Protein AF-A0A401L9E4-F1 (afdb_monomer)

InterPro domains:
  IPR002347 Short-chain dehydrogenase/reductase SDR [PF00106] (22-106)
  IPR020946 Flavin monooxygenase-like [PF00743] (355-563)
  IPR036188 FAD/NAD(P)-binding domain superfamily [G3DSA:3.50.50.60] (345-507)
  IPR036188 FAD/NAD(P)-binding domain superfamily [G3DSA:3.50.50.60] (508-587)
  IPR036188 FAD/NAD(P)-binding domain superfamily [G3DSA:3.50.50.60] (655-832)
  IPR036188 FAD/NAD(P)-binding domain superfamily [SSF51905] (356-767)
  IPR036291 NAD(P)-binding domain superfamily [SSF51735] (22-257)

Organism: Aspergillus awamori (NCBI:txid105351)

Secondary structure (DSSP, 8-state):
---HHHHHHHHHTGGGG-B--EEEEETTTSHHHHHHHHHHHHHSBS-EEEEEES-HHHHHHHHHHHHHH-TT-EEEEEE--TTSHHHHHHHHHHHHHH-S--SEEEE----SS-TTHHHHSHHHHHHHHHHHHHHHHHHHHH---SSS-----EEEEES-TT------GGGTT-SSS--HHHHHHHHHHHHHHHHHHHHHH-TTSEEEEE---SB--SHHHHS-HHHHHHHHHHHHHTGGGPBPHHHHHHHHHHHHH-STTSHHHHTTS-----SEEEE-TTS-B---HHHHHHHHHTTTT--TTSGGG--------------PPPP---------------------SPPEEEEEEEE--SHHHHHHHHHHHHHH----EEEE-SSSSS-THHHH---TT-B-SS-TTTSS-TTS--TT-SBSS-BHHHHHHHHHHHHHHHT-GGGEE-SEEEEEEEEETTTTEEEEEEEETTT--EEEEEEEEEEE---SS-SBPP---TTGGG--SEEEEGGG--TTS--TT-EEEEE--SHHHHHHHHHHTTTSSEEEEE--S---EEEP--PBPPHHHHHHHHHSTTHHHHHHHHHHHHHHHGGGGSB-SHHHHHHHHHHHHHHHHHHHHHS-GGGHHHHS--SPTTSSPPEEESSHHHHTT-TTEEEE-PPEEEEETTEEEETTEEEE-SEEEE---B--S-SSTT-EEE-SSSBHHHHHHTSSS---BTTTB-TT-TTEEESS-TT-B-SSS-HHHHHHHHHHHHHHHTHHHHTTS-SEEEE-HHHHHHHHHHHHHHHTTBGGGSS---TTB-TTS-BSSB-SS-HHHHHHHHHS--GGGEEEE--TT--------------SSSTTTHHHHHHHHHTSSS-S--THHHHHHHHHHHHHHHHTT--

Foldseek 3Di:
DADLVNLVVVLQQQQLQFPEAEEEQAQCLDFLSVLLLLSNLLRYDLYEYEYEEADPPSLVVSVVVSCVSPVSHHYHYDHADLLDLVRLLVSLVVVVVVDQAHQEYHADHDDLFDLQSCQLCVLVSLLSNCVSRVSRLLVLLVDDDDTRRDRGREYEHEADFQLADDAPLVCLSCPPPRDSVNSSNSRHNSNLLSQQVVQLVRLSHAYEYEYQFAEPSVVLVSDPPVVSVVVVVVCVVCVVRYDYSNSSSSQSSCCSRPPCLHSVVCVVPPPSRRRYFGAYNNGDTHHPPVNSVVCVVVPSVDPPPPPPPDDPPDPDDDDDDDDDDDDDDDDDDDDDDDDDDDPDDPAPDDAAEFQEEEEAQALLVLLLLLVCCVPQVGNRYAYEALAQDHHQLLVQQPAFQAWAPAFQLQQADLVQGALPAFKRIGHSVVSVVRSVVSCVVSVVRVRYDYQKFFAEWAQDPPQCWIKTWIARNPPGDIGIHIYLFYEYANDFFRFADDDPFACPVQAQAAEDESSNDDPVDAQAAWEEEEEEDPQSCLRNLQRSLVGHQAYEYAYAAAAQEAADPMDTDDPVSSVCCVPPPCSSVVVNVVSQVQLLVVLLCWFLDPSNVVVQVVVLVVRLVVLCVQADPVCSVVHRHPATPPLEQHHHRPCRRVSNPRPRYHYDNFAFRHAHHQATQTPVGGDGGNYYYYPPGRQGLDRPPNYWYAFQVGTQVVVQVVDPGDDADLQWADARHWSYTYQLHWQLAESRRDSSLSRSLSSLQSCVQCVCCSQVVFSTKGFANVSRVVRQCVQQVLNCRTSNLVDDDYSQADPVRDGRNHHSHGSVVSNVCSNDPDPVRMDGHDDDPPPPPDGDDDDDDDDDPPPPPVVVVVVVVVVPDDDPDDPPVVVVVVVVVVVVVVVVVPD

Radius of gyration: 36.63 Å; Cα contacts (8 Å, |Δi|>4): 1606; chains: 1; bounding box: 88×54×112 Å

Mean predicted aligned error: 17.88 Å

Solvent-accessible surface area (backbone atoms only — not comparable to full-atom values): 49539 Å² total; per-residue (Å²): 110,64,54,70,67,58,37,50,58,52,45,67,49,40,45,73,50,22,54,73,44,26,35,39,25,35,20,28,71,44,66,40,28,27,35,26,50,46,54,50,46,55,22,36,37,46,32,37,37,38,35,30,31,74,56,66,71,60,39,51,59,49,47,53,52,47,36,71,61,26,74,68,40,47,76,44,80,45,82,37,57,60,89,39,61,69,42,42,52,51,51,43,52,55,50,59,76,73,42,79,44,31,27,32,42,38,42,31,81,73,69,95,61,56,77,72,66,57,20,55,52,45,38,57,37,51,52,49,52,50,63,68,43,36,70,22,28,53,40,22,40,65,50,83,72,100,57,66,41,61,64,44,21,28,37,36,36,59,47,54,28,51,57,48,53,90,70,55,81,95,40,73,73,32,81,85,65,68,42,70,67,52,22,48,28,43,27,25,31,50,38,50,52,47,30,42,54,51,5,66,76,36,51,72,33,27,22,34,28,25,16,58,59,55,48,83,80,54,65,46,79,79,34,61,76,70,54,20,52,51,45,48,52,52,53,60,73,46,49,92,72,43,40,50,44,56,57,37,5,49,45,50,42,33,61,56,67,42,62,84,70,30,41,82,63,53,69,84,70,76,76,83,73,39,17,46,46,32,21,35,56,45,67,37,82,47,50,47,60,70,63,56,52,48,48,59,76,64,37,74,88,66,62,92,82,66,73,89,80,60,76,80,87,68,86,78,78,85,80,89,79,91,80,84,88,83,89,81,91,80,89,81,91,82,91,81,84,86,76,86,85,75,78,86,74,92,66,96,60,81,60,48,78,35,56,28,36,30,37,24,44,12,66,42,32,52,49,39,52,48,45,37,37,73,77,68,66,48,74,61,48,39,30,37,18,58,46,87,62,64,37,41,64,44,52,46,39,69,39,60,60,46,54,48,96,46,48,35,66,48,60,40,53,92,90,57,73,68,41,79,59,60,29,37,44,33,41,29,70,59,50,32,54,52,50,53,49,54,34,57,79,62,64,45,64,92,34,50,40,51,29,22,36,59,51,34,35,37,57,35,79,94,70,48,24,35,42,35,39,36,31,31,68,87,79,62,53,70,53,50,38,35,20,45,29,43,35,42,19,56,49,64,70,69,43,68,55,78,86,82,51,48,49,58,89,53,41,73,42,55,72,42,41,44,62,57,52,66,84,86,64,79,52,68,72,28,31,34,33,34,39,35,62,46,67,62,27,46,30,32,49,46,53,43,62,79,48,34,53,29,36,40,34,37,38,88,70,58,53,60,54,36,87,49,82,72,49,69,55,53,69,68,56,32,48,40,31,65,71,42,85,64,43,47,58,51,52,21,49,53,54,46,54,58,25,57,61,49,51,58,43,36,45,74,40,73,71,17,48,52,50,26,54,53,48,43,55,56,37,51,50,52,43,59,76,54,27,48,76,94,46,45,88,72,42,64,56,91,70,69,61,67,34,50,75,71,33,64,41,80,48,32,47,59,42,58,65,39,91,48,44,46,80,41,69,62,51,78,69,32,31,38,48,62,25,40,32,31,77,87,46,74,47,70,28,50,29,41,38,39,32,75,57,50,50,57,84,50,75,55,86,72,37,50,42,31,33,80,88,44,38,56,69,61,59,28,65,79,45,81,46,56,72,32,44,87,18,21,32,47,49,57,34,61,36,40,35,31,28,41,30,31,31,39,40,56,87,46,55,48,61,58,52,35,16,49,26,20,39,48,28,52,55,60,68,43,40,44,42,80,48,56,73,20,58,34,44,32,43,35,60,67,54,37,54,54,45,54,53,52,50,54,60,44,32,68,47,22,35,58,58,68,78,61,94,43,82,46,45,51,98,77,72,32,61,28,32,57,39,74,67,55,69,69,55,50,42,52,51,22,74,57,72,66,65,89,41,48,48,75,41,66,66,92,84,64,76,86,55,81,69,80,80,84,88,91,89,86,88,83,85,66,76,73,66,57,63,63,62,55,56,61,64,64,71,76,74,68,80,97,78,67,86,62,63,66,57,52,56,54,49,54,54,52,52,55,57,59,59,68,73,77,116

Nearest PDB structures (foldseek):
  7v4x-assembly1_A  TM=8.410E-01  e=2.108E-36  Acinetobacter calcoaceticus
  2xve-assembly1_B  TM=7.358E-01  e=1.075E-19  Methylophaga aminisulfidivorans
  5iq4-assembly1_B  TM=7.210E-01  e=4.545E-19  Roseovarius nubinhibens ISM
  2xlr-assembly2_A  TM=7.159E-01  e=2.092E-19  Methylophaga aminisulfidivorans
  2xls-assembly1_A  TM=7.150E-01  e=3.445E-19  Methylophaga aminisulfidivorans

pLDDT: mean 82.19, std 22.18, range [21.67, 98.81]

Sequence (903 aa):
MVSLEAVRAHNSNLAYLGTGLVAVFVGGTSGIGLYAAREFVRHTLSPTVYLVGRNEIRATEIIDDLKSLNPSSQIRFLKADVSLLKEVDSTCAVIRSQVNHVNVLFLSCDTAEGLDKKLSLHYYARMRFIHNLMPQLTRASCNLGSEGSRNLSRVISVLGGGHETELYLDDLDLQNHYGVENCDVHATTMTSLMVEEFASRYPSTTFIHTYPGIVNSGISRESGRFVGCIVKAVMFLGRPWMVSEKESGERSLFAATSRELSTSAKSTTGDGKGGAMILNWDGSEVGNRRLLEEYRRKDVGDMPGRRDNLAPVGYVRFDIRPKQPDIIITGRSDGYPNMPDASPIHASSLPSYSQVACIGAGASGIALGATLKRWYGLEDIQYFERQADCGGTWHINTYPGCACDVPSALYSFSFAPNARWSKLMPSQKEIKSYQDGVVADYGLRQKMNFCTEVKQCIWREDASRWLLLLRNVDNGAEWAHECQVLFSATGHFAQPRSCNFPGSSSFEGAMFHSAQWDHSVSLKGKRVVVIGNGCTAAQIVPALVKQTKHVTQIIRSQHWIFPATNFTYPKVLQWIFQYVPFAMKLHRLHIFLLAENGFRLFPMTARAARLRQKRRREVEKYMRDTAPAKYHDILIPDFEVGCKRRIFNDGYLESLHSANLDLTTAKILEIVPEGVRTSDGVIPADVIVLATGFETNQFTPFMDIVGRDGSLNDHWKRYDGPEAYNSSAMSGFPNFFMLFGPNAGTGHTSALMAAENSVNYALRVLKPVFDKRADAVELSPTAEDEYSKAVQGALQKRVWNAGCQSWYINEKNWNAMAYPWTQAYFWYRSLFPIKSHWIKKTRPGGAKSGTSKYWLSLPFMLGLGVSLAYKEILLAAVPRSLEFGNKILSFIHGYASDMLSRH

Structure (mmCIF, N/CA/C/O backbone):
data_AF-A0A401L9E4-F1
#
_entry.id   AF-A0A401L9E4-F1
#
loop_
_atom_site.group_PDB
_atom_site.id
_atom_site.type_symbol
_atom_site.label_atom_id
_atom_site.label_alt_id
_atom_site.label_comp_id
_atom_site.label_asym_id
_atom_site.label_entity_id
_atom_site.label_seq_id
_atom_site.pdbx_PDB_ins_code
_atom_site.Cartn_x
_atom_site.Cartn_y
_atom_site.Cartn_z
_atom_site.occupancy
_atom_site.B_iso_or_equiv
_atom_site.auth_seq_id
_atom_site.auth_comp_id
_atom_site.auth_asym_id
_atom_site.auth_atom_id
_atom_site.pdbx_PDB_model_num
ATOM 1 N N . MET A 1 1 ? 5.107 5.656 -59.359 1.00 65.38 1 MET A N 1
ATOM 2 C CA . MET A 1 1 ? 4.740 4.440 -58.606 1.00 65.38 1 MET A CA 1
ATOM 3 C C . MET A 1 1 ? 4.946 3.241 -59.510 1.00 65.38 1 MET A C 1
ATOM 5 O O . MET A 1 1 ? 4.485 3.289 -60.644 1.00 65.38 1 MET A O 1
ATOM 9 N N . VAL A 1 2 ? 5.642 2.204 -59.047 1.00 80.94 2 VAL A N 1
ATOM 10 C CA . VAL A 1 2 ? 5.832 0.956 -59.805 1.00 80.94 2 VAL A CA 1
ATOM 11 C C . VAL A 1 2 ? 4.697 -0.009 -59.453 1.00 80.94 2 VAL A C 1
ATOM 13 O O . VAL A 1 2 ? 4.431 -0.257 -58.269 1.00 80.94 2 VAL A O 1
ATOM 16 N N . SER A 1 3 ? 3.997 -0.535 -60.464 1.00 87.25 3 SER A N 1
ATOM 17 C CA . SER A 1 3 ? 2.915 -1.503 -60.248 1.00 87.25 3 SER A CA 1
ATOM 18 C C . SER A 1 3 ? 3.467 -2.820 -59.689 1.00 87.25 3 SER A C 1
ATOM 20 O O . SER A 1 3 ? 4.597 -3.215 -59.981 1.00 87.25 3 SER A O 1
ATOM 22 N N . LEU A 1 4 ? 2.670 -3.527 -58.882 1.00 87.25 4 LEU A N 1
ATOM 23 C CA . LEU A 1 4 ? 3.091 -4.812 -58.311 1.00 87.25 4 LEU A CA 1
ATOM 24 C C . LEU A 1 4 ? 3.352 -5.872 -59.395 1.00 87.25 4 LEU A C 1
ATOM 26 O O . LEU A 1 4 ? 4.221 -6.725 -59.234 1.00 87.25 4 LEU A O 1
ATOM 30 N N . GLU A 1 5 ? 2.633 -5.796 -60.514 1.00 89.31 5 GLU A N 1
ATOM 31 C CA . GLU A 1 5 ? 2.850 -6.654 -61.683 1.00 89.31 5 GLU A CA 1
ATOM 32 C C . GLU A 1 5 ? 4.231 -6.427 -62.302 1.00 89.31 5 GLU A C 1
ATOM 34 O O . GLU A 1 5 ? 4.946 -7.394 -62.550 1.00 89.31 5 GLU A O 1
ATOM 39 N N . ALA A 1 6 ? 4.653 -5.167 -62.462 1.00 88.38 6 ALA A N 1
ATOM 40 C CA . ALA A 1 6 ? 5.989 -4.842 -62.956 1.00 88.38 6 ALA A CA 1
ATOM 41 C C . ALA A 1 6 ? 7.087 -5.311 -61.984 1.00 88.38 6 ALA A C 1
ATOM 43 O O . ALA A 1 6 ? 8.091 -5.878 -62.411 1.00 88.38 6 ALA A O 1
ATOM 44 N N . VAL A 1 7 ? 6.866 -5.153 -60.672 1.00 90.56 7 VAL A N 1
ATOM 45 C CA . VAL A 1 7 ? 7.773 -5.661 -59.625 1.00 90.56 7 VAL A CA 1
ATOM 46 C C . VAL A 1 7 ? 7.939 -7.179 -59.724 1.00 90.56 7 VAL A C 1
ATOM 48 O O . VAL A 1 7 ? 9.063 -7.682 -59.720 1.00 90.56 7 VAL A O 1
ATOM 51 N N . ARG A 1 8 ? 6.835 -7.920 -59.850 1.00 93.44 8 ARG A N 1
ATOM 52 C CA . ARG A 1 8 ? 6.865 -9.382 -59.982 1.00 93.44 8 ARG A CA 1
ATOM 53 C C . ARG A 1 8 ? 7.496 -9.832 -61.295 1.00 93.44 8 ARG A C 1
ATOM 55 O O . ARG A 1 8 ? 8.295 -10.760 -61.267 1.00 93.44 8 ARG A O 1
ATOM 62 N N . ALA A 1 9 ? 7.198 -9.159 -62.406 1.00 90.56 9 ALA A N 1
ATOM 63 C CA . ALA A 1 9 ? 7.796 -9.451 -63.707 1.00 90.56 9 ALA A CA 1
ATOM 64 C C . ALA A 1 9 ? 9.322 -9.244 -63.702 1.00 90.56 9 ALA A C 1
ATOM 66 O O . ALA A 1 9 ? 10.068 -10.058 -64.251 1.00 90.56 9 ALA A O 1
ATOM 67 N N . HIS A 1 10 ? 9.810 -8.195 -63.033 1.00 91.62 10 HIS A N 1
ATOM 68 C CA . HIS A 1 10 ? 11.246 -7.992 -62.824 1.00 91.62 10 HIS A CA 1
ATOM 69 C C . HIS A 1 10 ? 11.845 -9.092 -61.944 1.00 91.62 10 HIS A C 1
ATOM 71 O O . HIS A 1 10 ? 12.809 -9.741 -62.350 1.00 91.62 10 HIS A O 1
ATOM 77 N N . ASN A 1 11 ? 11.249 -9.346 -60.773 1.00 92.94 11 ASN A N 1
ATOM 78 C CA . ASN A 1 11 ? 11.747 -10.356 -59.839 1.00 92.94 11 ASN A CA 1
ATOM 79 C C . ASN A 1 11 ? 11.775 -11.752 -60.475 1.00 92.94 11 ASN A C 1
ATOM 81 O O . ASN A 1 11 ? 12.729 -12.486 -60.256 1.00 92.94 11 ASN A O 1
ATOM 85 N N . SER A 1 12 ? 10.805 -12.103 -61.327 1.00 91.62 12 SER A N 1
ATOM 86 C CA . SER A 1 12 ? 10.793 -13.399 -62.015 1.00 91.62 12 SER A CA 1
ATOM 87 C C . SER A 1 12 ? 11.963 -13.613 -62.975 1.00 91.62 12 SER A C 1
ATOM 89 O O . SER A 1 12 ? 12.284 -14.753 -63.298 1.00 91.62 12 SER A O 1
ATOM 91 N N . ASN A 1 13 ? 12.623 -12.534 -63.399 1.00 89.44 13 ASN A N 1
ATOM 92 C CA . ASN A 1 13 ? 13.720 -12.577 -64.354 1.00 89.44 13 ASN A CA 1
ATOM 93 C C . ASN A 1 13 ? 15.109 -12.524 -63.699 1.00 89.44 13 ASN A C 1
ATOM 95 O O . ASN A 1 13 ? 16.098 -12.521 -64.424 1.00 89.44 13 ASN A O 1
ATOM 99 N N . LEU A 1 14 ? 15.239 -12.533 -62.364 1.00 89.88 14 LEU A N 1
ATOM 100 C CA . LEU A 1 14 ? 16.532 -12.344 -61.676 1.00 89.88 14 LEU A CA 1
ATOM 101 C C . LEU A 1 14 ? 17.630 -13.360 -62.046 1.00 89.88 14 LEU A C 1
ATOM 103 O O . LEU A 1 14 ? 18.804 -13.089 -61.800 1.00 89.88 14 LEU A O 1
ATOM 107 N N . ALA A 1 15 ? 17.297 -14.464 -62.716 1.00 85.75 15 ALA A N 1
ATOM 108 C CA . ALA A 1 15 ? 18.258 -15.389 -63.306 1.00 85.75 15 ALA A CA 1
ATOM 109 C C . ALA A 1 15 ? 19.224 -14.701 -64.295 1.00 85.75 15 ALA A C 1
ATOM 111 O O . ALA A 1 15 ? 20.361 -15.148 -64.446 1.00 85.75 15 ALA A O 1
ATOM 112 N N . TYR A 1 16 ? 18.835 -13.568 -64.906 1.00 82.69 16 TYR A N 1
ATOM 113 C CA . TYR A 1 16 ? 19.725 -12.776 -65.770 1.00 82.69 16 TYR A CA 1
ATOM 114 C C . TYR A 1 16 ? 20.958 -12.222 -65.037 1.00 82.69 16 TYR A C 1
ATOM 116 O O . TYR A 1 16 ? 21.902 -11.773 -65.692 1.00 82.69 16 TYR A O 1
ATOM 124 N N . LEU A 1 17 ? 20.939 -12.174 -63.698 1.00 83.00 17 LEU A N 1
ATOM 125 C CA . LEU A 1 17 ? 22.049 -11.699 -62.866 1.00 83.00 17 LEU A CA 1
ATOM 126 C C . LEU A 1 17 ? 23.184 -12.728 -62.732 1.00 83.00 17 LEU A C 1
ATOM 128 O O . LEU A 1 17 ? 24.183 -12.427 -62.079 1.00 83.00 17 LEU A O 1
ATOM 132 N N . GLY A 1 18 ? 23.050 -13.904 -63.350 1.00 82.19 18 GLY A N 1
ATOM 133 C CA . GLY A 1 18 ? 24.066 -14.952 -63.363 1.00 82.19 18 GLY A CA 1
ATOM 134 C C . GLY A 1 18 ? 24.120 -15.778 -62.076 1.00 82.19 18 GLY A C 1
ATOM 135 O O . GLY A 1 18 ? 23.288 -15.642 -61.178 1.00 82.19 18 GLY A O 1
ATOM 136 N N . THR A 1 19 ? 25.102 -16.674 -62.019 1.00 82.62 19 THR A N 1
ATOM 137 C CA . THR A 1 19 ? 25.368 -17.575 -60.891 1.00 82.62 19 THR A CA 1
ATOM 138 C C . THR A 1 19 ? 26.309 -16.942 -59.865 1.00 82.62 19 THR A C 1
ATOM 140 O O . THR A 1 19 ? 27.022 -15.984 -60.156 1.00 82.62 19 THR A O 1
ATOM 143 N N . GLY A 1 20 ? 26.337 -17.487 -58.645 1.00 81.44 20 GLY A N 1
ATOM 144 C CA . GLY A 1 20 ? 27.319 -17.083 -57.627 1.00 81.44 20 GLY A CA 1
ATOM 145 C C . GLY A 1 20 ? 26.993 -15.776 -56.898 1.00 81.44 20 GLY A C 1
ATOM 146 O O . GLY A 1 20 ? 27.880 -15.162 -56.299 1.00 81.44 20 GLY A O 1
ATOM 147 N N . LEU A 1 21 ? 25.727 -15.346 -56.923 1.00 92.00 21 LEU A N 1
ATOM 148 C CA . LEU A 1 21 ? 25.273 -14.195 -56.145 1.00 92.00 21 LEU A CA 1
ATOM 149 C C . LEU A 1 21 ? 25.327 -14.495 -54.647 1.00 92.00 21 LEU A C 1
ATOM 151 O O . LEU A 1 21 ? 24.826 -15.524 -54.195 1.00 92.00 21 LEU A O 1
ATOM 155 N N . VAL A 1 22 ? 25.877 -13.561 -53.874 1.00 95.12 22 VAL A N 1
ATOM 156 C CA . VAL A 1 22 ? 25.946 -13.640 -52.413 1.00 95.12 22 VAL A CA 1
ATOM 157 C C . VAL A 1 22 ? 25.065 -12.557 -51.796 1.00 95.12 22 VAL A C 1
ATOM 159 O O . VAL A 1 22 ? 25.278 -11.368 -52.042 1.00 95.12 22 VAL A O 1
ATOM 162 N N . ALA A 1 23 ? 24.100 -12.947 -50.965 1.00 96.31 23 ALA A N 1
ATOM 163 C CA . ALA A 1 23 ? 23.213 -12.018 -50.268 1.00 96.31 23 ALA A CA 1
ATOM 164 C C . ALA A 1 23 ? 23.214 -12.245 -48.751 1.00 96.31 23 ALA A C 1
ATOM 166 O O . ALA A 1 23 ? 23.189 -13.380 -48.275 1.00 96.31 23 ALA A O 1
ATOM 167 N N . VAL A 1 24 ? 23.214 -11.155 -47.985 1.00 97.00 24 VAL A N 1
ATOM 168 C CA . VAL A 1 24 ? 23.151 -11.162 -46.519 1.00 97.00 24 VAL A CA 1
ATOM 169 C C . VAL A 1 24 ? 21.839 -10.519 -46.086 1.00 97.00 24 VAL A C 1
ATOM 171 O O . VAL A 1 24 ? 21.641 -9.325 -46.295 1.00 97.00 24 VAL A O 1
ATOM 174 N N . PHE A 1 25 ? 20.956 -11.296 -45.460 1.00 94.56 25 PHE A N 1
ATOM 175 C CA . PHE A 1 25 ? 19.668 -10.836 -44.940 1.00 94.56 25 PHE A CA 1
ATOM 176 C C . PHE A 1 25 ? 19.711 -10.729 -43.416 1.00 94.56 25 PHE A C 1
ATOM 178 O O . PHE A 1 25 ? 19.531 -11.710 -42.685 1.00 94.56 25 PHE A O 1
ATOM 185 N N . VAL A 1 26 ? 19.911 -9.505 -42.929 1.00 91.44 26 VAL A N 1
ATOM 186 C CA . VAL A 1 26 ? 19.814 -9.168 -41.508 1.00 91.44 26 VAL A CA 1
ATOM 187 C C . VAL A 1 26 ? 18.344 -9.003 -41.143 1.00 91.44 26 VAL A C 1
ATOM 189 O O . VAL A 1 26 ? 17.672 -8.107 -41.651 1.00 91.44 26 VAL A O 1
ATOM 192 N N . GLY A 1 27 ? 17.845 -9.902 -40.288 1.00 81.75 27 GLY A N 1
ATOM 193 C CA . GLY A 1 27 ? 16.412 -10.050 -40.018 1.00 81.75 27 GLY A CA 1
ATOM 194 C C . GLY A 1 27 ? 15.693 -11.033 -40.953 1.00 81.75 27 GLY A C 1
ATOM 195 O O . GLY A 1 27 ? 14.468 -11.069 -40.976 1.00 81.75 27 GLY A O 1
ATOM 196 N N . GLY A 1 28 ? 16.420 -11.886 -41.687 1.00 80.12 28 GLY A N 1
ATOM 197 C CA . GLY A 1 28 ? 15.854 -12.857 -42.641 1.00 80.12 28 GLY A CA 1
ATOM 198 C C . GLY A 1 28 ? 15.053 -14.026 -42.039 1.00 80.12 28 GLY A C 1
ATOM 199 O O . GLY A 1 28 ? 14.679 -14.941 -42.762 1.00 80.12 28 GLY A O 1
ATOM 200 N N . THR A 1 29 ? 14.792 -14.029 -40.726 1.00 81.12 29 THR A N 1
ATOM 201 C CA . THR A 1 29 ? 14.055 -15.111 -40.034 1.00 81.12 29 THR A CA 1
ATOM 202 C C . THR A 1 29 ? 12.571 -14.791 -39.786 1.00 81.12 29 THR A C 1
ATOM 204 O O . THR A 1 29 ? 11.826 -15.628 -39.269 1.00 81.12 29 THR A O 1
ATOM 207 N N . SER A 1 30 ? 12.106 -13.592 -40.159 1.00 79.19 30 SER A N 1
ATOM 208 C CA . SER A 1 30 ? 10.701 -13.168 -40.064 1.00 79.19 30 SER A CA 1
ATOM 209 C C . SER A 1 30 ? 10.397 -11.937 -40.926 1.00 79.19 30 SER A C 1
ATOM 211 O O . SER A 1 30 ? 11.311 -11.293 -41.433 1.00 79.19 30 SER A O 1
ATOM 213 N N . GLY A 1 31 ? 9.111 -11.596 -41.070 1.00 82.50 31 GLY A N 1
ATOM 214 C CA . GLY A 1 31 ? 8.661 -10.336 -41.666 1.00 82.50 31 GLY A CA 1
ATOM 215 C C . GLY A 1 31 ? 9.158 -10.107 -43.096 1.00 82.50 31 GLY A C 1
ATOM 216 O O . GLY A 1 31 ? 9.332 -11.049 -43.870 1.00 82.50 31 GLY A O 1
ATOM 217 N N . ILE A 1 32 ? 9.407 -8.841 -43.434 1.00 84.31 32 ILE A N 1
ATOM 218 C CA . ILE A 1 32 ? 9.827 -8.391 -44.773 1.00 84.31 32 ILE A CA 1
ATOM 219 C C . ILE A 1 32 ? 11.134 -9.066 -45.216 1.00 84.31 32 ILE A C 1
ATOM 221 O O . ILE A 1 32 ? 11.230 -9.518 -46.356 1.00 84.31 32 ILE A O 1
ATOM 225 N N . GLY A 1 33 ? 12.122 -9.179 -44.318 1.00 86.69 33 GLY A N 1
ATOM 226 C CA . GLY A 1 33 ? 13.419 -9.792 -44.621 1.00 86.69 33 GLY A CA 1
ATOM 227 C C . GLY A 1 33 ? 13.310 -11.252 -45.067 1.00 86.69 33 GLY A C 1
ATOM 228 O O . GLY A 1 33 ? 14.010 -11.661 -45.991 1.00 86.69 33 GLY A O 1
ATOM 229 N N . LEU A 1 34 ? 12.394 -12.022 -44.470 1.00 88.62 34 LEU A N 1
ATOM 230 C CA . LEU A 1 34 ? 12.115 -13.403 -44.880 1.00 88.62 34 LEU A CA 1
ATOM 231 C C . LEU A 1 34 ? 11.501 -13.476 -46.285 1.00 88.62 34 LEU A C 1
ATOM 233 O O . LEU A 1 34 ? 11.939 -14.280 -47.106 1.00 88.62 34 LEU A O 1
ATOM 237 N N . TYR A 1 35 ? 10.490 -12.655 -46.581 1.00 90.31 35 TYR A N 1
ATOM 238 C CA . TYR A 1 35 ? 9.853 -12.680 -47.903 1.00 90.31 35 TYR A CA 1
ATOM 239 C C . TYR A 1 35 ? 10.800 -12.194 -49.003 1.00 90.31 35 TYR A C 1
ATOM 241 O O . TYR A 1 35 ? 10.846 -12.809 -50.063 1.00 90.31 35 TYR A O 1
ATOM 249 N N . ALA A 1 36 ? 11.623 -11.178 -48.734 1.00 92.25 36 ALA A N 1
ATOM 250 C CA . ALA A 1 36 ? 12.664 -10.752 -49.665 1.00 92.25 36 ALA A CA 1
ATOM 251 C C . ALA A 1 36 ? 13.694 -11.869 -49.931 1.00 92.25 36 ALA A C 1
ATOM 253 O O . ALA A 1 36 ? 14.059 -12.099 -51.083 1.00 92.25 36 ALA A O 1
ATOM 254 N N . ALA A 1 37 ? 14.113 -12.614 -48.898 1.00 93.31 37 ALA A N 1
ATOM 255 C CA . ALA A 1 37 ? 15.011 -13.761 -49.059 1.00 93.31 37 ALA A CA 1
ATOM 256 C C . ALA A 1 37 ? 14.377 -14.891 -49.889 1.00 93.31 37 ALA A C 1
ATOM 258 O O . ALA A 1 37 ? 15.039 -15.456 -50.757 1.00 93.31 37 ALA A O 1
ATOM 259 N N . ARG A 1 38 ? 13.086 -15.186 -49.677 1.00 94.44 38 ARG A N 1
ATOM 260 C CA . ARG A 1 38 ? 12.335 -16.179 -50.465 1.00 94.44 38 ARG A CA 1
ATOM 261 C C . ARG A 1 38 ? 12.276 -15.825 -51.942 1.00 94.44 38 ARG A C 1
ATOM 263 O O . ARG A 1 38 ? 12.579 -16.675 -52.774 1.00 94.44 38 ARG A O 1
ATOM 270 N N . GLU A 1 39 ? 11.906 -14.590 -52.266 1.00 94.44 39 GLU A N 1
ATOM 271 C CA . GLU A 1 39 ? 11.840 -14.146 -53.661 1.00 94.44 39 GLU A CA 1
ATOM 272 C C . GLU A 1 39 ? 13.234 -14.116 -54.310 1.00 94.44 39 GLU A C 1
ATOM 274 O O . GLU A 1 39 ? 13.381 -14.512 -55.466 1.00 94.44 39 GLU A O 1
ATOM 279 N N . PHE A 1 40 ? 14.277 -13.738 -53.559 1.00 94.81 40 PHE A N 1
ATOM 280 C CA . PHE A 1 40 ? 15.655 -13.761 -54.054 1.00 94.81 40 PHE A CA 1
ATOM 281 C C . PHE A 1 40 ? 16.096 -15.187 -54.395 1.00 94.81 40 PHE A C 1
ATOM 283 O O . PHE A 1 40 ? 16.579 -15.434 -55.498 1.00 94.81 40 PHE A O 1
ATOM 290 N N . VAL A 1 41 ? 15.889 -16.140 -53.481 1.00 95.31 41 VAL A N 1
ATOM 291 C CA . VAL A 1 41 ? 16.252 -17.550 -53.688 1.00 95.31 41 VAL A CA 1
ATOM 292 C C . VAL A 1 41 ? 15.453 -18.177 -54.827 1.00 95.31 41 VAL A C 1
ATOM 294 O O . VAL A 1 41 ? 16.028 -18.898 -55.640 1.00 95.31 41 VAL A O 1
ATOM 297 N N . ARG A 1 42 ? 14.153 -17.877 -54.924 1.00 95.00 42 ARG A N 1
ATOM 298 C CA . ARG A 1 42 ? 13.266 -18.431 -55.955 1.00 95.00 42 ARG A CA 1
ATOM 299 C C . ARG A 1 42 ? 13.713 -18.082 -57.372 1.00 95.00 42 ARG A C 1
ATOM 301 O O . ARG A 1 42 ? 13.554 -18.902 -58.269 1.00 95.00 42 ARG A O 1
ATOM 308 N N . HIS A 1 43 ? 14.224 -16.872 -57.580 1.00 93.94 43 HIS A N 1
ATOM 309 C CA . HIS A 1 43 ? 14.422 -16.342 -58.927 1.00 93.94 43 HIS A CA 1
ATOM 310 C C . HIS A 1 43 ? 15.884 -16.160 -59.345 1.00 93.94 43 HIS A C 1
ATOM 312 O O . HIS A 1 43 ? 16.131 -15.729 -60.467 1.00 93.94 43 HIS A O 1
ATOM 318 N N . THR A 1 44 ? 16.856 -16.493 -58.494 1.00 92.50 44 THR A N 1
ATOM 319 C CA . THR A 1 44 ? 18.291 -16.418 -58.827 1.00 92.50 44 THR A CA 1
ATOM 320 C C . THR A 1 44 ? 18.902 -17.799 -59.072 1.00 92.50 44 THR A C 1
ATOM 322 O O . THR A 1 44 ? 18.396 -18.818 -58.604 1.00 92.50 44 THR A O 1
ATOM 325 N N . LEU A 1 45 ? 20.007 -17.851 -59.822 1.00 89.56 45 LEU A N 1
ATOM 326 C CA . LEU A 1 45 ? 20.691 -19.102 -60.156 1.00 89.56 45 LEU A CA 1
ATOM 327 C C . LEU A 1 45 ? 21.736 -19.444 -59.086 1.00 89.56 45 LEU A C 1
ATOM 329 O O . LEU A 1 45 ? 22.743 -18.751 -58.951 1.00 89.56 45 LEU A O 1
ATOM 333 N N . SER A 1 46 ? 21.504 -20.525 -58.337 1.00 90.00 46 SER A N 1
ATOM 334 C CA . SER A 1 46 ? 22.427 -21.060 -57.318 1.00 90.00 46 SER A CA 1
ATOM 335 C C . SER A 1 46 ? 23.010 -19.998 -56.358 1.00 90.00 46 SER A C 1
ATOM 337 O O . SER A 1 46 ? 24.235 -19.874 -56.245 1.00 90.00 46 SER A O 1
ATOM 339 N N . PRO A 1 47 ? 22.172 -19.186 -55.680 1.00 94.19 47 PRO A N 1
ATOM 340 C CA . PRO A 1 47 ? 22.648 -18.124 -54.797 1.00 94.19 47 PRO A CA 1
ATOM 341 C C . PRO A 1 47 ? 23.246 -18.672 -53.496 1.00 94.19 47 PRO A C 1
ATOM 343 O O . PRO A 1 47 ? 22.822 -19.710 -52.988 1.00 94.19 47 PRO A O 1
ATOM 346 N N . THR A 1 48 ? 24.166 -17.919 -52.893 1.00 95.81 48 THR A N 1
ATOM 347 C CA . THR A 1 48 ? 24.586 -18.097 -51.497 1.00 95.81 48 THR A CA 1
ATOM 348 C C . THR A 1 48 ? 23.903 -17.055 -50.617 1.00 95.81 48 THR A C 1
ATOM 350 O O . THR A 1 48 ? 24.065 -15.853 -50.820 1.00 95.81 48 THR A O 1
ATOM 353 N N . VAL A 1 49 ? 23.145 -17.500 -49.619 1.00 96.62 49 VAL A N 1
ATOM 354 C CA . VAL A 1 49 ? 22.340 -16.635 -48.751 1.00 96.62 49 VAL A CA 1
ATOM 355 C C . VAL A 1 49 ? 22.733 -16.816 -47.292 1.00 96.62 49 VAL A C 1
ATOM 357 O O . VAL A 1 49 ? 22.674 -17.918 -46.751 1.00 96.62 49 VAL A O 1
ATOM 360 N N . TYR A 1 50 ? 23.081 -15.709 -46.640 1.00 96.94 50 TYR A N 1
ATOM 361 C CA . TYR A 1 50 ? 23.306 -15.630 -45.202 1.00 96.94 50 TYR A CA 1
ATOM 362 C C . TYR A 1 50 ? 22.071 -15.063 -44.507 1.00 96.94 50 TYR A C 1
ATOM 364 O O . TYR A 1 50 ? 21.732 -13.893 -44.686 1.00 96.94 50 TYR A O 1
ATOM 372 N N . LEU A 1 51 ? 21.419 -15.875 -43.680 1.00 93.69 51 LEU A N 1
ATOM 373 C CA . LEU A 1 51 ? 20.345 -15.448 -42.790 1.00 93.69 51 LEU A CA 1
ATOM 374 C C . LEU A 1 51 ? 20.941 -15.093 -41.426 1.00 93.69 51 LEU A C 1
ATOM 376 O O . LEU A 1 51 ? 21.524 -15.951 -40.766 1.00 93.69 51 LEU A O 1
ATOM 380 N N . VAL A 1 52 ? 20.779 -13.845 -40.985 1.00 91.62 52 VAL A N 1
ATOM 381 C CA . VAL A 1 52 ? 21.240 -13.396 -39.662 1.00 91.62 52 VAL A CA 1
ATOM 382 C C . VAL A 1 52 ? 20.035 -13.178 -38.749 1.00 91.62 52 VAL A C 1
ATOM 384 O O . VAL A 1 52 ? 19.121 -12.416 -39.084 1.00 91.62 52 VAL A O 1
ATOM 387 N N . GLY A 1 53 ? 20.016 -13.843 -37.591 1.00 86.31 53 GLY A N 1
ATOM 388 C CA . GLY A 1 53 ? 18.926 -13.733 -36.617 1.00 86.31 53 GLY A CA 1
ATOM 389 C C . GLY A 1 53 ? 19.202 -14.465 -35.302 1.00 86.31 53 GLY A C 1
ATOM 390 O O . GLY A 1 53 ? 20.235 -15.094 -35.139 1.00 86.31 53 GLY A O 1
ATOM 391 N N . ARG A 1 54 ? 18.270 -14.403 -34.342 1.00 81.81 54 ARG A N 1
ATOM 392 C CA . ARG A 1 54 ? 18.463 -14.957 -32.979 1.00 81.81 54 ARG A CA 1
ATOM 393 C C . ARG A 1 54 ? 17.890 -16.366 -32.784 1.00 81.81 54 ARG A C 1
ATOM 395 O O . ARG A 1 54 ? 18.309 -17.079 -31.875 1.00 81.81 54 ARG A O 1
ATOM 402 N N . ASN A 1 55 ? 16.910 -16.755 -33.605 1.00 81.25 55 ASN A N 1
ATOM 403 C CA . ASN A 1 55 ? 16.152 -17.996 -33.437 1.00 81.25 55 ASN A CA 1
ATOM 404 C C . ASN A 1 55 ? 16.617 -19.071 -34.426 1.00 81.25 55 ASN A C 1
ATOM 406 O O . ASN A 1 55 ? 16.227 -19.075 -35.590 1.00 81.25 55 ASN A O 1
ATOM 410 N N . GLU A 1 56 ? 17.429 -19.986 -33.917 1.00 84.25 56 GLU A N 1
ATOM 411 C CA . GLU A 1 56 ? 18.026 -21.100 -34.655 1.00 84.25 56 GLU A CA 1
ATOM 412 C C . GLU A 1 56 ? 17.005 -22.165 -35.084 1.00 84.25 56 GLU A C 1
ATOM 414 O O . GLU A 1 56 ? 17.075 -22.681 -36.197 1.00 84.25 56 GLU A O 1
ATOM 419 N N . ILE A 1 57 ? 15.989 -22.419 -34.252 1.00 82.06 57 ILE A N 1
ATOM 420 C CA . ILE A 1 57 ? 14.907 -23.369 -34.555 1.00 82.06 57 ILE A CA 1
ATOM 421 C C . ILE A 1 57 ? 14.122 -22.877 -35.774 1.00 82.06 57 ILE A C 1
ATOM 423 O O . ILE A 1 57 ? 13.994 -23.580 -36.772 1.00 82.06 57 ILE A O 1
ATOM 427 N N . ARG A 1 58 ? 13.678 -21.617 -35.735 1.00 79.81 58 ARG A N 1
ATOM 428 C CA . ARG A 1 58 ? 12.941 -20.997 -36.843 1.00 79.81 58 ARG A CA 1
ATOM 429 C C . ARG A 1 58 ? 13.797 -20.849 -38.101 1.00 79.81 58 ARG A C 1
ATOM 431 O O . ARG A 1 58 ? 13.277 -20.927 -39.208 1.00 79.81 58 ARG A O 1
ATOM 438 N N . ALA A 1 59 ? 15.100 -20.619 -37.947 1.00 85.25 59 ALA A N 1
ATOM 439 C CA . ALA A 1 59 ? 16.013 -20.557 -39.081 1.00 85.25 59 ALA A CA 1
ATOM 440 C C . ALA A 1 59 ? 16.130 -21.903 -39.805 1.00 85.25 59 ALA A C 1
ATOM 442 O O . ALA A 1 59 ? 16.204 -21.907 -41.028 1.00 85.25 59 ALA A O 1
ATOM 443 N N . THR A 1 60 ? 16.090 -23.020 -39.076 1.00 88.88 60 THR A N 1
ATOM 444 C CA . THR A 1 60 ? 16.138 -24.368 -39.662 1.00 88.88 60 THR A CA 1
ATOM 445 C C . THR A 1 60 ? 14.938 -24.610 -40.582 1.00 88.88 60 THR A C 1
ATOM 447 O O . THR A 1 60 ? 15.124 -24.942 -41.748 1.00 88.88 60 THR A O 1
ATOM 450 N N . GLU A 1 61 ? 13.721 -24.304 -40.116 1.00 88.81 61 GLU A N 1
ATOM 451 C CA . GLU A 1 61 ? 12.492 -24.408 -40.926 1.00 88.81 61 GLU A CA 1
ATOM 452 C C . GLU A 1 61 ? 12.558 -23.554 -42.204 1.00 88.81 61 GLU A C 1
ATOM 454 O O . GLU A 1 61 ? 12.127 -23.968 -43.278 1.00 88.81 61 GLU A O 1
ATOM 459 N N . ILE A 1 62 ? 13.114 -22.345 -42.094 1.00 89.88 62 ILE A N 1
ATOM 460 C CA . ILE A 1 62 ? 13.260 -21.423 -43.225 1.00 89.88 62 ILE A CA 1
ATOM 461 C C . ILE A 1 62 ? 14.323 -21.919 -44.209 1.00 89.88 62 ILE A C 1
ATOM 463 O O . ILE A 1 62 ? 14.144 -21.770 -45.413 1.00 89.88 62 ILE A O 1
ATOM 467 N N . ILE A 1 63 ? 15.424 -22.501 -43.729 1.00 92.62 63 ILE A N 1
ATOM 468 C CA . ILE A 1 63 ? 16.457 -23.083 -44.595 1.00 92.62 63 ILE A CA 1
ATOM 469 C C . ILE A 1 63 ? 15.856 -24.189 -45.463 1.00 92.62 63 ILE A C 1
ATOM 471 O O . ILE A 1 63 ? 16.123 -24.214 -46.664 1.00 92.62 63 ILE A O 1
ATOM 475 N N . ASP A 1 64 ? 15.044 -25.068 -44.881 1.00 92.19 64 ASP A N 1
ATOM 476 C CA . ASP A 1 64 ? 14.413 -26.166 -45.615 1.00 92.19 64 ASP A CA 1
ATOM 477 C C . ASP A 1 64 ? 13.411 -25.645 -46.655 1.00 92.19 64 ASP A C 1
ATOM 479 O O . ASP A 1 64 ? 13.428 -26.078 -47.808 1.00 92.19 64 ASP A O 1
ATOM 483 N N . ASP A 1 65 ? 12.610 -24.639 -46.292 1.00 92.50 65 ASP A N 1
ATOM 484 C CA . ASP A 1 65 ? 11.707 -23.944 -47.213 1.00 92.50 65 ASP A CA 1
ATOM 485 C C . ASP A 1 65 ? 12.465 -23.293 -48.385 1.00 92.50 65 ASP A C 1
ATOM 487 O O . ASP A 1 65 ? 12.133 -23.524 -49.547 1.00 92.50 65 ASP A O 1
ATOM 491 N N . LEU A 1 66 ? 13.545 -22.552 -48.121 1.00 93.50 66 LEU A N 1
ATOM 492 C CA . LEU A 1 66 ? 14.361 -21.928 -49.171 1.00 93.50 66 LEU A CA 1
ATOM 493 C C . LEU A 1 66 ? 15.036 -22.964 -50.082 1.00 93.50 66 LEU A C 1
ATOM 495 O O . LEU A 1 66 ? 15.054 -22.784 -51.300 1.00 93.50 66 LEU A O 1
ATOM 499 N N . LYS A 1 67 ? 15.533 -24.073 -49.522 1.00 93.31 67 LYS A N 1
ATOM 500 C CA . LYS A 1 67 ? 16.081 -25.189 -50.308 1.00 93.31 67 LYS A CA 1
ATOM 501 C C . LYS A 1 67 ? 15.016 -25.868 -51.164 1.00 93.31 67 LYS A C 1
ATOM 503 O O . LYS A 1 67 ? 15.326 -26.294 -52.270 1.00 93.31 67 LYS A O 1
ATOM 508 N N . SER A 1 68 ? 13.771 -25.943 -50.692 1.00 93.88 68 SER A N 1
ATOM 509 C CA . SER A 1 68 ? 12.661 -26.479 -51.489 1.00 93.88 68 SER A CA 1
ATOM 510 C C . SER A 1 68 ? 12.318 -25.585 -52.687 1.00 93.88 68 SER A C 1
ATOM 512 O O . SER A 1 68 ? 11.978 -26.093 -53.753 1.00 93.88 68 SER A O 1
ATOM 514 N N . LEU A 1 69 ? 12.461 -24.261 -52.539 1.00 93.19 69 LEU A N 1
ATOM 515 C CA . LEU A 1 69 ? 12.251 -23.298 -53.623 1.00 93.19 69 LEU A CA 1
ATOM 516 C C . LEU A 1 69 ? 13.370 -23.347 -54.665 1.00 93.19 69 LEU A C 1
ATOM 518 O O . LEU A 1 69 ? 13.106 -23.159 -55.850 1.00 93.19 69 LEU A O 1
ATOM 522 N N . ASN A 1 70 ? 14.610 -23.563 -54.225 1.00 93.25 70 ASN A N 1
ATOM 523 C CA . ASN A 1 70 ? 15.771 -23.645 -55.098 1.00 93.25 70 ASN A CA 1
ATOM 524 C C . ASN A 1 70 ? 16.831 -24.598 -54.512 1.00 93.25 70 ASN A C 1
ATOM 526 O O . ASN A 1 70 ? 17.664 -24.169 -53.701 1.00 93.25 70 ASN A O 1
ATOM 530 N N . PRO A 1 71 ? 16.842 -25.879 -54.928 1.00 92.44 71 PRO A N 1
ATOM 531 C CA . PRO A 1 71 ? 17.755 -26.882 -54.380 1.00 92.44 71 PRO A CA 1
ATOM 532 C C . PRO A 1 71 ? 19.240 -26.598 -54.629 1.00 92.44 71 PRO A C 1
ATOM 534 O O . PRO A 1 71 ? 20.084 -27.127 -53.908 1.00 92.44 71 PRO A O 1
ATOM 537 N N . SER A 1 72 ? 19.578 -25.770 -55.625 1.00 90.94 72 SER A N 1
ATOM 538 C CA . SER A 1 72 ? 20.967 -25.403 -55.923 1.00 90.94 72 SER A CA 1
ATOM 539 C C . SER A 1 72 ? 21.483 -24.223 -55.086 1.00 90.94 72 SER A C 1
ATOM 541 O O . SER A 1 72 ? 22.646 -23.836 -55.216 1.00 90.94 72 SER A O 1
ATOM 543 N N . SER A 1 73 ? 20.643 -23.645 -54.221 1.00 93.12 73 SER A N 1
ATOM 544 C CA . SER A 1 73 ? 21.024 -22.548 -53.329 1.00 93.12 73 SER A CA 1
ATOM 545 C C . SER A 1 73 ? 21.828 -23.020 -52.109 1.00 93.12 73 SER A C 1
ATOM 547 O O . SER A 1 73 ? 21.576 -24.073 -51.520 1.00 93.12 73 SER A O 1
ATOM 549 N N . GLN A 1 74 ? 22.797 -22.208 -51.683 1.00 95.19 74 GLN A N 1
ATOM 550 C CA . GLN A 1 74 ? 23.544 -22.406 -50.442 1.00 95.19 74 GLN A CA 1
ATOM 551 C C . GLN A 1 74 ? 23.004 -21.475 -49.358 1.00 95.19 74 GLN A C 1
ATOM 553 O O . GLN A 1 74 ? 23.280 -20.279 -49.370 1.00 95.19 74 GLN A O 1
ATOM 558 N N . ILE A 1 75 ? 22.263 -22.012 -48.390 1.00 95.69 75 ILE A N 1
ATOM 559 C CA . ILE A 1 75 ? 21.704 -21.219 -47.287 1.00 95.69 75 ILE A CA 1
ATOM 560 C C . ILE A 1 75 ? 22.514 -21.457 -46.008 1.00 95.69 75 ILE A C 1
ATOM 562 O O . ILE A 1 75 ? 22.698 -22.600 -45.587 1.00 95.69 75 ILE A O 1
ATOM 566 N N . ARG A 1 76 ? 22.987 -20.378 -45.377 1.00 95.44 76 ARG A N 1
ATOM 567 C CA . ARG A 1 76 ? 23.733 -20.396 -44.110 1.00 95.44 76 ARG A CA 1
ATOM 568 C C . ARG A 1 76 ? 23.027 -19.528 -43.079 1.00 95.44 76 ARG A C 1
ATOM 570 O O . ARG A 1 76 ? 22.635 -18.405 -43.380 1.00 95.44 76 ARG A O 1
ATOM 577 N N . PHE A 1 77 ? 22.904 -20.023 -41.853 1.00 94.88 77 PHE A N 1
ATOM 578 C CA . PHE A 1 77 ? 22.374 -19.246 -40.736 1.00 94.88 77 PHE A CA 1
ATOM 579 C C . PHE A 1 77 ? 23.499 -18.815 -39.796 1.00 94.88 77 PHE A C 1
ATOM 581 O O . PHE A 1 77 ? 24.340 -19.626 -39.414 1.00 94.88 77 PHE A O 1
ATOM 588 N N . LEU A 1 78 ? 23.501 -17.536 -39.422 1.00 93.38 78 LEU A N 1
ATOM 589 C CA . LEU A 1 78 ? 24.388 -16.971 -38.412 1.00 93.38 78 LEU A CA 1
ATOM 590 C C . LEU A 1 78 ? 23.543 -16.455 -37.250 1.00 93.38 78 LEU A C 1
ATOM 592 O O . LEU A 1 78 ? 22.760 -15.509 -37.393 1.00 93.38 78 LEU A O 1
ATOM 596 N N . LYS A 1 79 ? 23.715 -17.091 -36.091 1.00 91.88 79 LYS A N 1
ATOM 597 C CA . LYS A 1 79 ? 23.042 -16.690 -34.863 1.00 91.88 79 LYS A CA 1
ATOM 598 C C . LYS A 1 79 ? 23.691 -15.425 -34.309 1.00 91.88 79 LYS A C 1
ATOM 600 O O . LYS A 1 79 ? 24.847 -15.472 -33.900 1.00 91.88 79 LYS A O 1
ATOM 605 N N . ALA A 1 80 ? 22.951 -14.322 -34.293 1.00 86.88 80 ALA A N 1
ATOM 606 C CA . ALA A 1 80 ? 23.427 -13.050 -33.761 1.00 86.88 80 ALA A CA 1
ATOM 607 C C . ALA A 1 80 ? 22.278 -12.170 -33.259 1.00 86.88 80 ALA A C 1
ATOM 609 O O . ALA A 1 80 ? 21.225 -12.055 -33.898 1.00 86.88 80 ALA A O 1
ATOM 610 N N . ASP A 1 81 ? 22.507 -11.511 -32.131 1.00 84.81 81 ASP A N 1
ATOM 611 C CA . ASP A 1 81 ? 21.750 -10.376 -31.637 1.00 84.81 81 ASP A CA 1
ATOM 612 C C . ASP A 1 81 ? 22.377 -9.071 -32.140 1.00 84.81 81 ASP A C 1
ATOM 614 O O . ASP A 1 81 ? 23.322 -8.515 -31.582 1.00 84.81 81 ASP A O 1
ATOM 618 N N . VAL A 1 82 ? 21.807 -8.555 -33.227 1.00 82.69 82 VAL A N 1
ATOM 619 C CA . VAL A 1 82 ? 22.294 -7.345 -33.899 1.00 82.69 82 VAL A CA 1
ATOM 620 C C . VAL A 1 82 ? 22.054 -6.052 -33.111 1.00 82.69 82 VAL A C 1
ATOM 622 O O . VAL A 1 82 ? 22.469 -4.988 -33.566 1.00 82.69 82 VAL A O 1
ATOM 625 N N . SER A 1 83 ? 21.421 -6.124 -31.931 1.00 76.56 83 SER A N 1
ATOM 626 C CA . SER A 1 83 ? 21.410 -5.016 -30.967 1.00 76.56 83 SER A CA 1
ATOM 627 C C . SER A 1 83 ? 22.758 -4.846 -30.249 1.00 76.56 83 SER A C 1
ATOM 629 O O . SER A 1 83 ? 23.057 -3.767 -29.737 1.00 76.56 83 SER A O 1
ATOM 631 N N . LEU A 1 84 ? 23.610 -5.877 -30.258 1.00 83.25 84 LEU A N 1
ATOM 632 C CA . LEU A 1 84 ? 24.959 -5.852 -29.703 1.00 83.25 84 LEU A CA 1
ATOM 633 C C . LEU A 1 84 ? 25.980 -5.650 -30.833 1.00 83.25 84 LEU A C 1
ATOM 635 O O . LEU A 1 84 ? 26.263 -6.563 -31.607 1.00 83.25 84 LEU A O 1
ATOM 639 N N . LEU A 1 85 ? 26.607 -4.469 -30.913 1.00 84.50 85 LEU A N 1
ATOM 640 C CA . LEU A 1 85 ? 27.567 -4.150 -31.990 1.00 84.50 85 LEU A CA 1
ATOM 641 C C . LEU A 1 85 ? 28.760 -5.124 -32.064 1.00 84.50 85 LEU A C 1
ATOM 643 O O . LEU A 1 85 ? 29.273 -5.389 -33.148 1.00 84.50 85 LEU A O 1
ATOM 647 N N . LYS A 1 86 ? 29.164 -5.724 -30.937 1.00 87.12 86 LYS A N 1
ATOM 648 C CA . LYS A 1 86 ? 30.198 -6.774 -30.905 1.00 87.12 86 LYS A CA 1
ATOM 649 C C . LYS A 1 86 ? 29.766 -8.045 -31.650 1.00 87.12 86 LYS A C 1
ATOM 651 O O . LYS A 1 86 ? 30.595 -8.712 -32.274 1.00 87.12 86 LYS A O 1
ATOM 656 N N . GLU A 1 87 ? 28.484 -8.395 -31.593 1.00 88.75 87 GLU A N 1
ATOM 657 C CA . GLU A 1 87 ? 27.948 -9.533 -32.341 1.00 88.75 87 GLU A CA 1
ATOM 658 C C . GLU A 1 87 ? 27.807 -9.203 -33.827 1.00 88.75 87 GLU A C 1
ATOM 660 O O . GLU A 1 87 ? 28.067 -10.072 -34.657 1.00 88.75 87 GLU A O 1
ATOM 665 N N . VAL A 1 88 ? 27.519 -7.944 -34.181 1.00 91.25 88 VAL A N 1
ATOM 666 C CA . VAL A 1 88 ? 27.614 -7.460 -35.571 1.00 91.25 88 VAL A CA 1
ATOM 667 C C . VAL A 1 88 ? 29.042 -7.620 -36.098 1.00 91.25 88 VAL A C 1
ATOM 669 O O . VAL A 1 88 ? 29.238 -8.197 -37.165 1.00 91.25 88 VAL A O 1
ATOM 672 N N . ASP A 1 89 ? 30.050 -7.192 -35.333 1.00 92.06 89 ASP A N 1
ATOM 673 C CA . ASP A 1 89 ? 31.464 -7.344 -35.701 1.00 92.06 89 ASP A CA 1
ATOM 674 C C . ASP A 1 89 ? 31.854 -8.812 -35.905 1.00 92.06 89 ASP A C 1
ATOM 676 O O . ASP A 1 89 ? 32.475 -9.162 -36.911 1.00 92.06 89 ASP A O 1
ATOM 680 N N . SER A 1 90 ? 31.439 -9.679 -34.980 1.00 93.19 90 SER A N 1
ATOM 681 C CA . SER A 1 90 ? 31.713 -11.119 -35.038 1.00 93.19 90 SER A CA 1
ATOM 682 C C . SER A 1 90 ? 31.018 -11.775 -36.238 1.00 93.19 90 SER A C 1
ATOM 684 O O . SER A 1 90 ? 31.640 -12.539 -36.973 1.00 93.19 90 SER A O 1
ATOM 686 N N . THR A 1 91 ? 29.757 -11.417 -36.497 1.00 94.75 91 THR A N 1
ATOM 687 C CA . THR A 1 91 ? 28.975 -11.908 -37.643 1.00 94.75 91 THR A CA 1
ATOM 688 C C . THR A 1 91 ? 29.615 -11.493 -38.961 1.00 94.75 91 THR A C 1
ATOM 690 O O . THR A 1 91 ? 29.831 -12.328 -39.839 1.00 94.75 91 THR A O 1
ATOM 693 N N . CYS A 1 92 ? 29.982 -10.216 -39.096 1.00 96.31 92 CYS A N 1
ATOM 694 C CA . CYS A 1 92 ? 30.676 -9.732 -40.280 1.00 96.31 92 CYS A CA 1
ATOM 695 C C . CYS A 1 92 ? 32.025 -10.433 -40.451 1.00 96.31 92 CYS A C 1
ATOM 697 O O . CYS A 1 92 ? 32.348 -10.837 -41.560 1.00 96.31 92 CYS A O 1
ATOM 699 N N . ALA A 1 93 ? 32.803 -10.642 -39.383 1.00 94.81 93 ALA A N 1
ATOM 700 C CA . ALA A 1 93 ? 34.070 -11.368 -39.465 1.00 94.81 93 ALA A CA 1
ATOM 701 C C . ALA A 1 93 ? 33.903 -12.790 -40.030 1.00 94.81 93 ALA A C 1
ATOM 703 O O . ALA A 1 93 ? 34.694 -13.185 -40.886 1.00 94.81 93 ALA A O 1
ATOM 704 N N . VAL A 1 94 ? 32.850 -13.509 -39.625 1.00 95.69 94 VAL A N 1
ATOM 705 C CA . VAL A 1 94 ? 32.514 -14.837 -40.167 1.00 95.69 94 VAL A CA 1
ATOM 706 C C . VAL A 1 94 ? 32.127 -14.768 -41.645 1.00 95.69 94 VAL A C 1
ATOM 708 O O . VAL A 1 94 ? 32.599 -15.578 -42.435 1.00 95.69 94 VAL A O 1
ATOM 711 N N . ILE A 1 95 ? 31.304 -13.800 -42.058 1.00 95.69 95 ILE A N 1
ATOM 712 C CA . ILE A 1 95 ? 30.942 -13.641 -43.478 1.00 95.69 95 ILE A CA 1
ATOM 713 C C . ILE A 1 95 ? 32.201 -13.350 -44.306 1.00 95.69 95 ILE A C 1
ATOM 715 O O . ILE A 1 95 ? 32.454 -14.004 -45.314 1.00 95.69 95 ILE A O 1
ATOM 719 N N . ARG A 1 96 ? 33.049 -12.424 -43.844 1.00 95.06 96 ARG A N 1
ATOM 720 C CA . ARG A 1 96 ? 34.282 -12.034 -44.542 1.00 95.06 96 ARG A CA 1
ATOM 721 C C . ARG A 1 96 ? 35.284 -13.171 -44.712 1.00 95.06 96 ARG A C 1
ATOM 723 O O . ARG A 1 96 ? 36.032 -13.143 -45.683 1.00 95.06 96 ARG A O 1
ATOM 730 N N . SER A 1 97 ? 35.338 -14.120 -43.776 1.00 94.56 97 SER A N 1
ATOM 731 C CA . SER A 1 97 ? 36.238 -15.274 -43.881 1.00 94.56 97 SER A CA 1
ATOM 732 C C . SER A 1 97 ? 35.711 -16.362 -44.818 1.00 94.56 97 SER A C 1
ATOM 734 O O . SER A 1 97 ? 36.475 -17.238 -45.211 1.00 94.56 97 SER A O 1
ATOM 736 N N . GLN A 1 98 ? 34.427 -16.315 -45.184 1.00 93.88 98 GLN A N 1
ATOM 737 C CA . GLN A 1 98 ? 33.765 -17.354 -45.973 1.00 93.88 98 GLN A CA 1
ATOM 738 C C . GLN A 1 98 ? 33.453 -16.940 -47.413 1.00 93.88 98 GLN A C 1
ATOM 740 O O . GLN A 1 98 ? 33.340 -17.817 -48.268 1.00 93.88 98 GLN A O 1
ATOM 745 N N . VAL A 1 99 ? 33.297 -15.641 -47.689 1.00 92.38 99 VAL A N 1
ATOM 746 C CA . VAL A 1 99 ? 33.000 -15.126 -49.032 1.00 92.38 99 VAL A CA 1
ATOM 747 C C . VAL A 1 99 ? 33.908 -13.965 -49.421 1.00 92.38 99 VAL A C 1
ATOM 749 O O . VAL A 1 99 ? 34.236 -13.088 -48.619 1.00 92.38 99 VAL A O 1
ATOM 752 N N . ASN A 1 100 ? 34.284 -13.937 -50.700 1.00 89.56 100 ASN A N 1
ATOM 753 C CA . ASN A 1 100 ? 35.135 -12.886 -51.252 1.00 89.56 100 ASN A CA 1
ATOM 754 C C . ASN A 1 100 ? 34.353 -11.623 -51.632 1.00 89.56 100 ASN A C 1
ATOM 756 O O . ASN A 1 100 ? 34.930 -10.535 -51.578 1.00 89.56 100 ASN A O 1
ATOM 760 N N . HIS A 1 101 ? 33.062 -11.749 -51.956 1.00 92.75 101 HIS A N 1
ATOM 761 C CA . HIS A 1 101 ? 32.167 -10.660 -52.355 1.00 92.75 101 HIS A CA 1
ATOM 762 C C . HIS A 1 101 ? 30.770 -10.810 -51.728 1.00 92.75 101 HIS A C 1
ATOM 764 O O . HIS A 1 101 ? 30.377 -11.902 -51.322 1.00 92.75 101 HIS A O 1
ATOM 770 N N . VAL A 1 102 ? 30.028 -9.702 -51.639 1.00 94.69 102 VAL A N 1
ATOM 771 C CA . VAL A 1 102 ? 28.615 -9.649 -51.222 1.00 94.69 102 VAL A CA 1
ATOM 772 C C . VAL A 1 102 ? 27.888 -8.746 -52.211 1.00 94.69 102 VAL A C 1
ATOM 774 O O . VAL A 1 102 ? 28.258 -7.588 -52.353 1.00 94.69 102 VAL A O 1
ATOM 777 N N . ASN A 1 103 ? 26.875 -9.263 -52.905 1.00 94.38 103 ASN A N 1
ATOM 778 C CA . ASN A 1 103 ? 26.125 -8.512 -53.913 1.00 94.38 103 ASN A CA 1
ATOM 779 C C . ASN A 1 103 ? 24.983 -7.694 -53.307 1.00 94.38 103 ASN A C 1
ATOM 781 O O . ASN A 1 103 ? 24.719 -6.577 -53.749 1.00 94.38 103 ASN A O 1
ATOM 785 N N . VAL A 1 104 ? 24.297 -8.255 -52.306 1.00 95.38 104 VAL A N 1
ATOM 786 C CA . VAL A 1 104 ? 23.140 -7.623 -51.657 1.00 95.38 104 VAL A CA 1
ATOM 787 C C . VAL A 1 104 ? 23.281 -7.706 -50.141 1.00 95.38 104 VAL A C 1
ATOM 789 O O . VAL A 1 104 ? 23.335 -8.796 -49.574 1.00 95.38 104 VAL A O 1
ATOM 792 N N . LEU A 1 105 ? 23.296 -6.555 -49.473 1.00 96.25 105 LEU A N 1
ATOM 793 C CA . LEU A 1 105 ? 23.167 -6.439 -48.022 1.00 96.25 105 LEU A CA 1
ATOM 794 C C . LEU A 1 105 ? 21.777 -5.887 -47.689 1.00 96.25 105 LEU A C 1
ATOM 796 O O . LEU A 1 105 ? 21.489 -4.714 -47.925 1.00 96.25 105 LEU A O 1
ATOM 800 N N . PHE A 1 106 ? 20.919 -6.743 -47.144 1.00 94.69 106 PHE A N 1
ATOM 801 C CA . PHE A 1 106 ? 19.534 -6.433 -46.811 1.00 94.69 106 PHE A CA 1
ATOM 802 C C . PHE A 1 106 ? 19.378 -6.246 -45.301 1.00 94.69 106 PHE A C 1
ATOM 804 O O . PHE A 1 106 ? 19.560 -7.184 -44.524 1.00 94.69 106 PHE A O 1
ATOM 811 N N . LEU A 1 107 ? 19.034 -5.031 -44.879 1.00 92.12 107 LEU A N 1
ATOM 812 C CA . LEU A 1 107 ? 18.960 -4.608 -43.483 1.00 92.12 107 LEU A CA 1
ATOM 813 C C . LEU A 1 107 ? 17.504 -4.321 -43.104 1.00 92.12 107 LEU A C 1
ATOM 815 O O . LEU A 1 107 ? 17.005 -3.203 -43.240 1.00 92.12 107 LEU A O 1
ATOM 819 N N . SER A 1 108 ? 16.824 -5.347 -42.599 1.00 80.50 108 SER A N 1
ATOM 820 C CA . SER A 1 108 ? 15.467 -5.258 -42.058 1.00 80.50 108 SER A 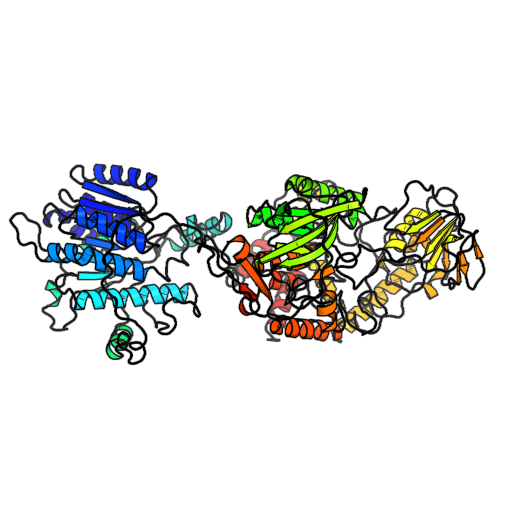CA 1
ATOM 821 C C . SER A 1 108 ? 15.476 -5.853 -40.656 1.00 80.50 108 SER A C 1
ATOM 823 O O . SER A 1 108 ? 14.951 -6.936 -40.412 1.00 80.50 108 SER A O 1
ATOM 825 N N . CYS A 1 109 ? 16.174 -5.191 -39.728 1.00 63.09 109 CYS A N 1
ATOM 826 C CA . CYS A 1 109 ? 16.316 -5.750 -38.390 1.00 63.09 109 CYS A CA 1
ATOM 827 C C . CYS A 1 109 ? 14.976 -5.658 -37.651 1.00 63.09 109 CYS A C 1
ATOM 829 O O . CYS A 1 109 ? 14.487 -4.576 -37.316 1.00 63.09 109 CYS A O 1
ATOM 831 N N . ASP A 1 110 ? 14.393 -6.823 -37.391 1.00 54.66 110 ASP A N 1
ATOM 832 C CA . ASP A 1 110 ? 13.270 -6.975 -36.483 1.00 54.66 110 ASP A CA 1
ATOM 833 C C . ASP A 1 110 ? 13.738 -7.751 -35.249 1.00 54.66 110 ASP A C 1
ATOM 835 O O . ASP A 1 110 ? 14.329 -8.832 -35.349 1.00 54.66 110 ASP A O 1
ATOM 839 N N . THR A 1 111 ? 13.539 -7.160 -34.074 1.00 45.59 111 THR A N 1
ATOM 840 C CA . THR A 1 111 ? 13.939 -7.719 -32.780 1.00 45.59 111 THR A CA 1
ATOM 841 C C . THR A 1 111 ? 12.699 -7.962 -31.932 1.00 45.59 111 THR A C 1
ATOM 843 O O . THR A 1 111 ? 11.749 -7.205 -31.989 1.00 45.59 111 THR A O 1
ATOM 846 N N . ALA A 1 112 ? 12.747 -9.014 -31.117 1.00 39.25 112 ALA A N 1
ATOM 847 C CA . ALA A 1 112 ? 11.710 -9.420 -30.157 1.00 39.25 112 ALA A CA 1
ATOM 848 C C . ALA A 1 112 ? 11.869 -8.713 -28.799 1.00 39.25 112 ALA A C 1
ATOM 850 O O . ALA A 1 112 ? 11.172 -9.013 -27.834 1.00 39.25 112 ALA A O 1
ATOM 851 N N . GLU A 1 113 ? 12.878 -7.845 -28.701 1.00 39.31 113 GLU A N 1
ATOM 852 C CA . GLU A 1 113 ? 12.955 -6.830 -27.662 1.00 39.31 113 GLU A CA 1
ATOM 853 C C . GLU A 1 113 ? 12.307 -5.585 -28.258 1.00 39.31 113 GLU A C 1
ATOM 855 O O . GLU A 1 113 ? 12.628 -5.246 -29.399 1.00 39.31 113 GLU A O 1
ATOM 860 N N . GLY A 1 114 ? 11.372 -4.990 -27.518 1.00 45.75 114 GLY A N 1
ATOM 861 C CA . GLY A 1 114 ? 10.386 -4.038 -28.017 1.00 45.75 114 GLY A CA 1
ATOM 862 C C . GLY A 1 114 ? 10.905 -2.876 -28.873 1.00 45.75 114 GLY A C 1
ATOM 863 O O . GLY A 1 114 ? 12.097 -2.578 -28.982 1.00 45.75 114 GLY A O 1
ATOM 864 N N . LEU A 1 115 ? 9.937 -2.180 -29.475 1.00 44.91 115 LEU A N 1
ATOM 865 C CA . LEU A 1 115 ? 10.109 -1.044 -30.392 1.00 44.91 115 LEU A CA 1
ATOM 866 C C . LEU A 1 115 ? 11.017 0.088 -29.849 1.00 44.91 115 LEU A C 1
ATOM 868 O O . LEU A 1 115 ? 11.508 0.917 -30.605 1.00 44.91 115 LEU A O 1
ATOM 872 N N . ASP A 1 116 ? 11.243 0.112 -28.539 1.00 40.91 116 ASP A N 1
ATOM 873 C CA . ASP A 1 116 ? 11.882 1.151 -27.739 1.00 40.91 116 ASP A CA 1
ATOM 874 C C . ASP A 1 116 ? 13.428 1.068 -27.738 1.00 40.91 116 ASP A C 1
ATOM 876 O O . ASP A 1 116 ? 14.094 2.106 -27.770 1.00 40.91 116 ASP A O 1
ATOM 880 N N . LYS A 1 117 ? 14.016 -0.140 -27.798 1.00 47.16 117 LYS A N 1
ATOM 881 C CA . LYS A 1 117 ? 15.456 -0.353 -28.099 1.00 47.16 117 LYS A CA 1
ATOM 882 C C . LYS A 1 117 ? 15.753 -0.370 -29.605 1.00 47.16 117 LYS A C 1
ATOM 884 O O . LYS A 1 117 ? 16.882 -0.112 -30.023 1.00 47.16 117 LYS A O 1
ATOM 889 N N . LYS A 1 118 ? 14.736 -0.670 -30.420 1.00 55.84 118 LYS A N 1
ATOM 890 C CA . LYS A 1 118 ? 14.811 -0.804 -31.886 1.00 55.84 118 LYS A CA 1
ATOM 891 C C . LYS A 1 118 ? 15.065 0.512 -32.617 1.00 55.84 118 LYS A C 1
ATOM 893 O O . LYS A 1 118 ? 15.375 0.478 -33.795 1.00 55.84 118 LYS A O 1
ATOM 898 N N . LEU A 1 119 ? 14.918 1.669 -31.988 1.00 57.12 119 LEU A N 1
ATOM 899 C CA . LEU A 1 119 ? 14.981 2.940 -32.712 1.00 57.12 119 LEU A CA 1
ATOM 900 C C . LEU A 1 119 ? 16.145 3.835 -32.238 1.00 57.12 119 LEU A C 1
ATOM 902 O O . LEU A 1 119 ? 16.709 4.570 -33.036 1.00 57.12 119 LEU A O 1
ATOM 906 N N . SER A 1 120 ? 16.642 3.670 -31.009 1.00 56.62 120 SER A N 1
ATOM 907 C CA . SER A 1 120 ? 17.770 4.470 -30.498 1.00 56.62 120 SER A CA 1
ATOM 908 C C . SER A 1 120 ? 19.169 3.994 -30.928 1.00 56.62 120 SER A C 1
ATOM 910 O O . SER A 1 120 ? 20.080 4.804 -30.992 1.00 56.62 120 SER A O 1
ATOM 912 N N . LEU A 1 121 ? 19.377 2.702 -31.231 1.00 60.50 121 LEU A N 1
ATOM 913 C CA . LEU A 1 121 ? 20.714 2.144 -31.566 1.00 60.50 121 LEU A CA 1
ATOM 914 C C . LEU A 1 121 ? 20.796 1.477 -32.948 1.00 60.50 121 LEU A C 1
ATOM 916 O O . LEU A 1 121 ? 21.816 0.925 -33.363 1.00 60.50 121 LEU A O 1
ATOM 920 N N . HIS A 1 122 ? 19.693 1.494 -33.679 1.00 71.06 122 HIS A N 1
ATOM 921 C CA . HIS A 1 122 ? 19.467 0.636 -34.836 1.00 71.06 122 HIS A CA 1
ATOM 922 C C . HIS A 1 122 ? 20.125 1.159 -36.115 1.00 71.06 122 HIS A C 1
ATOM 924 O O . HIS A 1 122 ? 20.494 0.373 -36.992 1.00 71.06 122 HIS A O 1
ATOM 930 N N . TYR A 1 123 ? 20.344 2.468 -36.205 1.00 79.31 123 TYR A N 1
ATOM 931 C CA . TYR A 1 123 ? 21.171 3.062 -37.250 1.00 79.31 123 TYR A CA 1
ATOM 932 C C . TYR A 1 123 ? 22.657 2.711 -37.049 1.00 79.31 123 TYR A C 1
ATOM 934 O O . TYR A 1 123 ? 23.317 2.383 -38.030 1.00 79.31 123 TYR A O 1
ATOM 942 N N . TYR A 1 124 ? 23.168 2.616 -35.810 1.00 86.06 124 TYR A N 1
ATOM 943 C CA . TYR A 1 124 ? 24.552 2.175 -35.563 1.00 86.06 124 TYR A CA 1
ATOM 944 C C . TYR A 1 124 ? 24.806 0.735 -36.020 1.00 86.06 124 TYR A C 1
ATOM 946 O O . TYR A 1 124 ? 25.834 0.462 -36.637 1.00 86.06 124 TYR A O 1
ATOM 954 N N . ALA A 1 125 ? 23.871 -0.188 -35.776 1.00 87.12 125 ALA A N 1
ATOM 955 C CA . ALA A 1 125 ? 24.000 -1.564 -36.257 1.00 87.12 125 ALA A CA 1
ATOM 956 C C . ALA A 1 125 ? 24.065 -1.629 -37.795 1.00 87.12 125 ALA A C 1
ATOM 958 O O . ALA A 1 125 ? 24.912 -2.333 -38.345 1.00 87.12 125 ALA A O 1
ATOM 959 N N . ARG A 1 126 ? 23.229 -0.847 -38.499 1.00 90.31 126 ARG A N 1
ATOM 960 C CA . ARG A 1 126 ? 23.268 -0.730 -39.970 1.00 90.31 126 ARG A CA 1
ATOM 961 C C . ARG A 1 126 ? 24.589 -0.161 -40.460 1.00 90.31 126 ARG A C 1
ATOM 963 O O . ARG A 1 126 ? 25.232 -0.783 -41.301 1.00 90.31 126 ARG A O 1
ATOM 970 N N . MET A 1 127 ? 25.010 0.971 -39.893 1.00 91.19 127 MET A N 1
ATOM 971 C CA . MET A 1 127 ? 26.292 1.612 -40.197 1.00 91.19 127 MET A CA 1
ATOM 972 C C . MET A 1 127 ? 27.439 0.616 -40.031 1.00 91.19 127 MET A C 1
ATOM 974 O O . MET A 1 127 ? 28.308 0.517 -40.893 1.00 91.19 127 MET A O 1
ATOM 978 N N . ARG A 1 128 ? 27.416 -0.170 -38.948 1.00 92.56 128 ARG A N 1
ATOM 979 C CA . ARG A 1 128 ? 28.456 -1.149 -38.633 1.00 92.56 128 ARG A CA 1
ATOM 980 C C . ARG A 1 128 ? 28.461 -2.343 -39.591 1.00 92.56 128 ARG A C 1
ATOM 982 O O . ARG A 1 128 ? 29.539 -2.736 -40.033 1.00 92.56 128 ARG A O 1
ATOM 989 N N . PHE A 1 129 ? 27.297 -2.885 -39.963 1.00 94.69 129 PHE A N 1
ATOM 990 C CA . PHE A 1 129 ? 27.196 -3.925 -40.999 1.00 94.69 129 PHE A CA 1
ATOM 991 C C . PHE A 1 129 ? 27.747 -3.437 -42.341 1.00 94.69 129 PHE A C 1
ATOM 993 O O . PHE A 1 129 ? 28.574 -4.121 -42.944 1.00 94.69 129 PHE A O 1
ATOM 1000 N N . ILE A 1 130 ? 27.323 -2.245 -42.774 1.00 94.62 130 ILE A N 1
ATOM 1001 C CA . ILE A 1 130 ? 27.766 -1.627 -44.026 1.00 94.62 130 ILE A CA 1
ATOM 1002 C C . ILE A 1 130 ? 29.280 -1.415 -44.001 1.00 94.62 130 ILE A C 1
ATOM 1004 O O . ILE A 1 130 ? 29.976 -1.897 -44.888 1.00 94.62 130 ILE A O 1
ATOM 1008 N N . HIS A 1 131 ? 29.800 -0.762 -42.961 1.00 94.62 131 HIS A N 1
ATOM 1009 C CA . HIS A 1 131 ? 31.226 -0.483 -42.813 1.00 94.62 131 HIS A CA 1
ATOM 1010 C C . HIS A 1 131 ? 32.073 -1.762 -42.857 1.00 94.62 131 HIS A C 1
ATOM 1012 O O . HIS A 1 131 ? 33.036 -1.848 -43.617 1.00 94.62 131 HIS A O 1
ATOM 1018 N N . ASN A 1 132 ? 31.692 -2.782 -42.084 1.00 95.94 132 ASN A N 1
ATOM 1019 C CA . ASN A 1 132 ? 32.478 -4.006 -41.968 1.00 95.94 132 ASN A CA 1
ATOM 1020 C C . ASN A 1 132 ? 32.454 -4.866 -43.237 1.00 95.94 132 ASN A C 1
ATOM 1022 O O . ASN A 1 132 ? 33.459 -5.518 -43.517 1.00 95.94 132 ASN A O 1
ATOM 1026 N N . LEU A 1 133 ? 31.339 -4.894 -43.977 1.00 96.25 133 LEU A N 1
ATOM 1027 C CA . LEU A 1 133 ? 31.184 -5.675 -45.214 1.00 96.25 133 LEU A CA 1
ATOM 1028 C C . LEU A 1 133 ? 31.505 -4.874 -46.482 1.00 96.25 133 LEU A C 1
ATOM 1030 O O . LEU A 1 133 ? 31.444 -5.421 -47.584 1.00 96.25 133 LEU A O 1
ATOM 1034 N N . MET A 1 134 ? 31.890 -3.603 -46.345 1.00 94.56 134 MET A N 1
ATOM 1035 C CA . MET A 1 134 ? 32.244 -2.757 -47.479 1.00 94.56 134 MET A CA 1
ATOM 1036 C C . MET A 1 134 ? 33.333 -3.357 -48.379 1.00 94.56 134 MET A C 1
ATOM 1038 O O . MET A 1 134 ? 33.162 -3.307 -49.593 1.00 94.56 134 MET A O 1
ATOM 1042 N N . PRO A 1 135 ? 34.406 -3.999 -47.867 1.00 93.31 135 PRO A N 1
ATOM 1043 C CA . PRO A 1 135 ? 35.398 -4.634 -48.737 1.00 93.31 135 PRO A CA 1
ATOM 1044 C C . PRO A 1 135 ? 34.796 -5.686 -49.683 1.00 93.31 135 PRO A C 1
ATOM 1046 O O . PRO A 1 135 ? 35.208 -5.790 -50.835 1.00 93.31 135 PRO A O 1
ATOM 1049 N N . GLN A 1 136 ? 33.804 -6.450 -49.220 1.00 93.81 136 GLN A N 1
ATOM 1050 C CA . GLN A 1 136 ? 33.098 -7.465 -50.003 1.00 93.81 136 GLN A CA 1
ATOM 1051 C C . GLN A 1 136 ? 32.102 -6.836 -50.986 1.00 93.81 136 GLN A C 1
ATOM 1053 O O . GLN A 1 136 ? 32.007 -7.303 -52.121 1.00 93.81 136 GLN A O 1
ATOM 1058 N N . LEU A 1 137 ? 31.394 -5.779 -50.572 1.00 92.12 137 LEU A N 1
ATOM 1059 C CA . LEU A 1 137 ? 30.489 -5.006 -51.434 1.00 92.12 137 LEU A CA 1
ATOM 1060 C C . LEU A 1 137 ? 31.262 -4.335 -52.583 1.00 92.12 137 LEU A C 1
ATOM 1062 O O . LEU A 1 137 ? 30.890 -4.458 -53.747 1.00 92.12 137 LEU A O 1
ATOM 1066 N N . THR A 1 138 ? 32.409 -3.716 -52.292 1.00 89.62 138 THR A N 1
ATOM 1067 C CA . THR A 1 138 ? 33.282 -3.101 -53.305 1.00 89.62 138 THR A CA 1
ATOM 1068 C C . THR A 1 138 ? 33.848 -4.133 -54.284 1.00 89.62 138 THR A C 1
ATOM 1070 O O . THR A 1 138 ? 33.965 -3.869 -55.474 1.00 89.62 138 THR A O 1
ATOM 1073 N N . ARG A 1 139 ? 34.168 -5.353 -53.840 1.00 87.81 139 ARG A N 1
ATOM 1074 C CA . ARG A 1 139 ? 34.591 -6.417 -54.770 1.00 87.81 139 ARG A CA 1
ATOM 1075 C C . ARG A 1 139 ? 33.457 -6.868 -55.688 1.00 87.81 139 ARG A C 1
ATOM 1077 O O . ARG A 1 139 ? 33.705 -7.124 -56.861 1.00 87.81 139 ARG A O 1
ATOM 1084 N N . ALA A 1 140 ? 32.220 -6.907 -55.189 1.00 86.25 140 ALA A N 1
ATOM 1085 C CA . ALA A 1 140 ? 31.049 -7.198 -56.015 1.00 86.25 140 ALA A CA 1
ATOM 1086 C C . ALA A 1 140 ? 30.783 -6.111 -57.073 1.00 86.25 140 ALA A C 1
ATOM 1088 O O . ALA A 1 140 ? 30.231 -6.418 -58.128 1.00 86.25 140 ALA A O 1
ATOM 1089 N N . SER A 1 141 ? 31.190 -4.859 -56.823 1.00 78.31 141 SER A N 1
ATOM 1090 C CA . SER A 1 141 ? 31.104 -3.787 -57.822 1.00 78.31 141 SER A CA 1
ATOM 1091 C C . SER A 1 141 ? 32.252 -3.794 -58.841 1.00 78.31 141 SER A C 1
ATOM 1093 O O . SER A 1 141 ? 32.057 -3.302 -59.951 1.00 78.31 141 SER A O 1
ATOM 1095 N N . CYS A 1 142 ? 33.407 -4.384 -58.503 1.00 67.81 142 CYS A N 1
ATOM 1096 C CA . CYS A 1 142 ? 34.595 -4.462 -59.366 1.00 67.81 142 CYS A CA 1
ATOM 1097 C C . CYS A 1 142 ? 34.743 -5.770 -60.173 1.00 67.81 142 CYS A C 1
ATOM 1099 O O . CYS A 1 142 ? 35.580 -5.816 -61.074 1.00 67.81 142 CYS A O 1
ATOM 1101 N N . ASN A 1 143 ? 33.994 -6.835 -59.860 1.00 56.38 143 ASN A N 1
ATOM 1102 C CA . ASN A 1 143 ? 34.129 -8.141 -60.520 1.00 56.38 143 ASN A CA 1
ATOM 1103 C C . ASN A 1 143 ? 33.704 -8.101 -62.003 1.00 56.38 143 ASN A C 1
ATOM 1105 O O . ASN A 1 143 ? 32.542 -8.287 -62.347 1.00 56.38 143 ASN A O 1
ATOM 1109 N N . LEU A 1 144 ? 34.691 -7.932 -62.883 1.00 50.44 144 LEU A N 1
ATOM 1110 C CA . LEU A 1 144 ? 34.636 -8.227 -64.315 1.00 50.44 144 LEU A CA 1
ATOM 1111 C C . LEU A 1 144 ? 35.270 -9.612 -64.538 1.00 50.44 144 LEU A C 1
ATOM 1113 O O . LEU A 1 144 ? 36.492 -9.724 -64.562 1.00 50.44 144 LEU A O 1
ATOM 1117 N N . GLY A 1 145 ? 34.466 -10.675 -64.673 1.00 41.06 145 GLY A N 1
ATOM 1118 C CA . GLY A 1 145 ? 34.998 -12.034 -64.862 1.00 41.06 145 GLY A CA 1
ATOM 1119 C C . GLY A 1 145 ? 34.006 -13.071 -65.405 1.00 41.06 145 GLY A C 1
ATOM 1120 O O . GLY A 1 145 ? 33.241 -13.659 -64.650 1.00 41.06 145 GLY A O 1
ATOM 1121 N N . SER A 1 146 ? 34.069 -13.278 -66.725 1.00 41.56 146 SER A N 1
ATOM 1122 C CA . SER A 1 146 ? 33.804 -14.485 -67.546 1.00 41.56 146 SER A CA 1
ATOM 1123 C C . SER A 1 146 ? 32.519 -15.332 -67.462 1.00 41.56 146 SER A C 1
ATOM 1125 O O . SER A 1 146 ? 32.282 -16.049 -68.427 1.00 41.56 146 SER A O 1
ATOM 1127 N N . GLU A 1 147 ? 31.640 -15.243 -66.463 1.00 44.25 147 GLU A N 1
ATOM 1128 C CA . GLU A 1 147 ? 30.353 -15.974 -66.498 1.00 44.25 147 GLU A CA 1
ATOM 1129 C C . GLU A 1 147 ? 29.202 -15.144 -65.915 1.00 44.25 147 GLU A C 1
ATOM 1131 O O . GLU A 1 147 ? 28.926 -15.172 -64.722 1.00 44.25 147 GLU A O 1
ATOM 1136 N N . GLY A 1 148 ? 28.517 -14.386 -66.777 1.00 45.56 148 GLY A N 1
ATOM 1137 C CA . GLY A 1 148 ? 27.131 -13.921 -66.600 1.00 45.56 148 GLY A CA 1
ATOM 1138 C C . GLY A 1 148 ? 26.780 -12.957 -65.451 1.00 45.56 148 GLY A C 1
ATOM 1139 O O . GLY A 1 148 ? 25.770 -12.260 -65.574 1.00 45.56 148 GLY A O 1
ATOM 1140 N N . SER A 1 149 ? 27.556 -12.860 -64.365 1.00 47.53 149 SER A N 1
ATOM 1141 C CA . SER A 1 149 ? 27.196 -12.028 -63.214 1.00 47.53 149 SER A CA 1
ATOM 1142 C C . SER A 1 149 ? 27.644 -10.586 -63.401 1.00 47.53 149 SER A C 1
ATOM 1144 O O . SER A 1 149 ? 28.819 -10.241 -63.315 1.00 47.53 149 SER A O 1
ATOM 1146 N N . ARG A 1 150 ? 26.675 -9.731 -63.731 1.00 59.09 150 ARG A N 1
ATOM 1147 C CA . ARG A 1 150 ? 26.867 -8.290 -63.928 1.00 59.09 150 ARG A CA 1
ATOM 1148 C C . ARG A 1 150 ? 27.033 -7.583 -62.576 1.00 59.09 150 ARG A C 1
ATOM 1150 O O . ARG A 1 150 ? 26.339 -7.939 -61.629 1.00 59.09 150 ARG A O 1
ATOM 1157 N N . ASN A 1 151 ? 27.875 -6.542 -62.534 1.00 69.81 151 ASN A N 1
ATOM 1158 C CA . ASN A 1 151 ? 28.195 -5.686 -61.375 1.00 69.81 151 ASN A CA 1
ATOM 1159 C C . ASN A 1 151 ? 26.961 -5.321 -60.519 1.00 69.81 151 ASN A C 1
ATOM 1161 O O . ASN A 1 151 ? 26.283 -4.318 -60.766 1.00 69.81 151 ASN A O 1
ATOM 1165 N N . LEU A 1 152 ? 26.671 -6.125 -59.493 1.00 85.81 152 LEU A N 1
ATOM 1166 C CA . LEU A 1 152 ? 25.589 -5.897 -58.538 1.00 85.81 152 LEU A CA 1
ATOM 1167 C C . LEU A 1 152 ? 26.198 -5.752 -57.145 1.00 85.81 152 LEU A C 1
ATOM 1169 O O . LEU A 1 152 ? 26.595 -6.745 -56.542 1.00 85.81 152 LEU A O 1
ATOM 1173 N N . SER A 1 153 ? 26.247 -4.511 -56.658 1.00 91.06 153 SER A N 1
ATOM 1174 C CA . SER A 1 153 ? 26.573 -4.159 -55.273 1.00 91.06 153 SER A CA 1
ATOM 1175 C C . SER A 1 153 ? 25.488 -3.229 -54.734 1.00 91.06 153 SER A C 1
ATOM 1177 O O . SER A 1 153 ? 25.288 -2.119 -55.254 1.00 91.06 153 SER A O 1
ATOM 1179 N N . ARG A 1 154 ? 24.715 -3.723 -53.764 1.00 92.75 154 ARG A N 1
ATOM 1180 C CA . ARG A 1 154 ? 23.490 -3.089 -53.266 1.00 92.75 154 ARG A CA 1
ATOM 1181 C C . ARG A 1 154 ? 23.373 -3.210 -51.757 1.00 92.75 154 ARG A C 1
ATOM 1183 O O . ARG A 1 154 ? 23.510 -4.295 -51.196 1.00 92.75 154 ARG A O 1
ATOM 1190 N N . VAL A 1 155 ? 23.042 -2.097 -51.115 1.00 94.69 155 VAL A N 1
ATOM 1191 C CA . VAL A 1 155 ? 22.662 -2.041 -49.705 1.00 94.69 155 VAL A CA 1
ATOM 1192 C C . VAL A 1 155 ? 21.249 -1.498 -49.617 1.00 94.69 155 VAL A C 1
ATOM 1194 O O . VAL A 1 155 ? 20.973 -0.411 -50.120 1.00 94.69 155 VAL A O 1
ATOM 1197 N N . ILE A 1 156 ? 20.364 -2.230 -48.951 1.00 93.25 156 ILE A N 1
ATOM 1198 C CA . ILE A 1 156 ? 18.999 -1.782 -48.693 1.00 93.25 156 ILE A CA 1
ATOM 1199 C C . ILE A 1 156 ? 18.715 -1.787 -47.199 1.00 93.25 156 ILE A C 1
ATOM 1201 O O . ILE A 1 156 ? 18.917 -2.782 -46.509 1.00 93.25 156 ILE A O 1
ATOM 1205 N N . SER A 1 157 ? 18.238 -0.652 -46.707 1.00 92.50 157 SER A N 1
ATOM 1206 C CA . SER A 1 157 ? 17.790 -0.452 -45.341 1.00 92.50 157 SER A CA 1
ATOM 1207 C C . SER A 1 157 ? 16.291 -0.200 -45.335 1.00 92.50 157 SER A C 1
ATOM 1209 O O . SER A 1 157 ? 15.826 0.807 -45.865 1.00 92.50 157 SER A O 1
ATOM 1211 N N . VAL A 1 158 ? 15.535 -1.113 -44.728 1.00 89.56 158 VAL A N 1
ATOM 1212 C CA . VAL A 1 158 ? 14.077 -1.005 -44.610 1.00 89.56 158 VAL A CA 1
ATOM 1213 C C . VAL A 1 158 ? 13.740 -0.375 -43.258 1.00 89.56 158 VAL A C 1
ATOM 1215 O O . VAL A 1 158 ? 13.848 -1.035 -42.219 1.00 89.56 158 VAL A O 1
ATOM 1218 N N . LEU A 1 159 ? 13.392 0.911 -43.275 1.00 84.81 159 LEU A N 1
ATOM 1219 C CA . LEU A 1 159 ? 13.017 1.752 -42.131 1.00 84.81 159 LEU A CA 1
ATOM 1220 C C . LEU A 1 159 ? 12.475 3.080 -42.691 1.00 84.81 159 LEU A C 1
ATOM 1222 O O . LEU A 1 159 ? 13.003 3.506 -43.696 1.00 84.81 159 LEU A O 1
ATOM 1226 N N . GLY A 1 160 ? 11.440 3.681 -42.091 1.00 84.44 160 GLY A N 1
ATOM 1227 C CA . GLY A 1 160 ? 10.927 5.070 -42.218 1.00 84.44 160 GLY A CA 1
ATOM 1228 C C . GLY A 1 160 ? 11.222 6.042 -43.392 1.00 84.44 160 GLY A C 1
ATOM 1229 O O . GLY A 1 160 ? 10.884 7.208 -43.242 1.00 84.44 160 GLY A O 1
ATOM 1230 N N . GLY A 1 161 ? 11.833 5.678 -44.522 1.00 83.75 161 GLY A N 1
ATOM 1231 C CA . GLY A 1 161 ? 12.347 6.619 -45.527 1.00 83.75 161 GLY A CA 1
ATOM 1232 C C . GLY A 1 161 ? 11.288 7.597 -46.044 1.00 83.75 161 GLY A C 1
ATOM 1233 O O . GLY A 1 161 ? 10.201 7.184 -46.438 1.00 83.75 161 GLY A O 1
ATOM 1234 N N . GLY A 1 162 ? 11.597 8.896 -46.045 1.00 82.88 162 GLY A N 1
ATOM 1235 C CA . GLY A 1 162 ? 10.628 9.953 -46.357 1.00 82.88 162 GLY A CA 1
ATOM 1236 C C . GLY A 1 162 ? 9.932 10.575 -45.144 1.00 82.88 162 GLY A C 1
ATOM 1237 O O . GLY A 1 162 ? 9.221 11.565 -45.307 1.00 82.88 162 GLY A O 1
ATOM 1238 N N . HIS A 1 163 ? 10.146 10.036 -43.941 1.00 85.00 163 HIS A N 1
ATOM 1239 C CA . HIS A 1 163 ? 9.660 10.593 -42.675 1.00 85.00 163 HIS A CA 1
ATOM 1240 C C . HIS A 1 163 ? 10.776 11.290 -41.871 1.00 85.00 163 HIS A C 1
ATOM 1242 O O . HIS A 1 163 ? 10.738 11.304 -40.643 1.00 85.00 163 HIS A O 1
ATOM 1248 N N . GLU A 1 164 ? 11.795 11.848 -42.535 1.00 89.94 164 GLU A N 1
ATOM 1249 C CA . GLU A 1 164 ? 12.902 12.527 -41.852 1.00 89.94 164 GLU A CA 1
ATOM 1250 C C . GLU A 1 164 ? 12.450 13.834 -41.185 1.00 89.94 164 GLU A C 1
ATOM 1252 O O . GLU A 1 164 ? 11.885 14.727 -41.829 1.00 89.94 164 GLU A O 1
ATOM 1257 N N . THR A 1 165 ? 12.790 13.983 -39.906 1.00 88.06 165 THR A N 1
ATOM 1258 C CA . THR A 1 165 ? 12.639 15.233 -39.151 1.00 88.06 165 THR A CA 1
ATOM 1259 C C . THR A 1 165 ? 13.914 15.553 -38.356 1.00 88.06 165 THR A C 1
ATOM 1261 O O . THR A 1 165 ? 14.912 14.828 -38.451 1.00 88.06 165 THR A O 1
ATOM 1264 N N . GLU A 1 166 ? 13.937 16.700 -37.672 1.00 86.81 166 GLU A N 1
ATOM 1265 C CA . GLU A 1 166 ? 15.138 17.235 -37.020 1.00 86.81 166 GLU A CA 1
ATOM 1266 C C . GLU A 1 166 ? 15.700 16.306 -35.929 1.00 86.81 166 GLU A C 1
ATOM 1268 O O . GLU A 1 166 ? 14.969 15.727 -35.127 1.00 86.81 166 GLU A O 1
ATOM 1273 N N . LEU A 1 167 ? 17.030 16.193 -35.899 1.00 87.50 167 LEU A N 1
ATOM 1274 C CA . LEU A 1 167 ? 17.801 15.490 -34.880 1.00 87.50 167 LEU A CA 1
ATOM 1275 C C . LEU A 1 167 ? 18.113 16.392 -33.682 1.00 87.50 167 LEU A C 1
ATOM 1277 O O . LEU A 1 167 ? 18.534 17.540 -33.840 1.00 87.50 167 LEU A O 1
ATOM 1281 N N . TYR A 1 168 ? 18.066 15.812 -32.487 1.00 85.94 168 TYR A N 1
ATOM 1282 C CA . TYR A 1 168 ? 18.675 16.358 -31.279 1.00 85.94 168 TYR A CA 1
ATOM 1283 C C . TYR A 1 168 ? 20.194 16.134 -31.320 1.00 85.94 168 TYR A C 1
ATOM 1285 O O . TYR A 1 168 ? 20.705 15.133 -30.822 1.00 85.94 168 TYR A O 1
ATOM 1293 N N . LEU A 1 169 ? 20.933 17.058 -31.940 1.00 81.75 169 LEU A N 1
ATOM 1294 C CA . LEU A 1 169 ? 22.384 16.928 -32.158 1.00 81.75 169 LEU A CA 1
ATOM 1295 C C . LEU A 1 169 ? 23.207 16.829 -30.862 1.00 81.75 169 LEU A C 1
ATOM 1297 O O . LEU A 1 169 ? 24.208 16.115 -30.822 1.00 81.75 169 LEU A O 1
ATOM 1301 N N . ASP A 1 170 ? 22.762 17.487 -29.791 1.00 80.06 170 ASP A N 1
ATOM 1302 C CA . ASP A 1 170 ? 23.402 17.415 -28.469 1.00 80.06 170 ASP A CA 1
ATOM 1303 C C . ASP A 1 170 ? 22.990 16.169 -27.663 1.00 80.06 170 ASP A C 1
ATOM 1305 O O . ASP A 1 170 ? 23.493 15.940 -26.563 1.00 80.06 170 ASP A O 1
ATOM 1309 N N . ASP A 1 171 ? 22.090 15.348 -28.210 1.00 78.12 171 ASP A N 1
ATOM 1310 C CA . ASP A 1 171 ? 21.505 14.181 -27.554 1.00 78.12 171 ASP A CA 1
ATOM 1311 C C . ASP A 1 171 ? 21.173 13.073 -28.571 1.00 78.12 171 ASP A C 1
ATOM 1313 O O . ASP A 1 171 ? 20.052 12.569 -28.642 1.00 78.12 171 ASP A O 1
ATOM 1317 N N . LEU A 1 172 ? 22.158 12.696 -29.396 1.00 78.31 172 LEU A N 1
ATOM 1318 C CA . LEU A 1 172 ? 21.975 11.698 -30.462 1.00 78.31 172 LEU A CA 1
ATOM 1319 C C . LEU A 1 172 ? 21.516 10.333 -29.933 1.00 78.31 172 LEU A C 1
ATOM 1321 O O . LEU A 1 172 ? 20.736 9.655 -30.599 1.00 78.31 172 LEU A O 1
ATOM 1325 N N . ASP A 1 173 ? 21.952 9.973 -28.723 1.00 72.25 173 ASP A N 1
ATOM 1326 C CA . ASP A 1 173 ? 21.560 8.741 -28.030 1.00 72.25 173 ASP A CA 1
ATOM 1327 C C . ASP A 1 173 ? 20.187 8.855 -27.335 1.00 72.25 173 ASP A C 1
ATOM 1329 O O . ASP A 1 173 ? 19.734 7.896 -26.702 1.00 72.25 173 ASP A O 1
ATOM 1333 N N . LEU A 1 174 ? 19.527 10.017 -27.447 1.00 75.19 174 LEU A N 1
ATOM 1334 C CA . LEU A 1 174 ? 18.217 10.329 -26.875 1.00 75.19 174 LEU A CA 1
ATOM 1335 C C . LEU A 1 174 ? 18.145 10.043 -25.369 1.00 75.19 174 LEU A C 1
ATOM 1337 O O . LEU A 1 174 ? 17.164 9.488 -24.874 1.00 75.19 174 LEU A O 1
ATOM 1341 N N . GLN A 1 175 ? 19.191 10.400 -24.624 1.00 74.44 175 GLN A N 1
ATOM 1342 C CA . GLN A 1 175 ? 19.246 10.231 -23.173 1.00 74.44 175 GLN A CA 1
ATOM 1343 C C . GLN A 1 175 ? 18.294 11.196 -22.456 1.00 74.44 175 GLN A C 1
ATOM 1345 O O . GLN A 1 175 ? 17.679 10.818 -21.456 1.00 74.44 175 GLN A O 1
ATOM 1350 N N . ASN A 1 176 ? 18.147 12.415 -22.982 1.00 77.44 176 ASN A N 1
ATOM 1351 C CA . ASN A 1 176 ? 17.326 13.484 -22.413 1.00 77.44 176 ASN A CA 1
ATOM 1352 C C . ASN A 1 176 ? 15.992 13.661 -23.159 1.00 77.44 176 ASN A C 1
ATOM 1354 O O . ASN A 1 176 ? 14.992 14.019 -22.540 1.00 77.44 176 ASN A O 1
ATOM 1358 N N . HIS A 1 177 ? 15.950 13.346 -24.457 1.00 80.12 177 HIS A N 1
ATOM 1359 C CA . HIS A 1 177 ? 14.776 13.491 -25.330 1.00 80.12 177 HIS A CA 1
ATOM 1360 C C . HIS A 1 177 ? 14.129 12.146 -25.690 1.00 80.12 177 HIS A C 1
ATOM 1362 O O . HIS A 1 177 ? 13.532 11.992 -26.756 1.00 80.12 177 HIS A O 1
ATOM 1368 N N . TYR A 1 178 ? 14.234 11.155 -24.800 1.00 78.56 178 TYR A N 1
ATOM 1369 C CA . TYR A 1 178 ? 13.714 9.813 -25.045 1.00 78.56 178 TYR A CA 1
ATOM 1370 C C . TYR A 1 178 ? 12.188 9.794 -25.240 1.00 78.56 178 TYR A C 1
ATOM 1372 O O . TYR A 1 178 ? 11.417 10.009 -24.301 1.00 78.56 178 TYR A O 1
ATOM 1380 N N . GLY A 1 179 ? 11.745 9.434 -26.442 1.00 73.44 179 GLY A N 1
ATOM 1381 C CA . GLY A 1 179 ? 10.347 9.184 -26.789 1.00 73.44 179 GLY A CA 1
ATOM 1382 C C . GLY A 1 179 ? 10.275 8.286 -28.020 1.00 73.44 179 GLY A C 1
ATOM 1383 O O . GLY A 1 179 ? 11.170 8.340 -28.848 1.00 73.44 179 GLY A O 1
ATOM 1384 N N . VAL A 1 180 ? 9.245 7.443 -28.156 1.00 65.94 180 VAL A N 1
ATOM 1385 C CA . VAL A 1 180 ? 9.152 6.493 -29.290 1.00 65.94 180 VAL A CA 1
ATOM 1386 C C . VAL A 1 180 ? 9.135 7.222 -30.635 1.00 65.94 180 VAL A C 1
ATOM 1388 O O . VAL A 1 180 ? 9.811 6.786 -31.558 1.00 65.94 180 VAL A O 1
ATOM 1391 N N . GLU A 1 181 ? 8.423 8.347 -30.716 1.00 76.19 181 GLU A N 1
ATOM 1392 C CA . GLU A 1 181 ? 8.417 9.233 -31.884 1.00 76.19 181 GLU A CA 1
ATOM 1393 C C . GLU A 1 181 ? 9.813 9.806 -32.158 1.00 76.19 181 GLU A C 1
ATOM 1395 O O . GLU A 1 181 ? 10.326 9.662 -33.261 1.00 76.19 181 GLU A O 1
ATOM 1400 N N . ASN A 1 182 ? 10.482 10.343 -31.133 1.00 82.31 182 ASN A N 1
ATOM 1401 C CA . ASN A 1 182 ? 11.843 10.872 -31.254 1.00 82.31 182 ASN A CA 1
ATOM 1402 C C . ASN A 1 182 ? 12.855 9.794 -31.662 1.00 82.31 182 ASN A C 1
ATOM 1404 O O . ASN A 1 182 ? 13.737 10.057 -32.473 1.00 82.31 182 ASN A O 1
ATOM 1408 N N . CYS A 1 183 ? 12.722 8.573 -31.139 1.00 78.75 183 CYS A N 1
ATOM 1409 C CA . CYS A 1 183 ? 13.547 7.444 -31.543 1.00 78.75 183 CYS A CA 1
ATOM 1410 C C . CYS A 1 183 ? 13.285 7.070 -33.008 1.00 78.75 183 CYS A C 1
ATOM 1412 O O . CYS A 1 183 ? 14.242 6.821 -33.734 1.00 78.75 183 CYS A O 1
ATOM 1414 N N . ASP A 1 184 ? 12.023 7.011 -33.447 1.00 79.56 184 ASP A N 1
ATOM 1415 C CA . ASP A 1 184 ? 11.658 6.670 -34.832 1.00 79.56 184 ASP A CA 1
ATOM 1416 C C . ASP A 1 184 ? 12.205 7.696 -35.825 1.00 79.56 184 ASP A C 1
ATOM 1418 O O . ASP A 1 184 ? 12.844 7.346 -36.821 1.00 79.56 184 ASP A O 1
ATOM 1422 N N . VAL A 1 185 ? 12.050 8.971 -35.476 1.00 84.25 185 VAL A N 1
ATOM 1423 C CA . VAL A 1 185 ? 12.627 10.117 -36.173 1.00 84.25 185 VAL A CA 1
ATOM 1424 C C . VAL A 1 185 ? 14.149 10.019 -36.238 1.00 84.25 185 VAL A C 1
ATOM 1426 O O . VAL A 1 185 ? 14.711 10.064 -37.331 1.00 84.25 185 VAL A O 1
ATOM 1429 N N . HIS A 1 186 ? 14.829 9.837 -35.099 1.00 86.75 186 HIS A N 1
ATOM 1430 C CA . HIS A 1 186 ? 16.290 9.729 -35.060 1.00 86.75 186 HIS A CA 1
ATOM 1431 C C . HIS A 1 186 ? 16.774 8.562 -35.912 1.00 86.75 186 HIS A C 1
ATOM 1433 O O . HIS A 1 186 ? 17.695 8.723 -36.709 1.00 86.75 186 HIS A O 1
ATOM 1439 N N . ALA A 1 187 ? 16.133 7.400 -35.799 1.00 86.19 187 ALA A N 1
ATOM 1440 C CA . ALA A 1 187 ? 16.487 6.224 -36.578 1.00 86.19 187 ALA A CA 1
ATOM 1441 C C . ALA A 1 187 ? 16.325 6.465 -38.081 1.00 86.19 187 ALA A C 1
ATOM 1443 O O . ALA A 1 187 ? 17.195 6.074 -38.863 1.00 86.19 187 ALA A O 1
ATOM 1444 N N . THR A 1 188 ? 15.234 7.119 -38.474 1.00 89.00 188 THR A N 1
ATOM 1445 C CA . THR A 1 188 ? 14.913 7.440 -39.864 1.00 89.00 188 THR A CA 1
ATOM 1446 C C . THR A 1 188 ? 15.909 8.448 -40.430 1.00 89.00 188 THR A C 1
ATOM 1448 O O . THR A 1 188 ? 16.610 8.140 -41.396 1.00 89.00 188 THR A O 1
ATOM 1451 N N . THR A 1 189 ? 16.058 9.610 -39.794 1.00 90.69 189 THR A N 1
ATOM 1452 C CA . THR A 1 189 ? 16.946 10.678 -40.270 1.00 90.69 189 THR A CA 1
ATOM 1453 C C . THR A 1 189 ? 18.415 10.239 -40.264 1.00 90.69 189 THR A C 1
ATOM 1455 O O . THR A 1 189 ? 19.114 10.451 -41.255 1.00 90.69 189 THR A O 1
ATOM 1458 N N . MET A 1 190 ? 18.887 9.533 -39.224 1.00 89.06 190 MET A N 1
ATOM 1459 C CA . MET A 1 190 ? 20.262 9.002 -39.181 1.00 89.06 190 MET A CA 1
ATOM 1460 C C . MET A 1 190 ? 20.519 7.937 -40.253 1.00 89.06 190 MET A C 1
ATOM 1462 O O . MET A 1 190 ? 21.629 7.849 -40.777 1.00 89.06 190 MET A O 1
ATOM 1466 N N . THR A 1 191 ? 19.514 7.132 -40.609 1.00 90.00 191 THR A N 1
ATOM 1467 C CA . THR A 1 191 ? 19.642 6.136 -41.685 1.00 90.00 191 THR A CA 1
ATOM 1468 C C . THR A 1 191 ? 19.678 6.800 -43.064 1.00 90.00 191 THR A C 1
ATOM 1470 O O . THR A 1 191 ? 20.469 6.374 -43.907 1.00 90.00 191 THR A O 1
ATOM 1473 N N . SER A 1 192 ? 18.897 7.863 -43.288 1.00 90.88 192 SER A N 1
ATOM 1474 C CA . SER A 1 192 ? 18.972 8.665 -44.519 1.00 90.88 192 SER A CA 1
ATOM 1475 C C . SER A 1 192 ? 20.344 9.334 -44.666 1.00 90.88 192 SER A C 1
ATOM 1477 O O . SER A 1 192 ? 20.989 9.164 -45.700 1.00 90.88 192 SER A O 1
ATOM 1479 N N . LEU A 1 193 ? 20.850 9.988 -43.611 1.00 88.88 193 LEU A N 1
ATOM 1480 C CA . LEU A 1 193 ? 22.191 10.593 -43.604 1.00 88.88 193 LEU A CA 1
ATOM 1481 C C . LEU A 1 193 ? 23.298 9.555 -43.841 1.00 88.88 193 LEU A C 1
ATOM 1483 O O . LEU A 1 193 ? 24.209 9.783 -44.634 1.00 88.88 193 LEU A O 1
ATOM 1487 N N . MET A 1 194 ? 23.199 8.386 -43.201 1.00 89.44 194 MET A N 1
ATOM 1488 C CA . MET A 1 194 ? 24.120 7.267 -43.414 1.00 89.44 194 MET A CA 1
ATOM 1489 C C . MET A 1 194 ? 24.168 6.840 -44.884 1.00 89.44 194 MET A C 1
ATOM 1491 O O . MET A 1 194 ? 25.251 6.662 -45.436 1.00 89.44 194 MET A O 1
ATOM 1495 N N . VAL A 1 195 ? 23.006 6.615 -45.502 1.00 88.50 195 VAL A N 1
ATOM 1496 C CA . VAL A 1 195 ? 22.909 6.143 -46.889 1.00 88.50 195 VAL A CA 1
ATOM 1497 C C . VAL A 1 195 ? 23.547 7.144 -47.854 1.00 88.50 195 VAL A C 1
ATOM 1499 O O . VAL A 1 195 ? 24.290 6.730 -48.741 1.00 88.50 195 VAL A O 1
ATOM 1502 N N . GLU A 1 196 ? 23.331 8.444 -47.645 1.00 86.06 196 GLU A N 1
ATOM 1503 C CA . GLU A 1 196 ? 23.964 9.501 -48.440 1.00 86.06 196 GLU A CA 1
ATOM 1504 C C . GLU A 1 196 ? 25.487 9.549 -48.259 1.00 86.06 196 GLU A C 1
ATOM 1506 O O . GLU A 1 196 ? 26.222 9.632 -49.244 1.00 86.06 196 GLU A O 1
ATOM 1511 N N . GLU A 1 197 ? 25.968 9.433 -47.021 1.00 86.62 197 GLU A N 1
ATOM 1512 C CA . GLU A 1 197 ? 27.398 9.497 -46.711 1.00 86.62 197 GLU A CA 1
ATOM 1513 C C . GLU A 1 197 ? 28.175 8.275 -47.219 1.00 86.62 197 GLU A C 1
ATOM 1515 O O . GLU A 1 197 ? 29.282 8.391 -47.741 1.00 86.62 197 GLU A O 1
ATOM 1520 N N . PHE A 1 198 ? 27.611 7.072 -47.119 1.00 87.81 198 PHE A N 1
ATOM 1521 C CA . PHE A 1 198 ? 28.260 5.899 -47.704 1.00 87.81 198 PHE A CA 1
ATOM 1522 C C . PHE A 1 198 ? 28.252 5.948 -49.235 1.00 87.81 198 PHE A C 1
ATOM 1524 O O . PHE A 1 198 ? 29.221 5.518 -49.860 1.00 87.81 198 PHE A O 1
ATOM 1531 N N . ALA A 1 199 ? 27.207 6.500 -49.850 1.00 86.75 199 ALA A N 1
ATOM 1532 C CA . ALA A 1 199 ? 27.150 6.612 -51.300 1.00 86.75 199 ALA A CA 1
ATOM 1533 C C . ALA A 1 199 ? 28.124 7.662 -51.863 1.00 86.75 199 ALA A C 1
ATOM 1535 O O . ALA A 1 199 ? 28.660 7.460 -52.954 1.00 86.75 199 ALA A O 1
ATOM 1536 N N . SER A 1 200 ? 28.413 8.733 -51.110 1.00 83.12 200 SER A N 1
ATOM 1537 C CA . SER A 1 200 ? 29.450 9.710 -51.471 1.00 83.12 200 SER A CA 1
ATOM 1538 C C . SER A 1 200 ? 30.852 9.082 -51.454 1.00 83.12 200 SER A C 1
ATOM 1540 O O . SER A 1 200 ? 31.654 9.325 -52.356 1.00 83.12 200 SER A O 1
ATOM 1542 N N . ARG A 1 201 ? 31.129 8.210 -50.473 1.00 84.44 201 ARG A N 1
ATOM 1543 C CA . ARG A 1 201 ? 32.421 7.517 -50.314 1.00 84.44 201 ARG A CA 1
ATOM 1544 C C . ARG A 1 201 ? 32.604 6.320 -51.247 1.00 84.44 201 ARG A C 1
ATOM 1546 O O . ARG A 1 201 ? 33.735 5.995 -51.603 1.00 84.44 201 ARG A O 1
ATOM 1553 N N . TYR A 1 202 ? 31.518 5.647 -51.623 1.00 86.69 202 TYR A N 1
ATOM 1554 C CA . TYR A 1 202 ? 31.543 4.406 -52.403 1.00 86.69 202 TYR A CA 1
ATOM 1555 C C . TYR A 1 202 ? 30.606 4.491 -53.619 1.00 86.69 202 TYR A C 1
ATOM 1557 O O . TYR A 1 202 ? 29.592 3.791 -53.666 1.00 86.69 202 TYR A O 1
ATOM 1565 N N . PRO A 1 203 ? 30.948 5.292 -54.647 1.00 81.12 203 PRO A N 1
ATOM 1566 C CA . PRO A 1 203 ? 30.064 5.570 -55.787 1.00 81.12 203 PRO A CA 1
ATOM 1567 C C . PRO A 1 203 ? 29.759 4.343 -56.664 1.00 81.12 203 PRO A C 1
ATOM 1569 O O . PRO A 1 203 ? 28.830 4.365 -57.472 1.00 81.12 203 PRO A O 1
ATOM 1572 N N . SER A 1 204 ? 30.523 3.257 -56.518 1.00 80.75 204 SER A N 1
ATOM 1573 C CA . SER A 1 204 ? 30.302 1.985 -57.216 1.00 80.75 204 SER A CA 1
ATOM 1574 C C . SER A 1 204 ? 29.259 1.078 -56.542 1.00 80.75 204 SER A C 1
ATOM 1576 O O . SER A 1 204 ? 28.882 0.056 -57.115 1.00 80.75 204 SER A O 1
ATOM 1578 N N . THR A 1 205 ? 28.754 1.452 -55.361 1.00 87.88 205 THR A N 1
ATOM 1579 C CA . THR A 1 205 ? 27.703 0.740 -54.619 1.00 87.88 205 THR A CA 1
ATOM 1580 C C . THR A 1 205 ? 26.466 1.628 -54.499 1.00 87.88 205 THR A C 1
ATOM 1582 O O . THR A 1 205 ? 26.572 2.827 -54.257 1.00 87.88 205 THR A O 1
ATOM 1585 N N . THR A 1 206 ? 25.273 1.054 -54.671 1.00 90.75 206 THR A N 1
ATOM 1586 C CA . THR A 1 206 ? 24.016 1.793 -54.458 1.00 90.75 206 THR A CA 1
ATOM 1587 C C . THR A 1 206 ? 23.473 1.523 -53.058 1.00 90.75 206 THR A C 1
ATOM 1589 O O . THR A 1 206 ? 23.387 0.365 -52.640 1.00 90.75 206 THR A O 1
ATOM 1592 N N . PHE A 1 207 ? 23.078 2.586 -52.363 1.00 92.56 207 PHE A N 1
ATOM 1593 C CA . PHE A 1 207 ? 22.537 2.565 -51.009 1.00 92.56 207 PHE A CA 1
ATOM 1594 C C . PHE A 1 207 ? 21.096 3.074 -51.023 1.00 92.56 207 PHE A C 1
ATOM 1596 O O . PHE A 1 207 ? 20.813 4.157 -51.530 1.00 92.56 207 PHE A O 1
ATOM 1603 N N . ILE A 1 208 ? 20.178 2.283 -50.474 1.00 92.81 208 ILE A N 1
ATOM 1604 C CA . ILE A 1 208 ? 18.742 2.550 -50.533 1.00 92.81 208 ILE A CA 1
ATOM 1605 C C . ILE A 1 208 ? 18.167 2.559 -49.117 1.00 92.81 208 ILE A C 1
ATOM 1607 O O . ILE A 1 208 ? 18.324 1.586 -48.379 1.00 92.81 208 ILE A O 1
ATOM 1611 N N . HIS A 1 209 ? 17.467 3.629 -48.748 1.00 92.81 209 HIS A N 1
ATOM 1612 C CA . HIS A 1 209 ? 16.631 3.705 -47.550 1.00 92.81 209 HIS A CA 1
ATOM 1613 C C . HIS A 1 209 ? 15.162 3.655 -47.972 1.00 92.81 209 HIS A C 1
ATOM 1615 O O . HIS A 1 209 ? 14.740 4.470 -48.785 1.00 92.81 209 HIS A O 1
ATOM 1621 N N . THR A 1 210 ? 14.380 2.692 -47.483 1.00 90.19 210 THR A N 1
ATOM 1622 C CA . THR A 1 210 ? 13.003 2.498 -47.962 1.00 90.19 210 THR A CA 1
ATOM 1623 C C . THR A 1 210 ? 11.972 2.391 -46.846 1.00 90.19 210 THR A C 1
ATOM 1625 O O . THR A 1 210 ? 12.165 1.661 -45.869 1.00 90.19 210 THR A O 1
ATOM 1628 N N . TYR A 1 211 ? 10.848 3.088 -47.025 1.00 88.50 211 TYR A N 1
ATOM 1629 C CA . TYR A 1 211 ? 9.652 2.932 -46.206 1.00 88.50 211 TYR A CA 1
ATOM 1630 C C . TYR A 1 211 ? 8.785 1.774 -46.728 1.00 88.50 211 TYR A C 1
ATOM 1632 O O . TYR A 1 211 ? 8.369 1.797 -47.885 1.00 88.50 211 TYR A O 1
ATOM 1640 N N . PRO A 1 212 ? 8.467 0.758 -45.905 1.00 81.50 212 PRO A N 1
ATOM 1641 C CA . PRO A 1 212 ? 7.772 -0.444 -46.369 1.00 81.50 212 PRO A CA 1
ATOM 1642 C C . PRO A 1 212 ? 6.240 -0.325 -46.455 1.00 81.50 212 PRO A C 1
ATOM 1644 O O . PRO A 1 212 ? 5.592 -1.305 -46.832 1.00 81.50 212 PRO A O 1
ATOM 1647 N N . GLY A 1 213 ? 5.661 0.822 -46.083 1.00 78.38 213 GLY A N 1
ATOM 1648 C CA . GLY A 1 213 ? 4.217 0.991 -45.900 1.00 78.38 213 GLY A CA 1
ATOM 1649 C C . GLY A 1 213 ? 3.740 0.539 -44.514 1.00 78.38 213 GLY A C 1
ATOM 1650 O O . GLY A 1 213 ? 4.523 0.067 -43.684 1.00 78.38 213 GLY A O 1
ATOM 1651 N N . ILE A 1 214 ? 2.434 0.658 -44.251 1.00 73.81 214 ILE A N 1
ATOM 1652 C CA . ILE A 1 214 ? 1.825 0.139 -43.018 1.00 73.81 214 ILE A CA 1
ATOM 1653 C C . ILE A 1 214 ? 1.733 -1.387 -43.133 1.00 73.81 214 ILE A C 1
ATOM 1655 O O . ILE A 1 214 ? 0.805 -1.926 -43.732 1.00 73.81 214 ILE A O 1
ATOM 1659 N N . VAL A 1 215 ? 2.712 -2.093 -42.570 1.00 66.94 215 VAL A N 1
ATOM 1660 C CA . VAL A 1 215 ? 2.787 -3.562 -42.579 1.00 66.94 215 VAL A CA 1
ATOM 1661 C C . VAL A 1 215 ? 2.382 -4.154 -41.231 1.00 66.94 215 VAL A C 1
ATOM 1663 O O . VAL A 1 215 ? 2.510 -3.519 -40.183 1.00 66.94 215 VAL A O 1
ATOM 1666 N N . ASN A 1 216 ? 1.916 -5.406 -41.226 1.00 63.81 216 ASN A N 1
ATOM 1667 C CA . ASN A 1 216 ? 1.640 -6.136 -39.987 1.00 63.81 216 ASN A CA 1
ATOM 1668 C C . ASN A 1 216 ? 2.953 -6.581 -39.329 1.00 63.81 216 ASN A C 1
ATOM 1670 O O . ASN A 1 216 ? 3.312 -7.747 -39.388 1.00 63.81 216 ASN A O 1
ATOM 1674 N N . SER A 1 217 ? 3.651 -5.654 -38.681 1.00 55.69 217 SER A N 1
ATOM 1675 C CA . SER A 1 217 ? 4.972 -5.833 -38.061 1.00 55.69 217 SER A CA 1
ATOM 1676 C C . SER A 1 217 ? 5.004 -6.768 -36.842 1.00 55.69 217 SER A C 1
ATOM 1678 O O . SER A 1 217 ? 5.934 -6.726 -36.047 1.00 55.69 217 SER A O 1
ATOM 1680 N N . GLY A 1 218 ? 3.971 -7.588 -36.619 1.00 51.28 218 GLY A N 1
ATOM 1681 C CA . GLY A 1 218 ? 3.958 -8.542 -35.513 1.00 51.28 218 GLY A CA 1
ATOM 1682 C C . GLY A 1 218 ? 3.831 -7.924 -34.115 1.00 51.28 218 GLY A C 1
ATOM 1683 O O . GLY A 1 218 ? 3.855 -8.680 -33.150 1.00 51.28 218 GLY A O 1
ATOM 1684 N N . ILE A 1 219 ? 3.582 -6.612 -33.979 1.00 49.28 219 ILE A N 1
ATOM 1685 C CA . ILE A 1 219 ? 3.387 -5.897 -32.690 1.00 49.28 219 ILE A CA 1
ATOM 1686 C C . ILE A 1 219 ? 2.356 -6.596 -31.775 1.00 49.28 219 ILE A C 1
ATOM 1688 O O . ILE A 1 219 ? 2.460 -6.584 -30.545 1.00 49.28 219 ILE A O 1
ATOM 1692 N N . SER A 1 220 ? 1.369 -7.279 -32.366 1.00 46.59 220 SER A N 1
ATOM 1693 C CA . SER A 1 220 ? 0.372 -8.075 -31.635 1.00 46.59 220 SER A CA 1
ATOM 1694 C C . SER A 1 220 ? 0.941 -9.295 -30.891 1.00 46.59 220 SER A C 1
ATOM 1696 O O . SER A 1 220 ? 0.323 -9.737 -29.924 1.00 46.59 220 SER A O 1
ATOM 1698 N N . ARG A 1 221 ? 2.091 -9.844 -31.316 1.00 45.22 221 ARG A N 1
ATOM 1699 C CA . ARG A 1 221 ? 2.776 -10.989 -30.681 1.00 45.22 221 ARG A CA 1
ATOM 1700 C C . ARG A 1 221 ? 3.523 -10.596 -29.406 1.00 45.22 221 ARG A C 1
ATOM 1702 O O . ARG A 1 221 ? 3.709 -11.446 -28.543 1.00 45.22 221 ARG A O 1
ATOM 1709 N N . GLU A 1 222 ? 3.893 -9.326 -29.273 1.00 45.41 222 GLU A N 1
ATOM 1710 C CA . GLU A 1 222 ? 4.639 -8.781 -28.125 1.00 45.41 222 GLU A CA 1
ATOM 1711 C C . GLU A 1 222 ? 3.737 -8.104 -27.084 1.00 45.41 222 GLU A C 1
ATOM 1713 O O . GLU A 1 222 ? 4.177 -7.695 -26.011 1.00 45.41 222 GLU A O 1
ATOM 1718 N N . SER A 1 223 ? 2.445 -8.009 -27.392 1.00 43.44 223 SER A N 1
ATOM 1719 C CA . SER A 1 223 ? 1.423 -7.389 -26.559 1.00 43.44 223 SER A CA 1
ATOM 1720 C C . SER A 1 223 ? 0.753 -8.434 -25.657 1.00 43.44 223 SER A C 1
ATOM 1722 O O . SER A 1 223 ? 0.299 -9.473 -26.137 1.00 43.44 223 SER A O 1
ATOM 1724 N N . GLY A 1 224 ? 0.631 -8.176 -24.347 1.00 48.31 224 GLY A N 1
ATOM 1725 C CA . GLY A 1 224 ? -0.066 -9.086 -23.419 1.00 48.31 224 GLY A CA 1
ATOM 1726 C C . GLY A 1 224 ? -1.490 -9.432 -23.893 1.00 48.31 224 GLY A C 1
ATOM 1727 O O . GLY A 1 224 ? -2.114 -8.616 -24.563 1.00 48.31 224 GLY A O 1
ATOM 1728 N N . ARG A 1 225 ? -2.030 -10.618 -23.547 1.00 47.38 225 ARG A N 1
ATOM 1729 C CA . ARG A 1 225 ? -3.279 -11.207 -24.113 1.00 47.38 225 ARG A CA 1
ATOM 1730 C C . ARG A 1 225 ? -4.433 -10.220 -24.371 1.00 47.38 225 ARG A C 1
ATOM 1732 O O . ARG A 1 225 ? -5.098 -10.325 -25.393 1.00 47.38 225 ARG A O 1
ATOM 1739 N N . PHE A 1 226 ? -4.660 -9.263 -23.473 1.00 45.06 226 PHE A N 1
ATOM 1740 C CA . PHE A 1 226 ? -5.702 -8.240 -23.612 1.00 45.06 226 PHE A CA 1
ATOM 1741 C C . PHE A 1 226 ? -5.375 -7.182 -24.685 1.00 45.06 226 PHE A C 1
ATOM 1743 O O . PHE A 1 226 ? -6.194 -6.905 -25.558 1.00 45.06 226 PHE A O 1
ATOM 1750 N N . VAL A 1 227 ? -4.149 -6.653 -24.670 1.00 45.41 227 VAL A N 1
ATOM 1751 C CA . VAL A 1 227 ? -3.636 -5.709 -25.677 1.00 45.41 227 VAL A CA 1
ATOM 1752 C C . VAL A 1 227 ? -3.506 -6.405 -27.032 1.00 45.41 227 VAL A C 1
ATOM 1754 O O . VAL A 1 227 ? -3.888 -5.835 -28.045 1.00 45.41 227 VAL A O 1
ATOM 1757 N N . GLY A 1 228 ? -3.086 -7.673 -27.054 1.00 49.25 228 GLY A N 1
ATOM 1758 C CA . GLY A 1 228 ? -3.046 -8.496 -28.262 1.00 49.25 228 GLY A CA 1
ATOM 1759 C C . GLY A 1 228 ? -4.415 -8.646 -28.937 1.00 49.25 228 GLY A C 1
ATOM 1760 O O . GLY A 1 228 ? -4.480 -8.620 -30.161 1.00 49.25 228 GLY A O 1
ATOM 1761 N N . CYS A 1 229 ? -5.517 -8.735 -28.180 1.00 56.03 229 CYS A N 1
ATOM 1762 C CA . CYS A 1 229 ? -6.874 -8.746 -28.746 1.00 56.03 229 CYS A CA 1
ATOM 1763 C C . CYS A 1 229 ? -7.292 -7.384 -29.320 1.00 56.03 229 CYS A C 1
ATOM 1765 O O . CYS A 1 229 ? -7.890 -7.340 -30.392 1.00 56.03 229 CYS A O 1
ATOM 1767 N N . ILE A 1 230 ? -6.942 -6.279 -28.657 1.00 54.84 230 ILE A N 1
ATOM 1768 C CA . ILE A 1 230 ? -7.252 -4.920 -29.132 1.00 54.84 230 ILE A CA 1
ATOM 1769 C C . ILE A 1 230 ? -6.424 -4.577 -30.377 1.00 54.84 230 ILE A C 1
ATOM 1771 O O . ILE A 1 230 ? -6.978 -4.114 -31.368 1.00 54.84 230 ILE A O 1
ATOM 1775 N N . VAL A 1 231 ? -5.122 -4.880 -30.377 1.00 50.97 231 VAL A N 1
ATOM 1776 C CA . VAL A 1 231 ? -4.242 -4.716 -31.545 1.00 50.97 231 VAL A CA 1
ATOM 1777 C C . VAL A 1 231 ? -4.723 -5.596 -32.695 1.00 50.97 231 VAL A C 1
ATOM 1779 O O . VAL A 1 231 ? -4.762 -5.132 -33.827 1.00 50.97 231 VAL A O 1
ATOM 1782 N N . LYS A 1 232 ? -5.165 -6.835 -32.432 1.00 56.44 232 LYS A N 1
ATOM 1783 C CA . LYS A 1 232 ? -5.791 -7.679 -33.462 1.00 56.44 232 LYS A CA 1
ATOM 1784 C C . LYS A 1 232 ? -7.077 -7.066 -34.021 1.00 56.44 232 LYS A C 1
ATOM 1786 O O . LYS A 1 232 ? -7.283 -7.169 -35.222 1.00 56.44 232 LYS A O 1
ATOM 1791 N N . ALA A 1 233 ? -7.905 -6.419 -33.200 1.00 59.94 233 ALA A N 1
ATOM 1792 C CA . ALA A 1 233 ? -9.125 -5.747 -33.651 1.00 59.94 233 ALA A CA 1
ATOM 1793 C C . ALA A 1 233 ? -8.831 -4.481 -34.481 1.00 59.94 233 ALA A C 1
ATOM 1795 O O . ALA A 1 233 ? -9.426 -4.291 -35.536 1.00 59.94 233 ALA A O 1
ATOM 1796 N N . VAL A 1 234 ? -7.862 -3.658 -34.067 1.00 57.59 234 VAL A N 1
ATOM 1797 C CA . VAL A 1 234 ? -7.420 -2.464 -34.815 1.00 57.59 234 VAL A CA 1
ATOM 1798 C C . VAL A 1 234 ? -6.751 -2.858 -36.134 1.00 57.59 234 VAL A C 1
ATOM 1800 O O . VAL A 1 234 ? -7.110 -2.336 -37.185 1.00 57.59 234 VAL A O 1
ATOM 1803 N N . MET A 1 235 ? -5.844 -3.839 -36.105 1.00 57.94 235 MET A N 1
ATOM 1804 C CA . MET A 1 235 ? -5.210 -4.388 -37.308 1.00 57.94 235 MET A CA 1
ATOM 1805 C C . MET A 1 235 ? -6.226 -5.055 -38.240 1.00 57.94 235 MET A C 1
ATOM 1807 O O . MET A 1 235 ? -6.024 -5.051 -39.446 1.00 57.94 235 MET A O 1
ATOM 1811 N N . PHE A 1 236 ? -7.312 -5.631 -37.711 1.00 64.00 236 PHE A N 1
ATOM 1812 C CA . PHE A 1 236 ? -8.403 -6.188 -38.515 1.00 64.00 236 PHE A CA 1
ATOM 1813 C C . PHE A 1 236 ? -9.193 -5.094 -39.249 1.00 64.00 236 PHE A C 1
ATOM 1815 O O . PHE A 1 236 ? -9.494 -5.266 -40.427 1.00 64.00 236 PHE A O 1
ATOM 1822 N N . LEU A 1 237 ? -9.467 -3.964 -38.590 1.00 60.78 237 LEU A N 1
ATOM 1823 C CA . LEU A 1 237 ? -10.158 -2.813 -39.185 1.00 60.78 237 LEU A CA 1
ATOM 1824 C C . LEU A 1 237 ? -9.275 -2.029 -40.174 1.00 60.78 237 LEU A C 1
ATOM 1826 O O . LEU A 1 237 ? -9.785 -1.502 -41.155 1.00 60.78 237 LEU A O 1
ATOM 1830 N N . GLY A 1 238 ? -7.957 -1.988 -39.951 1.00 58.84 238 GLY A N 1
ATOM 1831 C CA . GLY A 1 238 ? -6.987 -1.313 -40.822 1.00 58.84 238 GLY A CA 1
ATOM 1832 C C . GLY A 1 238 ? -6.570 -2.095 -42.075 1.00 58.84 238 GLY A C 1
ATOM 1833 O O . GLY A 1 238 ? -5.880 -1.533 -42.923 1.00 58.84 238 GLY A O 1
ATOM 1834 N N . ARG A 1 239 ? -6.993 -3.363 -42.224 1.00 66.38 239 ARG A N 1
ATOM 1835 C CA . ARG A 1 239 ? -6.595 -4.268 -43.326 1.00 66.38 239 ARG A CA 1
ATOM 1836 C C . ARG A 1 239 ? -6.647 -3.661 -44.739 1.00 66.38 239 ARG A C 1
ATOM 1838 O O . ARG A 1 239 ? -5.731 -3.971 -45.495 1.00 66.38 239 ARG A O 1
ATOM 1845 N N . PRO A 1 240 ? -7.639 -2.830 -45.120 1.00 69.06 240 PRO A N 1
ATOM 1846 C CA . PRO A 1 240 ? -7.700 -2.256 -46.469 1.00 69.06 240 PRO A CA 1
ATOM 1847 C C . PRO A 1 240 ? -6.545 -1.306 -46.822 1.00 69.06 240 PRO A C 1
ATOM 1849 O O . PRO A 1 240 ? -6.271 -1.108 -47.999 1.00 69.06 240 PRO A O 1
ATOM 1852 N N . TRP A 1 241 ? -5.867 -0.727 -45.825 1.00 68.81 241 TRP A N 1
ATOM 1853 C CA . TRP A 1 241 ? -4.782 0.249 -46.013 1.00 68.81 241 TRP A CA 1
ATOM 1854 C C . TRP A 1 241 ? -3.396 -0.317 -45.677 1.00 68.81 241 TRP A C 1
ATOM 1856 O O . TRP A 1 241 ? -2.420 0.430 -45.616 1.00 68.81 241 TRP A O 1
ATOM 1866 N N . MET A 1 242 ? -3.303 -1.627 -45.428 1.00 76.50 242 MET A N 1
ATOM 1867 C CA . MET A 1 242 ? -2.053 -2.292 -45.072 1.00 76.50 242 MET A CA 1
ATOM 1868 C C . MET A 1 242 ? -1.413 -2.970 -46.278 1.00 76.50 242 MET A C 1
ATOM 1870 O O . MET A 1 242 ? -2.076 -3.678 -47.033 1.00 76.50 242 MET A O 1
ATOM 1874 N N . VAL A 1 243 ? -0.094 -2.836 -46.389 1.00 79.81 243 VAL A N 1
ATOM 1875 C CA . VAL A 1 243 ? 0.703 -3.606 -47.347 1.00 79.81 243 VAL A CA 1
ATOM 1876 C C . VAL A 1 243 ? 1.050 -4.950 -46.704 1.00 79.81 243 VAL A C 1
ATOM 1878 O O . VAL A 1 243 ? 1.425 -5.028 -45.529 1.00 79.81 243 VAL A O 1
ATOM 1881 N N . SER A 1 244 ? 0.881 -6.046 -47.444 1.00 83.62 244 SER A N 1
ATOM 1882 C CA . SER A 1 244 ? 1.254 -7.367 -46.927 1.00 83.62 244 SER A CA 1
ATOM 1883 C C . SER A 1 244 ? 2.776 -7.487 -46.788 1.00 83.62 244 SER A C 1
ATOM 1885 O O . SER A 1 244 ? 3.515 -6.975 -47.624 1.00 83.62 244 SER A O 1
ATOM 1887 N N . GLU A 1 245 ? 3.269 -8.221 -45.782 1.00 81.44 245 GLU A N 1
ATOM 1888 C CA . GLU A 1 245 ? 4.718 -8.466 -45.621 1.00 81.44 245 GLU A CA 1
ATOM 1889 C C . GLU A 1 245 ? 5.346 -9.093 -46.877 1.00 81.44 245 GLU A C 1
ATOM 1891 O O . GLU A 1 245 ? 6.507 -8.830 -47.189 1.00 81.44 245 GLU A O 1
ATOM 1896 N N . LYS A 1 246 ? 4.558 -9.895 -47.609 1.00 86.69 246 LYS A N 1
ATOM 1897 C CA . LYS A 1 246 ? 4.940 -10.478 -48.896 1.00 86.69 246 LYS A CA 1
ATOM 1898 C C . LYS A 1 246 ? 5.153 -9.399 -49.955 1.00 86.69 246 LYS A C 1
ATOM 1900 O O . LYS A 1 246 ? 6.216 -9.366 -50.561 1.00 86.69 246 LYS A O 1
ATOM 1905 N N . GLU A 1 247 ? 4.175 -8.517 -50.152 1.00 89.06 247 GLU A N 1
ATOM 1906 C CA . GLU A 1 247 ? 4.281 -7.426 -51.125 1.00 89.06 247 GLU A CA 1
ATOM 1907 C C . GLU A 1 247 ? 5.438 -6.480 -50.782 1.00 89.06 247 GLU A C 1
ATOM 1909 O O . GLU A 1 247 ? 6.244 -6.158 -51.654 1.00 89.06 247 GLU A O 1
ATOM 1914 N N . SER A 1 248 ? 5.586 -6.084 -49.513 1.00 86.44 248 SER A N 1
ATOM 1915 C CA . SER A 1 248 ? 6.723 -5.257 -49.093 1.00 86.44 248 SER A CA 1
ATOM 1916 C C . SER A 1 248 ? 8.061 -5.969 -49.334 1.00 86.44 248 SER A C 1
ATOM 1918 O O . SER A 1 248 ? 9.030 -5.320 -49.726 1.00 86.44 248 SER A O 1
ATOM 1920 N N . GLY A 1 249 ? 8.131 -7.296 -49.158 1.00 87.56 249 GLY A N 1
ATOM 1921 C CA . GLY A 1 249 ? 9.311 -8.099 -49.497 1.00 87.56 249 GLY A CA 1
ATOM 1922 C C . GLY A 1 249 ? 9.617 -8.117 -51.001 1.00 87.56 249 GLY A C 1
ATOM 1923 O O . GLY A 1 249 ? 10.756 -7.860 -51.387 1.00 87.56 249 GLY A O 1
ATOM 1924 N N . GLU A 1 250 ? 8.602 -8.343 -51.845 1.00 91.12 250 GLU A N 1
ATOM 1925 C CA . GLU A 1 250 ? 8.704 -8.324 -53.316 1.00 91.12 250 GLU A CA 1
ATOM 1926 C C . GLU A 1 250 ? 9.225 -6.963 -53.818 1.00 91.12 250 GLU A C 1
ATOM 1928 O O . GLU A 1 250 ? 10.155 -6.900 -54.627 1.00 91.12 250 GLU A O 1
ATOM 1933 N N . ARG A 1 251 ? 8.673 -5.867 -53.286 1.00 91.31 251 ARG A N 1
ATOM 1934 C CA . ARG A 1 251 ? 9.066 -4.489 -53.621 1.00 91.31 251 ARG A CA 1
ATOM 1935 C C . ARG A 1 251 ? 10.458 -4.120 -53.109 1.00 91.31 251 ARG A C 1
ATOM 1937 O O . ARG A 1 251 ? 11.227 -3.501 -53.842 1.00 91.31 251 ARG A O 1
ATOM 1944 N N . SER A 1 252 ? 10.825 -4.545 -51.898 1.00 90.06 252 SER A N 1
ATOM 1945 C CA . SER A 1 252 ? 12.178 -4.316 -51.367 1.00 90.06 252 SER A CA 1
ATOM 1946 C C . SER A 1 252 ? 13.234 -5.064 -52.186 1.00 90.06 252 SER A C 1
ATOM 1948 O O . SER A 1 252 ? 14.315 -4.536 -52.440 1.00 90.06 252 SER A O 1
ATOM 1950 N N . LEU A 1 253 ? 12.925 -6.280 -52.647 1.00 92.12 253 LEU A N 1
ATOM 1951 C CA . LEU A 1 253 ? 13.821 -7.029 -53.523 1.00 92.12 253 LEU A CA 1
ATOM 1952 C C . LEU A 1 253 ? 13.972 -6.368 -54.900 1.00 92.12 253 LEU A C 1
ATOM 1954 O O . LEU A 1 253 ? 15.090 -6.279 -55.414 1.00 92.12 253 LEU A O 1
ATOM 1958 N N . PHE A 1 254 ? 12.877 -5.867 -55.474 1.00 91.69 254 PHE A N 1
ATOM 1959 C CA . PHE A 1 254 ? 12.928 -5.086 -56.710 1.00 91.69 254 PHE A CA 1
ATOM 1960 C C . PHE A 1 254 ? 13.858 -3.879 -56.555 1.00 91.69 254 PHE A C 1
ATOM 1962 O O . PHE A 1 254 ? 14.762 -3.689 -57.368 1.00 91.69 254 PHE A O 1
ATOM 1969 N N . ALA A 1 255 ? 13.720 -3.122 -55.461 1.00 88.56 255 ALA A N 1
ATOM 1970 C CA . ALA A 1 255 ? 14.617 -2.009 -55.158 1.00 88.56 255 ALA A CA 1
ATOM 1971 C C . ALA A 1 255 ? 16.087 -2.458 -55.057 1.00 88.56 255 ALA A C 1
ATOM 1973 O O . ALA A 1 255 ? 16.980 -1.806 -55.593 1.00 88.56 255 ALA A O 1
ATOM 1974 N N . ALA A 1 256 ? 16.339 -3.616 -54.444 1.00 89.06 256 ALA A N 1
ATOM 1975 C CA . ALA A 1 256 ? 17.678 -4.173 -54.282 1.00 89.06 256 ALA A CA 1
ATOM 1976 C C . ALA A 1 256 ? 18.292 -4.774 -55.562 1.00 89.06 256 ALA A C 1
ATOM 1978 O O . ALA A 1 256 ? 19.455 -5.158 -55.530 1.00 89.06 256 ALA A O 1
ATOM 1979 N N . THR A 1 257 ? 17.560 -4.901 -56.673 1.00 89.25 257 THR A N 1
ATOM 1980 C CA . THR A 1 257 ? 18.046 -5.612 -57.878 1.00 89.25 257 THR A CA 1
ATOM 1981 C C . THR A 1 257 ? 17.779 -4.886 -59.197 1.00 89.25 257 THR A C 1
ATOM 1983 O O . THR A 1 257 ? 18.378 -5.230 -60.220 1.00 89.25 257 THR A O 1
ATOM 1986 N N . SER A 1 258 ? 16.917 -3.866 -59.191 1.00 86.12 258 SER A N 1
ATOM 1987 C CA . SER A 1 258 ? 16.606 -3.058 -60.367 1.00 86.12 258 SER A CA 1
ATOM 1988 C C . SER A 1 258 ? 17.816 -2.249 -60.846 1.00 86.12 258 SER A C 1
ATOM 1990 O O . SER A 1 258 ? 18.643 -1.758 -60.070 1.00 86.12 258 SER A O 1
ATOM 1992 N N . ARG A 1 259 ? 17.920 -2.106 -62.171 1.00 77.56 259 ARG A N 1
ATOM 1993 C CA . ARG A 1 259 ? 18.920 -1.247 -62.822 1.00 77.56 259 ARG A CA 1
ATOM 1994 C C . ARG A 1 259 ? 18.505 0.206 -62.898 1.00 77.56 259 ARG A C 1
ATOM 1996 O O . ARG A 1 259 ? 19.376 1.069 -62.896 1.00 77.56 259 ARG A O 1
ATOM 2003 N N . GLU A 1 260 ? 17.207 0.468 -62.959 1.00 72.62 260 GLU A N 1
ATOM 2004 C CA . GLU A 1 260 ? 16.662 1.828 -62.997 1.00 72.62 260 GLU A CA 1
ATOM 2005 C C . GLU A 1 260 ? 17.013 2.590 -61.714 1.00 72.62 260 GLU A C 1
ATOM 2007 O O . GLU A 1 260 ? 17.223 3.797 -61.725 1.00 72.62 260 GLU A O 1
ATOM 2012 N N . LEU A 1 261 ? 17.174 1.848 -60.617 1.00 72.38 261 LEU A N 1
ATOM 2013 C CA . LEU A 1 261 ? 17.567 2.342 -59.303 1.00 72.38 261 LEU A CA 1
ATOM 2014 C C . LEU A 1 261 ? 19.080 2.164 -59.053 1.00 72.38 261 LEU A C 1
ATOM 2016 O O . LEU A 1 261 ? 19.488 1.917 -57.926 1.00 72.38 261 LEU A O 1
ATOM 2020 N N . SER A 1 262 ? 19.923 2.216 -60.096 1.00 65.50 262 SER A N 1
ATOM 2021 C CA . SER A 1 262 ? 21.385 2.044 -59.989 1.00 65.50 262 SER A CA 1
ATOM 2022 C C . SER A 1 262 ? 22.178 3.334 -60.213 1.00 65.50 262 SER A C 1
ATOM 2024 O O . SER A 1 262 ? 21.730 4.252 -60.897 1.00 65.50 262 SER A O 1
ATOM 2026 N N . THR A 1 263 ? 23.407 3.370 -59.689 1.00 59.44 263 THR A N 1
ATOM 2027 C CA . THR A 1 263 ? 24.360 4.487 -59.848 1.00 59.44 263 THR A CA 1
ATOM 2028 C C . THR A 1 263 ? 24.621 4.851 -61.314 1.00 59.44 263 THR A C 1
ATOM 2030 O O . THR A 1 263 ? 24.695 6.032 -61.645 1.00 59.44 263 THR A O 1
ATOM 2033 N N . SER A 1 264 ? 24.695 3.860 -62.210 1.00 49.66 264 SER A N 1
ATOM 2034 C CA . SER A 1 264 ? 24.940 4.067 -63.646 1.00 49.66 264 SER A CA 1
ATOM 2035 C C . SER A 1 264 ? 23.760 4.683 -64.409 1.00 49.66 264 SER A C 1
ATOM 2037 O O . SER A 1 264 ? 23.973 5.231 -65.482 1.00 49.66 264 SER A O 1
ATOM 2039 N N . ALA A 1 265 ? 22.530 4.614 -63.887 1.00 47.97 265 ALA A N 1
ATOM 2040 C CA . ALA A 1 265 ? 21.349 5.187 -64.543 1.00 47.97 265 ALA A CA 1
ATOM 2041 C C . ALA A 1 265 ? 21.167 6.693 -64.261 1.00 47.97 265 ALA A C 1
ATOM 2043 O O . ALA A 1 265 ? 20.489 7.376 -65.021 1.00 47.97 265 ALA A O 1
ATOM 2044 N N . LYS A 1 266 ? 21.780 7.219 -63.187 1.00 45.78 266 LYS A N 1
ATOM 2045 C CA . LYS A 1 266 ? 21.694 8.636 -62.777 1.00 45.78 266 LYS A CA 1
ATOM 2046 C C . LYS A 1 266 ? 22.928 9.475 -63.142 1.00 45.78 266 LYS A C 1
ATOM 2048 O O . LYS A 1 266 ? 22.883 10.695 -63.026 1.00 45.78 266 LYS A O 1
ATOM 2053 N N . SER A 1 267 ? 24.021 8.877 -63.630 1.00 40.28 267 SER A N 1
ATOM 2054 C CA . SER A 1 267 ? 25.203 9.643 -64.077 1.00 40.28 267 SER A CA 1
ATOM 2055 C C . SER A 1 267 ? 24.954 10.485 -65.339 1.00 40.28 267 SER A C 1
ATOM 2057 O O . SER A 1 267 ? 25.791 11.304 -65.699 1.00 40.28 267 SER A O 1
ATOM 2059 N N . THR A 1 268 ? 23.813 10.309 -66.008 1.00 36.22 268 THR A N 1
ATOM 2060 C CA . THR A 1 268 ? 23.377 11.093 -67.173 1.00 36.22 268 THR A CA 1
ATOM 2061 C C . THR A 1 268 ? 22.674 12.411 -66.821 1.00 36.22 268 THR A C 1
ATOM 2063 O O . THR A 1 268 ? 22.458 13.205 -67.731 1.00 36.22 268 THR A O 1
ATOM 2066 N N . THR A 1 269 ? 22.333 12.686 -65.550 1.00 37.72 269 THR A N 1
ATOM 2067 C CA . THR A 1 269 ? 21.581 13.904 -65.159 1.00 37.72 269 THR A CA 1
ATOM 2068 C C . THR A 1 269 ? 22.406 14.989 -64.459 1.00 37.72 269 THR A C 1
ATOM 2070 O O . THR A 1 269 ? 21.864 16.037 -64.147 1.00 37.72 269 THR A O 1
ATOM 2073 N N . GLY A 1 270 ? 23.715 14.802 -64.252 1.00 35.34 270 GLY A N 1
ATOM 2074 C CA . GLY A 1 270 ? 24.621 15.885 -63.823 1.00 35.34 270 GLY A CA 1
ATOM 2075 C C . GLY A 1 270 ? 24.544 16.328 -62.350 1.00 35.34 270 GLY A C 1
ATOM 2076 O O . GLY A 1 270 ? 25.310 17.198 -61.951 1.00 35.34 270 GLY A O 1
ATOM 2077 N N . ASP A 1 271 ? 23.709 15.710 -61.510 1.00 39.22 271 ASP A N 1
ATOM 2078 C CA . ASP A 1 271 ? 23.408 16.237 -60.162 1.00 39.22 271 ASP A CA 1
ATOM 2079 C C . ASP A 1 271 ? 24.431 15.889 -59.058 1.00 39.22 271 ASP A C 1
ATOM 2081 O O . ASP A 1 271 ? 24.201 16.190 -57.888 1.00 39.22 271 ASP A O 1
ATOM 2085 N N . GLY A 1 272 ? 25.545 15.214 -59.364 1.00 40.59 272 GLY A N 1
ATOM 2086 C CA . GLY A 1 272 ? 26.605 14.908 -58.382 1.00 40.59 272 GLY A CA 1
ATOM 2087 C C . GLY A 1 272 ? 26.197 14.016 -57.189 1.00 40.59 272 GLY A C 1
ATOM 2088 O O . GLY A 1 272 ? 27.013 13.758 -56.306 1.00 40.59 272 GLY A O 1
ATOM 2089 N N . LYS A 1 273 ? 24.956 13.511 -57.140 1.00 49.06 273 LYS A N 1
ATOM 2090 C CA . LYS A 1 273 ? 24.445 12.651 -56.059 1.00 49.06 273 LYS A CA 1
ATOM 2091 C C . LYS A 1 273 ? 24.789 11.188 -56.354 1.00 49.06 273 LYS A C 1
ATOM 2093 O O . LYS A 1 273 ? 24.014 10.456 -56.965 1.00 49.06 273 LYS A O 1
ATOM 2098 N N . GLY A 1 274 ? 25.989 10.775 -55.948 1.00 53.81 274 GLY A N 1
ATOM 2099 C CA . GLY A 1 274 ? 26.424 9.379 -56.003 1.00 53.81 274 GLY A CA 1
ATOM 2100 C C . GLY A 1 274 ? 25.461 8.471 -55.233 1.00 53.81 274 GLY A C 1
ATOM 2101 O O . GLY A 1 274 ? 25.186 8.722 -54.069 1.00 53.81 274 GLY A O 1
ATOM 2102 N N . GLY A 1 275 ? 24.909 7.459 -55.905 1.00 68.12 275 GLY A N 1
ATOM 2103 C CA . GLY A 1 275 ? 24.406 6.182 -55.369 1.00 68.12 275 GLY A CA 1
ATOM 2104 C C . GLY A 1 275 ? 23.370 6.100 -54.240 1.00 68.12 275 GLY A C 1
ATOM 2105 O O . GLY A 1 275 ? 22.982 4.975 -53.932 1.00 68.12 275 GLY A O 1
ATOM 2106 N N . ALA A 1 276 ? 22.914 7.195 -53.632 1.00 83.44 276 ALA A N 1
ATOM 2107 C CA . ALA A 1 276 ? 21.939 7.183 -52.538 1.00 83.44 276 ALA A CA 1
ATOM 2108 C C . ALA A 1 276 ? 20.503 7.396 -53.033 1.00 83.44 276 ALA A C 1
ATOM 2110 O O . ALA A 1 276 ? 20.239 8.291 -53.839 1.00 83.44 276 ALA A O 1
ATOM 2111 N N . MET A 1 277 ? 19.563 6.592 -52.532 1.00 88.62 277 MET A N 1
ATOM 2112 C CA . MET A 1 277 ? 18.137 6.711 -52.852 1.00 88.62 277 MET A CA 1
ATOM 2113 C C . MET A 1 277 ? 17.281 6.535 -51.599 1.00 88.62 277 MET A C 1
ATOM 2115 O O . MET A 1 277 ? 17.491 5.601 -50.826 1.00 88.62 277 MET A O 1
ATOM 2119 N N . ILE A 1 278 ? 16.288 7.406 -51.423 1.00 89.31 278 ILE A N 1
ATOM 2120 C CA . ILE A 1 278 ? 15.282 7.296 -50.362 1.00 89.31 278 ILE A CA 1
ATOM 2121 C C . ILE A 1 278 ? 13.936 7.044 -51.043 1.00 89.31 278 ILE A C 1
ATOM 2123 O O . ILE A 1 278 ? 13.512 7.837 -51.882 1.00 89.31 278 ILE A O 1
ATOM 2127 N N . LEU A 1 279 ? 13.299 5.910 -50.753 1.00 88.75 279 LEU A N 1
ATOM 2128 C CA . LEU A 1 279 ? 12.154 5.397 -51.509 1.00 88.75 279 LEU A CA 1
ATOM 2129 C C . LEU A 1 279 ? 10.932 5.144 -50.622 1.00 88.75 279 LEU A C 1
ATOM 2131 O O . LEU A 1 279 ? 11.043 4.555 -49.546 1.00 88.75 279 LEU A O 1
ATOM 2135 N N . ASN A 1 280 ? 9.752 5.511 -51.114 1.00 86.69 280 ASN A N 1
ATOM 2136 C CA . ASN A 1 280 ? 8.473 5.140 -50.517 1.00 86.69 280 ASN A CA 1
ATOM 2137 C C . ASN A 1 280 ? 8.098 3.693 -50.891 1.00 86.69 280 ASN A C 1
ATOM 2139 O O . ASN A 1 280 ? 8.729 3.075 -51.753 1.00 86.69 280 ASN A O 1
ATOM 2143 N N . TRP A 1 281 ? 7.043 3.153 -50.278 1.00 82.25 281 TRP A N 1
ATOM 2144 C CA . TRP A 1 281 ? 6.625 1.756 -50.460 1.00 82.25 281 TRP A CA 1
ATOM 2145 C C . TRP A 1 281 ? 6.251 1.423 -51.909 1.00 82.25 281 TRP A C 1
ATOM 2147 O O . TRP A 1 281 ? 6.381 0.283 -52.338 1.00 82.25 281 TRP A O 1
ATOM 2157 N N . ASP A 1 282 ? 5.822 2.412 -52.687 1.00 81.62 282 ASP A N 1
ATOM 2158 C CA . ASP A 1 282 ? 5.442 2.301 -54.099 1.00 81.62 282 ASP A CA 1
ATOM 2159 C C . ASP A 1 282 ? 6.621 2.488 -55.084 1.00 81.62 282 ASP A C 1
ATOM 2161 O O . ASP A 1 282 ? 6.416 2.506 -56.304 1.00 81.62 282 ASP A O 1
ATOM 2165 N N . GLY A 1 283 ? 7.844 2.649 -54.566 1.00 80.12 283 GLY A N 1
ATOM 2166 C CA . GLY A 1 283 ? 9.069 2.884 -55.333 1.00 80.12 283 GLY A CA 1
ATOM 2167 C C . GLY A 1 283 ? 9.289 4.330 -55.790 1.00 80.12 283 GLY A C 1
ATOM 2168 O O . GLY A 1 283 ? 10.235 4.582 -56.532 1.00 80.12 283 GLY A O 1
ATOM 2169 N N . SER A 1 284 ? 8.441 5.282 -55.389 1.00 82.75 284 SER A N 1
ATOM 2170 C CA . SER A 1 284 ? 8.676 6.711 -55.636 1.00 82.75 284 SER A CA 1
ATOM 2171 C C . SER A 1 284 ? 9.829 7.245 -54.783 1.00 82.75 284 SER A C 1
ATOM 2173 O O . SER A 1 284 ? 10.002 6.843 -53.633 1.00 82.75 284 SER A O 1
ATOM 2175 N N . GLU A 1 285 ? 10.633 8.147 -55.351 1.00 83.19 285 GLU A N 1
ATOM 2176 C CA . GLU A 1 285 ? 11.695 8.823 -54.605 1.00 83.19 285 GLU A CA 1
ATOM 2177 C C . GLU A 1 285 ? 11.084 9.866 -53.661 1.00 83.19 285 GLU A C 1
ATOM 2179 O O . GLU A 1 285 ? 10.304 10.721 -54.082 1.00 83.19 285 GLU A O 1
ATOM 2184 N N . VAL A 1 286 ? 11.434 9.773 -52.381 1.00 82.75 286 VAL A N 1
ATOM 2185 C CA . VAL A 1 286 ? 10.966 10.640 -51.292 1.00 82.75 286 VAL A CA 1
ATOM 2186 C C . VAL A 1 286 ? 12.162 11.132 -50.474 1.00 82.75 286 VAL A C 1
ATOM 2188 O O . VAL A 1 286 ? 13.309 10.916 -50.857 1.00 82.75 286 VAL A O 1
ATOM 2191 N N . GLY A 1 287 ? 11.912 11.834 -49.370 1.00 78.94 287 GLY A N 1
ATOM 2192 C CA . GLY A 1 287 ? 12.956 12.303 -48.460 1.00 78.94 287 GLY A CA 1
ATOM 2193 C C . GLY A 1 287 ? 12.938 13.814 -48.263 1.00 78.94 287 GLY A C 1
ATOM 2194 O O . GLY A 1 287 ? 12.765 14.580 -49.217 1.00 78.94 287 GLY A O 1
ATOM 2195 N N . ASN A 1 288 ? 13.159 14.266 -47.030 1.00 82.44 288 ASN A N 1
ATOM 2196 C CA . ASN A 1 288 ? 13.270 15.690 -46.705 1.00 82.44 288 ASN A CA 1
ATOM 2197 C C . ASN A 1 288 ? 14.621 16.278 -47.169 1.00 82.44 288 ASN A C 1
ATOM 2199 O O . ASN A 1 288 ? 15.531 16.517 -46.375 1.00 82.44 288 ASN A O 1
ATOM 2203 N N . ARG A 1 289 ? 14.763 16.512 -48.482 1.00 78.56 289 ARG A N 1
ATOM 2204 C CA . ARG A 1 289 ? 16.021 16.972 -49.107 1.00 78.56 289 ARG A CA 1
ATOM 2205 C C . ARG A 1 289 ? 16.565 18.262 -48.495 1.00 78.56 289 ARG A C 1
ATOM 2207 O O . ARG A 1 289 ? 17.770 18.373 -48.302 1.00 78.56 289 ARG A O 1
ATOM 2214 N N . ARG A 1 290 ? 15.682 19.204 -48.148 1.00 81.06 290 ARG A N 1
ATOM 2215 C CA . ARG A 1 290 ? 16.060 20.481 -47.525 1.00 81.06 290 ARG A CA 1
ATOM 2216 C C . ARG A 1 290 ? 16.759 20.262 -46.183 1.00 81.06 290 ARG A C 1
ATOM 2218 O O . ARG A 1 290 ? 17.802 20.861 -45.945 1.00 81.06 290 ARG A O 1
ATOM 2225 N N . LEU A 1 291 ? 16.199 19.397 -45.338 1.00 83.12 291 LEU A N 1
ATOM 2226 C CA . LEU A 1 291 ? 16.761 19.074 -44.028 1.00 83.12 291 LEU A CA 1
ATOM 2227 C C . LEU A 1 291 ? 18.115 18.356 -44.149 1.00 83.12 291 LEU A C 1
ATOM 2229 O O . LEU A 1 291 ? 19.069 18.702 -43.456 1.00 83.12 291 LEU A O 1
ATOM 2233 N N . LEU A 1 292 ? 18.223 17.382 -45.057 1.00 83.06 292 LEU A N 1
ATOM 2234 C CA . LEU A 1 292 ? 19.466 16.630 -45.266 1.00 83.06 292 LEU A CA 1
ATOM 2235 C C . LEU A 1 292 ? 20.590 17.520 -45.833 1.00 83.06 292 LEU A C 1
ATOM 2237 O O . LEU A 1 292 ? 21.728 17.445 -45.373 1.00 83.06 292 LEU A O 1
ATOM 2241 N N . GLU A 1 293 ? 20.279 18.413 -46.778 1.00 80.62 293 GLU A N 1
ATOM 2242 C CA . GLU A 1 293 ? 21.235 19.391 -47.323 1.00 80.62 293 GLU A CA 1
ATOM 2243 C C . GLU A 1 293 ? 21.670 20.423 -46.268 1.00 80.62 293 GLU A C 1
ATOM 2245 O O . GLU A 1 293 ? 22.838 20.818 -46.230 1.00 80.62 293 GLU A O 1
ATOM 2250 N N . GLU A 1 294 ? 20.772 20.814 -45.359 1.00 82.56 294 GLU A N 1
ATOM 2251 C CA . GLU A 1 294 ? 21.097 21.691 -44.233 1.00 82.56 294 GLU A CA 1
ATOM 2252 C C . GLU A 1 294 ? 22.114 21.054 -43.275 1.00 82.56 294 GLU A C 1
ATOM 2254 O O . GLU A 1 294 ? 23.078 21.722 -42.888 1.00 82.56 294 GLU A O 1
ATOM 2259 N N . TYR A 1 295 ? 21.958 19.767 -42.943 1.00 82.12 295 TYR A N 1
ATOM 2260 C CA . TYR A 1 295 ? 22.926 19.044 -42.111 1.00 82.12 295 TYR A CA 1
ATOM 2261 C C . TYR A 1 295 ? 24.301 18.906 -42.775 1.00 82.12 295 TYR A C 1
ATOM 2263 O O . TYR A 1 295 ? 25.315 19.018 -42.086 1.00 82.12 295 TYR A O 1
ATOM 2271 N N . ARG A 1 296 ? 24.359 18.743 -44.104 1.00 73.56 296 ARG A N 1
ATOM 2272 C CA . ARG A 1 296 ? 25.637 18.742 -44.837 1.00 73.56 296 ARG A CA 1
ATOM 2273 C C . ARG A 1 296 ? 26.304 20.113 -44.834 1.00 73.56 296 ARG A C 1
ATOM 2275 O O . ARG A 1 296 ? 27.497 20.210 -44.579 1.00 73.56 296 ARG A O 1
ATOM 2282 N N . ARG A 1 297 ? 25.543 21.185 -45.093 1.00 74.25 297 ARG A N 1
ATOM 2283 C CA . ARG A 1 297 ? 26.089 22.554 -45.146 1.00 74.25 297 ARG A CA 1
ATOM 2284 C C . ARG A 1 297 ? 26.630 23.017 -43.794 1.00 74.25 297 ARG A C 1
ATOM 2286 O O . ARG A 1 297 ? 27.571 23.799 -43.753 1.00 74.25 297 ARG A O 1
ATOM 2293 N N . LYS A 1 298 ? 26.012 22.568 -42.701 1.00 69.38 298 LYS A N 1
ATOM 2294 C CA . LYS A 1 298 ? 26.437 22.882 -41.329 1.00 69.38 298 LYS A CA 1
ATOM 2295 C C . LYS A 1 298 ? 27.640 22.056 -40.854 1.00 69.38 298 LYS A C 1
ATOM 2297 O O . LYS A 1 298 ? 28.036 22.236 -39.709 1.00 69.38 298 LYS A O 1
ATOM 2302 N N . ASP A 1 299 ? 28.172 21.167 -41.699 1.00 61.75 299 ASP A N 1
ATOM 2303 C CA . ASP A 1 299 ? 29.277 20.253 -41.395 1.00 61.75 299 ASP A CA 1
ATOM 2304 C C . ASP A 1 299 ? 29.133 19.632 -40.001 1.00 61.75 299 ASP A C 1
ATOM 2306 O O . ASP A 1 299 ? 30.004 19.708 -39.141 1.00 61.75 299 ASP A O 1
ATOM 2310 N N . VAL A 1 300 ? 27.953 19.067 -39.726 1.00 59.28 300 VAL A N 1
ATOM 2311 C CA . VAL A 1 300 ? 27.561 18.622 -38.376 1.00 59.28 300 VAL A CA 1
ATOM 2312 C C . VAL A 1 300 ? 28.410 17.437 -37.870 1.00 59.28 300 VAL A C 1
ATOM 2314 O O . VAL A 1 300 ? 28.311 17.044 -36.710 1.00 59.28 300 VAL A O 1
ATOM 2317 N N . GLY A 1 301 ? 29.313 16.912 -38.707 1.00 50.25 301 GLY A N 1
ATOM 2318 C CA . GLY A 1 301 ? 30.384 15.989 -38.323 1.00 50.25 301 GLY A CA 1
ATOM 2319 C C . GLY A 1 301 ? 31.719 16.651 -37.944 1.00 50.25 301 GLY A C 1
ATOM 2320 O O . GLY A 1 301 ? 32.547 15.977 -37.334 1.00 50.25 301 GLY A O 1
ATOM 2321 N N . ASP A 1 302 ? 31.923 17.934 -38.257 1.00 44.53 302 ASP A N 1
ATOM 2322 C CA . ASP A 1 302 ? 33.176 18.676 -38.058 1.00 44.53 302 ASP A CA 1
ATOM 2323 C C . ASP A 1 302 ? 32.994 19.981 -37.259 1.00 44.53 302 ASP A C 1
ATOM 2325 O O . ASP A 1 302 ? 33.635 20.999 -37.516 1.00 44.53 302 ASP A O 1
ATOM 2329 N N . MET A 1 303 ? 32.121 19.966 -36.242 1.00 37.19 303 MET A N 1
ATOM 2330 C CA . MET A 1 303 ? 31.993 21.099 -35.318 1.00 37.19 303 MET A CA 1
ATOM 2331 C C . MET A 1 303 ? 33.342 21.387 -34.616 1.00 37.19 303 MET A C 1
ATOM 2333 O O . MET A 1 303 ? 33.833 20.541 -33.851 1.00 37.19 303 MET A O 1
ATOM 2337 N N . PRO A 1 304 ? 33.945 22.577 -34.819 1.00 36.06 304 PRO A N 1
ATOM 2338 C CA . PRO A 1 304 ? 35.208 22.953 -34.197 1.00 36.06 304 PRO A CA 1
ATOM 2339 C C . PRO A 1 304 ? 34.955 23.213 -32.708 1.00 36.06 304 PRO A C 1
ATOM 2341 O O . PRO A 1 304 ? 34.411 24.240 -32.313 1.00 36.06 304 PRO A O 1
ATOM 2344 N N . GLY A 1 305 ? 35.288 22.225 -31.879 1.00 37.16 305 GLY A N 1
ATOM 2345 C CA . GLY A 1 305 ? 35.083 22.273 -30.426 1.00 37.16 305 GLY A CA 1
ATOM 2346 C C . GLY A 1 305 ? 35.079 20.914 -29.720 1.00 37.16 305 GLY A C 1
ATOM 2347 O O . GLY A 1 305 ? 35.115 20.867 -28.495 1.00 37.16 305 GLY A O 1
ATOM 2348 N N . ARG A 1 306 ? 35.065 19.792 -30.459 1.00 39.50 306 ARG A N 1
ATOM 2349 C CA . ARG A 1 306 ? 35.154 18.430 -29.881 1.00 39.50 306 ARG A CA 1
ATOM 2350 C C . ARG A 1 306 ? 36.401 17.624 -30.266 1.00 39.50 306 ARG A C 1
ATOM 2352 O O . ARG A 1 306 ? 36.512 16.473 -29.848 1.00 39.50 306 ARG A O 1
ATOM 2359 N N . ARG A 1 307 ? 37.355 18.198 -31.011 1.00 35.56 307 ARG A N 1
ATOM 2360 C CA . ARG A 1 307 ? 38.611 17.504 -31.368 1.00 35.56 307 ARG A CA 1
ATOM 2361 C C . ARG A 1 307 ? 39.661 17.488 -30.245 1.00 35.56 307 ARG A C 1
ATOM 2363 O O . ARG A 1 307 ? 40.529 16.625 -30.275 1.00 35.56 307 ARG A O 1
ATOM 2370 N N . ASP A 1 308 ? 39.530 18.321 -29.211 1.00 34.09 308 ASP A N 1
ATOM 2371 C CA . ASP A 1 308 ? 40.610 18.504 -28.224 1.00 34.09 308 ASP A CA 1
ATOM 2372 C C . ASP A 1 308 ? 40.605 17.516 -27.041 1.00 34.09 308 ASP A C 1
ATOM 2374 O O . ASP A 1 308 ? 41.498 17.574 -26.204 1.00 34.09 308 ASP A O 1
ATOM 2378 N N . ASN A 1 309 ? 39.658 16.569 -26.969 1.00 33.53 309 ASN A N 1
ATOM 2379 C CA . ASN A 1 309 ? 39.604 15.566 -25.886 1.00 33.53 309 ASN A CA 1
ATOM 2380 C C . ASN A 1 309 ? 39.437 14.107 -26.350 1.00 33.53 309 ASN A C 1
ATOM 2382 O O . ASN A 1 309 ? 39.146 13.224 -25.542 1.00 33.53 309 ASN A O 1
ATOM 2386 N N . LEU A 1 310 ? 39.658 13.813 -27.633 1.00 32.56 310 LEU A N 1
ATOM 2387 C CA . LEU A 1 310 ? 39.801 12.434 -28.102 1.00 32.56 310 LEU A CA 1
ATOM 2388 C C . LEU A 1 310 ? 41.288 12.134 -28.281 1.00 32.56 310 LEU A C 1
ATOM 2390 O O . LEU A 1 310 ? 41.903 12.536 -29.266 1.00 32.56 310 LEU A O 1
ATOM 2394 N N . ALA A 1 311 ? 41.867 11.426 -27.308 1.00 27.23 311 ALA A N 1
ATOM 2395 C CA . ALA A 1 311 ? 43.200 10.852 -27.445 1.00 27.23 311 ALA A CA 1
ATOM 2396 C C . ALA A 1 311 ? 43.291 10.047 -28.760 1.00 27.23 311 ALA A C 1
ATOM 2398 O O . ALA A 1 311 ? 42.319 9.377 -29.131 1.00 27.23 311 ALA A O 1
ATOM 2399 N N . PRO A 1 312 ? 44.431 10.091 -29.473 1.00 27.09 312 PRO A N 1
ATOM 2400 C CA . PRO A 1 312 ? 44.582 9.386 -30.736 1.00 27.09 312 PRO A CA 1
ATOM 2401 C C . PRO A 1 312 ? 44.336 7.894 -30.513 1.00 27.09 312 PRO A C 1
ATOM 2403 O O . PRO A 1 312 ? 44.876 7.298 -29.579 1.00 27.09 312 PRO A O 1
ATOM 2406 N N . VAL A 1 313 ? 43.512 7.293 -31.373 1.00 30.14 313 VAL A N 1
ATOM 2407 C CA . VAL A 1 313 ? 43.283 5.846 -31.410 1.00 30.14 313 VAL A CA 1
ATOM 2408 C C . VAL A 1 313 ? 44.614 5.177 -31.756 1.00 30.14 313 VAL A C 1
ATOM 2410 O O . VAL A 1 313 ? 44.976 5.017 -32.919 1.00 30.14 313 VAL A O 1
ATOM 2413 N N . GLY A 1 314 ? 45.378 4.841 -30.720 1.00 24.12 314 GLY A N 1
ATOM 2414 C CA . GLY A 1 314 ? 46.579 4.036 -30.826 1.00 24.12 314 GLY A CA 1
ATOM 2415 C C . GLY A 1 314 ? 46.215 2.646 -31.333 1.00 24.12 314 GLY A C 1
ATOM 2416 O O . GLY A 1 314 ? 45.284 2.009 -30.841 1.00 24.12 314 GLY A O 1
ATOM 2417 N N . TYR A 1 315 ? 46.970 2.173 -32.319 1.00 25.98 315 TYR A N 1
ATOM 2418 C CA . TYR A 1 315 ? 47.026 0.769 -32.699 1.00 25.98 315 TYR A CA 1
ATOM 2419 C C . TYR A 1 315 ? 47.300 -0.088 -31.453 1.00 25.98 315 TYR A C 1
ATOM 2421 O O . TYR A 1 315 ? 48.429 -0.141 -30.969 1.00 25.98 315 TYR A O 1
ATOM 2429 N N . VAL A 1 316 ? 46.287 -0.785 -30.935 1.00 24.58 316 VAL A N 1
ATOM 2430 C CA . VAL A 1 316 ? 46.489 -1.804 -29.899 1.00 24.58 316 VAL A CA 1
ATOM 2431 C C . VAL A 1 316 ? 46.742 -3.142 -30.590 1.00 24.58 316 VAL A C 1
ATOM 2433 O O . VAL A 1 316 ? 45.827 -3.804 -31.078 1.00 24.58 316 VAL A O 1
ATOM 2436 N N . ARG A 1 317 ? 48.021 -3.528 -30.640 1.00 21.67 317 ARG A N 1
ATOM 2437 C CA . ARG A 1 317 ? 48.464 -4.915 -30.831 1.00 21.67 317 ARG A CA 1
ATOM 2438 C C . ARG A 1 317 ? 47.932 -5.748 -29.659 1.00 21.67 317 ARG A C 1
ATOM 2440 O O . ARG A 1 317 ? 48.249 -5.453 -28.511 1.00 21.67 317 ARG A O 1
ATOM 2447 N N . PHE A 1 318 ? 47.157 -6.790 -29.945 1.00 24.31 318 PHE A N 1
ATOM 2448 C CA . PHE A 1 318 ? 46.818 -7.817 -28.961 1.00 24.31 318 PHE A CA 1
ATOM 2449 C C . PHE A 1 318 ? 48.003 -8.779 -28.827 1.00 24.31 318 PHE A C 1
ATOM 2451 O O . PHE A 1 318 ? 48.266 -9.555 -29.743 1.00 24.31 318 PHE A O 1
ATOM 2458 N N . ASP A 1 319 ? 48.720 -8.708 -27.706 1.00 23.86 319 ASP A N 1
ATOM 2459 C CA . ASP A 1 319 ? 49.671 -9.743 -27.294 1.00 23.86 319 ASP A CA 1
ATOM 2460 C C . ASP A 1 319 ? 48.936 -10.759 -26.406 1.00 23.86 319 ASP A C 1
ATOM 2462 O O . ASP A 1 319 ? 48.221 -10.395 -25.469 1.00 23.86 319 ASP A O 1
ATOM 2466 N N . ILE A 1 320 ? 49.058 -12.040 -26.749 1.00 28.45 320 ILE A N 1
ATOM 2467 C CA . ILE A 1 320 ? 48.392 -13.157 -26.081 1.00 28.45 320 ILE A CA 1
ATOM 2468 C C . ILE A 1 320 ? 49.428 -13.820 -25.179 1.00 28.45 320 ILE A C 1
ATOM 2470 O O . ILE A 1 320 ? 50.321 -14.495 -25.684 1.00 28.45 320 ILE A O 1
ATOM 2474 N N . ARG A 1 321 ? 49.281 -13.697 -23.854 1.00 23.84 321 ARG A N 1
ATOM 2475 C CA . ARG A 1 321 ? 49.759 -14.696 -22.877 1.00 23.84 321 ARG A CA 1
ATOM 2476 C C . ARG A 1 321 ? 49.091 -14.504 -21.499 1.00 23.84 321 ARG A C 1
ATOM 2478 O O . ARG A 1 321 ? 48.872 -13.363 -21.096 1.00 23.84 321 ARG A O 1
ATOM 2485 N N . PRO A 1 322 ? 48.757 -15.588 -20.772 1.00 28.73 322 PRO A N 1
ATOM 2486 C CA . PRO A 1 322 ? 48.025 -15.516 -19.508 1.00 28.73 322 PRO A CA 1
ATOM 2487 C C . PRO A 1 322 ? 48.975 -15.259 -18.328 1.00 28.73 322 PRO A C 1
ATOM 2489 O O . PRO A 1 322 ? 50.036 -15.877 -18.246 1.00 28.73 322 PRO A O 1
ATOM 2492 N N . LYS A 1 323 ? 48.584 -14.399 -17.380 1.00 26.59 323 LYS A N 1
ATOM 2493 C CA . LYS A 1 323 ? 49.215 -14.323 -16.052 1.00 26.59 323 LYS A CA 1
ATOM 2494 C C . LYS A 1 323 ? 48.153 -14.334 -14.950 1.00 26.59 323 LYS A C 1
ATOM 2496 O O . LYS A 1 323 ? 47.218 -13.539 -14.975 1.00 26.59 323 LYS A O 1
ATOM 2501 N N . GLN A 1 324 ? 48.314 -15.289 -14.033 1.00 25.34 324 GLN A N 1
ATOM 2502 C CA . GLN A 1 324 ? 47.608 -15.422 -12.755 1.00 25.34 324 GLN A CA 1
ATOM 2503 C C . GLN A 1 324 ? 47.867 -14.210 -11.840 1.00 25.34 324 GLN A C 1
ATOM 2505 O O . GLN A 1 324 ? 48.901 -13.558 -11.999 1.00 25.34 324 GLN A O 1
ATOM 2510 N N . PRO A 1 325 ? 46.976 -13.915 -10.874 1.00 30.14 325 PRO A N 1
ATOM 2511 C CA . PRO A 1 325 ? 47.208 -12.858 -9.902 1.00 30.14 325 PRO A CA 1
ATOM 2512 C C . PRO A 1 325 ? 47.941 -13.382 -8.658 1.00 30.14 325 PRO A C 1
ATOM 2514 O O . PRO A 1 325 ? 47.446 -14.285 -7.985 1.00 30.14 325 PRO A O 1
ATOM 2517 N N . ASP A 1 326 ? 49.063 -12.745 -8.323 1.00 23.17 326 ASP A N 1
ATOM 2518 C CA . ASP A 1 326 ? 49.637 -12.764 -6.976 1.00 23.17 326 ASP A CA 1
ATOM 2519 C C . ASP A 1 326 ? 49.083 -11.579 -6.174 1.00 23.17 326 ASP A C 1
ATOM 2521 O O . ASP A 1 326 ? 49.052 -10.435 -6.634 1.00 23.17 326 ASP A O 1
ATOM 2525 N N . ILE A 1 327 ? 48.619 -11.878 -4.963 1.00 26.19 327 ILE A N 1
ATOM 2526 C CA . ILE A 1 327 ? 48.093 -10.931 -3.980 1.00 26.19 327 ILE A CA 1
ATOM 2527 C C . ILE A 1 327 ? 49.270 -10.364 -3.183 1.00 26.19 327 ILE A C 1
ATOM 2529 O O . ILE A 1 327 ? 49.980 -11.117 -2.521 1.00 26.19 327 ILE A O 1
ATOM 2533 N N . ILE A 1 328 ? 49.434 -9.038 -3.174 1.00 22.83 328 ILE A N 1
ATOM 2534 C CA . ILE A 1 328 ? 50.260 -8.331 -2.186 1.00 22.83 328 ILE A CA 1
ATOM 2535 C C . ILE A 1 328 ? 49.443 -7.160 -1.634 1.00 22.83 328 ILE A C 1
ATOM 2537 O O . ILE A 1 328 ? 49.079 -6.238 -2.360 1.00 22.83 328 ILE A O 1
ATOM 2541 N N . ILE A 1 329 ? 49.143 -7.225 -0.336 1.00 26.47 329 ILE A N 1
ATOM 2542 C CA . ILE A 1 329 ? 48.519 -6.157 0.446 1.00 26.47 329 ILE A CA 1
ATOM 2543 C C . ILE A 1 329 ? 49.642 -5.281 1.007 1.00 26.47 329 ILE A C 1
ATOM 2545 O O . ILE A 1 329 ? 50.471 -5.769 1.773 1.00 26.47 329 ILE A O 1
ATOM 2549 N N . THR A 1 330 ? 49.637 -3.986 0.699 1.00 24.88 330 THR A N 1
ATOM 2550 C CA . THR A 1 330 ? 50.326 -2.976 1.513 1.00 24.88 330 THR A CA 1
ATOM 2551 C C . THR A 1 330 ? 49.341 -1.868 1.865 1.00 24.88 330 THR A C 1
ATOM 2553 O O . THR A 1 330 ? 48.734 -1.234 1.005 1.00 24.88 330 THR A O 1
ATOM 2556 N N . GLY A 1 331 ? 49.117 -1.704 3.168 1.00 24.64 331 GLY A N 1
ATOM 2557 C CA . GLY A 1 331 ? 48.211 -0.710 3.720 1.00 24.64 331 GLY A CA 1
ATOM 2558 C C . GLY A 1 331 ? 48.813 0.692 3.718 1.00 24.64 331 GLY A C 1
ATOM 2559 O O . GLY A 1 331 ? 50.014 0.876 3.919 1.00 24.64 331 GLY A O 1
ATOM 2560 N N . ARG A 1 332 ? 47.941 1.687 3.567 1.00 25.53 332 ARG A N 1
ATOM 2561 C CA . ARG A 1 332 ? 48.161 3.034 4.091 1.00 25.53 332 ARG A CA 1
ATOM 2562 C C . ARG A 1 332 ? 46.825 3.600 4.556 1.00 25.53 332 ARG A C 1
ATOM 2564 O O . ARG A 1 332 ? 45.897 3.763 3.772 1.00 25.53 332 ARG A O 1
ATOM 2571 N N . SER A 1 333 ? 46.746 3.800 5.862 1.00 28.48 333 SER A N 1
ATOM 2572 C CA . SER A 1 333 ? 45.699 4.503 6.589 1.00 28.48 333 SER A CA 1
ATOM 2573 C C . SER A 1 333 ? 45.932 6.004 6.477 1.00 28.48 333 SER A C 1
ATOM 2575 O O . SER A 1 333 ? 47.015 6.427 6.856 1.00 28.48 333 SER A O 1
ATOM 2577 N N . ASP A 1 334 ? 44.934 6.780 6.051 1.00 28.42 334 ASP A N 1
ATOM 2578 C CA . ASP A 1 334 ? 44.846 8.213 6.356 1.00 28.42 334 ASP A CA 1
ATOM 2579 C C . ASP A 1 334 ? 43.370 8.672 6.386 1.00 28.42 334 ASP A C 1
ATOM 2581 O O . ASP A 1 334 ? 42.678 8.672 5.371 1.00 28.42 334 ASP A O 1
ATOM 2585 N N . GLY A 1 335 ? 42.911 9.036 7.591 1.00 26.39 335 GLY A N 1
ATOM 2586 C CA . GLY A 1 335 ? 42.063 10.201 7.888 1.00 26.39 335 GLY A CA 1
ATOM 2587 C C . GLY A 1 335 ? 40.599 10.267 7.427 1.00 26.39 335 GLY A C 1
ATOM 2588 O O . GLY A 1 335 ? 40.307 10.912 6.428 1.00 26.39 335 GLY A O 1
ATOM 2589 N N . TYR A 1 336 ? 39.664 9.813 8.275 1.00 28.39 336 TYR A N 1
ATOM 2590 C CA . TYR A 1 336 ? 38.322 10.413 8.413 1.00 28.39 336 TYR A CA 1
ATOM 2591 C C . TYR A 1 336 ? 37.935 10.507 9.908 1.00 28.39 336 TYR A C 1
ATOM 2593 O O . TYR A 1 336 ? 38.362 9.648 10.681 1.00 28.39 336 TYR A O 1
ATOM 2601 N N . PRO A 1 337 ? 37.176 11.533 10.350 1.00 32.69 337 PRO A N 1
ATOM 2602 C CA . PRO A 1 337 ? 36.889 11.764 11.764 1.00 32.69 337 PRO A CA 1
ATOM 2603 C C . PRO A 1 337 ? 35.799 10.833 12.326 1.00 32.69 337 PRO A C 1
ATOM 2605 O O . PRO A 1 337 ? 34.854 10.460 11.635 1.00 32.69 337 PRO A O 1
ATOM 2608 N N . ASN A 1 338 ? 35.971 10.500 13.608 1.00 30.62 338 ASN A N 1
ATOM 2609 C CA . ASN A 1 338 ? 35.222 9.569 14.462 1.00 30.62 338 ASN A CA 1
ATOM 2610 C C . ASN A 1 338 ? 33.684 9.552 14.301 1.00 30.62 338 ASN A C 1
ATOM 2612 O O . ASN A 1 338 ? 33.012 10.538 14.602 1.00 30.62 338 ASN A O 1
ATOM 2616 N N . MET A 1 339 ? 33.130 8.375 13.977 1.00 32.56 339 MET A N 1
ATOM 2617 C CA . MET A 1 339 ? 31.773 7.974 14.384 1.00 32.56 339 MET A CA 1
ATOM 2618 C C . MET A 1 339 ? 31.781 7.499 15.851 1.00 32.56 339 MET A C 1
ATOM 2620 O O . MET A 1 339 ? 32.798 6.962 16.296 1.00 32.56 339 MET A O 1
ATOM 2624 N N . PRO A 1 340 ? 30.679 7.656 16.609 1.00 34.28 340 PRO A N 1
ATOM 2625 C CA . PRO A 1 340 ? 30.572 7.117 17.959 1.00 34.28 340 PRO A CA 1
ATOM 2626 C C . PRO A 1 340 ? 30.551 5.581 17.945 1.00 34.28 340 PRO A C 1
ATOM 2628 O O . PRO A 1 340 ? 29.862 4.950 17.146 1.00 34.28 340 PRO A O 1
ATOM 2631 N N . ASP A 1 341 ? 31.344 5.023 18.853 1.00 31.19 341 ASP A N 1
ATOM 2632 C CA . ASP A 1 341 ? 31.661 3.610 19.038 1.00 31.19 341 ASP A CA 1
ATOM 2633 C C . ASP A 1 341 ? 30.396 2.770 19.309 1.00 31.19 341 ASP A C 1
ATOM 2635 O O . ASP A 1 341 ? 29.741 2.909 20.346 1.00 31.19 341 ASP A O 1
ATOM 2639 N N . ALA A 1 342 ? 30.023 1.909 18.359 1.00 36.66 342 ALA A N 1
ATOM 2640 C CA . ALA A 1 342 ? 28.995 0.896 18.562 1.00 36.66 342 ALA A CA 1
ATOM 2641 C C . ALA A 1 342 ? 29.637 -0.295 19.282 1.00 36.66 342 ALA A C 1
ATOM 2643 O O . ALA A 1 342 ? 30.526 -0.949 18.739 1.00 36.66 342 ALA A O 1
ATOM 2644 N N . SER A 1 343 ? 29.191 -0.571 20.509 1.00 32.38 343 SER A N 1
ATOM 2645 C CA . SER A 1 343 ? 29.707 -1.666 21.335 1.00 32.38 343 SER A CA 1
ATOM 2646 C C . SER A 1 343 ? 29.747 -2.999 20.561 1.00 32.38 343 SER A C 1
ATOM 2648 O O . SER A 1 343 ? 28.783 -3.322 19.859 1.00 32.38 343 SER A O 1
ATOM 2650 N N . PRO A 1 344 ? 30.823 -3.800 20.681 1.00 36.91 344 PRO A N 1
ATOM 2651 C CA . PRO A 1 344 ? 30.992 -5.005 19.882 1.00 36.91 344 PRO A CA 1
ATOM 2652 C C . PRO A 1 344 ? 29.983 -6.075 20.309 1.00 36.91 344 PRO A C 1
ATOM 2654 O O . PRO A 1 344 ? 30.075 -6.664 21.385 1.00 36.91 344 PRO A O 1
ATOM 2657 N N . ILE A 1 345 ? 29.010 -6.345 19.442 1.00 40.91 345 ILE A N 1
ATOM 2658 C CA . ILE A 1 345 ? 28.138 -7.512 19.565 1.00 40.91 345 ILE A CA 1
ATOM 2659 C C . ILE A 1 345 ? 28.993 -8.751 19.283 1.00 40.91 345 ILE A C 1
ATOM 2661 O O . ILE A 1 345 ? 29.604 -8.862 18.218 1.00 40.91 345 ILE A O 1
ATOM 2665 N N . HIS A 1 346 ? 29.022 -9.698 20.223 1.00 39.72 346 HIS A N 1
ATOM 2666 C CA . HIS A 1 346 ? 29.554 -11.045 20.014 1.00 39.72 346 HIS A CA 1
ATOM 2667 C C . HIS A 1 346 ? 28.724 -11.784 18.944 1.00 39.72 346 HIS A C 1
ATOM 2669 O O . HIS A 1 346 ? 27.838 -12.569 19.265 1.00 39.72 346 HIS A O 1
ATOM 2675 N N . ALA A 1 347 ? 28.999 -11.544 17.662 1.00 40.75 347 ALA A N 1
ATOM 2676 C CA . ALA A 1 347 ? 28.438 -12.314 16.555 1.00 40.75 347 ALA A CA 1
ATOM 2677 C C . ALA A 1 347 ? 29.507 -13.275 16.019 1.00 40.75 347 ALA A C 1
ATOM 2679 O O . ALA A 1 347 ? 30.282 -12.946 15.127 1.00 40.75 347 ALA A O 1
ATOM 2680 N N . SER A 1 348 ? 29.556 -14.487 16.569 1.00 44.81 348 SER A N 1
ATOM 2681 C CA . SER A 1 348 ? 30.410 -15.585 16.090 1.00 44.81 348 SER A CA 1
ATOM 2682 C C . SER A 1 348 ? 29.902 -16.244 14.791 1.00 44.81 348 SER A C 1
ATOM 2684 O O . SER A 1 348 ? 30.397 -17.299 14.403 1.00 44.81 348 SER A O 1
ATOM 2686 N N . SER A 1 349 ? 28.936 -15.639 14.090 1.00 59.88 349 SER A N 1
ATOM 2687 C CA . SER A 1 349 ? 28.429 -16.115 12.798 1.00 59.88 349 SER A CA 1
ATOM 2688 C C . SER A 1 349 ? 28.223 -14.954 11.823 1.00 59.88 349 SER A C 1
ATOM 2690 O O . SER A 1 349 ? 27.801 -13.864 12.210 1.00 59.88 349 SER A O 1
ATOM 2692 N N . LEU A 1 350 ? 28.552 -15.189 10.550 1.00 79.50 350 LEU A N 1
ATOM 2693 C CA . LEU A 1 350 ? 28.279 -14.249 9.462 1.00 79.50 350 LEU A CA 1
ATOM 2694 C C . LEU A 1 350 ? 26.767 -13.950 9.404 1.00 79.50 350 LEU A C 1
ATOM 2696 O O . LEU A 1 350 ? 25.978 -14.895 9.501 1.00 79.50 350 LEU A O 1
ATOM 2700 N N . PRO A 1 351 ? 26.348 -12.682 9.218 1.00 88.75 351 PRO A N 1
ATOM 2701 C CA . PRO A 1 351 ? 24.936 -12.347 9.077 1.00 88.75 351 PRO A CA 1
ATOM 2702 C C . PRO A 1 351 ? 24.288 -13.148 7.944 1.00 88.75 351 PRO A C 1
ATOM 2704 O O . PRO A 1 351 ? 24.849 -13.279 6.854 1.00 88.75 351 PRO A O 1
ATOM 2707 N N . SER A 1 352 ? 23.081 -13.661 8.185 1.00 95.19 352 SER A N 1
ATOM 2708 C CA . SER A 1 352 ? 22.255 -14.220 7.104 1.00 95.19 352 SER A CA 1
ATOM 2709 C C . SER A 1 352 ? 21.843 -13.114 6.121 1.00 95.19 352 SER A C 1
ATOM 2711 O O . SER A 1 352 ? 21.875 -11.941 6.480 1.00 95.19 352 SER A O 1
ATOM 2713 N N . TYR A 1 353 ? 21.450 -13.453 4.890 1.00 97.50 353 TYR A N 1
ATOM 2714 C CA . TYR A 1 353 ? 21.121 -12.461 3.857 1.00 97.50 353 TYR A CA 1
ATOM 2715 C C . TYR A 1 353 ? 19.806 -12.774 3.138 1.00 97.50 353 TYR A C 1
ATOM 2717 O O . TYR A 1 353 ? 19.513 -13.938 2.867 1.00 97.50 353 TYR A O 1
ATOM 2725 N N . SER A 1 354 ? 19.051 -11.730 2.791 1.00 98.00 354 SER A N 1
ATOM 2726 C CA . SER A 1 354 ? 17.959 -11.775 1.811 1.00 98.00 354 SER A CA 1
ATOM 2727 C C . SER A 1 354 ? 17.997 -10.552 0.896 1.00 98.00 354 SER A C 1
ATOM 2729 O O . SER A 1 354 ? 18.488 -9.485 1.266 1.00 98.00 354 SER A O 1
ATOM 2731 N N . GLN A 1 355 ? 17.463 -10.652 -0.319 1.00 97.81 355 GLN A N 1
ATOM 2732 C CA . GLN A 1 355 ? 17.351 -9.478 -1.183 1.00 97.81 355 GLN A CA 1
ATOM 2733 C C . GLN A 1 355 ? 16.413 -8.420 -0.576 1.00 97.81 355 GLN A C 1
ATOM 2735 O O . GLN A 1 355 ? 16.724 -7.225 -0.616 1.00 97.81 355 GLN A O 1
ATOM 2740 N N . VAL A 1 356 ? 15.287 -8.849 0.001 1.00 98.81 356 VAL A N 1
ATOM 2741 C CA . VAL A 1 356 ? 14.285 -7.971 0.616 1.00 98.81 356 VAL A CA 1
ATOM 2742 C C . VAL A 1 356 ? 13.998 -8.400 2.055 1.00 98.81 356 VAL A C 1
ATOM 2744 O O . VAL A 1 356 ? 13.592 -9.532 2.288 1.00 98.81 356 VAL A O 1
ATOM 2747 N N . ALA A 1 357 ? 14.087 -7.479 3.013 1.00 98.81 357 ALA A N 1
ATOM 2748 C CA . ALA A 1 357 ? 13.542 -7.685 4.354 1.00 98.81 357 ALA A CA 1
ATOM 2749 C C . ALA A 1 357 ? 12.286 -6.834 4.567 1.00 98.81 357 ALA A C 1
ATOM 2751 O O . ALA A 1 357 ? 12.204 -5.689 4.114 1.00 98.81 357 ALA A O 1
ATOM 2752 N N . CYS A 1 358 ? 11.301 -7.377 5.279 1.00 98.69 358 CYS A N 1
ATOM 2753 C CA . CYS A 1 358 ? 10.095 -6.657 5.668 1.00 98.69 358 CYS A CA 1
ATOM 2754 C C . CYS A 1 358 ? 9.834 -6.806 7.168 1.00 98.69 358 CYS A C 1
ATOM 2756 O O . CYS A 1 358 ? 9.716 -7.912 7.690 1.00 98.69 358 CYS A O 1
ATOM 2758 N N . ILE A 1 359 ? 9.726 -5.681 7.869 1.00 98.19 359 ILE A N 1
ATOM 2759 C CA . ILE A 1 359 ? 9.446 -5.661 9.302 1.00 98.19 359 ILE A CA 1
ATOM 2760 C C . ILE A 1 359 ? 7.934 -5.567 9.500 1.00 98.19 359 ILE A C 1
ATOM 2762 O O . ILE A 1 359 ? 7.329 -4.542 9.184 1.00 98.19 359 ILE A O 1
ATOM 2766 N N . GLY A 1 360 ? 7.334 -6.637 10.020 1.00 97.00 360 GLY A N 1
ATOM 2767 C CA . GLY A 1 360 ? 5.891 -6.809 10.178 1.00 97.00 360 GLY A CA 1
ATOM 2768 C C . GLY A 1 360 ? 5.255 -7.685 9.091 1.00 97.00 360 GLY A C 1
ATOM 2769 O O . GLY A 1 360 ? 5.429 -7.471 7.890 1.00 97.00 360 GLY A O 1
ATOM 2770 N N . ALA A 1 361 ? 4.437 -8.646 9.520 1.00 97.50 361 ALA A N 1
ATOM 2771 C CA . ALA A 1 361 ? 3.686 -9.579 8.677 1.00 97.50 361 ALA A CA 1
ATOM 2772 C C . ALA A 1 361 ? 2.170 -9.281 8.691 1.00 97.50 361 ALA A C 1
ATOM 2774 O O . ALA A 1 361 ? 1.327 -10.174 8.570 1.00 97.50 361 ALA A O 1
ATOM 2775 N N . GLY A 1 362 ? 1.804 -8.006 8.850 1.00 97.00 362 GLY A N 1
ATOM 2776 C CA . GLY A 1 362 ? 0.429 -7.522 8.710 1.00 97.00 362 GLY A CA 1
ATOM 2777 C C . GLY A 1 362 ? -0.018 -7.378 7.250 1.00 97.00 362 GLY A C 1
ATOM 2778 O O . GLY A 1 362 ? 0.694 -7.734 6.311 1.00 97.00 362 GLY A O 1
ATOM 2779 N N . ALA A 1 363 ? -1.198 -6.788 7.039 1.00 97.31 363 ALA A N 1
ATOM 2780 C CA . ALA A 1 363 ? -1.788 -6.637 5.705 1.00 97.31 363 ALA A CA 1
ATOM 2781 C C . ALA A 1 363 ? -0.855 -5.950 4.682 1.00 97.31 363 ALA A C 1
ATOM 2783 O O . ALA A 1 363 ? -0.790 -6.382 3.532 1.00 97.31 363 ALA A O 1
ATOM 2784 N N . SER A 1 364 ? -0.095 -4.929 5.100 1.00 97.88 364 SER A N 1
ATOM 2785 C CA . SER A 1 364 ? 0.898 -4.254 4.251 1.00 97.88 364 SER A CA 1
ATOM 2786 C C . SER A 1 364 ? 2.029 -5.193 3.803 1.00 97.88 364 SER A C 1
ATOM 2788 O O . SER A 1 364 ? 2.367 -5.216 2.621 1.00 97.88 364 SER A O 1
ATOM 2790 N N . GLY A 1 365 ? 2.577 -6.008 4.712 1.00 98.31 365 GLY A N 1
ATOM 2791 C CA . GLY A 1 365 ? 3.629 -6.984 4.400 1.00 98.31 365 GLY A CA 1
ATOM 2792 C C . GLY A 1 365 ? 3.129 -8.130 3.510 1.00 98.31 365 GLY A C 1
ATOM 2793 O O . GLY A 1 365 ? 3.818 -8.551 2.576 1.00 98.31 365 GLY A O 1
ATOM 2794 N N . ILE A 1 366 ? 1.890 -8.584 3.726 1.00 98.69 366 ILE A N 1
ATOM 2795 C CA . ILE A 1 366 ? 1.231 -9.579 2.865 1.00 98.69 366 ILE A CA 1
ATOM 2796 C C . ILE A 1 366 ? 1.054 -9.019 1.442 1.00 98.69 366 ILE A C 1
ATOM 2798 O O . ILE A 1 366 ? 1.410 -9.688 0.469 1.00 98.69 366 ILE A O 1
ATOM 2802 N N . ALA A 1 367 ? 0.575 -7.773 1.305 1.00 98.62 367 ALA A N 1
ATOM 2803 C CA . ALA A 1 367 ? 0.475 -7.103 0.006 1.00 98.62 367 ALA A CA 1
ATOM 2804 C C . ALA A 1 367 ? 1.836 -6.984 -0.691 1.00 98.62 367 ALA A C 1
ATOM 2806 O O . ALA A 1 367 ? 1.919 -7.224 -1.898 1.00 98.62 367 ALA A O 1
ATOM 2807 N N . LEU A 1 368 ? 2.894 -6.644 0.054 1.00 98.81 368 LEU A N 1
ATOM 2808 C CA . LEU A 1 368 ? 4.257 -6.544 -0.467 1.00 98.81 368 LEU A CA 1
ATOM 2809 C C . LEU A 1 368 ? 4.725 -7.870 -1.075 1.00 98.81 368 LEU A C 1
ATOM 2811 O O . LEU A 1 368 ? 5.099 -7.893 -2.245 1.00 98.81 368 LEU A O 1
ATOM 2815 N N . GLY A 1 369 ? 4.664 -8.969 -0.319 1.00 98.50 369 GLY A N 1
ATOM 2816 C CA . GLY A 1 369 ? 5.156 -10.274 -0.781 1.00 98.50 369 GLY A CA 1
ATOM 2817 C C . GLY A 1 369 ? 4.390 -10.807 -1.977 1.00 98.50 369 GLY A C 1
ATOM 2818 O O . GLY A 1 369 ? 4.986 -11.224 -2.971 1.00 98.50 369 GLY A O 1
ATOM 2819 N N . ALA A 1 370 ? 3.058 -10.730 -1.918 1.00 98.50 370 ALA A N 1
ATOM 2820 C CA . ALA A 1 370 ? 2.214 -11.125 -3.036 1.00 98.50 370 ALA A CA 1
ATOM 2821 C C . ALA A 1 370 ? 2.523 -10.288 -4.290 1.00 98.50 370 ALA A C 1
ATOM 2823 O O . ALA A 1 370 ? 2.593 -10.822 -5.397 1.00 98.50 370 ALA A O 1
ATOM 2824 N N . THR A 1 371 ? 2.755 -8.981 -4.140 1.00 98.56 371 THR A N 1
ATOM 2825 C CA . THR A 1 371 ? 3.047 -8.093 -5.275 1.00 98.56 371 THR A CA 1
ATOM 2826 C C . THR A 1 371 ? 4.457 -8.300 -5.828 1.00 98.56 371 THR A C 1
ATOM 2828 O O . THR A 1 371 ? 4.604 -8.359 -7.046 1.00 98.56 371 THR A O 1
ATOM 2831 N N . LEU A 1 372 ? 5.473 -8.499 -4.981 1.00 98.38 372 LEU A N 1
ATOM 2832 C CA . LEU A 1 372 ? 6.837 -8.858 -5.399 1.00 98.38 372 LEU A CA 1
ATOM 2833 C C . LEU A 1 372 ? 6.843 -10.125 -6.259 1.00 98.38 372 LEU A C 1
ATOM 2835 O O . LEU A 1 372 ? 7.382 -10.118 -7.370 1.00 98.38 372 LEU A O 1
ATOM 2839 N N . LYS A 1 373 ? 6.152 -11.175 -5.798 1.00 97.31 373 LYS A N 1
ATOM 2840 C CA . LYS A 1 373 ? 5.992 -12.423 -6.549 1.00 97.31 373 LYS A CA 1
ATOM 2841 C C . LYS A 1 373 ? 5.271 -12.197 -7.880 1.00 97.31 373 LYS A C 1
ATOM 2843 O O . LYS A 1 373 ? 5.738 -12.650 -8.918 1.00 97.31 373 LYS A O 1
ATOM 2848 N N . ARG A 1 374 ? 4.166 -11.443 -7.885 1.00 97.44 374 ARG A N 1
ATOM 2849 C CA . ARG A 1 374 ? 3.364 -11.185 -9.098 1.00 97.44 374 ARG A CA 1
ATOM 2850 C C . ARG A 1 374 ? 4.061 -10.312 -10.139 1.00 97.44 374 ARG A C 1
ATOM 2852 O O . ARG A 1 374 ? 3.850 -10.525 -11.328 1.00 97.44 374 ARG A O 1
ATOM 2859 N N . TRP A 1 375 ? 4.793 -9.283 -9.718 1.00 97.31 375 TRP A N 1
ATOM 2860 C CA . TRP A 1 375 ? 5.373 -8.286 -10.627 1.00 97.31 375 TRP A CA 1
ATOM 2861 C C . TRP A 1 375 ? 6.787 -8.638 -11.068 1.00 97.31 375 TRP A C 1
ATOM 2863 O O . TRP A 1 375 ? 7.157 -8.349 -12.205 1.00 97.31 375 TRP A O 1
ATOM 2873 N N . TYR A 1 376 ? 7.573 -9.241 -10.177 1.00 95.88 376 TYR A N 1
ATOM 2874 C CA . TYR A 1 376 ? 8.993 -9.488 -10.408 1.00 95.88 376 TYR A CA 1
ATOM 2875 C C . TYR A 1 376 ? 9.378 -10.965 -10.343 1.00 95.88 376 TYR A C 1
ATOM 2877 O O . TYR A 1 376 ? 10.527 -11.277 -10.640 1.00 95.88 376 TYR A O 1
ATOM 2885 N N . GLY A 1 377 ? 8.465 -11.864 -9.955 1.00 96.44 377 GLY A N 1
ATOM 2886 C CA . GLY A 1 377 ? 8.822 -13.253 -9.649 1.00 96.44 377 GLY A CA 1
ATOM 2887 C C . GLY A 1 377 ? 9.806 -13.359 -8.479 1.00 96.44 377 GLY A C 1
ATOM 2888 O O . GLY A 1 377 ? 10.479 -14.375 -8.343 1.00 96.44 377 GLY A O 1
ATOM 2889 N N . LEU A 1 378 ? 9.934 -12.298 -7.672 1.00 95.81 378 LEU A N 1
ATOM 2890 C CA . LEU A 1 378 ? 10.911 -12.217 -6.594 1.00 95.81 378 LEU A CA 1
ATOM 2891 C C . LEU A 1 378 ? 10.351 -12.927 -5.370 1.00 95.81 378 LEU A C 1
ATOM 2893 O O . LEU A 1 378 ? 9.310 -12.550 -4.829 1.00 95.81 378 LEU A O 1
ATOM 2897 N N . GLU A 1 379 ? 11.065 -13.963 -4.955 1.00 95.19 379 GLU A N 1
ATOM 2898 C CA . GLU A 1 379 ? 10.696 -14.810 -3.828 1.00 95.19 379 GLU A CA 1
ATOM 2899 C C . GLU A 1 379 ? 11.650 -14.678 -2.638 1.00 95.19 379 GLU A C 1
ATOM 2901 O O . GLU A 1 379 ? 11.276 -15.108 -1.547 1.00 95.19 379 GLU A O 1
ATOM 2906 N N . ASP A 1 380 ? 12.820 -14.066 -2.839 1.00 97.69 380 ASP A N 1
ATOM 2907 C CA . ASP A 1 380 ? 13.837 -13.808 -1.818 1.00 97.69 380 ASP A CA 1
ATOM 2908 C C . ASP A 1 380 ? 13.455 -12.602 -0.944 1.00 97.69 380 ASP A C 1
ATOM 2910 O O . ASP A 1 380 ? 13.972 -11.490 -1.072 1.00 97.69 380 ASP A O 1
ATOM 2914 N N . ILE A 1 381 ? 12.451 -12.836 -0.102 1.00 98.31 381 ILE A N 1
ATOM 2915 C CA . ILE A 1 381 ? 11.990 -11.922 0.935 1.00 98.31 381 ILE A CA 1
ATOM 2916 C C . ILE A 1 381 ? 11.971 -12.652 2.276 1.00 98.31 381 ILE A C 1
ATOM 2918 O O . ILE A 1 381 ? 11.509 -13.790 2.337 1.00 98.31 381 ILE A O 1
ATOM 2922 N N . GLN A 1 382 ? 12.424 -11.993 3.340 1.00 98.62 382 GLN A N 1
ATOM 2923 C CA . GLN A 1 382 ? 12.275 -12.443 4.725 1.00 98.62 382 GLN A CA 1
ATOM 2924 C C . GLN A 1 382 ? 11.432 -11.437 5.510 1.00 98.62 382 GLN A C 1
ATOM 2926 O O . GLN A 1 382 ? 11.635 -10.225 5.410 1.00 98.62 382 GLN A O 1
ATOM 2931 N N . TYR A 1 383 ? 10.478 -11.934 6.294 1.00 98.69 383 TYR A N 1
ATOM 2932 C CA . TYR A 1 383 ? 9.715 -11.115 7.229 1.00 98.69 383 TYR A CA 1
ATOM 2933 C C . TYR A 1 383 ? 10.206 -11.331 8.650 1.00 98.69 383 TYR A C 1
ATOM 2935 O O . TYR A 1 383 ? 10.521 -12.458 9.031 1.00 98.69 383 TYR A O 1
ATOM 2943 N N . PHE A 1 384 ? 10.174 -10.266 9.441 1.00 98.25 384 PHE A N 1
ATOM 2944 C CA . PHE A 1 384 ? 10.419 -10.308 10.877 1.00 98.25 384 PHE A CA 1
ATOM 2945 C C . PHE A 1 384 ? 9.174 -9.782 11.586 1.00 98.25 384 PHE A C 1
ATOM 2947 O O . PHE A 1 384 ? 8.817 -8.611 11.442 1.00 98.25 384 PHE A O 1
ATOM 2954 N N . GLU A 1 385 ? 8.462 -10.674 12.270 1.00 97.31 385 GLU A N 1
ATOM 2955 C CA . GLU A 1 385 ? 7.204 -10.401 12.960 1.00 97.31 385 GLU A CA 1
ATOM 2956 C C . GLU A 1 385 ? 7.372 -10.696 14.448 1.00 97.31 385 GLU A C 1
ATOM 2958 O O . GLU A 1 385 ? 7.762 -11.795 14.840 1.00 97.31 385 GLU A O 1
ATOM 2963 N N . ARG A 1 386 ? 7.057 -9.705 15.283 1.00 95.31 386 ARG A N 1
ATOM 2964 C CA . ARG A 1 386 ? 7.205 -9.817 16.734 1.00 95.31 386 ARG A CA 1
ATOM 2965 C C . ARG A 1 386 ? 6.154 -10.746 17.336 1.00 95.31 386 ARG A C 1
ATOM 2967 O O . ARG A 1 386 ? 6.399 -11.349 18.372 1.00 95.31 386 ARG A O 1
ATOM 2974 N N . GLN A 1 387 ? 4.984 -10.832 16.713 1.00 95.25 387 GLN A N 1
ATOM 2975 C CA . GLN A 1 387 ? 3.912 -11.719 17.149 1.00 95.25 387 GLN A CA 1
ATOM 2976 C C . GLN A 1 387 ? 4.168 -13.176 16.743 1.00 95.25 387 GLN A C 1
ATOM 2978 O O . GLN A 1 387 ? 4.960 -13.466 15.847 1.00 95.25 387 GLN A O 1
ATOM 2983 N N . ALA A 1 388 ? 3.448 -14.096 17.383 1.00 96.00 388 ALA A N 1
ATOM 2984 C CA . ALA A 1 388 ? 3.518 -15.528 17.087 1.00 96.00 388 ALA A CA 1
ATOM 2985 C C . ALA A 1 388 ? 2.867 -15.907 15.740 1.00 96.00 388 ALA A C 1
ATOM 2987 O O . ALA A 1 388 ? 3.014 -17.034 15.266 1.00 96.00 388 ALA A O 1
ATOM 2988 N N . ASP A 1 389 ? 2.119 -14.987 15.124 1.00 96.94 389 ASP A N 1
ATOM 2989 C CA . ASP A 1 389 ? 1.433 -15.216 13.858 1.00 96.94 389 ASP A CA 1
ATOM 2990 C C . ASP A 1 389 ? 1.282 -13.924 13.031 1.00 96.94 389 ASP A C 1
ATOM 2992 O O . ASP A 1 389 ? 1.404 -12.803 13.526 1.00 96.94 389 ASP A O 1
ATOM 2996 N N . CYS A 1 390 ? 1.002 -14.089 11.739 1.00 97.00 390 CYS A N 1
ATOM 2997 C CA . CYS A 1 390 ? 0.786 -13.007 10.783 1.00 97.00 390 CYS A CA 1
ATOM 2998 C C . CYS A 1 390 ? -0.617 -12.386 10.908 1.00 97.00 390 CYS A C 1
ATOM 3000 O O . CYS A 1 390 ? -1.506 -12.928 11.558 1.00 97.00 390 CYS A O 1
ATOM 3002 N N . GLY A 1 391 ? -0.839 -11.243 10.251 1.00 95.19 391 GLY A N 1
ATOM 3003 C CA . GLY A 1 391 ? -2.139 -10.551 10.205 1.00 95.19 391 GLY A CA 1
ATOM 3004 C C . GLY A 1 391 ? -2.189 -9.225 10.974 1.00 95.19 391 GLY A C 1
ATOM 3005 O O . GLY A 1 391 ? -3.123 -8.435 10.796 1.00 95.19 391 GLY A O 1
ATOM 3006 N N . GLY A 1 392 ? -1.160 -8.919 11.774 1.00 95.31 392 GLY A N 1
ATOM 3007 C CA . GLY A 1 392 ? -0.979 -7.621 12.434 1.00 95.31 392 GLY A CA 1
ATOM 3008 C C . GLY A 1 392 ? -2.181 -7.231 13.299 1.00 95.31 392 GLY A C 1
ATOM 3009 O O . GLY A 1 392 ? -2.537 -7.944 14.233 1.00 95.31 392 GLY A O 1
ATOM 3010 N N . THR A 1 393 ? -2.857 -6.123 12.967 1.00 95.00 393 THR A N 1
ATOM 3011 C CA . THR A 1 393 ? -4.067 -5.650 13.671 1.00 95.00 393 THR A CA 1
ATOM 3012 C C . THR A 1 393 ? -5.113 -6.747 13.869 1.00 95.00 393 THR A C 1
ATOM 3014 O O . THR A 1 393 ? -5.708 -6.818 14.942 1.00 95.00 393 THR A O 1
ATOM 3017 N N . TRP A 1 394 ? -5.319 -7.607 12.868 1.00 96.44 394 TRP A N 1
ATOM 3018 C CA . TRP A 1 394 ? -6.317 -8.679 12.920 1.00 96.44 394 TRP A CA 1
ATOM 3019 C C . TRP A 1 394 ? -5.820 -9.936 13.624 1.00 96.44 394 TRP A C 1
ATOM 3021 O O . TRP A 1 394 ? -6.611 -10.844 13.838 1.00 96.44 394 TRP A O 1
ATOM 3031 N N . HIS A 1 395 ? -4.542 -10.005 13.989 1.00 95.62 395 HIS A N 1
ATOM 3032 C CA . HIS A 1 395 ? -4.034 -11.017 14.905 1.00 95.62 395 HIS A CA 1
ATOM 3033 C C . HIS A 1 395 ? -4.157 -10.546 16.361 1.00 95.62 395 HIS A C 1
ATOM 3035 O O . HIS A 1 395 ? -4.700 -11.271 17.185 1.00 95.62 395 HIS A O 1
ATOM 3041 N N . ILE A 1 396 ? -3.732 -9.312 16.661 1.00 93.94 396 ILE A N 1
ATOM 3042 C CA . ILE A 1 396 ? -3.662 -8.816 18.048 1.00 93.94 396 ILE A CA 1
ATOM 3043 C C . ILE A 1 396 ? -5.033 -8.416 18.625 1.00 93.94 396 ILE A C 1
ATOM 3045 O O . ILE A 1 396 ? -5.298 -8.616 19.806 1.00 93.94 396 ILE A O 1
ATOM 3049 N N . ASN A 1 397 ? -5.944 -7.864 17.815 1.00 96.12 397 ASN A N 1
ATOM 3050 C CA . ASN A 1 397 ? -7.247 -7.417 18.314 1.00 96.12 397 ASN A CA 1
ATOM 3051 C C . ASN A 1 397 ? -8.258 -8.559 18.247 1.00 96.12 397 ASN A C 1
ATOM 3053 O O . ASN A 1 397 ? -8.826 -8.818 17.194 1.00 96.12 397 ASN A O 1
ATOM 3057 N N . THR A 1 398 ? -8.508 -9.222 19.372 1.00 96.50 398 THR A N 1
ATOM 3058 C CA . THR A 1 398 ? -9.427 -10.374 19.452 1.00 96.50 398 THR A CA 1
ATOM 3059 C C . THR A 1 398 ? -10.603 -10.143 20.403 1.00 96.50 398 THR A C 1
ATOM 3061 O O . THR A 1 398 ? -11.322 -11.081 20.747 1.00 96.50 398 THR A O 1
ATOM 3064 N N . TYR A 1 399 ? -10.831 -8.889 20.806 1.00 96.25 399 TYR A N 1
ATOM 3065 C CA . TYR A 1 399 ? -11.925 -8.517 21.699 1.00 96.25 399 TYR A CA 1
ATOM 3066 C C . TYR A 1 399 ? -13.318 -8.819 21.095 1.00 96.25 399 TYR A C 1
ATOM 3068 O O . TYR A 1 399 ? -13.497 -8.787 19.870 1.00 96.25 399 TYR A O 1
ATOM 3076 N N . PRO A 1 400 ? -14.342 -9.081 21.930 1.00 95.00 400 PRO A N 1
ATOM 3077 C CA . PRO A 1 400 ? -15.706 -9.338 21.478 1.00 95.00 400 PRO A CA 1
ATOM 3078 C C . PRO A 1 400 ? -16.273 -8.184 20.647 1.00 95.00 400 PRO A C 1
ATOM 3080 O O . PRO A 1 400 ? -16.193 -7.025 21.042 1.00 95.00 400 PRO A O 1
ATOM 3083 N N . GLY A 1 401 ? -16.870 -8.509 19.500 1.00 92.88 401 GLY A N 1
ATOM 3084 C CA . GLY A 1 401 ? -17.439 -7.515 18.583 1.00 92.88 401 GLY A CA 1
ATOM 3085 C C . GLY A 1 401 ? -16.440 -6.900 17.597 1.00 92.88 401 GLY A C 1
ATOM 3086 O O . GLY A 1 401 ? -16.862 -6.112 16.756 1.00 92.88 401 GLY A O 1
ATOM 3087 N N . CYS A 1 402 ? -15.152 -7.272 17.643 1.00 95.88 402 CYS A N 1
ATOM 3088 C CA . CYS A 1 402 ? -14.143 -6.723 16.736 1.00 95.88 402 CYS A CA 1
ATOM 3089 C C . CYS A 1 402 ? -14.501 -6.957 15.256 1.00 95.88 402 CYS A C 1
ATOM 3091 O O . CYS A 1 402 ? -14.617 -8.099 14.790 1.00 95.88 402 CYS A O 1
ATOM 3093 N N . ALA A 1 403 ? -14.665 -5.865 14.511 1.00 94.88 403 ALA A N 1
ATOM 3094 C CA . ALA A 1 403 ? -15.041 -5.872 13.100 1.00 94.88 403 ALA A CA 1
ATOM 3095 C C . ALA A 1 403 ? -14.454 -4.670 12.350 1.00 94.88 403 ALA A C 1
ATOM 3097 O O . ALA A 1 403 ? -14.119 -3.641 12.945 1.00 94.88 403 ALA A O 1
ATOM 3098 N N . CYS A 1 404 ? -14.341 -4.785 11.026 1.00 94.12 404 CYS A N 1
ATOM 3099 C CA . CYS A 1 404 ? -13.928 -3.663 10.186 1.00 94.12 404 CYS A CA 1
ATOM 3100 C C . CYS A 1 404 ? -15.086 -2.691 9.946 1.00 94.12 404 CYS A C 1
ATOM 3102 O O . CYS A 1 404 ? -16.225 -3.103 9.775 1.00 94.12 404 CYS A O 1
ATOM 3104 N N . ASP A 1 405 ? -14.780 -1.398 9.882 1.00 91.31 405 ASP A N 1
ATOM 3105 C CA . ASP A 1 405 ? -15.726 -0.326 9.557 1.00 91.31 405 ASP A CA 1
ATOM 3106 C C . ASP A 1 405 ? -15.722 0.054 8.061 1.00 91.31 405 ASP A C 1
ATOM 3108 O O . ASP A 1 405 ? -16.390 1.003 7.643 1.00 91.31 405 ASP A O 1
ATOM 3112 N N . VAL A 1 406 ? -14.968 -0.687 7.244 1.00 93.19 406 VAL A N 1
ATOM 3113 C CA . VAL A 1 406 ? -14.902 -0.551 5.787 1.00 93.19 406 VAL A CA 1
ATOM 3114 C C . VAL A 1 406 ? -15.547 -1.779 5.146 1.00 93.19 406 VAL A C 1
ATOM 3116 O O . VAL A 1 406 ? -15.235 -2.903 5.547 1.00 93.19 406 VAL A O 1
ATOM 3119 N N . PRO A 1 407 ? -16.383 -1.607 4.104 1.00 95.00 407 PRO A N 1
ATOM 3120 C CA . PRO A 1 407 ? -17.007 -2.739 3.442 1.00 95.00 407 PRO A CA 1
ATOM 3121 C C . PRO A 1 407 ? -15.992 -3.769 2.927 1.00 95.00 407 PRO A C 1
ATOM 3123 O O . PRO A 1 407 ? -15.011 -3.415 2.270 1.00 95.00 407 PRO A O 1
ATOM 3126 N N . SER A 1 408 ? -16.267 -5.049 3.155 1.00 95.31 408 SER A N 1
ATOM 3127 C CA . SER A 1 408 ? -15.414 -6.211 2.873 1.00 95.31 408 SER A CA 1
ATOM 3128 C C . SER A 1 408 ? -14.890 -6.275 1.437 1.00 95.31 408 SER A C 1
ATOM 3130 O O . SER A 1 408 ? -13.728 -6.611 1.187 1.00 95.31 408 SER A O 1
ATOM 3132 N N . ALA A 1 409 ? -15.712 -5.874 0.466 1.00 94.94 409 ALA A N 1
ATOM 3133 C CA . ALA A 1 409 ? -15.299 -5.826 -0.932 1.00 94.94 409 ALA A CA 1
ATOM 3134 C C . ALA A 1 409 ? -14.166 -4.821 -1.191 1.00 94.94 409 ALA A C 1
ATOM 3136 O O . ALA A 1 409 ? -13.385 -5.039 -2.113 1.00 94.94 409 ALA A O 1
ATOM 3137 N N . LEU A 1 410 ? -14.057 -3.750 -0.392 1.00 95.06 410 LEU A N 1
ATOM 3138 C CA . LEU A 1 410 ? -12.978 -2.756 -0.456 1.00 95.06 410 LEU A CA 1
ATOM 3139 C C . LEU A 1 410 ? -11.879 -3.008 0.595 1.00 95.06 410 LEU A C 1
ATOM 3141 O O . LEU A 1 410 ? -10.713 -2.691 0.358 1.00 95.06 410 LEU A O 1
ATOM 3145 N N . TYR A 1 411 ? -12.219 -3.634 1.723 1.00 96.44 411 TYR A N 1
ATOM 3146 C CA . TYR A 1 411 ? -11.271 -4.138 2.722 1.00 96.44 411 TYR A CA 1
ATOM 3147 C C . TYR A 1 411 ? -10.799 -5.571 2.401 1.00 96.44 411 TYR A C 1
ATOM 3149 O O . TYR A 1 411 ? -10.796 -6.478 3.225 1.00 96.44 411 TYR A O 1
ATOM 3157 N N . SER A 1 412 ? -10.405 -5.763 1.146 1.00 96.56 412 SER A N 1
ATOM 3158 C CA . SER A 1 412 ? -9.712 -6.945 0.617 1.00 96.56 412 SER A CA 1
ATOM 3159 C C . SER A 1 412 ? -8.603 -6.486 -0.332 1.00 96.56 412 SER A C 1
ATOM 3161 O O . SER A 1 412 ? -8.647 -5.353 -0.824 1.00 96.56 412 SER A O 1
ATOM 3163 N N . PHE A 1 413 ? -7.598 -7.319 -0.587 1.00 97.81 413 PHE A N 1
ATOM 3164 C CA . PHE A 1 413 ? -6.558 -7.008 -1.564 1.00 97.81 413 PHE A CA 1
ATOM 3165 C C . PHE A 1 413 ? -7.164 -6.933 -2.965 1.00 97.81 413 PHE A C 1
ATOM 3167 O O . PHE A 1 413 ? -7.923 -7.814 -3.377 1.00 97.81 413 PHE A O 1
ATOM 3174 N N . SER A 1 414 ? -6.804 -5.900 -3.728 1.00 96.44 414 SER A N 1
ATOM 3175 C CA . SER A 1 414 ? -7.308 -5.683 -5.091 1.00 96.44 414 SER A CA 1
ATOM 3176 C C . SER A 1 414 ? -7.016 -6.854 -6.040 1.00 96.44 414 SER A C 1
ATOM 3178 O O . SER A 1 414 ? -7.751 -7.084 -7.004 1.00 96.44 414 SER A O 1
ATOM 3180 N N . PHE A 1 415 ? -5.956 -7.610 -5.749 1.00 96.25 415 PHE A N 1
ATOM 3181 C CA . PHE A 1 415 ? -5.513 -8.771 -6.512 1.00 96.25 415 PHE A CA 1
ATOM 3182 C C . PHE A 1 415 ? -6.058 -10.114 -6.019 1.00 96.25 415 PHE A C 1
ATOM 3184 O O . PHE A 1 415 ? -5.892 -11.109 -6.718 1.00 96.25 415 PHE A O 1
ATOM 3191 N N . ALA A 1 416 ? -6.701 -10.147 -4.852 1.00 96.81 416 ALA A N 1
ATOM 3192 C CA . ALA A 1 416 ? -7.295 -11.348 -4.270 1.00 96.81 416 ALA A CA 1
ATOM 3193 C C . ALA A 1 416 ? -8.702 -11.036 -3.725 1.00 96.81 416 ALA A C 1
ATOM 3195 O O . ALA A 1 416 ? -8.929 -11.115 -2.516 1.00 96.81 416 ALA A O 1
ATOM 3196 N N . PRO A 1 417 ? -9.657 -10.616 -4.580 1.00 95.38 417 PRO A N 1
ATOM 3197 C CA . PRO A 1 417 ? -11.020 -10.349 -4.136 1.00 95.38 417 PRO A CA 1
ATOM 3198 C C . PRO A 1 417 ? -11.671 -11.630 -3.598 1.00 95.38 417 PRO A C 1
ATOM 3200 O O . PRO A 1 417 ? -11.509 -12.704 -4.171 1.00 95.38 417 PRO A O 1
ATOM 3203 N N . ASN A 1 418 ? -12.443 -11.511 -2.518 1.00 95.94 418 ASN A N 1
ATOM 3204 C CA . ASN A 1 418 ? -13.097 -12.650 -1.878 1.00 95.94 418 ASN A CA 1
ATOM 3205 C C . ASN A 1 418 ? -14.620 -12.589 -2.077 1.00 95.94 418 ASN A C 1
ATOM 3207 O O . ASN A 1 418 ? -15.288 -11.720 -1.530 1.00 95.94 418 ASN A O 1
ATOM 3211 N N . ALA A 1 419 ? -15.176 -13.520 -2.852 1.00 94.50 419 ALA A N 1
ATOM 3212 C CA . ALA A 1 419 ? -16.624 -13.630 -3.067 1.00 94.50 419 ALA A CA 1
ATOM 3213 C C . ALA A 1 419 ? -17.373 -14.266 -1.877 1.00 94.50 419 ALA A C 1
ATOM 3215 O O . ALA A 1 419 ? -18.600 -14.239 -1.830 1.00 94.50 419 ALA A O 1
ATOM 3216 N N . ARG A 1 420 ? -16.642 -14.842 -0.912 1.00 93.94 420 ARG A N 1
ATOM 3217 C CA . ARG A 1 420 ? -17.201 -15.604 0.215 1.00 93.94 420 ARG A CA 1
ATOM 3218 C C . ARG A 1 420 ? -17.483 -14.759 1.457 1.00 93.94 420 ARG A C 1
ATOM 3220 O O . ARG A 1 420 ? -17.897 -15.323 2.464 1.00 93.94 420 ARG A O 1
ATOM 3227 N N . TRP A 1 421 ? -17.283 -13.440 1.394 1.00 96.88 421 TRP A N 1
ATOM 3228 C CA . TRP A 1 421 ? -17.597 -12.546 2.508 1.00 96.88 421 TRP A CA 1
ATOM 3229 C C . TRP A 1 421 ? -19.044 -12.722 2.965 1.00 96.88 421 TRP A C 1
ATOM 3231 O O . TRP A 1 421 ? -19.973 -12.621 2.164 1.00 96.88 421 TRP A O 1
ATOM 3241 N N . SER A 1 422 ? -19.232 -12.970 4.254 1.00 96.19 422 SER A N 1
ATOM 3242 C CA . SER A 1 422 ? -20.518 -13.220 4.894 1.00 96.19 422 SER A CA 1
ATOM 3243 C C . SER A 1 422 ? -21.337 -11.941 5.056 1.00 96.19 422 SER A C 1
ATOM 3245 O O . SER A 1 422 ? -22.551 -11.955 4.857 1.00 96.19 422 SER A O 1
ATOM 3247 N N . LYS A 1 423 ? -20.677 -10.820 5.360 1.00 94.50 423 LYS A N 1
ATOM 3248 C CA . LYS A 1 423 ? -21.303 -9.523 5.641 1.00 94.50 423 LYS A CA 1
ATOM 3249 C C . LYS A 1 423 ? -20.630 -8.376 4.900 1.00 94.50 423 LYS A C 1
ATOM 3251 O O . LYS A 1 423 ? -19.468 -8.474 4.484 1.00 94.50 423 LYS A O 1
ATOM 3256 N N . LEU A 1 424 ? -21.358 -7.262 4.776 1.00 93.62 424 LEU A N 1
ATOM 3257 C CA . LEU A 1 424 ? -20.783 -6.017 4.276 1.00 93.62 424 LEU A CA 1
ATOM 3258 C C . LEU A 1 424 ? -19.628 -5.567 5.172 1.00 93.62 424 LEU A C 1
ATOM 3260 O O . LEU A 1 424 ? -18.567 -5.291 4.633 1.00 93.62 424 LEU A O 1
ATOM 3264 N N . MET A 1 425 ? -19.796 -5.544 6.497 1.00 93.81 425 MET A N 1
ATOM 3265 C CA . MET A 1 425 ? -18.718 -5.252 7.446 1.00 93.81 425 MET A CA 1
ATOM 3266 C C . MET A 1 425 ? -18.231 -6.564 8.079 1.00 93.81 425 MET A C 1
ATOM 3268 O O . MET A 1 425 ? -18.949 -7.156 8.893 1.00 93.81 425 MET A O 1
ATOM 3272 N N . PRO A 1 426 ? -17.058 -7.079 7.670 1.00 94.69 426 PRO A N 1
ATOM 3273 C CA . PRO A 1 426 ? -16.601 -8.399 8.079 1.00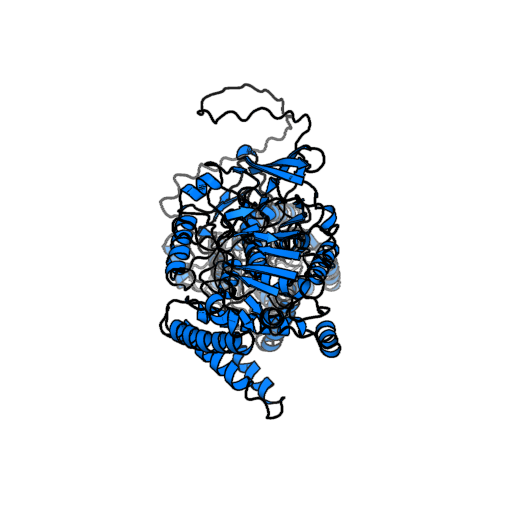 94.69 426 PRO A CA 1
ATOM 3274 C C . PRO A 1 426 ? -16.049 -8.382 9.510 1.00 94.69 426 PRO A C 1
ATOM 3276 O O . PRO A 1 426 ? -15.441 -7.404 9.958 1.00 94.69 426 PRO A O 1
ATOM 3279 N N . SER A 1 427 ? -16.246 -9.494 10.220 1.00 96.44 427 SER A N 1
ATOM 3280 C CA . SER A 1 427 ? -15.676 -9.701 11.559 1.00 96.44 427 SER A CA 1
ATOM 3281 C C . SER A 1 427 ? -14.155 -9.865 11.506 1.00 96.44 427 SER A C 1
ATOM 3283 O O . SER A 1 427 ? -13.609 -10.287 10.483 1.00 96.44 427 SER A O 1
ATOM 3285 N N . GLN A 1 428 ? -13.470 -9.626 12.625 1.00 96.75 428 GLN A N 1
ATOM 3286 C CA . GLN A 1 428 ? -12.031 -9.871 12.728 1.00 96.75 428 GLN A CA 1
ATOM 3287 C C . GLN A 1 428 ? -11.647 -11.303 12.330 1.00 96.75 428 GLN A C 1
ATOM 3289 O O . GLN A 1 428 ? -10.719 -11.478 11.542 1.00 96.75 428 GLN A O 1
ATOM 3294 N N . LYS A 1 429 ? -12.376 -12.319 12.812 1.00 97.00 429 LYS A N 1
ATOM 3295 C CA . LYS A 1 429 ? -12.098 -13.732 12.496 1.00 97.00 429 LYS A CA 1
ATOM 3296 C C . LYS A 1 429 ? -12.142 -13.999 10.993 1.00 97.00 429 LYS A C 1
ATOM 3298 O O . LYS A 1 429 ? -11.291 -14.703 10.457 1.00 97.00 429 LYS A O 1
ATOM 3303 N N . GLU A 1 430 ? -13.121 -13.411 10.311 1.00 97.81 430 GLU A N 1
ATOM 3304 C CA . GLU A 1 430 ? -13.288 -13.568 8.868 1.00 97.81 430 GLU A CA 1
ATOM 3305 C C . GLU A 1 430 ? -12.159 -12.884 8.084 1.00 97.81 430 GLU A C 1
ATOM 3307 O O . GLU A 1 430 ? -11.644 -13.445 7.120 1.00 97.81 430 GLU A O 1
ATOM 3312 N N . ILE A 1 431 ? -11.727 -11.698 8.525 1.00 98.19 431 ILE A N 1
ATOM 3313 C CA . ILE A 1 431 ? -10.603 -10.980 7.911 1.00 98.19 431 ILE A CA 1
ATOM 3314 C C . ILE A 1 431 ? -9.289 -11.729 8.126 1.00 98.19 431 ILE A C 1
ATOM 3316 O O . ILE A 1 431 ? -8.520 -11.871 7.177 1.00 98.19 431 ILE A O 1
ATOM 3320 N N . LYS A 1 432 ? -9.039 -12.226 9.342 1.00 97.88 432 LYS A N 1
ATOM 3321 C CA . LYS A 1 432 ? -7.851 -13.026 9.658 1.00 97.88 432 LYS A CA 1
ATOM 3322 C C . LYS A 1 432 ? -7.799 -14.282 8.789 1.00 97.88 432 LYS A C 1
ATOM 3324 O O . LYS A 1 432 ? -6.801 -14.502 8.117 1.00 97.88 432 LYS A O 1
ATOM 3329 N N . SER A 1 433 ? -8.906 -15.023 8.695 1.00 98.19 433 SER A N 1
ATOM 3330 C CA . SER A 1 433 ? -9.005 -16.201 7.824 1.00 98.19 433 SER A CA 1
ATOM 3331 C C . SER A 1 433 ? -8.776 -15.866 6.343 1.00 98.19 433 SER A C 1
ATOM 3333 O O . SER A 1 433 ? -8.082 -16.600 5.641 1.00 98.19 433 SER A O 1
ATOM 3335 N N . TYR A 1 434 ? -9.303 -14.736 5.863 1.00 98.31 434 TYR A N 1
ATOM 3336 C CA . TYR A 1 434 ? -9.028 -14.250 4.510 1.00 98.31 434 TYR A CA 1
ATOM 3337 C C . TYR A 1 434 ? -7.535 -13.949 4.290 1.00 98.31 434 TYR A C 1
ATOM 3339 O O . TYR A 1 434 ? -6.978 -14.353 3.270 1.00 98.31 434 TYR A O 1
ATOM 3347 N N . GLN A 1 435 ? -6.882 -13.269 5.235 1.00 98.31 435 GLN A N 1
ATOM 3348 C CA . GLN A 1 435 ? -5.451 -12.963 5.157 1.00 98.31 435 GLN A CA 1
ATOM 3349 C C . GLN A 1 435 ? -4.593 -14.229 5.183 1.00 98.31 435 GLN A C 1
ATOM 3351 O O . GLN A 1 435 ? -3.674 -14.335 4.375 1.00 98.31 435 GLN A O 1
ATOM 3356 N N . ASP A 1 436 ? -4.936 -15.202 6.027 1.00 98.31 436 ASP A N 1
ATOM 3357 C CA . ASP A 1 436 ? -4.259 -16.500 6.093 1.00 98.31 436 ASP A CA 1
ATOM 3358 C C . ASP A 1 436 ? -4.368 -17.258 4.763 1.00 98.31 436 ASP A C 1
ATOM 3360 O O . ASP A 1 436 ? -3.381 -17.810 4.278 1.00 98.31 436 ASP A O 1
ATOM 33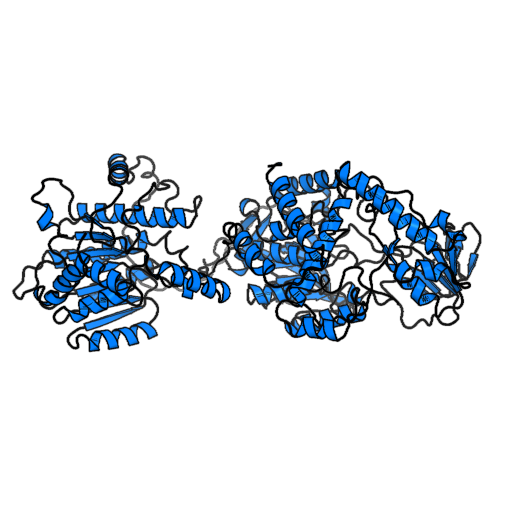64 N N . GLY A 1 437 ? -5.541 -17.209 4.120 1.00 98.31 437 GLY A N 1
ATOM 3365 C CA . GLY A 1 437 ? -5.737 -17.754 2.776 1.00 98.31 437 GLY A CA 1
ATOM 3366 C C . GLY A 1 437 ? -4.818 -17.103 1.740 1.00 98.31 437 GLY A C 1
ATOM 3367 O O . GLY A 1 437 ? -4.153 -17.798 0.983 1.00 98.31 437 GLY A O 1
ATOM 3368 N N . VAL A 1 438 ? -4.695 -15.772 1.754 1.00 98.50 438 VAL A N 1
ATOM 3369 C CA . VAL A 1 438 ? -3.794 -15.055 0.834 1.00 98.50 438 VAL A CA 1
ATOM 3370 C C . VAL A 1 438 ? -2.323 -15.368 1.133 1.00 98.50 438 VAL A C 1
ATOM 3372 O O . VAL A 1 438 ? -1.528 -15.540 0.213 1.00 98.50 438 VAL A O 1
ATOM 3375 N N . VAL A 1 439 ? -1.939 -15.488 2.404 1.00 98.62 439 VAL A N 1
ATOM 3376 C CA . VAL A 1 439 ? -0.585 -15.913 2.796 1.00 98.62 439 VAL A CA 1
ATOM 3377 C C . VAL A 1 439 ? -0.263 -17.304 2.244 1.00 98.62 439 VAL A C 1
ATOM 3379 O O . VAL A 1 439 ? 0.848 -17.509 1.745 1.00 98.62 439 VAL A O 1
ATOM 3382 N N . ALA A 1 440 ? -1.222 -18.232 2.289 1.00 98.12 440 ALA A N 1
ATOM 3383 C CA . ALA A 1 440 ? -1.082 -19.569 1.722 1.00 98.12 440 ALA A CA 1
ATOM 3384 C C . ALA A 1 440 ? -1.000 -19.541 0.185 1.00 98.12 440 ALA A C 1
ATOM 3386 O O . ALA A 1 440 ? -0.055 -20.095 -0.374 1.00 98.12 440 ALA A O 1
ATOM 3387 N N . ASP A 1 441 ? -1.911 -18.830 -0.489 1.00 97.75 441 ASP A N 1
ATOM 3388 C CA . ASP A 1 441 ? -1.982 -18.740 -1.958 1.00 97.75 441 ASP A CA 1
ATOM 3389 C C . ASP A 1 441 ? -0.676 -18.228 -2.591 1.00 97.75 441 ASP A C 1
ATOM 3391 O O . ASP A 1 441 ? -0.303 -18.630 -3.695 1.00 97.75 441 ASP A O 1
ATOM 3395 N N . TYR A 1 442 ? 0.041 -17.341 -1.894 1.00 97.75 442 TYR A N 1
ATOM 3396 C CA . TYR A 1 442 ? 1.313 -16.784 -2.364 1.00 97.75 442 TYR A CA 1
ATOM 3397 C C . TYR A 1 442 ? 2.551 -17.471 -1.771 1.00 97.75 442 TYR A C 1
ATOM 3399 O O . TYR A 1 442 ? 3.670 -17.156 -2.191 1.00 97.75 442 TYR A O 1
ATOM 3407 N N . GLY A 1 443 ? 2.374 -18.430 -0.854 1.00 97.31 443 GLY A N 1
ATOM 3408 C CA . GLY A 1 443 ? 3.465 -19.124 -0.172 1.00 97.31 443 GLY A CA 1
ATOM 3409 C C . GLY A 1 443 ? 4.356 -18.153 0.599 1.00 97.31 443 GLY A C 1
ATOM 3410 O O . GLY A 1 443 ? 5.561 -18.103 0.360 1.00 97.31 443 GLY A O 1
ATOM 3411 N N . LEU A 1 444 ? 3.764 -17.315 1.453 1.00 98.25 444 LEU A N 1
ATOM 3412 C CA . LEU A 1 444 ? 4.506 -16.327 2.246 1.00 98.25 444 LEU A CA 1
ATOM 3413 C C . LEU A 1 444 ? 4.847 -16.834 3.652 1.00 98.25 444 LEU A C 1
ATOM 3415 O O . LEU A 1 444 ? 5.787 -16.332 4.258 1.00 98.25 444 LEU A O 1
ATOM 3419 N N . ARG A 1 445 ? 4.115 -17.829 4.169 1.00 97.69 445 ARG A N 1
ATOM 3420 C CA . ARG A 1 445 ? 4.213 -18.283 5.567 1.00 97.69 445 ARG A CA 1
ATOM 3421 C C . ARG A 1 445 ? 5.628 -18.704 5.960 1.00 97.69 445 ARG A C 1
ATOM 3423 O O . ARG A 1 445 ? 6.124 -18.286 6.994 1.00 97.69 445 ARG A O 1
ATOM 3430 N N . GLN A 1 446 ? 6.282 -19.493 5.117 1.00 96.38 446 GLN A N 1
ATOM 3431 C CA . GLN A 1 446 ? 7.631 -20.019 5.332 1.00 96.38 446 GLN A CA 1
ATOM 3432 C C . GLN A 1 446 ? 8.736 -18.958 5.229 1.00 96.38 446 GLN A C 1
ATOM 3434 O O . GLN A 1 446 ? 9.898 -19.251 5.482 1.00 96.38 446 GLN A O 1
ATOM 3439 N N . LYS A 1 447 ? 8.380 -17.734 4.831 1.00 97.88 447 LYS A N 1
ATOM 3440 C CA . LYS A 1 447 ? 9.283 -16.583 4.747 1.00 97.88 447 LYS A CA 1
ATOM 3441 C C . LYS A 1 447 ? 9.175 -15.687 5.982 1.00 97.88 447 LYS A C 1
ATOM 3443 O O . LYS A 1 447 ? 9.853 -14.668 6.052 1.00 97.88 447 LYS A O 1
ATOM 3448 N N . MET A 1 448 ? 8.272 -16.013 6.911 1.00 98.38 448 MET A N 1
ATOM 3449 C CA . MET A 1 448 ? 7.981 -15.213 8.093 1.00 98.38 448 MET A CA 1
ATOM 3450 C C . MET A 1 448 ? 8.664 -15.789 9.327 1.00 98.38 448 MET A C 1
ATOM 3452 O O . MET A 1 448 ? 8.352 -16.896 9.759 1.00 98.38 448 MET A O 1
ATOM 3456 N N . ASN A 1 449 ? 9.561 -15.001 9.912 1.00 97.94 449 ASN A N 1
ATOM 3457 C CA . ASN A 1 449 ? 10.192 -15.285 11.192 1.00 97.94 449 ASN A CA 1
ATOM 3458 C C . ASN A 1 449 ? 9.333 -14.644 12.284 1.00 97.94 449 ASN A C 1
ATOM 3460 O O . ASN A 1 449 ? 9.357 -13.426 12.471 1.00 97.94 449 ASN A O 1
ATOM 3464 N N . PHE A 1 450 ? 8.520 -15.471 12.938 1.00 98.25 450 PHE A N 1
ATOM 3465 C CA . PHE A 1 450 ? 7.667 -15.071 14.057 1.00 98.25 450 PHE A CA 1
ATOM 3466 C C . PHE A 1 450 ? 8.466 -14.958 15.352 1.00 98.25 450 PHE A C 1
ATOM 3468 O O . PHE A 1 450 ? 9.626 -15.378 15.411 1.00 98.25 450 PHE A O 1
ATOM 3475 N N . CYS A 1 451 ? 7.847 -14.368 16.377 1.00 97.44 451 CYS A N 1
ATOM 3476 C CA . CYS A 1 451 ? 8.488 -14.094 17.664 1.00 97.44 451 CYS A CA 1
ATOM 3477 C C . CYS A 1 451 ? 9.863 -13.423 17.493 1.00 97.44 451 CYS A C 1
ATOM 3479 O O . CYS A 1 451 ? 10.793 -13.693 18.249 1.00 97.44 451 CYS A O 1
ATOM 3481 N N . THR A 1 452 ? 10.022 -12.590 16.462 1.00 97.69 452 THR A N 1
ATOM 3482 C CA . THR A 1 452 ? 11.295 -11.963 16.103 1.00 97.69 452 THR A CA 1
ATOM 3483 C C . THR A 1 452 ? 11.127 -10.456 16.068 1.00 97.69 452 THR A C 1
ATOM 3485 O O . THR A 1 452 ? 10.427 -9.895 15.225 1.00 97.69 452 THR A O 1
ATOM 3488 N N . GLU A 1 453 ? 11.790 -9.788 17.000 1.00 96.31 453 GLU A N 1
ATOM 3489 C CA . GLU A 1 453 ? 11.842 -8.341 17.090 1.00 96.31 453 GLU A CA 1
ATOM 3490 C C . GLU A 1 453 ? 13.078 -7.799 16.370 1.00 96.31 453 GLU A C 1
ATOM 3492 O O . GLU A 1 453 ? 14.186 -8.308 16.533 1.00 96.31 453 GLU A O 1
ATOM 3497 N N . VAL A 1 454 ? 12.891 -6.734 15.593 1.00 97.38 454 VAL A N 1
ATOM 3498 C CA . VAL A 1 454 ? 13.991 -5.969 15.000 1.00 97.38 454 VAL A CA 1
ATOM 3499 C C . VAL A 1 454 ? 14.309 -4.810 15.932 1.00 97.38 454 VAL A C 1
ATOM 3501 O O . VAL A 1 454 ? 13.475 -3.926 16.098 1.00 97.38 454 VAL A O 1
ATOM 3504 N N . LYS A 1 455 ? 15.498 -4.808 16.540 1.00 96.19 455 LYS A N 1
ATOM 3505 C CA . LYS A 1 455 ? 15.922 -3.761 17.483 1.00 96.19 455 LYS A CA 1
ATOM 3506 C C . LYS A 1 455 ? 16.523 -2.554 16.770 1.00 96.19 455 LYS A C 1
ATOM 3508 O O . LYS A 1 455 ? 16.270 -1.415 17.156 1.00 96.19 455 LYS A O 1
ATOM 3513 N N . GLN A 1 456 ? 17.317 -2.803 15.732 1.00 97.25 456 GLN A N 1
ATOM 3514 C CA . GLN A 1 456 ? 18.003 -1.749 14.992 1.00 97.25 456 GLN A CA 1
ATOM 3515 C C . GLN A 1 456 ? 18.198 -2.134 13.526 1.00 97.25 456 GLN A C 1
ATOM 3517 O O . GLN A 1 456 ? 18.425 -3.304 13.217 1.00 97.25 456 GLN A O 1
ATOM 3522 N N . CYS A 1 457 ? 18.123 -1.146 12.640 1.00 98.31 457 CYS A N 1
ATOM 3523 C CA . CYS A 1 457 ? 18.456 -1.249 11.223 1.00 98.31 457 CYS A CA 1
ATOM 3524 C C . CYS A 1 457 ? 19.501 -0.186 10.883 1.00 98.31 457 CYS A C 1
ATOM 3526 O O . CYS A 1 457 ? 19.254 0.991 11.120 1.00 98.31 457 CYS A O 1
ATOM 3528 N N . ILE A 1 458 ? 20.635 -0.574 10.307 1.00 98.38 458 ILE A N 1
ATOM 3529 C CA . ILE A 1 458 ? 21.747 0.337 10.008 1.00 98.38 458 ILE A CA 1
ATOM 3530 C C . ILE A 1 458 ? 22.082 0.250 8.525 1.00 98.38 458 ILE A C 1
ATOM 3532 O O . ILE A 1 458 ? 22.355 -0.837 8.010 1.00 98.38 458 ILE A O 1
ATOM 3536 N N . TRP A 1 459 ? 22.084 1.385 7.833 1.00 97.81 459 TRP A N 1
ATOM 3537 C CA . TRP A 1 459 ? 22.546 1.445 6.454 1.00 97.81 459 TRP A CA 1
ATOM 3538 C C . TRP A 1 459 ? 24.074 1.332 6.373 1.00 97.81 459 TRP A C 1
ATOM 3540 O O . TRP A 1 459 ? 24.816 2.045 7.044 1.00 97.81 459 TRP A O 1
ATOM 3550 N N . ARG A 1 460 ? 24.550 0.440 5.505 1.00 96.00 460 ARG A N 1
ATOM 3551 C CA . ARG A 1 460 ? 25.964 0.174 5.232 1.00 96.00 460 ARG A CA 1
ATOM 3552 C C . ARG A 1 460 ? 26.315 0.677 3.840 1.00 96.00 460 ARG A C 1
ATOM 3554 O O . ARG A 1 460 ? 25.953 0.049 2.844 1.00 96.00 460 ARG A O 1
ATOM 3561 N N . GLU A 1 461 ? 27.009 1.814 3.762 1.00 91.44 461 GLU A N 1
ATOM 3562 C CA . GLU A 1 461 ? 27.347 2.454 2.479 1.00 91.44 461 GLU A CA 1
ATOM 3563 C C . GLU A 1 461 ? 28.285 1.574 1.633 1.00 91.44 461 GLU A C 1
ATOM 3565 O O . GLU A 1 461 ? 28.048 1.392 0.438 1.00 91.44 461 GLU A O 1
ATOM 3570 N N . ASP A 1 462 ? 29.282 0.953 2.270 1.00 90.56 462 ASP A N 1
ATOM 3571 C CA . ASP A 1 462 ? 30.250 0.026 1.667 1.00 90.56 462 ASP A CA 1
ATOM 3572 C C . ASP A 1 462 ? 29.572 -1.175 0.988 1.00 90.56 462 ASP A C 1
ATOM 3574 O O . ASP A 1 462 ? 29.945 -1.607 -0.111 1.00 90.56 462 ASP A O 1
ATOM 3578 N N . ALA A 1 463 ? 28.521 -1.682 1.631 1.00 90.38 463 ALA A N 1
ATOM 3579 C CA . ALA A 1 463 ? 27.784 -2.853 1.195 1.00 90.38 463 ALA A CA 1
ATOM 3580 C C . ALA A 1 463 ? 26.470 -2.524 0.475 1.00 90.38 463 ALA A C 1
ATOM 3582 O O . ALA A 1 463 ? 25.812 -3.462 0.028 1.00 90.38 463 ALA A O 1
ATOM 3583 N N . SER A 1 464 ? 26.089 -1.248 0.335 1.00 94.81 464 SER A N 1
ATOM 3584 C CA . SER A 1 464 ? 24.773 -0.786 -0.152 1.00 94.81 464 SER A CA 1
ATOM 3585 C C . SER A 1 464 ? 23.606 -1.653 0.354 1.00 94.81 464 SER A C 1
ATOM 3587 O O . SER A 1 464 ? 22.772 -2.118 -0.430 1.00 94.81 464 SER A O 1
ATOM 3589 N N . ARG A 1 465 ? 23.614 -1.941 1.658 1.00 96.62 465 ARG A N 1
ATOM 3590 C CA . ARG A 1 465 ? 22.717 -2.887 2.334 1.00 96.62 465 ARG A CA 1
ATOM 3591 C C . ARG A 1 465 ? 22.309 -2.351 3.698 1.00 96.62 465 ARG A C 1
ATOM 3593 O O . ARG A 1 465 ? 22.989 -1.513 4.277 1.00 96.62 465 ARG A O 1
ATOM 3600 N N . TRP A 1 466 ? 21.222 -2.888 4.223 1.00 98.50 466 TRP A N 1
ATOM 3601 C CA . TRP A 1 466 ? 20.780 -2.704 5.595 1.00 98.50 466 TRP A CA 1
ATOM 3602 C C . TRP A 1 466 ? 21.234 -3.883 6.449 1.00 98.50 466 TRP A C 1
ATOM 3604 O O . TRP A 1 466 ? 20.967 -5.028 6.091 1.00 98.50 466 TRP A O 1
ATOM 3614 N N . LEU A 1 467 ? 21.869 -3.598 7.583 1.00 98.50 467 LEU A N 1
ATOM 3615 C CA . LEU A 1 467 ? 22.141 -4.553 8.653 1.00 98.50 467 LEU A CA 1
ATOM 3616 C C . LEU A 1 467 ? 21.026 -4.459 9.698 1.00 98.50 467 LEU A C 1
ATOM 3618 O O . LEU A 1 467 ? 20.777 -3.384 10.236 1.00 98.50 467 LEU A O 1
ATOM 3622 N N . LEU A 1 468 ? 20.367 -5.573 9.989 1.00 98.44 468 LEU A N 1
ATOM 3623 C CA . LEU A 1 468 ? 19.312 -5.700 10.985 1.00 98.44 468 LEU A CA 1
ATOM 3624 C C . LEU A 1 468 ? 19.852 -6.460 12.194 1.00 98.44 468 LEU A C 1
ATOM 3626 O O . LEU A 1 468 ? 20.404 -7.552 12.048 1.00 98.44 468 LEU A O 1
ATOM 3630 N N . LEU A 1 469 ? 19.636 -5.901 13.382 1.00 98.06 469 LEU A N 1
ATOM 3631 C CA . LEU A 1 469 ? 19.886 -6.557 14.661 1.00 98.06 469 LEU A CA 1
ATOM 3632 C C . LEU A 1 469 ? 18.572 -7.118 15.195 1.00 98.06 469 LEU A C 1
ATOM 3634 O O . LEU A 1 469 ? 17.626 -6.373 15.469 1.00 98.06 469 LEU A O 1
ATOM 3638 N N . LEU A 1 470 ? 18.519 -8.439 15.313 1.00 97.56 470 LEU A N 1
ATOM 3639 C CA . LEU A 1 470 ? 17.314 -9.205 15.593 1.00 97.56 470 LEU A CA 1
ATOM 3640 C C . LEU A 1 470 ? 17.389 -9.815 16.988 1.00 97.56 470 LEU A C 1
ATOM 3642 O O . LEU A 1 470 ? 18.468 -10.165 17.465 1.00 97.56 470 LEU A O 1
ATOM 3646 N N . ARG A 1 471 ? 16.230 -9.949 17.631 1.00 97.12 471 ARG A N 1
ATOM 3647 C CA . ARG A 1 471 ? 16.066 -10.619 18.920 1.00 97.12 471 ARG A CA 1
ATOM 3648 C C . ARG A 1 471 ? 14.846 -11.527 18.887 1.00 97.12 471 ARG A C 1
ATOM 3650 O O . ARG A 1 471 ? 13.760 -11.095 18.506 1.00 97.12 471 ARG A O 1
ATOM 3657 N N . ASN A 1 472 ? 15.002 -12.765 19.333 1.00 97.06 472 ASN A N 1
ATOM 3658 C CA . ASN A 1 472 ? 13.878 -13.655 19.572 1.00 97.06 472 ASN A CA 1
ATOM 3659 C C . ASN A 1 472 ? 13.156 -13.211 20.854 1.00 97.06 472 ASN A C 1
ATOM 3661 O O . ASN A 1 472 ? 13.783 -13.002 21.890 1.00 97.06 472 ASN A O 1
ATOM 3665 N N . VAL A 1 473 ? 11.842 -13.040 20.768 1.00 95.31 473 VAL A N 1
ATOM 3666 C CA . VAL A 1 473 ? 10.998 -12.507 21.846 1.00 95.31 473 VAL A CA 1
ATOM 3667 C C . VAL A 1 473 ? 10.873 -13.490 23.010 1.00 95.31 473 VAL A C 1
ATOM 3669 O O . VAL A 1 473 ? 10.794 -13.056 24.155 1.00 95.31 473 VAL A O 1
ATOM 3672 N N . ASP A 1 474 ? 10.889 -14.793 22.731 1.00 94.44 474 ASP A N 1
ATOM 3673 C CA . ASP A 1 474 ? 10.612 -15.834 23.723 1.00 94.44 474 ASP A CA 1
ATOM 3674 C C . ASP A 1 474 ? 11.850 -16.177 24.561 1.00 94.44 474 ASP A C 1
ATOM 3676 O O . ASP A 1 474 ? 11.750 -16.364 25.772 1.00 94.44 474 ASP A O 1
ATOM 3680 N N . ASN A 1 475 ? 13.027 -16.266 23.930 1.00 95.00 475 ASN A N 1
ATOM 3681 C CA . ASN A 1 475 ? 14.265 -16.700 24.591 1.00 95.00 475 ASN A CA 1
ATOM 3682 C C . ASN A 1 475 ? 15.373 -15.634 24.645 1.00 95.00 475 ASN A C 1
ATOM 3684 O O . ASN A 1 475 ? 16.418 -15.876 25.245 1.00 95.00 475 ASN A O 1
ATOM 3688 N N . GLY A 1 476 ? 15.171 -14.469 24.024 1.00 95.25 476 GLY A N 1
ATOM 3689 C CA . GLY A 1 476 ? 16.133 -13.367 24.028 1.00 95.25 476 GLY A CA 1
ATOM 3690 C C . GLY A 1 476 ? 17.364 -13.567 23.140 1.00 95.25 476 GLY A C 1
ATOM 3691 O O . GLY A 1 476 ? 18.238 -12.705 23.156 1.00 95.25 476 GLY A O 1
ATOM 3692 N N . ALA A 1 477 ? 17.456 -14.654 22.366 1.00 94.50 477 ALA A N 1
ATOM 3693 C CA . ALA A 1 477 ? 18.586 -14.901 21.473 1.00 94.50 477 ALA A CA 1
ATOM 3694 C C . ALA A 1 477 ? 18.712 -13.790 20.424 1.00 94.50 477 ALA A C 1
ATOM 3696 O O . ALA A 1 477 ? 17.713 -13.372 19.836 1.00 94.50 477 ALA A O 1
ATOM 3697 N N . GLU A 1 478 ? 19.939 -13.340 20.166 1.00 96.00 478 GLU A N 1
ATOM 3698 C CA . GLU A 1 478 ? 20.217 -12.227 19.258 1.00 96.00 478 GLU A CA 1
ATOM 3699 C C . GLU A 1 478 ? 21.075 -12.673 18.077 1.00 96.00 478 GLU A C 1
ATOM 3701 O O . GLU A 1 478 ? 21.988 -13.485 18.225 1.00 96.00 478 GLU A O 1
ATOM 3706 N N . TRP A 1 479 ? 20.776 -12.145 16.893 1.00 96.38 479 TRP A N 1
ATOM 3707 C CA . TRP A 1 479 ? 21.544 -12.411 15.679 1.00 96.38 479 TRP A CA 1
ATOM 3708 C C . TRP A 1 479 ? 21.416 -11.259 14.684 1.00 96.38 479 TRP A C 1
ATOM 3710 O O . TRP A 1 479 ? 20.625 -10.332 14.868 1.00 96.38 479 TRP A O 1
ATOM 3720 N N . ALA A 1 480 ? 22.206 -11.320 13.614 1.00 97.06 480 ALA A N 1
ATOM 3721 C CA . ALA A 1 480 ? 22.211 -10.318 12.559 1.00 97.06 480 ALA A CA 1
ATOM 3722 C C . ALA A 1 480 ? 21.662 -10.864 11.231 1.00 97.06 480 ALA A C 1
ATOM 3724 O O . ALA A 1 480 ? 21.848 -12.036 10.882 1.00 97.06 480 ALA A O 1
ATOM 3725 N N . HIS A 1 481 ? 21.019 -9.984 10.466 1.00 98.31 481 HIS A N 1
ATOM 3726 C CA . HIS A 1 481 ? 20.571 -10.246 9.100 1.00 98.31 481 HIS A CA 1
ATOM 3727 C C . HIS A 1 481 ? 20.875 -9.048 8.203 1.00 98.31 481 HIS A C 1
ATOM 3729 O O . HIS A 1 481 ? 20.663 -7.910 8.602 1.00 98.31 481 HIS A O 1
ATOM 3735 N N . GLU A 1 482 ? 21.331 -9.279 6.981 1.00 98.50 482 GLU A N 1
ATOM 3736 C CA . GLU A 1 482 ? 21.517 -8.240 5.975 1.00 98.50 482 GLU A CA 1
ATOM 3737 C C . GLU A 1 482 ? 20.439 -8.304 4.897 1.00 98.50 482 GLU A C 1
ATOM 3739 O O . GLU A 1 482 ? 20.029 -9.381 4.465 1.00 98.50 482 GLU A O 1
ATOM 3744 N N . CYS A 1 483 ? 20.041 -7.144 4.379 1.00 98.56 483 CYS A N 1
ATOM 3745 C CA . CYS A 1 483 ? 19.224 -7.086 3.175 1.00 98.56 483 CYS A CA 1
ATOM 3746 C C . CYS A 1 483 ? 19.597 -5.933 2.246 1.00 98.56 483 CYS A C 1
ATOM 3748 O O . CYS A 1 483 ? 20.186 -4.941 2.665 1.00 98.56 483 CYS A O 1
ATOM 3750 N N . GLN A 1 484 ? 19.271 -6.051 0.956 1.00 97.94 484 GLN A N 1
ATOM 3751 C CA . GLN A 1 484 ? 19.484 -4.947 0.010 1.00 97.94 484 GLN A CA 1
ATOM 3752 C C . GLN A 1 484 ? 18.376 -3.891 0.109 1.00 97.94 484 GLN A C 1
ATOM 3754 O O . GLN A 1 484 ? 18.651 -2.694 0.011 1.00 97.94 484 GLN A O 1
ATOM 3759 N N . VAL A 1 485 ? 17.131 -4.338 0.278 1.00 98.75 485 VAL A N 1
ATOM 3760 C CA . VAL A 1 485 ? 15.939 -3.489 0.342 1.00 98.75 485 VAL A CA 1
ATOM 3761 C C . VAL A 1 485 ? 15.184 -3.763 1.629 1.00 98.75 485 VAL A C 1
ATOM 3763 O O . VAL A 1 485 ? 14.839 -4.911 1.907 1.00 98.75 485 VAL A O 1
ATOM 3766 N N . LEU A 1 486 ? 14.882 -2.705 2.377 1.00 98.81 486 LEU A N 1
ATOM 3767 C CA . LEU A 1 486 ? 14.198 -2.798 3.658 1.00 98.81 486 LEU A CA 1
ATOM 3768 C C . LEU A 1 486 ? 12.817 -2.144 3.583 1.00 98.81 486 LEU A C 1
ATOM 3770 O O . LEU A 1 486 ? 12.676 -0.989 3.185 1.00 98.81 486 LEU A O 1
ATOM 3774 N N . PHE A 1 487 ? 11.792 -2.870 4.017 1.00 98.69 487 PHE A N 1
ATOM 3775 C CA . PHE A 1 487 ? 10.440 -2.344 4.163 1.00 98.69 487 PHE A CA 1
ATOM 3776 C C . PHE A 1 487 ? 10.009 -2.310 5.625 1.00 98.69 487 PHE A C 1
ATOM 3778 O O . PHE A 1 487 ? 10.079 -3.326 6.314 1.00 98.69 487 PHE A O 1
ATOM 3785 N N . SER A 1 488 ? 9.464 -1.181 6.074 1.00 97.50 488 SER A N 1
ATOM 3786 C CA . SER A 1 488 ? 8.729 -1.104 7.339 1.00 97.50 488 SER A CA 1
ATOM 3787 C C . SER A 1 488 ? 7.229 -1.255 7.086 1.00 97.50 488 SER A C 1
ATOM 3789 O O . SER A 1 488 ? 6.618 -0.434 6.402 1.00 97.50 488 SER A O 1
ATOM 3791 N N . ALA A 1 489 ? 6.633 -2.314 7.628 1.00 96.38 489 ALA A N 1
ATOM 3792 C CA . ALA A 1 489 ? 5.206 -2.631 7.575 1.00 96.38 489 ALA A CA 1
ATOM 3793 C C . ALA A 1 489 ? 4.611 -2.773 8.993 1.00 96.38 489 ALA A C 1
ATOM 3795 O O . ALA A 1 489 ? 3.696 -3.567 9.221 1.00 96.38 489 ALA A O 1
ATOM 3796 N N . THR A 1 490 ? 5.128 -1.986 9.940 1.00 91.94 490 THR A N 1
ATOM 3797 C CA . THR A 1 490 ? 4.820 -2.030 11.383 1.00 91.94 490 THR A CA 1
ATOM 3798 C C . THR A 1 490 ? 3.390 -1.610 11.734 1.00 91.94 490 THR A C 1
ATOM 3800 O O . THR A 1 490 ? 2.853 -2.033 12.756 1.00 91.94 490 THR A O 1
ATOM 3803 N N . GLY A 1 491 ? 2.744 -0.821 10.869 1.00 87.25 491 GLY A N 1
ATOM 3804 C CA . GLY A 1 491 ? 1.372 -0.346 11.047 1.00 87.25 491 GLY A CA 1
ATOM 3805 C C . GLY A 1 491 ? 1.218 0.761 12.100 1.00 87.25 491 GLY A C 1
ATOM 3806 O O . GLY A 1 491 ? 2.068 0.980 12.953 1.00 87.25 491 GLY A O 1
ATOM 3807 N N . HIS A 1 492 ? 0.092 1.479 12.044 1.00 87.31 492 HIS A N 1
ATOM 3808 C CA . HIS A 1 492 ? -0.162 2.663 12.886 1.00 87.31 492 HIS A CA 1
ATOM 3809 C C . HIS A 1 492 ? -0.736 2.369 14.278 1.00 87.31 492 HIS A C 1
ATOM 3811 O O . HIS A 1 492 ? -0.784 3.256 15.121 1.00 87.31 492 HIS A O 1
ATOM 3817 N N . PHE A 1 493 ? -1.263 1.162 14.492 1.00 85.38 493 PHE A N 1
ATOM 3818 C CA . PHE A 1 493 ? -2.039 0.800 15.685 1.00 85.38 493 PHE A CA 1
ATOM 3819 C C . PHE A 1 493 ? -1.476 -0.473 16.321 1.00 85.38 493 PHE A C 1
ATOM 3821 O O . PHE A 1 493 ? -2.205 -1.429 16.580 1.00 85.38 493 PHE A O 1
ATOM 3828 N N . ALA A 1 494 ? -0.152 -0.511 16.475 1.00 80.50 494 ALA A N 1
ATOM 3829 C CA . ALA A 1 494 ? 0.567 -1.667 17.001 1.00 80.50 494 ALA A CA 1
ATOM 3830 C C . ALA A 1 494 ? 0.887 -1.547 18.499 1.00 80.50 494 ALA A C 1
ATOM 3832 O O . ALA A 1 494 ? 0.994 -2.571 19.167 1.00 80.50 494 ALA A O 1
ATOM 3833 N N . GLN A 1 495 ? 1.029 -0.326 19.031 1.00 88.25 495 GLN A N 1
ATOM 3834 C CA . GLN A 1 495 ? 1.379 -0.080 20.432 1.00 88.25 495 GLN A CA 1
ATOM 3835 C C . GLN A 1 495 ? 0.160 0.400 21.228 1.00 88.25 495 GLN A C 1
ATOM 3837 O O . GLN A 1 495 ? -0.279 1.536 21.036 1.00 88.25 495 GLN A O 1
ATOM 3842 N N . PRO A 1 496 ? -0.421 -0.441 22.099 1.00 91.88 496 PRO A N 1
ATOM 3843 C CA . PRO A 1 496 ? -1.448 -0.012 23.041 1.00 91.88 496 PRO A CA 1
ATOM 3844 C C . PRO A 1 496 ? -0.950 1.130 23.924 1.00 91.88 496 PRO A C 1
ATOM 3846 O O . PRO A 1 496 ? 0.218 1.133 24.314 1.00 91.88 496 PRO A O 1
ATOM 3849 N N . ARG A 1 497 ? -1.835 2.060 24.294 1.00 91.00 497 ARG A N 1
ATOM 3850 C CA . ARG A 1 497 ? -1.499 3.020 25.353 1.00 91.00 497 ARG A CA 1
ATOM 3851 C C . ARG A 1 497 ? -1.396 2.303 26.692 1.00 91.00 497 ARG A C 1
ATOM 3853 O O . ARG A 1 497 ? -2.281 1.517 27.036 1.00 91.00 497 ARG A O 1
ATOM 3860 N N . SER A 1 498 ? -0.350 2.603 27.453 1.00 86.88 498 SER A N 1
ATOM 3861 C CA . SER A 1 498 ? -0.183 2.061 28.800 1.00 86.88 498 SER A CA 1
ATOM 3862 C C . SER A 1 498 ? -1.268 2.577 29.751 1.00 86.88 498 SER A C 1
ATOM 3864 O O . SER A 1 498 ? -1.826 3.668 29.584 1.00 86.88 498 SER A O 1
ATOM 3866 N N . CYS A 1 499 ? -1.588 1.773 30.765 1.00 88.94 499 CYS A N 1
ATOM 3867 C CA . CYS A 1 499 ? -2.468 2.193 31.847 1.00 88.94 499 CYS A CA 1
ATOM 3868 C C . CYS A 1 499 ? -1.699 3.131 32.782 1.00 88.94 499 CYS A C 1
ATOM 3870 O O . CYS A 1 499 ? -0.928 2.674 33.617 1.00 88.94 499 CYS A O 1
ATOM 3872 N N . ASN A 1 500 ? -1.905 4.440 32.639 1.00 87.88 500 ASN A N 1
ATOM 3873 C CA . ASN A 1 500 ? -1.193 5.448 33.436 1.00 87.88 500 ASN A CA 1
ATOM 3874 C C . ASN A 1 500 ? -2.044 5.999 34.592 1.00 87.88 500 ASN A C 1
ATOM 3876 O O . ASN A 1 500 ? -1.765 7.079 35.108 1.00 87.88 500 ASN A O 1
ATOM 3880 N N . PHE A 1 501 ? -3.116 5.301 34.975 1.00 92.50 501 PHE A N 1
ATOM 3881 C CA . PHE A 1 501 ? -3.929 5.712 36.116 1.00 92.50 501 PHE A CA 1
ATOM 3882 C C . PHE A 1 501 ? -3.193 5.389 37.430 1.00 92.50 501 PHE A C 1
ATOM 3884 O O . PHE A 1 501 ? -2.675 4.270 37.566 1.00 92.50 501 PHE A O 1
ATOM 3891 N N . PRO A 1 502 ? -3.146 6.327 38.398 1.00 96.19 502 PRO A N 1
ATOM 3892 C CA . PRO A 1 502 ? -2.615 6.056 39.733 1.00 96.19 502 PRO A CA 1
ATOM 3893 C C . PRO A 1 502 ? -3.302 4.839 40.359 1.00 96.19 502 PRO A C 1
ATOM 3895 O O . PRO A 1 502 ? -4.490 4.633 40.127 1.00 96.19 502 PRO A O 1
ATOM 3898 N N . GLY A 1 503 ? -2.560 4.018 41.102 1.00 94.19 503 GLY A N 1
ATOM 3899 C CA . GLY A 1 503 ? -3.102 2.820 41.757 1.00 94.19 503 GLY A CA 1
ATOM 3900 C C . GLY A 1 503 ? -3.448 1.654 40.819 1.00 94.19 503 GLY A C 1
ATOM 3901 O O . GLY A 1 503 ? -3.965 0.642 41.264 1.00 94.19 503 GLY A O 1
ATOM 3902 N N . SER A 1 504 ? -3.129 1.726 39.523 1.00 92.50 504 SER A N 1
ATOM 3903 C CA . SER A 1 504 ? -3.407 0.636 38.567 1.00 92.50 504 SER A CA 1
ATOM 3904 C C . SER A 1 504 ? -2.858 -0.739 38.987 1.00 92.50 504 SER A C 1
ATOM 3906 O O . SER A 1 504 ? -3.484 -1.752 38.687 1.00 92.50 504 SER A O 1
ATOM 3908 N N . SER A 1 505 ? -1.733 -0.794 39.707 1.00 92.88 505 SER A N 1
ATOM 3909 C CA . SER A 1 505 ? -1.143 -2.039 40.221 1.00 92.88 505 SER A CA 1
ATOM 3910 C C . SER A 1 505 ? -1.833 -2.617 41.462 1.00 92.88 505 SER A C 1
ATOM 3912 O O . SER A 1 505 ? -1.530 -3.751 41.821 1.00 92.88 505 SER A O 1
ATOM 3914 N N . SER A 1 506 ? -2.717 -1.868 42.133 1.00 94.19 506 SER A N 1
ATOM 3915 C CA . SER A 1 506 ? -3.410 -2.326 43.347 1.00 94.19 506 SER A CA 1
ATOM 3916 C C . SER A 1 506 ? -4.755 -2.996 43.071 1.00 94.19 506 SER A C 1
ATOM 3918 O O . SER A 1 506 ? -5.347 -3.542 43.997 1.00 94.19 506 SER A O 1
ATOM 3920 N N . PHE A 1 507 ? -5.242 -2.964 41.827 1.00 97.56 507 PHE A N 1
ATOM 3921 C CA . PHE A 1 507 ? -6.524 -3.559 41.458 1.00 97.56 507 PHE A CA 1
ATOM 3922 C C . PHE A 1 507 ? -6.519 -5.080 41.665 1.00 97.56 507 PHE A C 1
ATOM 3924 O O . PHE A 1 507 ? -5.655 -5.775 41.135 1.00 97.56 507 PHE A O 1
ATOM 3931 N N . GLU A 1 508 ? -7.505 -5.604 42.397 1.00 96.31 508 GLU A N 1
ATOM 3932 C CA . GLU A 1 508 ? -7.596 -7.041 42.706 1.00 96.31 508 GLU A CA 1
ATOM 3933 C C . GLU A 1 508 ? -8.230 -7.860 41.569 1.00 96.31 508 GLU A C 1
ATOM 3935 O O . GLU A 1 508 ? -8.116 -9.087 41.528 1.00 96.31 508 GLU A O 1
ATOM 3940 N N . GLY A 1 509 ? -8.926 -7.189 40.647 1.00 96.88 509 GLY A N 1
ATOM 3941 C CA . GLY A 1 509 ? -9.579 -7.808 39.499 1.00 96.88 509 GLY A CA 1
ATOM 3942 C C . GLY A 1 509 ? -8.689 -7.917 38.258 1.00 96.88 509 GLY A C 1
ATOM 3943 O O . GLY A 1 509 ? -7.523 -7.527 38.234 1.00 96.88 509 GLY A O 1
ATOM 3944 N N . ALA A 1 510 ? -9.270 -8.415 37.165 1.00 97.25 510 ALA A N 1
ATOM 3945 C CA . ALA A 1 510 ? -8.558 -8.503 35.892 1.00 97.25 510 ALA A CA 1
ATOM 3946 C C . ALA A 1 510 ? -8.571 -7.157 35.155 1.00 97.25 510 ALA A C 1
ATOM 3948 O O . ALA A 1 510 ? -9.634 -6.575 34.931 1.00 97.25 510 ALA A O 1
ATOM 3949 N N . MET A 1 511 ? -7.411 -6.679 34.710 1.00 97.12 511 MET A N 1
ATOM 3950 C CA . MET A 1 511 ? -7.307 -5.453 33.921 1.00 97.12 511 MET A CA 1
ATOM 3951 C C . MET A 1 511 ? -6.462 -5.683 32.675 1.00 97.12 511 MET A C 1
ATOM 3953 O O . MET A 1 511 ? -5.309 -6.094 32.765 1.00 97.12 511 MET A O 1
ATOM 3957 N N . PHE A 1 512 ? -7.024 -5.379 31.507 1.00 96.12 512 PHE A N 1
ATOM 3958 C CA . PHE A 1 512 ? -6.319 -5.546 30.240 1.00 96.12 512 PHE A CA 1
ATOM 3959 C C . PHE A 1 512 ? -6.762 -4.535 29.184 1.00 96.12 512 PHE A C 1
ATOM 3961 O O . PHE A 1 512 ? -7.878 -4.003 29.189 1.00 96.12 512 PHE A O 1
ATOM 3968 N N . HIS A 1 513 ? -5.854 -4.267 28.247 1.00 97.31 513 HIS A N 1
ATOM 3969 C CA . HIS A 1 513 ? -6.142 -3.449 27.081 1.00 97.31 513 HIS A CA 1
ATOM 3970 C C . HIS A 1 513 ? -6.861 -4.260 26.002 1.00 97.31 513 HIS A C 1
ATOM 3972 O O . HIS A 1 513 ? -6.586 -5.436 25.796 1.00 97.31 513 HIS A O 1
ATOM 3978 N N . SER A 1 514 ? -7.756 -3.615 25.254 1.00 96.44 514 SER A N 1
ATOM 3979 C CA . SER A 1 514 ? -8.526 -4.242 24.166 1.00 96.44 514 SER A CA 1
ATOM 3980 C C . SER A 1 514 ? -7.681 -5.003 23.126 1.00 96.44 514 SER A C 1
ATOM 3982 O O . SER A 1 514 ? -8.100 -6.044 22.629 1.00 96.44 514 SER A O 1
ATOM 3984 N N . ALA A 1 515 ? -6.478 -4.514 22.821 1.00 94.50 515 ALA A N 1
ATOM 3985 C CA . ALA A 1 515 ? -5.519 -5.152 21.907 1.00 94.50 515 ALA A CA 1
ATOM 3986 C C . ALA A 1 515 ? -4.680 -6.287 22.537 1.00 94.50 515 ALA A C 1
ATOM 3988 O O . ALA A 1 515 ? -3.844 -6.874 21.860 1.00 94.50 515 ALA A O 1
ATOM 3989 N N . GLN A 1 516 ? -4.868 -6.559 23.828 1.00 95.06 516 GLN A N 1
ATOM 3990 C CA . GLN A 1 516 ? -4.227 -7.623 24.608 1.00 95.06 516 GLN A CA 1
ATOM 3991 C C . GLN A 1 516 ? -5.317 -8.363 25.393 1.00 95.06 516 GLN A C 1
ATOM 3993 O O . GLN A 1 516 ? -5.251 -8.509 26.610 1.00 95.06 516 GLN A O 1
ATOM 3998 N N . TRP A 1 517 ? -6.390 -8.725 24.688 1.00 96.31 517 TRP A N 1
ATOM 3999 C CA . TRP A 1 517 ? -7.579 -9.296 25.304 1.00 96.31 517 TRP A CA 1
ATOM 4000 C C . TRP A 1 517 ? -7.271 -10.643 25.965 1.00 96.31 517 TRP A C 1
ATOM 4002 O O . TRP A 1 517 ? -6.842 -11.577 25.287 1.00 96.31 517 TRP A O 1
ATOM 4012 N N . ASP A 1 518 ? -7.534 -10.754 27.267 1.00 96.38 518 ASP A N 1
ATOM 4013 C CA . ASP A 1 518 ? -7.346 -11.996 28.011 1.00 96.38 518 ASP A CA 1
ATOM 4014 C C . ASP A 1 518 ? -8.598 -12.881 27.911 1.00 96.38 518 ASP A C 1
ATOM 4016 O O . ASP A 1 518 ? -9.637 -12.619 28.521 1.00 96.38 518 ASP A O 1
ATOM 4020 N N . HIS A 1 519 ? -8.501 -13.946 27.113 1.00 95.19 519 HIS A N 1
ATOM 4021 C CA . HIS A 1 519 ? -9.589 -14.910 26.914 1.00 95.19 519 HIS A CA 1
ATOM 4022 C C . HIS A 1 519 ? -9.772 -15.882 28.088 1.00 95.19 519 HIS A C 1
ATOM 4024 O O . HIS A 1 519 ? -10.765 -16.609 28.103 1.00 95.19 519 HIS A O 1
ATOM 4030 N N . SER A 1 520 ? -8.860 -15.908 29.066 1.00 96.94 520 SER A N 1
ATOM 4031 C CA . SER A 1 520 ? -8.996 -16.745 30.267 1.00 96.94 520 SER A CA 1
ATOM 4032 C C . SER A 1 520 ? -9.981 -16.159 31.289 1.00 96.94 520 SER A C 1
ATOM 4034 O O . SER A 1 520 ? -10.539 -16.885 32.116 1.00 96.94 520 SER A O 1
ATOM 4036 N N . VAL A 1 521 ? -10.261 -14.854 31.203 1.00 96.50 521 VAL A N 1
ATOM 4037 C CA . VAL A 1 521 ? -11.128 -14.135 32.141 1.00 96.50 521 VAL A CA 1
ATOM 4038 C C . VAL A 1 521 ? -12.594 -14.246 31.721 1.00 96.50 521 VAL A C 1
ATOM 4040 O O . VAL A 1 521 ? -13.044 -13.650 30.740 1.00 96.50 521 VAL A O 1
ATOM 4043 N N . SER A 1 522 ? -13.389 -14.968 32.515 1.00 95.31 522 SER A N 1
ATOM 4044 C CA . SER A 1 522 ? -14.843 -15.015 32.332 1.00 95.31 522 SER A CA 1
ATOM 4045 C C . SER A 1 522 ? -15.502 -13.705 32.763 1.00 95.31 522 SER A C 1
ATOM 4047 O O . SER A 1 522 ? -15.363 -13.263 33.904 1.00 95.31 522 SER A O 1
ATOM 4049 N N . LEU A 1 523 ? -16.298 -13.125 31.864 1.00 96.31 523 LEU A N 1
ATOM 4050 C CA . LEU A 1 523 ? -17.071 -11.905 32.122 1.00 96.31 523 LEU A CA 1
ATOM 4051 C C . LEU A 1 523 ? -18.484 -12.187 32.657 1.00 96.31 523 LEU A C 1
ATOM 4053 O O . LEU A 1 523 ? -19.219 -11.258 33.002 1.00 96.31 523 LEU A O 1
ATOM 4057 N N . LYS A 1 524 ? -18.875 -13.465 32.750 1.00 96.19 524 LYS A N 1
ATOM 4058 C CA . LYS A 1 524 ? -20.220 -13.860 33.171 1.00 96.19 524 LYS A CA 1
ATOM 4059 C C . LYS A 1 524 ? -20.480 -13.465 34.620 1.00 96.19 524 LYS A C 1
ATOM 4061 O O . LYS A 1 524 ? -19.751 -13.871 35.520 1.00 96.19 524 LYS A O 1
ATOM 4066 N N . GLY A 1 525 ? -21.539 -12.690 34.849 1.00 95.31 525 GLY A N 1
ATOM 4067 C CA . GLY A 1 525 ? -21.921 -12.252 36.195 1.00 95.31 525 GLY A CA 1
ATOM 4068 C C . GLY A 1 525 ? -20.962 -11.238 36.838 1.00 95.31 525 GLY A C 1
ATOM 4069 O O . GLY A 1 525 ? -21.119 -10.934 38.019 1.00 95.31 525 GLY A O 1
ATOM 4070 N N . LYS A 1 526 ? -19.998 -10.699 36.080 1.00 97.94 526 LYS A N 1
ATOM 4071 C CA . LYS A 1 526 ? -19.022 -9.710 36.553 1.00 97.94 526 LYS A CA 1
ATOM 4072 C C . LYS A 1 526 ? -19.504 -8.276 36.343 1.00 97.94 526 LYS A C 1
ATOM 4074 O O . LYS A 1 526 ? -20.246 -7.999 35.397 1.00 97.94 526 LYS A O 1
ATOM 4079 N N . ARG A 1 527 ? -19.066 -7.369 37.213 1.00 98.56 527 ARG A N 1
ATOM 4080 C CA . ARG A 1 527 ? -19.123 -5.914 37.026 1.00 98.56 527 ARG A CA 1
ATOM 4081 C C . ARG A 1 527 ? -17.915 -5.502 36.198 1.00 98.56 527 ARG A C 1
ATOM 4083 O O . ARG A 1 527 ? -16.781 -5.737 36.614 1.00 98.56 527 ARG A O 1
ATOM 4090 N N . VAL A 1 528 ? -18.151 -4.924 35.028 1.00 98.56 528 VAL A N 1
ATOM 4091 C CA . VAL A 1 528 ? -17.083 -4.562 34.095 1.00 98.56 528 VAL A CA 1
ATOM 4092 C C . VAL A 1 528 ? -17.060 -3.057 33.899 1.00 98.56 528 VAL A C 1
ATOM 4094 O O . VAL A 1 528 ? -18.070 -2.467 33.520 1.00 98.56 528 VAL A O 1
ATOM 4097 N N . VAL A 1 529 ? -15.901 -2.439 34.109 1.00 98.56 529 VAL A N 1
ATOM 4098 C CA . VAL A 1 529 ? -15.681 -1.032 33.764 1.00 98.56 529 VAL A CA 1
ATOM 4099 C C . VAL A 1 529 ? -14.968 -0.952 32.420 1.00 98.56 529 VAL A C 1
ATOM 4101 O O . VAL A 1 529 ? -13.921 -1.565 32.229 1.00 98.56 529 VAL A O 1
ATOM 4104 N N . VAL A 1 530 ? -15.524 -0.193 31.476 1.00 98.25 530 VAL A N 1
ATOM 4105 C CA . VAL A 1 530 ? -14.915 0.070 30.164 1.00 98.25 530 VAL A CA 1
ATOM 4106 C C . VAL A 1 530 ? -14.453 1.520 30.119 1.00 98.25 530 VAL A C 1
ATOM 4108 O O . VAL A 1 530 ? -15.267 2.440 30.195 1.00 98.25 530 VAL A O 1
ATOM 4111 N N . ILE A 1 531 ? -13.149 1.741 29.963 1.00 97.62 531 ILE A N 1
ATOM 4112 C CA . ILE A 1 531 ? -12.570 3.087 29.889 1.00 97.62 531 ILE A CA 1
ATOM 4113 C C . ILE A 1 531 ? -12.350 3.459 28.421 1.00 97.62 531 ILE A C 1
ATOM 4115 O O . ILE A 1 531 ? -11.506 2.870 27.743 1.00 97.62 531 ILE A O 1
ATOM 4119 N N . GLY A 1 532 ? -13.089 4.464 27.941 1.00 95.00 532 GLY A N 1
ATOM 4120 C CA . GLY A 1 532 ? -13.014 4.988 26.576 1.00 95.00 532 GLY A CA 1
ATOM 4121 C C . GLY A 1 532 ? -14.300 4.798 25.762 1.00 95.00 532 GLY A C 1
ATOM 4122 O O . GLY A 1 532 ? -15.151 3.967 26.068 1.00 95.00 532 GLY A O 1
ATOM 4123 N N . ASN A 1 533 ? -14.445 5.589 24.694 1.00 93.81 533 ASN A N 1
ATOM 4124 C CA . ASN A 1 533 ? -15.626 5.603 23.816 1.00 93.81 533 ASN A CA 1
ATOM 4125 C C . ASN A 1 533 ? -15.299 5.760 22.322 1.00 93.81 533 ASN A C 1
ATOM 4127 O O . ASN A 1 533 ? -16.111 6.256 21.542 1.00 93.81 533 ASN A O 1
ATOM 4131 N N . GLY A 1 534 ? -14.097 5.341 21.921 1.00 93.00 534 GLY A N 1
ATOM 4132 C CA . GLY A 1 534 ? -13.719 5.258 20.511 1.00 93.00 534 GLY A CA 1
ATOM 4133 C C . GLY A 1 534 ? -14.391 4.086 19.781 1.00 93.00 534 GLY A C 1
ATOM 4134 O O . GLY A 1 534 ? -15.275 3.415 20.312 1.00 93.00 534 GLY A O 1
ATOM 4135 N N . CYS A 1 535 ? -13.912 3.792 18.566 1.00 92.62 535 CYS A N 1
ATOM 4136 C CA . CYS A 1 535 ? -14.428 2.689 17.739 1.00 92.62 535 CYS A CA 1
ATOM 4137 C C . CYS A 1 535 ? -14.396 1.339 18.478 1.00 92.62 535 CYS A C 1
ATOM 4139 O O . CYS A 1 535 ? -15.364 0.590 18.425 1.00 92.62 535 CYS A O 1
ATOM 4141 N N . THR A 1 536 ? -13.315 1.065 19.213 1.00 95.38 536 THR A N 1
ATOM 4142 C CA . THR A 1 536 ? -13.144 -0.166 19.994 1.00 95.38 536 THR A CA 1
ATOM 4143 C C . THR A 1 536 ? -14.225 -0.334 21.062 1.00 95.38 536 THR A C 1
ATOM 4145 O O . THR A 1 536 ? -14.868 -1.376 21.134 1.00 95.38 536 THR A O 1
ATOM 4148 N N . ALA A 1 537 ? -14.481 0.701 21.865 1.00 95.88 537 ALA A N 1
ATOM 4149 C CA . ALA A 1 537 ? -15.496 0.642 22.914 1.00 95.88 537 ALA A CA 1
ATOM 4150 C C . ALA A 1 537 ? -16.911 0.482 22.338 1.00 95.88 537 ALA A C 1
ATOM 4152 O O . ALA A 1 537 ? -17.694 -0.300 22.867 1.00 95.88 537 ALA A O 1
ATOM 4153 N N . ALA A 1 538 ? -17.211 1.159 21.223 1.00 95.38 538 ALA A N 1
ATOM 4154 C CA . ALA A 1 538 ? -18.496 1.028 20.538 1.00 95.38 538 ALA A CA 1
ATOM 4155 C C . ALA A 1 538 ? -18.771 -0.406 20.043 1.00 95.38 538 ALA A C 1
ATOM 4157 O O . ALA A 1 538 ? -19.928 -0.792 19.918 1.00 95.38 538 ALA A O 1
ATOM 4158 N N . GLN A 1 539 ? -17.727 -1.203 19.791 1.00 95.69 539 GLN A N 1
ATOM 4159 C CA . GLN A 1 539 ? -17.847 -2.621 19.433 1.00 95.69 539 GLN A CA 1
ATOM 4160 C C . GLN A 1 539 ? -17.891 -3.543 20.663 1.00 95.69 539 GLN A C 1
ATOM 4162 O O . GLN A 1 539 ? -18.661 -4.502 20.686 1.00 95.69 539 GLN A O 1
ATOM 4167 N N . ILE A 1 540 ? -17.099 -3.243 21.699 1.00 97.00 540 ILE A N 1
ATOM 4168 C CA . ILE A 1 540 ? -17.024 -4.042 22.932 1.00 97.00 540 ILE A CA 1
ATOM 4169 C C . ILE A 1 540 ? -18.325 -3.953 23.732 1.00 97.00 540 ILE A C 1
ATOM 4171 O O . ILE A 1 540 ? -18.870 -4.977 24.139 1.00 97.00 540 ILE A O 1
ATOM 4175 N N . VAL A 1 541 ? -18.835 -2.743 23.970 1.00 97.56 541 VAL A N 1
ATOM 4176 C CA . VAL A 1 541 ? -19.951 -2.509 24.900 1.00 97.56 541 VAL A CA 1
ATOM 4177 C C . VAL A 1 541 ? -21.203 -3.326 24.536 1.00 97.56 541 VAL A C 1
ATOM 4179 O O . VAL A 1 541 ? -21.676 -4.063 25.405 1.00 97.56 541 VAL A O 1
ATOM 4182 N N . PRO A 1 542 ? -21.693 -3.339 23.278 1.00 95.94 542 PRO A N 1
ATOM 4183 C CA . PRO A 1 542 ? -22.853 -4.155 22.900 1.00 95.94 542 PRO A CA 1
ATOM 4184 C C . PRO A 1 542 ? -22.648 -5.657 23.096 1.00 95.94 542 PRO A C 1
ATOM 4186 O O . PRO A 1 542 ? -23.609 -6.392 23.333 1.00 95.94 542 PRO A O 1
ATOM 4189 N N . ALA A 1 543 ? -21.403 -6.127 22.975 1.00 95.06 543 ALA A N 1
ATOM 4190 C CA . ALA A 1 543 ? -21.053 -7.521 23.203 1.00 95.06 543 ALA A CA 1
ATOM 4191 C C . ALA A 1 543 ? -20.989 -7.857 24.703 1.00 95.06 543 ALA A C 1
ATOM 4193 O O . ALA A 1 543 ? -21.376 -8.958 25.093 1.00 95.06 543 ALA A O 1
ATOM 4194 N N . LEU A 1 544 ? -20.548 -6.919 25.550 1.00 95.81 544 LEU A N 1
ATOM 4195 C CA . LEU A 1 544 ? -20.440 -7.123 26.997 1.00 95.81 544 LEU A CA 1
ATOM 4196 C C . LEU A 1 544 ? -21.788 -7.111 27.710 1.00 95.81 544 LEU A C 1
ATOM 4198 O O . LEU A 1 544 ? -22.044 -8.004 28.513 1.00 95.81 544 LEU A O 1
ATOM 4202 N N . VAL A 1 545 ? -22.658 -6.155 27.379 1.00 95.44 545 VAL A N 1
ATOM 4203 C CA . VAL A 1 545 ? -23.966 -5.953 28.034 1.00 95.44 545 VAL A CA 1
ATOM 4204 C C . VAL A 1 545 ? -24.806 -7.233 28.099 1.00 95.44 545 VAL A C 1
ATOM 4206 O O . VAL A 1 545 ? -25.554 -7.442 29.050 1.00 95.44 545 VAL A O 1
ATOM 4209 N N . LYS A 1 546 ? -24.653 -8.119 27.109 1.00 89.50 546 LYS A N 1
ATOM 4210 C CA . LYS A 1 546 ? -25.405 -9.377 26.989 1.00 89.50 546 LYS A CA 1
ATOM 4211 C C . LYS A 1 546 ? -24.934 -10.492 27.926 1.00 89.50 546 LYS A C 1
ATOM 4213 O O . LYS A 1 546 ? -25.630 -11.494 28.052 1.00 89.50 546 LYS A O 1
ATOM 4218 N N . GLN A 1 547 ? -23.752 -10.366 28.526 1.00 93.25 547 GLN A N 1
ATOM 4219 C CA . GLN A 1 547 ? -23.113 -11.452 29.277 1.00 93.25 547 GLN A CA 1
ATOM 4220 C C . GLN A 1 547 ? -22.588 -11.039 30.658 1.00 93.25 547 GLN A C 1
ATOM 4222 O O . GLN A 1 547 ? -22.277 -11.914 31.462 1.00 93.25 547 GLN A O 1
ATOM 4227 N N . THR A 1 548 ? -22.503 -9.746 30.967 1.00 97.00 548 THR A N 1
ATOM 4228 C CA . THR A 1 548 ? -22.017 -9.233 32.257 1.00 97.00 548 THR A CA 1
ATOM 4229 C C . THR A 1 548 ? -23.158 -8.960 33.240 1.00 97.00 548 THR A C 1
ATOM 4231 O O . THR A 1 548 ? -24.320 -8.828 32.857 1.00 97.00 548 THR A O 1
ATOM 4234 N N . LYS A 1 549 ? -22.833 -8.862 34.538 1.00 97.56 549 LYS A N 1
ATOM 4235 C CA . LYS A 1 549 ? -23.797 -8.423 35.563 1.00 97.56 549 LYS A CA 1
ATOM 4236 C C . LYS A 1 549 ? -24.117 -6.942 35.410 1.00 97.56 549 LYS A C 1
ATOM 4238 O O . LYS A 1 549 ? -25.279 -6.572 35.495 1.00 97.56 549 LYS A O 1
ATOM 4243 N N . HIS A 1 550 ? -23.088 -6.122 35.202 1.00 98.44 550 HIS A N 1
ATOM 4244 C CA . HIS A 1 550 ? -23.215 -4.681 34.995 1.00 98.44 550 HIS A CA 1
ATOM 4245 C C . HIS A 1 550 ? -22.043 -4.168 34.164 1.00 98.44 550 HIS A C 1
ATOM 4247 O O . HIS A 1 550 ? -20.926 -4.671 34.316 1.00 98.44 550 HIS A O 1
ATOM 4253 N N . VAL A 1 551 ? -22.277 -3.177 33.307 1.00 98.50 551 VAL A N 1
ATOM 4254 C CA . VAL A 1 551 ? -21.231 -2.467 32.563 1.00 98.50 551 VAL A CA 1
ATOM 4255 C C . VAL A 1 551 ? -21.275 -0.993 32.927 1.00 98.50 551 VAL A C 1
ATOM 4257 O O . VAL A 1 551 ? -22.291 -0.341 32.715 1.00 98.50 551 VAL A O 1
ATOM 4260 N N . THR A 1 552 ? -20.164 -0.440 33.398 1.00 98.50 552 THR A N 1
ATOM 4261 C CA . THR A 1 552 ? -20.015 1.013 33.514 1.00 98.50 552 THR A CA 1
ATOM 4262 C C . THR A 1 552 ? -19.000 1.492 32.491 1.00 98.50 552 THR A C 1
ATOM 4264 O O . THR A 1 552 ? -17.828 1.125 32.542 1.00 98.50 552 THR A O 1
ATOM 4267 N N . GLN A 1 553 ? -19.442 2.300 31.533 1.00 98.25 553 GLN A N 1
ATOM 4268 C CA . GLN A 1 553 ? -18.571 2.913 30.543 1.00 98.25 553 GLN A CA 1
ATOM 4269 C C . GLN A 1 553 ? -18.228 4.343 30.966 1.00 98.25 553 GLN A C 1
ATOM 4271 O O . GLN A 1 553 ? -19.113 5.183 31.129 1.00 98.25 553 GLN A O 1
ATOM 4276 N N . ILE A 1 554 ? -16.932 4.631 31.084 1.00 97.75 554 ILE A N 1
ATOM 4277 C CA . ILE A 1 554 ? -16.424 5.970 31.387 1.00 97.75 554 ILE A CA 1
ATOM 4278 C C . ILE A 1 554 ? -15.928 6.611 30.091 1.00 97.75 554 ILE A C 1
ATOM 4280 O O . ILE A 1 554 ? -15.041 6.075 29.414 1.00 97.75 554 ILE A O 1
ATOM 4284 N N . ILE A 1 555 ? -16.499 7.761 29.733 1.00 95.38 555 ILE A N 1
ATOM 4285 C CA . ILE A 1 555 ? -16.214 8.471 28.481 1.00 95.38 555 ILE A CA 1
ATOM 4286 C C . ILE A 1 555 ? -15.615 9.845 28.750 1.00 95.38 555 ILE A C 1
ATOM 4288 O O . ILE A 1 555 ? -15.927 10.489 29.745 1.00 95.38 555 ILE A O 1
ATOM 4292 N N . ARG A 1 556 ? -14.759 10.315 27.835 1.00 90.31 556 ARG A N 1
ATOM 4293 C CA . ARG A 1 556 ? -14.102 11.627 27.966 1.00 90.31 556 ARG A CA 1
ATOM 4294 C C . ARG A 1 556 ? -14.494 12.613 26.879 1.00 90.31 556 ARG A C 1
ATOM 4296 O O . ARG A 1 556 ? -14.665 13.792 27.149 1.00 90.31 556 ARG A O 1
ATOM 4303 N N . SER A 1 557 ? -14.563 12.166 25.630 1.00 88.25 557 SER A N 1
ATOM 4304 C CA . SER A 1 557 ? -14.769 13.063 24.492 1.00 88.25 557 SER A CA 1
ATOM 4305 C C . SER A 1 557 ? -15.815 12.493 23.556 1.00 88.25 557 SER A C 1
ATOM 4307 O O . SER A 1 557 ? -15.747 11.323 23.202 1.00 88.25 557 SER A O 1
ATOM 4309 N N . GLN A 1 558 ? -16.747 13.321 23.101 1.00 92.56 558 GLN A N 1
ATOM 4310 C CA . GLN A 1 558 ? -17.824 12.903 22.204 1.00 92.56 558 GLN A CA 1
ATOM 4311 C C . GLN A 1 558 ? -17.299 12.447 20.826 1.00 92.56 558 GLN A C 1
ATOM 4313 O O . GLN A 1 558 ? -16.208 12.843 20.383 1.00 92.56 558 GLN A O 1
ATOM 4318 N N . HIS A 1 559 ? -18.097 11.618 20.144 1.00 94.19 559 HIS A N 1
ATOM 4319 C CA . HIS A 1 559 ? -17.845 11.084 18.803 1.00 94.19 559 HIS A CA 1
ATOM 4320 C C . HIS A 1 559 ? -19.120 11.113 17.953 1.00 94.19 559 HIS A C 1
ATOM 4322 O O . HIS A 1 559 ? -20.201 10.804 18.440 1.00 94.19 559 HIS A O 1
ATOM 4328 N N . TRP A 1 560 ? -18.989 11.424 16.659 1.00 95.19 560 TRP A N 1
ATOM 4329 C CA . TRP A 1 560 ? -20.102 11.298 15.715 1.00 95.19 560 TRP A CA 1
ATOM 4330 C C . TRP A 1 560 ? -20.349 9.823 15.375 1.00 95.19 560 TRP A C 1
ATOM 4332 O O . TRP A 1 560 ? -19.468 9.166 14.804 1.00 95.19 560 TRP A O 1
ATOM 4342 N N . ILE A 1 561 ? -21.549 9.333 15.697 1.00 96.00 561 ILE A N 1
ATOM 4343 C CA . ILE A 1 561 ? -21.977 7.943 15.508 1.00 96.00 561 ILE A CA 1
ATOM 4344 C C . ILE A 1 561 ? -23.005 7.882 14.369 1.00 96.00 561 ILE A C 1
ATOM 4346 O O . ILE A 1 561 ? -24.127 8.361 14.487 1.00 96.00 561 ILE A O 1
ATOM 4350 N N . PHE A 1 562 ? -22.593 7.320 13.238 1.00 94.38 562 PHE A N 1
ATOM 4351 C CA . PHE A 1 562 ? -23.375 7.195 12.011 1.00 94.38 562 PHE A CA 1
ATOM 4352 C C . PHE A 1 562 ? -24.157 5.879 11.989 1.00 94.38 562 PHE A C 1
ATOM 4354 O O . PHE A 1 562 ? -23.668 4.893 12.532 1.00 94.38 562 PHE A O 1
ATOM 4361 N N . PRO A 1 563 ? -25.299 5.797 11.289 1.00 92.25 563 PRO A N 1
ATOM 4362 C CA . PRO A 1 563 ? -25.952 4.513 11.048 1.00 92.25 563 PRO A CA 1
ATOM 4363 C C . PRO A 1 563 ? -25.020 3.575 10.262 1.00 92.25 563 PRO A C 1
ATOM 4365 O O . PRO A 1 563 ? -24.437 3.981 9.249 1.00 92.25 563 PRO A O 1
ATOM 4368 N N . ALA A 1 564 ? -24.871 2.326 10.712 1.00 85.69 564 ALA A N 1
ATOM 4369 C CA . ALA A 1 564 ? -24.177 1.297 9.943 1.00 85.69 564 ALA A CA 1
ATOM 4370 C C . ALA A 1 564 ? -25.141 0.603 8.971 1.00 85.69 564 ALA A C 1
ATOM 4372 O O . ALA A 1 564 ? -26.293 0.328 9.291 1.00 85.69 564 ALA A O 1
ATOM 4373 N N . THR A 1 565 ? -24.653 0.267 7.779 1.00 79.69 565 THR A N 1
ATOM 4374 C CA . THR A 1 565 ? -25.369 -0.577 6.808 1.00 79.69 565 THR A CA 1
ATOM 4375 C C . THR A 1 565 ? -24.740 -1.968 6.778 1.00 79.69 565 THR A C 1
ATOM 4377 O O . THR A 1 565 ? -24.188 -2.391 5.772 1.00 79.69 565 THR A O 1
ATOM 4380 N N . ASN A 1 566 ? -24.763 -2.689 7.902 1.00 88.88 566 ASN A N 1
ATOM 4381 C CA . ASN A 1 566 ? -24.099 -3.991 8.014 1.00 88.88 566 ASN A CA 1
ATOM 4382 C C . ASN A 1 566 ? -25.044 -5.172 7.724 1.00 88.88 566 ASN A C 1
ATOM 4384 O O . ASN A 1 566 ? -25.509 -5.852 8.636 1.00 88.88 566 ASN A O 1
ATOM 4388 N N . PHE A 1 567 ? -25.345 -5.426 6.450 1.00 90.88 567 PHE A N 1
ATOM 4389 C CA . PHE A 1 567 ? -26.189 -6.558 6.056 1.00 90.88 567 PHE A CA 1
ATOM 4390 C C . PHE A 1 567 ? -25.377 -7.831 5.766 1.00 90.88 567 PHE A C 1
ATOM 4392 O O . PHE A 1 567 ? -24.209 -7.781 5.368 1.00 90.88 567 PHE A O 1
ATOM 4399 N N . THR A 1 568 ? -26.026 -8.984 5.932 1.00 95.12 568 THR A N 1
ATOM 4400 C CA . THR A 1 568 ? -25.498 -10.290 5.507 1.00 95.12 568 THR A CA 1
ATOM 4401 C C . THR A 1 568 ? -25.689 -10.435 4.003 1.00 95.12 568 THR A C 1
ATOM 4403 O O . THR A 1 568 ? -26.797 -10.227 3.509 1.00 95.12 568 THR A O 1
ATOM 4406 N N . TYR A 1 569 ? -24.637 -10.793 3.267 1.00 94.44 569 TYR A N 1
ATOM 4407 C CA . TYR A 1 569 ? -24.757 -11.030 1.832 1.00 94.44 569 TYR A CA 1
ATOM 4408 C C . TYR A 1 569 ? -25.664 -12.241 1.571 1.00 94.44 569 TYR A C 1
ATOM 4410 O O . TYR A 1 569 ? -25.367 -13.338 2.054 1.00 94.44 569 TYR A O 1
ATOM 4418 N N . PRO A 1 570 ? -26.745 -12.089 0.784 1.00 95.06 570 PRO A N 1
ATOM 4419 C CA . PRO A 1 570 ? -27.564 -13.225 0.382 1.00 95.06 570 PRO A CA 1
ATOM 4420 C C . PRO A 1 570 ? -26.735 -14.255 -0.390 1.00 95.06 570 PRO A C 1
ATOM 4422 O O . PRO A 1 570 ? -25.853 -13.889 -1.171 1.00 95.06 570 PRO A O 1
ATOM 4425 N N . LYS A 1 571 ? -27.055 -15.546 -0.241 1.00 95.62 571 LYS A N 1
ATOM 4426 C CA . LYS A 1 571 ? -26.338 -16.639 -0.927 1.00 95.62 571 LYS A CA 1
ATOM 4427 C C . LYS A 1 571 ? -26.318 -16.483 -2.447 1.00 95.62 571 LYS A C 1
ATOM 4429 O O . LYS A 1 571 ? -25.294 -16.747 -3.067 1.00 95.62 571 LYS A O 1
ATOM 4434 N N . VAL A 1 572 ? -27.403 -15.971 -3.027 1.00 95.50 572 VAL A N 1
ATOM 4435 C CA . VAL A 1 572 ? -27.486 -15.652 -4.461 1.00 95.50 572 VAL A CA 1
ATOM 4436 C C . VAL A 1 572 ? -26.456 -14.592 -4.858 1.00 95.50 572 VAL A C 1
ATOM 4438 O O . VAL A 1 572 ? -25.803 -14.723 -5.886 1.00 95.50 572 VAL A O 1
ATOM 4441 N N . LEU A 1 573 ? -26.250 -13.563 -4.032 1.00 94.12 573 LEU A N 1
ATOM 4442 C CA . LEU A 1 573 ? -25.282 -12.508 -4.323 1.00 94.12 573 LEU A CA 1
ATOM 4443 C C . LEU A 1 573 ? -23.835 -13.002 -4.162 1.00 94.12 573 LEU A C 1
ATOM 4445 O O . LEU A 1 573 ? -22.995 -12.688 -5.000 1.00 94.12 573 LEU A O 1
ATOM 4449 N N . GLN A 1 574 ? -23.557 -13.839 -3.154 1.00 95.50 574 GLN A N 1
ATOM 4450 C CA . GLN A 1 574 ? -22.264 -14.533 -3.031 1.00 95.50 574 GLN A CA 1
ATOM 4451 C C . GLN A 1 574 ? -21.981 -15.417 -4.259 1.00 95.50 574 GLN A C 1
ATOM 4453 O O . GLN A 1 574 ? -20.879 -15.380 -4.805 1.00 95.50 574 GLN A O 1
ATOM 4458 N N . TRP A 1 575 ? -22.990 -16.153 -4.741 1.00 96.31 575 TRP A N 1
ATOM 4459 C CA . TRP A 1 575 ? -22.901 -16.946 -5.969 1.00 96.31 575 TRP A CA 1
ATOM 4460 C C . TRP A 1 575 ? -22.601 -16.063 -7.190 1.00 96.31 575 TRP A C 1
ATOM 4462 O O . TRP A 1 575 ? -21.681 -16.361 -7.949 1.00 96.31 575 TRP A O 1
ATOM 4472 N N . ILE A 1 576 ? -23.294 -14.927 -7.342 1.00 97.06 576 ILE A N 1
ATOM 4473 C CA . ILE A 1 576 ? -23.026 -13.960 -8.421 1.00 97.06 576 ILE A CA 1
ATOM 4474 C C . ILE A 1 576 ? -21.574 -13.480 -8.359 1.00 97.06 576 ILE A C 1
ATOM 4476 O O . ILE A 1 576 ? -20.877 -13.503 -9.369 1.00 97.06 576 ILE A O 1
ATOM 4480 N N . PHE A 1 577 ? -21.091 -13.077 -7.183 1.00 96.00 577 PHE A N 1
ATOM 4481 C CA . PHE A 1 577 ? -19.711 -12.621 -7.019 1.00 96.00 577 PHE A CA 1
ATOM 4482 C C . PHE A 1 577 ? -18.675 -13.694 -7.359 1.00 96.00 577 PHE A C 1
ATOM 4484 O O . PHE A 1 577 ? -17.583 -13.348 -7.813 1.00 96.00 577 PHE A O 1
ATOM 4491 N N . GLN A 1 578 ? -19.003 -14.967 -7.138 1.00 96.00 578 GLN A N 1
ATOM 4492 C CA . GLN A 1 578 ? -18.108 -16.090 -7.385 1.00 96.00 578 GLN A CA 1
ATOM 4493 C C . GLN A 1 578 ? -18.076 -16.516 -8.857 1.00 96.00 578 GLN A C 1
ATOM 4495 O O . GLN A 1 578 ? -16.999 -16.815 -9.370 1.00 96.00 578 GLN A O 1
ATOM 4500 N N . TYR A 1 579 ? -19.229 -16.549 -9.530 1.00 95.56 579 TYR A N 1
ATOM 4501 C CA . TYR A 1 579 ? -19.359 -17.187 -10.844 1.00 95.56 579 TYR A CA 1
ATOM 4502 C C . TYR A 1 579 ? -19.594 -16.215 -12.002 1.00 95.56 579 TYR A C 1
ATOM 4504 O O . TYR A 1 579 ? -19.254 -16.546 -13.137 1.00 95.56 579 TYR A O 1
ATOM 4512 N N . VAL A 1 580 ? -20.128 -15.014 -11.756 1.00 96.19 580 VAL A N 1
ATOM 4513 C CA . VAL A 1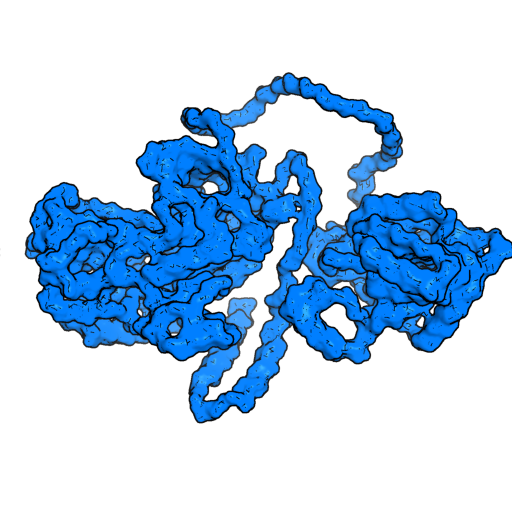 580 ? -20.329 -14.017 -12.816 1.00 96.19 580 VAL A CA 1
ATOM 4514 C C . VAL A 1 580 ? -19.038 -13.212 -13.009 1.00 96.19 580 VAL A C 1
ATOM 4516 O O . VAL A 1 580 ? -18.592 -12.530 -12.076 1.00 96.19 580 VAL A O 1
ATOM 4519 N N . PRO A 1 581 ? -18.422 -13.237 -14.209 1.00 93.81 581 PRO A N 1
ATOM 4520 C CA . PRO A 1 581 ? -17.190 -12.504 -14.466 1.00 93.81 581 PRO A CA 1
ATOM 4521 C C . PRO A 1 581 ? -17.316 -11.019 -14.118 1.00 93.81 581 PRO A C 1
ATOM 4523 O O . PRO A 1 581 ? -18.309 -10.367 -14.427 1.00 93.81 581 PRO A O 1
ATOM 4526 N N . PHE A 1 582 ? -16.281 -10.478 -13.478 1.00 94.12 582 PHE A N 1
ATOM 4527 C CA . PHE A 1 582 ? -16.173 -9.075 -13.053 1.00 94.12 582 PHE A CA 1
ATOM 4528 C C . PHE A 1 582 ? -17.175 -8.588 -11.997 1.00 94.12 582 PHE A C 1
ATOM 4530 O O . PHE A 1 582 ? -16.934 -7.514 -11.449 1.00 94.12 582 PHE A O 1
ATOM 4537 N N . ALA A 1 583 ? -18.212 -9.347 -11.624 1.00 95.38 583 ALA A N 1
ATOM 4538 C CA . ALA A 1 583 ? -19.234 -8.895 -10.675 1.00 95.38 583 ALA A CA 1
ATOM 4539 C C . ALA A 1 583 ? -18.636 -8.417 -9.341 1.00 95.38 583 ALA A C 1
ATOM 4541 O O . ALA A 1 583 ? -18.908 -7.302 -8.897 1.00 95.38 583 ALA A O 1
ATOM 4542 N N . MET A 1 584 ? -17.724 -9.196 -8.748 1.00 94.69 584 MET A N 1
ATOM 4543 C CA . MET A 1 584 ? -17.040 -8.805 -7.509 1.00 94.69 584 MET A CA 1
ATOM 4544 C C . MET A 1 584 ? -16.155 -7.555 -7.678 1.00 94.69 584 MET A C 1
ATOM 4546 O O . MET A 1 584 ? -16.055 -6.724 -6.775 1.00 94.69 584 MET A O 1
ATOM 4550 N N . LYS A 1 585 ? -15.526 -7.380 -8.849 1.00 94.06 585 LYS A N 1
ATOM 4551 C CA . LYS A 1 585 ? -14.697 -6.198 -9.147 1.00 94.06 585 LYS A CA 1
ATOM 4552 C C . LYS A 1 585 ? -15.553 -4.946 -9.336 1.00 94.06 585 LYS A C 1
ATOM 4554 O O . LYS A 1 585 ? -15.173 -3.885 -8.849 1.00 94.06 585 LYS A O 1
ATOM 4559 N N . LEU A 1 586 ? -16.704 -5.069 -9.996 1.00 96.00 586 LEU A N 1
ATOM 4560 C CA . LEU A 1 586 ? -17.676 -3.985 -10.148 1.00 96.00 586 LEU A CA 1
ATOM 4561 C C . LEU A 1 586 ? -18.286 -3.596 -8.801 1.00 96.00 586 LEU A C 1
ATOM 4563 O O . LEU A 1 586 ? -18.388 -2.410 -8.508 1.00 96.00 586 LEU A O 1
ATOM 4567 N N . HIS A 1 587 ? -18.607 -4.573 -7.950 1.00 95.56 587 HIS A N 1
ATOM 4568 C CA . HIS A 1 587 ? -19.065 -4.324 -6.582 1.00 95.56 587 HIS A CA 1
ATOM 4569 C C . HIS A 1 587 ? -18.017 -3.573 -5.751 1.00 95.56 587 HIS A C 1
ATOM 4571 O O . HIS A 1 587 ? -18.314 -2.553 -5.128 1.00 95.56 587 HIS A O 1
ATOM 4577 N N . ARG A 1 588 ? -16.751 -4.009 -5.816 1.00 96.50 588 ARG A N 1
ATOM 4578 C CA . ARG A 1 588 ? -15.631 -3.287 -5.196 1.00 96.50 588 ARG A CA 1
ATOM 4579 C C . ARG A 1 588 ? -15.504 -1.857 -5.729 1.00 96.50 588 ARG A C 1
ATOM 4581 O O . ARG A 1 588 ? -15.338 -0.938 -4.932 1.00 96.50 588 ARG A O 1
ATOM 4588 N N . LEU A 1 589 ? -15.588 -1.661 -7.048 1.00 96.25 589 LEU A N 1
ATOM 4589 C CA . LEU A 1 589 ? -15.526 -0.335 -7.671 1.00 96.25 589 LEU A CA 1
ATOM 4590 C C . LEU A 1 589 ? -16.693 0.553 -7.219 1.00 96.25 589 LEU A C 1
ATOM 4592 O O . LEU A 1 589 ? -16.485 1.716 -6.892 1.00 96.25 589 LEU A O 1
ATOM 4596 N N . HIS A 1 590 ? -17.906 0.008 -7.150 1.00 95.50 590 HIS A N 1
ATOM 4597 C CA . HIS A 1 590 ? -19.082 0.723 -6.668 1.00 95.50 590 HIS A CA 1
ATOM 4598 C C . HIS A 1 590 ? -18.889 1.221 -5.228 1.00 95.50 590 HIS A C 1
ATOM 4600 O O . HIS A 1 590 ? -19.070 2.408 -4.954 1.00 95.50 590 HIS A O 1
ATOM 4606 N N . ILE A 1 591 ? -18.440 0.343 -4.327 1.00 95.44 591 ILE A N 1
ATOM 4607 C CA . ILE A 1 591 ? -18.129 0.703 -2.938 1.00 95.44 591 ILE A CA 1
ATOM 4608 C C . ILE A 1 591 ? -17.017 1.755 -2.869 1.00 95.44 591 ILE A C 1
ATOM 4610 O O . ILE A 1 591 ? -17.124 2.705 -2.094 1.00 95.44 591 ILE A O 1
ATOM 4614 N N . PHE A 1 592 ? -15.969 1.614 -3.683 1.00 96.25 592 PHE A N 1
ATOM 4615 C CA . PHE A 1 592 ? -14.900 2.606 -3.777 1.00 96.25 592 PHE A CA 1
ATOM 4616 C C . PHE A 1 592 ? -15.440 3.990 -4.159 1.00 96.25 592 PHE A C 1
ATOM 4618 O O . PHE A 1 592 ? -15.154 4.964 -3.470 1.00 96.25 592 PHE A O 1
ATOM 4625 N N . LEU A 1 593 ? -16.277 4.085 -5.195 1.00 96.00 593 LEU A N 1
ATOM 4626 C CA . LEU A 1 593 ? -16.860 5.358 -5.631 1.00 96.00 593 LEU A CA 1
ATOM 4627 C C . LEU A 1 593 ? -17.732 6.001 -4.539 1.00 96.00 593 LEU A C 1
ATOM 4629 O O . LEU A 1 593 ? -17.686 7.219 -4.347 1.00 96.00 593 LEU A O 1
ATOM 4633 N N . LEU A 1 594 ? -18.491 5.196 -3.786 1.00 93.56 594 LEU A N 1
ATOM 4634 C CA . LEU A 1 594 ? -19.264 5.681 -2.637 1.00 93.56 594 LEU A CA 1
ATOM 4635 C C . LEU A 1 594 ? -18.359 6.219 -1.518 1.00 93.56 594 LEU A C 1
ATOM 4637 O O . LEU A 1 594 ? -18.640 7.288 -0.966 1.00 93.56 594 LEU A O 1
ATOM 4641 N N . ALA A 1 595 ? -17.275 5.507 -1.205 1.00 93.12 595 ALA A N 1
ATOM 4642 C CA . ALA A 1 595 ? -16.297 5.907 -0.197 1.00 93.12 595 ALA A CA 1
ATOM 4643 C C . ALA A 1 595 ? -15.574 7.211 -0.588 1.00 93.12 595 ALA A C 1
ATOM 4645 O O . ALA A 1 595 ? -15.553 8.164 0.198 1.00 93.12 595 ALA A O 1
ATOM 4646 N N . GLU A 1 596 ? -15.077 7.312 -1.826 1.00 94.44 596 GLU A N 1
ATOM 4647 C CA . GLU A 1 596 ? -14.388 8.506 -2.340 1.00 94.44 596 GLU A CA 1
ATOM 4648 C C . GLU A 1 596 ? -15.309 9.728 -2.416 1.00 94.44 596 GLU A C 1
ATOM 4650 O O . GLU A 1 596 ? -14.884 10.843 -2.114 1.00 94.44 596 GLU A O 1
ATOM 4655 N N . ASN A 1 597 ? -16.600 9.556 -2.726 1.00 93.62 597 ASN A N 1
ATOM 4656 C CA . ASN A 1 597 ? -17.561 10.663 -2.664 1.00 93.62 597 ASN A CA 1
ATOM 4657 C C . ASN A 1 597 ? -17.680 11.249 -1.239 1.00 93.62 597 ASN A C 1
ATOM 4659 O O . ASN A 1 597 ? -17.974 12.438 -1.076 1.00 93.62 597 ASN A O 1
ATOM 4663 N N . GLY A 1 598 ? -17.377 10.457 -0.203 1.00 91.62 598 GLY A N 1
ATOM 4664 C CA . GLY A 1 598 ? -17.266 10.914 1.182 1.00 91.62 598 GLY A CA 1
ATOM 4665 C C . GLY A 1 598 ? -16.180 11.974 1.404 1.00 91.62 598 GLY A C 1
ATOM 4666 O O . GLY A 1 598 ? -16.317 12.790 2.319 1.00 91.62 598 GLY A O 1
ATOM 4667 N N . PHE A 1 599 ? -15.156 12.043 0.544 1.00 94.19 599 PHE A N 1
ATOM 4668 C CA . PHE A 1 599 ? -14.082 13.038 0.637 1.00 94.19 599 PHE A CA 1
ATOM 4669 C C . PHE A 1 599 ? -14.595 14.489 0.570 1.00 94.19 599 PHE A C 1
ATOM 4671 O O . PHE A 1 599 ? -13.991 15.401 1.131 1.00 94.19 599 PHE A O 1
ATOM 4678 N N . ARG A 1 600 ? -15.768 14.723 -0.034 1.00 94.69 600 ARG A N 1
ATOM 4679 C CA . ARG A 1 600 ? -16.397 16.053 -0.146 1.00 94.69 600 ARG A CA 1
ATOM 4680 C C . ARG A 1 600 ? -16.701 16.721 1.200 1.00 94.69 600 ARG A C 1
ATOM 4682 O O . ARG A 1 600 ? -16.956 17.923 1.224 1.00 94.69 600 ARG A O 1
ATOM 4689 N N . LEU A 1 601 ? -16.689 15.964 2.298 1.00 93.25 601 LEU A N 1
ATOM 4690 C CA . LEU A 1 601 ? -16.883 16.484 3.653 1.00 93.25 601 LEU A CA 1
ATOM 4691 C C . LEU A 1 601 ? -15.642 17.179 4.222 1.00 93.25 601 LEU A C 1
ATOM 4693 O O . LEU A 1 601 ? -15.781 17.999 5.124 1.00 93.25 601 LEU A O 1
ATOM 4697 N N . PHE A 1 602 ? -14.446 16.874 3.722 1.00 93.50 602 PHE A N 1
ATOM 4698 C CA . PHE A 1 602 ? -13.200 17.235 4.399 1.00 93.50 602 PHE A CA 1
ATOM 4699 C C . PHE A 1 602 ? -12.617 18.609 4.035 1.00 93.50 602 PHE A C 1
ATOM 4701 O O . PHE A 1 602 ? -12.028 19.227 4.918 1.00 93.50 602 PHE A O 1
ATOM 4708 N N . PRO A 1 603 ? -12.751 19.146 2.806 1.00 95.19 603 PRO A N 1
ATOM 4709 C CA . PRO A 1 603 ? -12.257 20.488 2.490 1.00 95.19 603 PRO A CA 1
ATOM 4710 C C . PRO A 1 603 ? -12.892 21.592 3.348 1.00 95.19 603 PRO A C 1
ATOM 4712 O O . PRO A 1 603 ? -14.092 21.567 3.612 1.00 95.19 603 PRO A O 1
ATOM 4715 N N . MET A 1 604 ? -12.133 22.626 3.712 1.00 93.81 604 MET A N 1
ATOM 4716 C CA . MET A 1 604 ? -12.649 23.811 4.425 1.00 93.81 604 MET A CA 1
ATOM 4717 C C . MET A 1 604 ? -13.244 24.864 3.471 1.00 93.81 604 MET A C 1
ATOM 4719 O O . MET A 1 604 ? -12.970 26.051 3.573 1.00 93.81 604 MET A O 1
ATOM 4723 N N . THR A 1 605 ? -14.062 24.427 2.507 1.00 95.31 605 THR A N 1
ATOM 4724 C CA . THR A 1 605 ? -14.766 25.319 1.562 1.00 95.31 605 THR A CA 1
ATOM 4725 C C . THR A 1 605 ? -16.210 25.560 1.998 1.00 95.31 605 THR A C 1
ATOM 4727 O O . THR A 1 605 ? -16.803 24.714 2.668 1.00 95.31 605 THR A O 1
ATOM 4730 N N . ALA A 1 606 ? -16.835 26.651 1.541 1.00 95.38 606 ALA A N 1
ATOM 4731 C CA . ALA A 1 606 ? -18.244 26.941 1.840 1.00 95.38 606 ALA A CA 1
ATOM 4732 C C . ALA A 1 606 ? -19.202 25.811 1.399 1.00 95.38 606 ALA A C 1
ATOM 4734 O O . ALA A 1 606 ? -20.164 25.487 2.096 1.00 95.38 606 ALA A O 1
ATOM 4735 N N . ARG A 1 607 ? -18.926 25.158 0.259 1.00 95.31 607 ARG A N 1
ATOM 4736 C CA . ARG A 1 607 ? -19.715 24.012 -0.231 1.00 95.31 607 ARG A CA 1
ATOM 4737 C C . ARG A 1 607 ? -19.611 22.809 0.708 1.00 95.31 607 ARG A C 1
ATOM 4739 O O . ARG A 1 607 ? -20.626 22.180 1.002 1.00 95.31 607 ARG A O 1
ATOM 4746 N N . ALA A 1 608 ? -18.403 22.495 1.1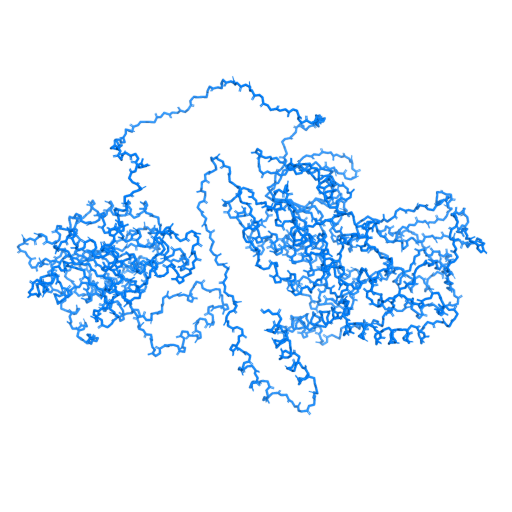65 1.00 95.19 608 ALA A N 1
ATOM 4747 C CA . ALA A 1 608 ? -18.170 21.400 2.097 1.00 95.19 608 ALA A CA 1
ATOM 4748 C C . ALA A 1 608 ? -18.730 21.714 3.494 1.00 95.19 608 ALA A C 1
ATOM 4750 O O . ALA A 1 608 ? -19.326 20.834 4.104 1.00 95.19 608 ALA A O 1
ATOM 4751 N N . ALA A 1 609 ? -18.651 22.967 3.953 1.00 95.44 609 ALA A N 1
ATOM 4752 C CA . ALA A 1 609 ? -19.276 23.416 5.197 1.00 95.44 609 ALA A CA 1
ATOM 4753 C C . ALA A 1 609 ? -20.800 23.216 5.175 1.00 95.44 609 ALA A C 1
ATOM 4755 O O . ALA A 1 609 ? -21.347 22.604 6.087 1.00 95.44 609 ALA A O 1
ATOM 4756 N N . ARG A 1 610 ? -21.489 23.610 4.091 1.00 96.56 610 ARG A N 1
ATOM 4757 C CA . ARG A 1 610 ? -22.931 23.330 3.925 1.00 96.56 610 ARG A CA 1
ATOM 4758 C C . ARG A 1 610 ? -23.243 21.834 3.968 1.00 96.56 610 ARG A C 1
ATOM 4760 O O . ARG A 1 610 ? -24.227 21.424 4.580 1.00 96.56 610 ARG A O 1
ATOM 4767 N N . LEU A 1 611 ? -22.403 21.011 3.336 1.00 96.19 611 LEU A N 1
ATOM 4768 C CA . LEU A 1 611 ? -22.568 19.559 3.356 1.00 96.19 611 LEU A CA 1
ATOM 4769 C C . LEU A 1 611 ? -22.354 18.980 4.763 1.00 96.19 611 LEU A C 1
ATOM 4771 O O . LEU A 1 611 ? -23.156 18.154 5.192 1.00 96.19 611 LEU A O 1
ATOM 4775 N N . ARG A 1 612 ? -21.324 19.424 5.494 1.00 95.50 612 ARG A N 1
ATOM 4776 C CA . ARG A 1 612 ? -21.082 19.022 6.888 1.00 95.50 612 ARG A CA 1
ATOM 4777 C C . ARG A 1 612 ? -22.228 19.431 7.798 1.00 95.50 612 ARG A C 1
ATOM 4779 O O . ARG A 1 612 ? -22.682 18.599 8.567 1.00 95.50 612 ARG A O 1
ATOM 4786 N N . GLN A 1 613 ? -22.756 20.644 7.653 1.00 96.12 613 GLN A N 1
ATOM 4787 C CA . GLN A 1 613 ? -23.907 21.120 8.425 1.00 96.12 613 GLN A CA 1
ATOM 4788 C C . GLN A 1 613 ? -25.174 20.305 8.141 1.00 96.12 613 GLN A C 1
ATOM 4790 O O . GLN A 1 613 ? -25.872 19.900 9.069 1.00 96.12 613 GLN A O 1
ATOM 4795 N N . LYS A 1 614 ? -25.438 19.966 6.872 1.00 96.75 614 LYS A N 1
ATOM 4796 C CA . LYS A 1 614 ? -26.514 19.027 6.522 1.00 96.75 614 LYS A CA 1
ATOM 4797 C C . LYS A 1 614 ? -26.304 17.668 7.200 1.00 96.75 614 LYS A C 1
ATOM 4799 O O . LYS A 1 614 ? -27.219 17.160 7.840 1.00 96.75 614 LYS A O 1
ATOM 4804 N N . ARG A 1 615 ? -25.096 17.102 7.103 1.00 95.88 615 ARG A N 1
ATOM 4805 C CA . ARG A 1 615 ? -24.770 15.810 7.724 1.00 95.88 615 ARG A CA 1
ATOM 4806 C C . ARG A 1 615 ? -24.842 15.839 9.243 1.00 95.88 615 ARG A C 1
ATOM 4808 O O . ARG A 1 615 ? -25.280 14.858 9.824 1.00 95.88 615 ARG A O 1
ATOM 4815 N N . ARG A 1 616 ? -24.442 16.944 9.869 1.00 96.12 616 ARG A N 1
ATOM 4816 C CA . ARG A 1 616 ? -24.543 17.160 11.311 1.00 96.12 616 ARG A CA 1
ATOM 4817 C C . ARG A 1 616 ? -25.985 16.987 11.767 1.00 96.12 616 ARG A C 1
ATOM 4819 O O . ARG A 1 616 ? -26.231 16.159 12.627 1.00 96.12 616 ARG A O 1
ATOM 4826 N N . ARG A 1 617 ? -26.932 17.672 11.117 1.00 97.12 617 ARG A N 1
ATOM 4827 C CA . ARG A 1 617 ? -28.368 17.557 11.426 1.00 97.12 617 ARG A CA 1
ATOM 4828 C C . ARG A 1 617 ? -28.892 16.131 11.240 1.00 97.12 617 ARG A C 1
ATOM 4830 O O . ARG A 1 617 ? -29.601 15.634 12.104 1.00 97.12 617 ARG A O 1
ATOM 4837 N N . GLU A 1 618 ? -28.531 15.473 10.134 1.00 97.00 618 GLU A N 1
ATOM 4838 C CA . GLU A 1 618 ? -28.938 14.084 9.851 1.00 97.00 618 GLU A CA 1
ATOM 4839 C C . GLU A 1 618 ? -28.452 13.112 10.940 1.00 97.00 618 GLU A C 1
ATOM 4841 O O . GLU A 1 618 ? -29.226 12.300 11.444 1.00 97.00 618 GLU A O 1
ATOM 4846 N N . VAL A 1 619 ? -27.172 13.199 11.308 1.00 97.12 619 VAL A N 1
ATOM 4847 C CA . VAL A 1 619 ? -26.540 12.278 12.262 1.00 97.12 619 VAL A CA 1
ATOM 4848 C C . VAL A 1 619 ? -26.936 12.599 13.697 1.00 97.12 619 VAL A C 1
ATOM 4850 O O . VAL A 1 619 ? -27.197 11.681 14.461 1.00 97.12 619 VAL A O 1
ATOM 4853 N N . GLU A 1 620 ? -27.028 13.876 14.065 1.00 97.62 620 GLU A N 1
ATOM 4854 C CA . GLU A 1 620 ? -27.521 14.279 15.382 1.00 97.62 620 GLU A CA 1
ATOM 4855 C C . GLU A 1 620 ? -28.947 13.782 15.601 1.00 97.62 620 GLU A C 1
ATOM 4857 O O . GLU A 1 620 ? -29.220 13.178 16.636 1.00 97.62 620 GLU A O 1
ATOM 4862 N N . LYS A 1 621 ? -29.834 13.964 14.612 1.00 97.88 621 LYS A N 1
ATOM 4863 C CA . LYS A 1 621 ? -31.195 13.430 14.687 1.00 97.88 621 LYS A CA 1
ATOM 4864 C C . LYS A 1 621 ? -31.168 11.918 14.918 1.00 97.88 621 LYS A C 1
ATOM 4866 O O . LYS A 1 621 ? -31.789 11.444 15.858 1.00 97.88 621 LYS A O 1
ATOM 4871 N N . TYR A 1 622 ? -30.394 11.179 14.120 1.00 98.00 622 TYR A N 1
ATOM 4872 C CA . TYR A 1 622 ? -30.246 9.731 14.284 1.00 98.00 622 TYR A CA 1
ATOM 4873 C C . TYR A 1 622 ? -29.748 9.338 15.685 1.00 98.00 622 TYR A C 1
ATOM 4875 O O . TYR A 1 622 ? -30.309 8.436 16.306 1.00 98.00 622 TYR A O 1
ATOM 4883 N N . MET A 1 623 ? -28.726 10.025 16.206 1.00 98.00 623 MET A N 1
ATOM 4884 C CA . MET A 1 623 ? -28.189 9.761 17.543 1.00 98.00 623 MET A CA 1
ATOM 4885 C C . MET A 1 623 ? -29.234 10.019 18.631 1.00 98.00 623 MET A C 1
ATOM 4887 O O . MET A 1 623 ? -29.379 9.192 19.525 1.00 98.00 623 MET A O 1
ATOM 4891 N N . ARG A 1 624 ? -29.987 11.122 18.537 1.00 98.00 624 ARG A N 1
ATOM 4892 C CA . ARG A 1 624 ? -31.051 11.461 19.494 1.00 98.00 624 ARG A CA 1
ATOM 4893 C C . ARG A 1 624 ? -32.231 10.495 19.435 1.00 98.00 624 ARG A C 1
ATOM 4895 O O . ARG A 1 624 ? -32.755 10.138 20.482 1.00 98.00 624 ARG A O 1
ATOM 4902 N N . ASP A 1 625 ? -32.622 10.073 18.234 1.00 97.75 625 ASP A N 1
ATOM 4903 C CA . ASP A 1 625 ? -33.719 9.121 18.031 1.00 97.75 625 ASP A CA 1
ATOM 4904 C C . ASP A 1 625 ? -33.368 7.722 18.571 1.00 97.75 625 ASP A C 1
ATOM 4906 O O . ASP A 1 625 ? -34.247 6.995 19.024 1.00 97.75 625 ASP A O 1
ATOM 4910 N N . THR A 1 626 ? -32.091 7.329 18.496 1.00 97.88 626 THR A N 1
ATOM 4911 C CA . THR A 1 626 ? -31.653 5.960 18.815 1.00 97.88 626 THR A CA 1
ATOM 4912 C C . THR A 1 626 ? -31.165 5.824 20.260 1.00 97.88 626 THR A C 1
ATOM 4914 O O . THR A 1 626 ? -31.431 4.812 20.905 1.00 97.88 626 THR A O 1
ATOM 4917 N N . ALA A 1 627 ? -30.449 6.821 20.790 1.00 97.75 627 ALA A N 1
ATOM 4918 C CA . ALA A 1 627 ? -29.876 6.783 22.135 1.00 97.75 627 ALA A CA 1
ATOM 4919 C C . ALA A 1 627 ? -30.884 7.230 23.215 1.00 97.75 627 ALA A C 1
ATOM 4921 O O . ALA A 1 627 ? -31.706 8.113 22.955 1.00 97.75 627 ALA A O 1
ATOM 4922 N N . PRO A 1 628 ? -30.784 6.712 24.455 1.00 97.56 628 PRO A N 1
ATOM 4923 C CA . PRO A 1 628 ? -31.606 7.171 25.571 1.00 97.56 628 PRO A CA 1
ATOM 4924 C C . PRO A 1 628 ? -31.442 8.672 25.835 1.00 97.56 628 PRO A C 1
ATOM 4926 O O . PRO A 1 628 ? -30.316 9.170 25.898 1.00 97.56 628 PRO A O 1
ATOM 4929 N N . ALA A 1 629 ? -32.553 9.373 26.087 1.00 97.44 629 ALA A N 1
ATOM 4930 C CA . ALA A 1 629 ? -32.561 10.818 26.345 1.00 97.44 629 ALA A CA 1
ATOM 4931 C C . ALA A 1 629 ? -31.609 11.245 27.478 1.00 97.44 629 ALA A C 1
ATOM 4933 O O . ALA A 1 629 ? -30.932 12.262 27.353 1.00 97.44 629 ALA A O 1
ATOM 4934 N N . LYS A 1 630 ? -31.472 10.420 28.531 1.00 96.69 630 LYS A N 1
ATOM 4935 C CA . LYS A 1 630 ? -30.576 10.672 29.678 1.00 96.69 630 LYS A CA 1
ATOM 4936 C C . LYS A 1 630 ? -29.094 10.842 29.314 1.00 96.69 630 LYS A C 1
ATOM 4938 O O . LYS A 1 630 ? -28.338 11.361 30.124 1.00 96.69 630 LYS A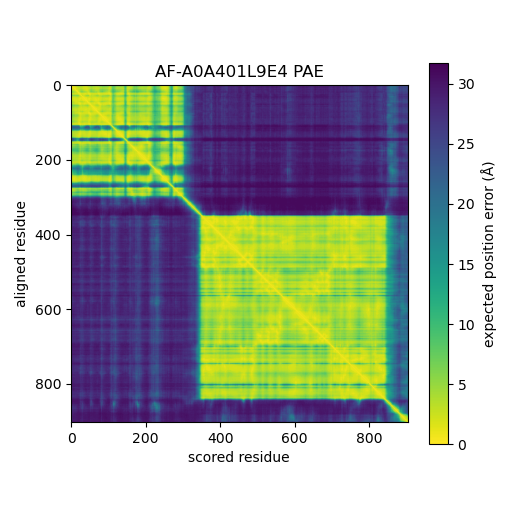 O 1
ATOM 4943 N N . TYR A 1 631 ? -28.666 10.401 28.129 1.00 97.44 631 TYR A N 1
ATOM 4944 C CA . TYR A 1 631 ? -27.266 10.470 27.699 1.00 97.44 631 TYR A CA 1
ATOM 4945 C C . TYR A 1 631 ? -27.010 11.469 26.568 1.00 97.44 631 TYR A C 1
ATOM 4947 O O . TYR A 1 631 ? -25.874 11.581 26.109 1.00 97.44 631 TYR A O 1
ATOM 4955 N N . HIS A 1 632 ? -28.022 12.205 26.097 1.00 96.75 632 HIS A N 1
ATOM 4956 C CA . HIS A 1 632 ? -27.855 13.114 24.956 1.00 96.75 632 HIS A CA 1
ATOM 4957 C C . HIS A 1 632 ? -26.785 14.182 25.214 1.00 96.75 632 HIS A C 1
ATOM 4959 O O . HIS A 1 632 ? -25.936 14.398 24.348 1.00 96.75 632 HIS A O 1
ATOM 4965 N N . ASP A 1 633 ? -26.755 14.765 26.412 1.00 94.50 633 ASP A N 1
ATOM 4966 C CA . ASP A 1 633 ? -25.828 15.853 26.758 1.00 94.50 633 ASP A CA 1
ATOM 4967 C C . ASP A 1 633 ? -24.355 15.417 26.742 1.00 94.50 633 ASP A C 1
ATOM 4969 O O . ASP A 1 633 ? -23.467 16.201 26.409 1.00 94.50 633 ASP A O 1
ATOM 4973 N N . ILE A 1 634 ? -24.082 14.141 27.028 1.00 94.81 634 ILE A N 1
ATOM 4974 C CA . ILE A 1 634 ? -22.719 13.592 27.050 1.00 94.81 634 ILE A CA 1
ATOM 4975 C C . ILE A 1 634 ? -22.330 12.871 25.752 1.00 94.81 634 ILE A C 1
ATOM 4977 O O . ILE A 1 634 ? -21.148 12.601 25.543 1.00 94.81 634 ILE A O 1
ATOM 4981 N N . LEU A 1 635 ? -23.286 12.574 24.862 1.00 95.38 635 LEU A N 1
ATOM 4982 C CA . LEU A 1 635 ? -23.050 11.849 23.605 1.00 95.38 635 LEU A CA 1
ATOM 4983 C C . LEU A 1 635 ? -22.946 12.753 22.374 1.00 95.38 635 LEU A C 1
ATOM 4985 O O . LEU A 1 635 ? -22.138 12.458 21.491 1.00 95.38 635 LEU A O 1
ATOM 4989 N N . ILE A 1 636 ? -23.773 13.800 22.276 1.00 95.56 636 ILE A N 1
ATOM 4990 C CA . ILE A 1 636 ? -23.910 14.601 21.051 1.00 95.56 636 ILE A CA 1
ATOM 4991 C C . ILE A 1 636 ? -22.730 15.577 20.906 1.00 95.56 636 ILE A C 1
ATOM 4993 O O . ILE A 1 636 ? -22.605 16.483 21.726 1.00 95.56 636 ILE A O 1
ATOM 4997 N N . PRO A 1 637 ? -21.882 15.446 19.864 1.00 93.88 637 PRO A N 1
ATOM 4998 C CA . PRO A 1 637 ? -20.709 16.299 19.697 1.00 93.88 637 PRO A CA 1
ATOM 4999 C C . PRO A 1 637 ? -21.013 17.770 19.387 1.00 93.88 637 PRO A C 1
ATOM 5001 O O . PRO A 1 637 ? -21.912 18.090 18.602 1.00 93.88 637 PRO A O 1
ATOM 5004 N N . ASP A 1 638 ? -20.158 18.665 19.882 1.00 90.12 638 ASP A N 1
ATOM 5005 C CA . ASP A 1 638 ? -20.156 20.095 19.553 1.00 90.12 638 ASP A CA 1
ATOM 5006 C C . ASP A 1 638 ? -19.274 20.455 18.331 1.00 90.12 638 ASP A C 1
ATOM 5008 O O . ASP A 1 638 ? -19.548 21.436 17.633 1.00 90.12 638 ASP A O 1
ATOM 5012 N N . PHE A 1 639 ? -18.294 19.618 17.981 1.00 91.12 639 PHE A N 1
ATOM 5013 C CA . PHE A 1 639 ? -17.345 19.832 16.879 1.00 91.12 639 PHE A CA 1
ATOM 5014 C C . PHE A 1 639 ? -17.834 19.365 15.487 1.00 91.12 639 PHE A C 1
ATOM 5016 O O . PHE A 1 639 ? -18.770 18.579 15.335 1.00 91.12 639 PHE A O 1
ATOM 5023 N N . GLU A 1 640 ? -17.154 19.822 14.427 1.00 91.50 640 GLU A N 1
ATOM 5024 C CA . GLU A 1 640 ? -17.505 19.549 13.022 1.00 91.50 640 GLU A CA 1
ATOM 5025 C C . GLU A 1 640 ? -17.463 18.055 12.629 1.00 91.50 640 GLU A C 1
ATOM 5027 O O . GLU A 1 640 ? -16.558 17.290 12.986 1.00 91.50 640 GLU A O 1
ATOM 5032 N N . VAL A 1 641 ? -18.420 17.644 11.790 1.00 92.69 641 VAL A N 1
ATOM 5033 C CA . VAL A 1 641 ? -18.468 16.292 11.213 1.00 92.69 641 VAL A CA 1
ATOM 5034 C C . VAL A 1 641 ? -17.236 16.033 10.341 1.00 92.69 641 VAL A C 1
ATOM 5036 O O . VAL A 1 641 ? -16.933 16.790 9.422 1.00 92.69 641 VAL A O 1
ATOM 5039 N N . GLY A 1 642 ? -16.565 14.905 10.584 1.00 88.38 642 GLY A N 1
ATOM 5040 C CA . GLY A 1 642 ? -15.365 14.490 9.851 1.00 88.38 642 GLY A CA 1
ATOM 5041 C C . GLY A 1 642 ? -14.049 14.957 10.474 1.00 88.38 642 GLY A C 1
ATOM 5042 O O . GLY A 1 642 ? -12.997 14.532 10.004 1.00 88.38 642 GLY A O 1
ATOM 5043 N N . CYS A 1 643 ? -14.092 15.762 11.542 1.00 88.75 643 CYS A N 1
ATOM 5044 C CA . CYS A 1 643 ? -12.884 16.188 12.249 1.00 88.75 643 CYS A CA 1
ATOM 5045 C C . CYS A 1 643 ? -12.177 15.011 12.952 1.00 88.75 643 CYS A C 1
ATOM 5047 O O . CYS A 1 643 ? -10.965 14.837 12.844 1.00 88.75 643 CYS A O 1
ATOM 5049 N N . LYS A 1 644 ? -12.956 14.123 13.583 1.00 89.38 644 LYS A N 1
ATOM 5050 C CA . LYS A 1 644 ? -12.501 12.814 14.082 1.00 89.38 644 LYS A CA 1
ATOM 5051 C C . LYS A 1 644 ? -12.962 11.686 13.155 1.00 89.38 644 LYS A C 1
ATOM 5053 O O . LYS A 1 644 ? -13.903 11.859 12.372 1.00 89.38 644 LYS A O 1
ATOM 5058 N N . ARG A 1 645 ? -12.351 10.501 13.290 1.00 88.31 645 ARG A N 1
ATOM 5059 C CA . ARG A 1 645 ? -12.861 9.272 12.657 1.00 88.31 645 ARG A CA 1
ATOM 5060 C C . ARG A 1 645 ? -14.317 9.046 13.079 1.00 88.31 645 ARG A C 1
ATOM 5062 O O . ARG A 1 645 ? -14.653 9.163 14.257 1.00 88.31 645 ARG A O 1
ATOM 5069 N N . ARG A 1 646 ? -15.163 8.745 12.096 1.00 90.88 646 ARG A N 1
ATOM 5070 C CA . ARG A 1 646 ? -16.587 8.449 12.285 1.00 90.88 646 ARG A CA 1
ATOM 5071 C C . ARG A 1 646 ? -16.735 7.049 12.868 1.00 90.88 646 ARG A C 1
ATOM 5073 O O . ARG A 1 646 ? -16.034 6.145 12.424 1.00 90.88 646 ARG A O 1
ATOM 5080 N N . ILE A 1 647 ? -17.643 6.889 13.820 1.00 93.31 647 ILE A N 1
ATOM 5081 C CA . ILE A 1 647 ? -18.031 5.578 14.344 1.00 93.31 647 ILE A CA 1
ATOM 5082 C C . ILE A 1 647 ? -19.294 5.152 13.600 1.00 93.31 647 ILE A C 1
ATOM 5084 O O . ILE A 1 647 ? -20.173 5.980 13.380 1.00 93.31 647 ILE A O 1
ATOM 5088 N N . PHE A 1 648 ? -19.386 3.889 13.198 1.00 92.81 648 PHE A N 1
ATOM 5089 C CA . PHE A 1 648 ? -20.609 3.328 12.627 1.00 92.81 648 PHE A CA 1
ATOM 5090 C C . PHE A 1 648 ? -21.315 2.489 13.690 1.00 92.81 648 PHE A C 1
ATOM 5092 O O . PHE A 1 648 ? -20.689 1.650 14.334 1.00 92.81 648 PHE A O 1
ATOM 5099 N N . ASN A 1 649 ? -22.600 2.760 13.898 1.00 93.44 649 ASN A N 1
ATOM 5100 C CA . ASN A 1 649 ? -23.418 2.144 14.927 1.00 93.44 649 ASN A CA 1
ATOM 5101 C C . ASN A 1 649 ? -23.827 0.728 14.521 1.00 93.44 649 ASN A C 1
ATOM 5103 O O . ASN A 1 649 ? -24.658 0.572 13.631 1.00 93.44 649 ASN A O 1
ATOM 5107 N N . ASP A 1 650 ? -23.274 -0.276 15.195 1.00 90.56 650 ASP A N 1
ATOM 5108 C CA . ASP A 1 650 ? -23.689 -1.680 15.083 1.00 90.56 650 ASP A CA 1
ATOM 5109 C C . ASP A 1 650 ? -24.246 -2.158 16.436 1.00 90.56 650 ASP A C 1
ATOM 5111 O O . ASP A 1 650 ? -23.711 -3.060 17.078 1.00 90.56 650 ASP A O 1
ATOM 5115 N N . GLY A 1 651 ? -25.283 -1.466 16.923 1.00 93.19 651 GLY A N 1
ATOM 5116 C CA . GLY A 1 651 ? -25.943 -1.772 18.196 1.00 93.19 651 GLY A CA 1
ATOM 5117 C C . GLY A 1 651 ? -25.414 -1.016 19.421 1.00 93.19 651 GLY A C 1
ATOM 5118 O O . GLY A 1 651 ? -25.826 -1.331 20.537 1.00 93.19 651 GLY A O 1
ATOM 5119 N N . TYR A 1 652 ? -24.499 -0.052 19.258 1.00 96.50 652 TYR A N 1
ATOM 5120 C CA . TYR A 1 652 ? -23.947 0.719 20.379 1.00 96.50 652 TYR A CA 1
ATOM 5121 C C . TYR A 1 652 ? -24.991 1.618 21.025 1.00 96.50 652 TYR A C 1
ATOM 5123 O O . TYR A 1 652 ? -25.239 1.477 22.220 1.00 96.50 652 TYR A O 1
ATOM 5131 N N . LEU A 1 653 ? -25.636 2.492 20.251 1.00 97.38 653 LEU A N 1
ATOM 5132 C CA . LEU A 1 653 ? -26.643 3.415 20.784 1.00 97.38 653 LEU A CA 1
ATOM 5133 C C . LEU A 1 653 ? -27.834 2.665 21.395 1.00 97.38 653 LEU A C 1
ATOM 5135 O O . LEU A 1 653 ? -28.342 3.060 22.439 1.00 97.38 653 LEU A O 1
ATOM 5139 N N . GLU A 1 654 ? -28.225 1.549 20.782 1.00 96.75 654 GLU A N 1
ATOM 5140 C CA . GLU A 1 654 ? -29.285 0.664 21.252 1.00 96.75 654 GLU A CA 1
ATOM 5141 C C . GLU A 1 654 ? -28.910 0.005 22.586 1.00 96.75 654 GLU A C 1
ATOM 5143 O O . GLU A 1 654 ? -29.734 -0.061 23.496 1.00 96.75 654 GLU A O 1
ATOM 5148 N N . SER A 1 655 ? -27.653 -0.432 22.743 1.00 97.31 655 SER A N 1
ATOM 5149 C CA . SER A 1 655 ? -27.181 -1.057 23.987 1.00 97.31 655 SER A CA 1
ATOM 5150 C C . SER A 1 655 ? -27.230 -0.122 25.198 1.00 97.31 655 SER A C 1
ATOM 5152 O O . SER A 1 655 ? -27.321 -0.600 26.328 1.00 97.31 655 SER A O 1
ATOM 5154 N N . LEU A 1 656 ? -27.240 1.199 24.978 1.00 97.50 656 LEU A N 1
ATOM 5155 C CA . LEU A 1 656 ? -27.313 2.189 26.053 1.00 97.50 656 LEU A CA 1
ATOM 5156 C C . LEU A 1 656 ? -28.675 2.222 26.765 1.00 97.50 656 LEU A C 1
ATOM 5158 O O . LEU A 1 656 ? -28.774 2.783 27.855 1.00 97.50 656 LEU A O 1
ATOM 5162 N N . HIS A 1 657 ? -29.721 1.629 26.178 1.00 97.44 657 HIS A N 1
ATOM 5163 C CA . HIS A 1 657 ? -31.024 1.455 26.840 1.00 97.44 657 HIS A CA 1
ATOM 5164 C C . HIS A 1 657 ? -31.023 0.339 27.885 1.00 97.44 657 HIS A C 1
ATOM 5166 O O . HIS A 1 657 ? -31.989 0.208 28.634 1.00 97.44 657 HIS A O 1
ATOM 5172 N N . SER A 1 658 ? -29.973 -0.484 27.936 1.00 97.50 658 SER A N 1
ATOM 5173 C CA . SER A 1 658 ? -29.937 -1.620 28.847 1.00 97.50 658 SER A CA 1
ATOM 5174 C C . SER A 1 658 ? -29.930 -1.178 30.310 1.00 97.50 658 SER A C 1
ATOM 5176 O O . SER A 1 658 ? -29.176 -0.290 30.699 1.00 97.50 658 SER A O 1
ATOM 5178 N N . ALA A 1 659 ? -30.730 -1.846 31.143 1.00 96.38 659 ALA A N 1
ATOM 5179 C CA . ALA A 1 659 ? -30.822 -1.544 32.572 1.00 96.38 659 ALA A CA 1
ATOM 5180 C C . ALA A 1 659 ? -29.536 -1.878 33.355 1.00 96.38 659 ALA A C 1
ATOM 5182 O O . ALA A 1 659 ? -29.329 -1.351 34.441 1.00 96.38 659 ALA A O 1
ATOM 5183 N N . ASN A 1 660 ? -28.674 -2.744 32.811 1.00 96.94 660 ASN A N 1
ATOM 5184 C CA . ASN A 1 660 ? -27.385 -3.130 33.395 1.00 96.94 660 ASN A CA 1
ATOM 5185 C C . ASN A 1 660 ? -26.191 -2.372 32.781 1.00 96.94 660 ASN A C 1
ATOM 5187 O O . ASN A 1 660 ? -25.061 -2.867 32.825 1.00 96.94 660 ASN A O 1
ATOM 5191 N N . LEU A 1 661 ? -26.435 -1.215 32.157 1.00 98.19 661 LEU A N 1
ATOM 5192 C CA . LEU A 1 661 ? -25.393 -0.352 31.616 1.00 98.19 661 LEU A CA 1
ATOM 5193 C C . LEU A 1 661 ? -25.536 1.075 32.137 1.00 98.19 661 LEU A C 1
ATOM 5195 O O . LEU A 1 661 ? -26.586 1.697 31.985 1.00 98.19 661 LEU A O 1
ATOM 5199 N N . ASP A 1 662 ? -24.423 1.617 32.631 1.00 97.56 662 ASP A N 1
ATOM 5200 C CA . ASP A 1 662 ? -24.272 3.038 32.926 1.00 97.56 662 ASP A CA 1
ATOM 5201 C C . ASP A 1 662 ? -23.187 3.682 32.068 1.00 97.56 662 ASP A C 1
ATOM 5203 O O . ASP A 1 662 ? -22.088 3.150 31.907 1.00 97.56 662 ASP A O 1
ATOM 5207 N N . LEU A 1 663 ? -23.494 4.866 31.548 1.00 97.69 663 LEU A N 1
ATOM 5208 C CA . LEU A 1 663 ? -22.564 5.733 30.837 1.00 97.69 663 LEU A CA 1
ATOM 5209 C C . LEU A 1 663 ? -22.290 6.973 31.691 1.00 97.69 663 LEU A C 1
ATOM 5211 O O . LEU A 1 663 ? -23.232 7.649 32.101 1.00 97.69 663 LEU A O 1
ATOM 5215 N N . THR A 1 664 ? -21.020 7.284 31.945 1.00 96.69 664 THR A N 1
ATOM 5216 C CA . THR A 1 664 ? -20.630 8.433 32.775 1.00 96.69 664 THR A CA 1
ATOM 5217 C C . THR A 1 664 ? -19.431 9.189 32.206 1.00 96.69 664 THR A C 1
ATOM 5219 O O . THR A 1 664 ? -18.587 8.624 31.508 1.00 96.69 664 THR A O 1
ATOM 5222 N N . THR A 1 665 ? -19.353 10.480 32.526 1.00 96.62 665 THR A N 1
ATOM 5223 C CA . THR A 1 665 ? -18.213 11.370 32.257 1.00 96.62 665 THR A CA 1
ATOM 5224 C C . THR A 1 665 ? -17.386 11.665 33.510 1.00 96.62 665 THR A C 1
ATOM 5226 O O . THR A 1 665 ? -16.523 12.543 33.472 1.00 96.62 665 THR A O 1
ATOM 5229 N N . ALA A 1 666 ? -17.656 10.971 34.624 1.00 95.62 666 ALA A N 1
ATOM 5230 C CA . ALA A 1 666 ? -16.966 11.173 35.893 1.00 95.62 666 ALA A CA 1
ATOM 5231 C C . ALA A 1 666 ? -15.443 11.074 35.716 1.00 95.62 666 ALA A C 1
ATOM 5233 O O . ALA A 1 666 ? -14.921 10.162 35.063 1.00 95.62 666 ALA A O 1
ATOM 5234 N N . LYS A 1 667 ? -14.711 12.030 36.296 1.00 95.88 667 LYS A N 1
ATOM 5235 C CA . LYS A 1 667 ? -13.254 12.087 36.148 1.00 95.88 667 LYS A CA 1
ATOM 5236 C C . LYS A 1 667 ? -12.629 10.944 36.940 1.00 95.88 667 LYS A C 1
ATOM 5238 O O . LYS A 1 667 ? -12.813 10.877 38.150 1.00 95.88 667 LYS A O 1
ATOM 5243 N N . ILE A 1 668 ? -11.861 10.082 36.276 1.00 96.69 668 ILE A N 1
ATOM 5244 C CA . ILE A 1 668 ? -11.071 9.034 36.939 1.00 96.69 668 ILE A CA 1
ATOM 5245 C C . ILE A 1 668 ? -9.951 9.704 37.742 1.00 96.69 668 ILE A C 1
ATOM 5247 O O . ILE A 1 668 ? -9.170 10.474 37.177 1.00 96.69 668 ILE A O 1
ATOM 5251 N N . LEU A 1 669 ? -9.897 9.429 39.045 1.00 96.62 669 LEU A N 1
ATOM 5252 C CA . LEU A 1 669 ? -8.874 9.947 39.957 1.00 96.62 669 LEU A CA 1
ATOM 5253 C C . LEU A 1 669 ? -7.758 8.918 40.160 1.00 96.62 669 LEU A C 1
ATOM 5255 O O . LEU A 1 669 ? -6.586 9.241 39.992 1.00 96.62 669 LEU A O 1
ATOM 5259 N N . GLU A 1 670 ? -8.135 7.676 40.456 1.00 97.19 670 GLU A N 1
ATOM 5260 C CA . GLU A 1 670 ? -7.229 6.547 40.672 1.00 97.19 670 GLU A CA 1
ATOM 5261 C C . GLU A 1 670 ? -7.975 5.216 40.480 1.00 97.19 670 GLU A C 1
ATOM 5263 O O . GLU A 1 670 ? -9.209 5.156 40.504 1.00 97.19 670 GLU A O 1
ATOM 5268 N N . ILE A 1 671 ? -7.219 4.143 40.286 1.00 97.88 671 ILE A N 1
ATOM 5269 C CA . ILE A 1 671 ? -7.692 2.766 40.400 1.00 97.88 671 ILE A CA 1
ATOM 5270 C C . ILE A 1 671 ? -7.440 2.318 41.842 1.00 97.88 671 ILE A C 1
ATOM 5272 O O . ILE A 1 671 ? -6.380 2.586 42.403 1.00 97.88 671 ILE A O 1
ATOM 5276 N N . VAL A 1 672 ? -8.430 1.669 42.444 1.00 97.56 672 VAL A N 1
ATOM 5277 C CA . VAL A 1 672 ? -8.398 1.170 43.826 1.00 97.56 672 VAL A CA 1
ATOM 5278 C C . VAL A 1 672 ? -8.613 -0.347 43.820 1.00 97.56 672 VAL A C 1
ATOM 5280 O O . VAL A 1 672 ? -9.111 -0.858 42.813 1.00 97.56 672 VAL A O 1
ATOM 5283 N N . PRO A 1 673 ? -8.279 -1.082 44.898 1.00 97.94 673 PRO A N 1
ATOM 5284 C CA . PRO A 1 673 ? -8.413 -2.542 44.940 1.00 97.94 673 PRO A CA 1
ATOM 5285 C C . PRO A 1 673 ? -9.768 -3.067 44.447 1.00 97.94 673 PRO A C 1
ATOM 5287 O O . PRO A 1 673 ? -9.826 -3.995 43.643 1.00 97.94 673 PRO A O 1
ATOM 5290 N N . GLU A 1 674 ? -10.852 -2.401 44.844 1.00 96.88 674 GLU A N 1
ATOM 5291 C CA . GLU A 1 674 ? -12.234 -2.783 44.564 1.00 96.88 674 GLU A CA 1
ATOM 5292 C C . GLU A 1 674 ? -12.831 -2.211 43.258 1.00 96.88 674 GLU A C 1
ATOM 5294 O O . GLU A 1 674 ? -13.983 -2.522 42.924 1.00 96.88 674 GLU A O 1
ATOM 5299 N N . GLY A 1 675 ? -12.111 -1.356 42.515 1.00 97.31 675 GLY A N 1
ATOM 5300 C CA . GLY A 1 675 ? -12.629 -0.742 41.287 1.00 97.31 675 GLY A CA 1
ATOM 5301 C C . GLY A 1 675 ? -11.972 0.575 40.863 1.00 97.31 675 GLY A C 1
ATOM 5302 O O . GLY A 1 675 ? -10.760 0.750 40.929 1.00 97.31 675 GLY A O 1
ATOM 5303 N N . VAL A 1 676 ? -12.781 1.515 40.368 1.00 97.94 676 VAL A N 1
ATOM 5304 C CA . VAL A 1 676 ? -12.310 2.805 39.835 1.00 97.94 676 VAL A CA 1
ATOM 5305 C C . VAL A 1 676 ? -12.837 3.948 40.693 1.00 97.94 676 VAL A C 1
ATOM 5307 O O . VAL A 1 676 ? -14.049 4.164 40.758 1.00 97.94 676 VAL A O 1
ATO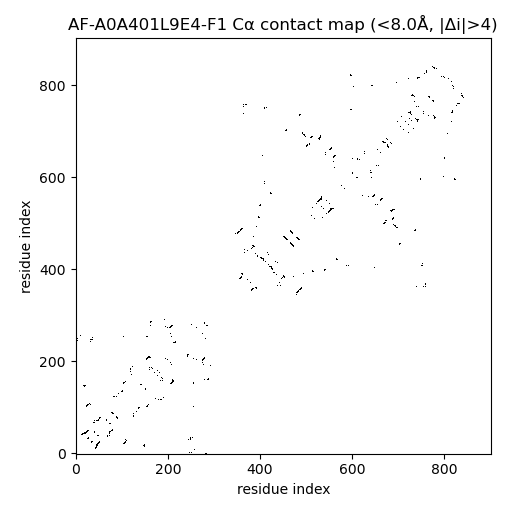M 5310 N N . ARG A 1 677 ? -11.944 4.717 41.327 1.00 98.06 677 ARG A N 1
ATOM 5311 C CA . ARG A 1 677 ? -12.327 5.932 42.053 1.00 98.06 677 ARG A CA 1
ATOM 5312 C C . ARG A 1 677 ? -12.481 7.085 41.069 1.00 98.06 677 ARG A C 1
ATOM 5314 O O . ARG A 1 677 ? -11.555 7.446 40.339 1.00 98.06 677 ARG A O 1
ATOM 5321 N N . THR A 1 678 ? -13.660 7.687 41.077 1.00 97.56 678 THR A N 1
ATOM 5322 C CA . THR A 1 678 ? -13.997 8.850 40.257 1.00 97.56 678 THR A CA 1
ATOM 5323 C C . THR A 1 678 ? -14.313 10.066 41.124 1.00 97.56 678 THR A C 1
ATOM 5325 O O . THR A 1 678 ? -14.368 9.960 42.350 1.00 97.56 678 THR A O 1
ATOM 5328 N N . SER A 1 679 ? -14.545 11.219 40.495 1.00 96.31 679 SER A N 1
ATOM 5329 C CA . SER A 1 679 ? -15.053 12.425 41.163 1.00 96.31 679 SER A CA 1
ATOM 5330 C C . SER A 1 679 ? -16.368 12.210 41.916 1.00 96.31 679 SER A C 1
ATOM 5332 O O . SER A 1 679 ? -16.631 12.926 42.876 1.00 96.31 679 SER A O 1
ATOM 5334 N N . ASP A 1 680 ? -17.160 11.219 41.505 1.00 94.88 680 ASP A N 1
ATOM 5335 C CA . ASP A 1 680 ? -18.532 11.022 41.980 1.00 94.88 680 ASP A CA 1
ATOM 5336 C C . ASP A 1 680 ? -18.625 9.854 42.983 1.00 94.88 680 ASP A C 1
ATOM 5338 O O . ASP A 1 680 ? -19.703 9.513 43.463 1.00 94.88 680 ASP A O 1
ATOM 5342 N N . GLY A 1 681 ? -17.487 9.225 43.304 1.00 96.06 681 GLY A N 1
ATOM 5343 C CA . GLY A 1 681 ? -17.393 8.052 44.171 1.00 96.06 681 GLY A CA 1
ATOM 5344 C C . GLY A 1 681 ? -16.653 6.882 43.524 1.00 96.06 681 GLY A C 1
ATOM 5345 O O . GLY A 1 681 ? -16.051 7.002 42.452 1.00 96.06 681 GLY A O 1
ATOM 5346 N N . VAL A 1 682 ? -16.671 5.734 44.202 1.00 97.62 682 VAL A N 1
ATOM 5347 C CA . VAL A 1 682 ? -16.043 4.496 43.719 1.00 97.62 682 VAL A CA 1
ATOM 5348 C C . VAL A 1 682 ? -17.038 3.716 42.868 1.00 97.62 682 VAL A C 1
ATOM 5350 O O . VAL A 1 682 ? -18.145 3.429 43.316 1.00 97.62 682 VAL A O 1
ATOM 5353 N N . ILE A 1 683 ? -16.625 3.350 41.655 1.00 98.19 683 ILE A N 1
ATOM 5354 C CA . ILE A 1 683 ? -17.341 2.436 40.763 1.00 98.19 683 ILE A CA 1
ATOM 5355 C C . ILE A 1 683 ? -16.737 1.041 40.962 1.00 98.19 683 ILE A C 1
ATOM 5357 O O . ILE A 1 683 ? -15.607 0.812 40.518 1.00 98.19 683 ILE A O 1
ATOM 5361 N N . PRO A 1 684 ? -17.442 0.100 41.616 1.00 97.88 684 PRO A N 1
ATOM 5362 C CA . PRO A 1 684 ? -16.900 -1.228 41.867 1.00 97.88 684 PRO A CA 1
ATOM 5363 C C . PRO A 1 684 ? -16.723 -2.022 40.571 1.00 97.88 684 PRO A C 1
ATOM 5365 O O . PRO A 1 684 ? -17.644 -2.083 39.751 1.00 97.88 684 PRO A O 1
ATOM 5368 N N . ALA A 1 685 ? -15.582 -2.686 40.409 1.00 98.25 685 ALA A N 1
ATOM 5369 C CA . ALA A 1 685 ? -15.261 -3.441 39.202 1.00 98.25 685 ALA A CA 1
ATOM 5370 C C . ALA A 1 685 ? -14.619 -4.781 39.552 1.00 98.25 685 ALA A C 1
ATOM 5372 O O . ALA A 1 685 ? -13.726 -4.844 40.385 1.00 98.25 685 ALA A O 1
ATOM 5373 N N . ASP A 1 686 ? -15.037 -5.844 38.870 1.00 98.19 686 ASP A N 1
ATOM 5374 C CA . ASP A 1 686 ? -14.323 -7.124 38.904 1.00 98.19 686 ASP A CA 1
ATOM 5375 C C . ASP A 1 686 ? -13.356 -7.237 37.710 1.00 98.19 686 ASP A C 1
ATOM 5377 O O . ASP A 1 686 ? -12.396 -8.006 37.742 1.00 98.19 686 ASP A O 1
ATOM 5381 N N . VAL A 1 687 ? -13.633 -6.485 36.635 1.00 98.38 687 VAL A N 1
ATOM 5382 C CA . VAL A 1 687 ? -12.808 -6.410 35.425 1.00 98.38 687 VAL A CA 1
ATOM 5383 C C . VAL A 1 687 ? -12.760 -4.970 34.911 1.00 98.38 687 VAL A C 1
ATOM 5385 O O . VAL A 1 687 ? -13.798 -4.309 34.824 1.00 98.38 687 VAL A O 1
ATOM 5388 N N . ILE A 1 688 ? -11.577 -4.504 34.509 1.00 98.38 688 ILE A N 1
ATOM 5389 C CA . ILE A 1 688 ? -11.373 -3.209 33.847 1.00 98.38 688 ILE A CA 1
ATOM 5390 C C . ILE A 1 688 ? -10.858 -3.442 32.424 1.00 98.38 688 ILE A C 1
ATOM 5392 O O . ILE A 1 688 ? -9.792 -4.015 32.206 1.00 98.38 688 ILE A O 1
ATOM 5396 N N . VAL A 1 689 ? -11.606 -2.952 31.439 1.00 98.06 689 VAL A N 1
ATOM 5397 C CA . VAL A 1 689 ? -11.242 -3.011 30.021 1.00 98.06 689 VAL A CA 1
ATOM 5398 C C . VAL A 1 689 ? -10.776 -1.637 29.557 1.00 98.06 689 VAL A C 1
ATOM 5400 O O . VAL A 1 689 ? -11.550 -0.675 29.518 1.00 98.06 689 VAL A O 1
ATOM 5403 N N . LEU A 1 690 ? -9.516 -1.551 29.132 1.00 97.62 690 LEU A N 1
ATOM 5404 C CA . LEU A 1 690 ? -8.949 -0.329 28.569 1.00 97.62 690 LEU A CA 1
ATOM 5405 C C . LEU A 1 690 ? -9.217 -0.291 27.056 1.00 97.62 690 LEU A C 1
ATOM 5407 O O . LEU A 1 690 ? -8.569 -0.975 26.258 1.00 97.62 690 LEU A O 1
ATOM 5411 N N . ALA A 1 691 ? -10.185 0.532 26.653 1.00 96.44 691 ALA A N 1
ATOM 5412 C CA . ALA A 1 691 ? -10.469 0.887 25.262 1.00 96.44 691 ALA A CA 1
ATOM 5413 C C . ALA A 1 691 ? -9.894 2.282 24.936 1.00 96.44 691 ALA A C 1
ATOM 5415 O O . ALA A 1 691 ? -10.530 3.113 24.280 1.00 96.44 691 ALA A O 1
ATOM 5416 N N . THR A 1 692 ? -8.677 2.538 25.428 1.00 93.50 692 THR A N 1
ATOM 5417 C CA . THR A 1 692 ? -7.997 3.845 25.462 1.00 93.50 692 THR A CA 1
ATOM 5418 C C . THR A 1 692 ? -7.189 4.164 24.198 1.00 93.50 692 THR A C 1
ATOM 5420 O O . THR A 1 692 ? -6.692 5.285 24.046 1.00 93.50 692 THR A O 1
ATOM 5423 N N . GLY A 1 693 ? -7.127 3.223 23.253 1.00 91.81 693 GLY A N 1
ATOM 5424 C CA . GLY A 1 693 ? -6.526 3.404 21.935 1.00 91.81 693 GLY A CA 1
ATOM 5425 C C . GLY A 1 693 ? -5.042 3.041 21.895 1.00 91.81 693 GLY A C 1
ATOM 5426 O O . GLY A 1 693 ? -4.559 2.220 22.665 1.00 91.81 693 GLY A O 1
ATOM 5427 N N . PHE A 1 694 ? -4.319 3.637 20.956 1.00 91.69 694 PHE A N 1
ATOM 5428 C CA . PHE A 1 694 ? -2.926 3.302 20.665 1.00 91.69 694 PHE A CA 1
ATOM 5429 C C . PHE A 1 694 ? -2.052 4.552 20.751 1.00 91.69 694 PHE A C 1
ATOM 5431 O O . PHE A 1 694 ? -2.559 5.671 20.612 1.00 91.69 694 PHE A O 1
ATOM 5438 N N . GLU A 1 695 ? -0.753 4.360 20.955 1.00 88.75 695 GLU A N 1
ATOM 5439 C CA . GLU A 1 695 ? 0.226 5.411 20.700 1.00 88.75 695 GLU A CA 1
ATOM 5440 C C . GLU A 1 695 ? 0.307 5.651 19.190 1.00 88.75 695 GLU A C 1
ATOM 5442 O O . GLU A 1 695 ? 0.594 4.746 18.407 1.00 88.75 695 GLU A O 1
ATOM 5447 N N . THR A 1 696 ? -0.029 6.870 18.773 1.00 84.62 696 THR A N 1
ATOM 5448 C CA . THR A 1 696 ? -0.069 7.298 17.369 1.00 84.62 696 THR A CA 1
ATOM 5449 C C . THR A 1 696 ? 0.942 8.415 17.144 1.00 84.62 696 THR A C 1
ATOM 5451 O O . THR A 1 696 ? 1.351 9.081 18.091 1.00 84.62 696 THR A O 1
ATOM 5454 N N . ASN A 1 697 ? 1.315 8.671 15.886 1.00 84.69 697 ASN A N 1
ATOM 5455 C CA . ASN A 1 697 ? 2.428 9.564 15.518 1.00 84.69 697 ASN A CA 1
ATOM 5456 C C . ASN A 1 697 ? 3.817 9.026 15.921 1.00 84.69 697 ASN A C 1
ATOM 5458 O O . ASN A 1 697 ? 4.787 9.775 15.925 1.00 84.69 697 ASN A O 1
ATOM 5462 N N . GLN A 1 698 ? 3.923 7.725 16.203 1.00 84.69 698 GLN A N 1
ATOM 5463 C CA . GLN A 1 698 ? 5.181 6.984 16.267 1.00 84.69 698 GLN A CA 1
ATOM 5464 C C . GLN A 1 698 ? 5.090 5.833 15.264 1.00 84.69 698 GLN A C 1
ATOM 5466 O O . GLN A 1 698 ? 4.196 4.996 15.367 1.00 84.69 698 GLN A O 1
ATOM 5471 N N . PHE A 1 699 ? 5.968 5.806 14.261 1.00 86.94 699 PHE A N 1
ATOM 5472 C CA . PHE A 1 699 ? 5.869 4.833 13.161 1.00 86.94 699 PHE A CA 1
ATOM 5473 C C . PHE A 1 699 ? 6.903 3.701 13.260 1.00 86.94 699 PHE A C 1
ATOM 5475 O O . PHE A 1 699 ? 6.732 2.644 12.650 1.00 86.94 699 PHE A O 1
ATOM 5482 N N . THR A 1 700 ? 7.944 3.886 14.072 1.00 85.19 700 THR A N 1
ATOM 5483 C CA . THR A 1 700 ? 8.976 2.884 14.378 1.00 85.19 700 THR A CA 1
ATOM 5484 C C . THR A 1 700 ? 9.242 2.808 15.891 1.00 85.19 700 THR A C 1
ATOM 5486 O O . THR A 1 700 ? 10.385 2.913 16.316 1.00 85.19 700 THR A O 1
ATOM 5489 N N . PRO A 1 701 ? 8.214 2.643 16.746 1.00 78.88 701 PRO A N 1
ATOM 5490 C CA . PRO A 1 701 ? 8.373 2.798 18.199 1.00 78.88 701 PRO A CA 1
ATOM 5491 C C . PRO A 1 701 ? 9.259 1.736 18.872 1.00 78.88 701 PRO A C 1
ATOM 5493 O O . PRO A 1 701 ? 9.685 1.921 20.006 1.00 78.88 701 PRO A O 1
ATOM 5496 N N . PHE A 1 702 ? 9.517 0.612 18.199 1.00 82.81 702 PHE A N 1
ATOM 5497 C CA . PHE A 1 702 ? 10.246 -0.534 18.759 1.00 82.81 702 PHE A CA 1
ATOM 5498 C C . PHE A 1 702 ? 11.626 -0.748 18.136 1.00 82.81 702 PHE A C 1
ATOM 5500 O O . PHE A 1 702 ? 12.288 -1.727 18.461 1.00 82.81 702 PHE A O 1
ATOM 5507 N N . MET A 1 703 ? 12.030 0.120 17.207 1.00 90.81 703 MET A N 1
ATOM 5508 C CA . MET A 1 703 ? 13.274 -0.052 16.470 1.00 90.81 703 MET A CA 1
ATOM 5509 C C . MET A 1 703 ? 13.906 1.292 16.149 1.00 90.81 703 MET A C 1
ATOM 5511 O O . MET A 1 703 ? 13.210 2.257 15.828 1.00 90.81 703 MET A O 1
ATOM 5515 N N . ASP A 1 704 ? 15.229 1.317 16.155 1.00 93.75 704 ASP A N 1
ATOM 5516 C CA . ASP A 1 704 ? 15.989 2.433 15.616 1.00 93.75 704 ASP A CA 1
ATOM 5517 C C . ASP A 1 704 ? 16.369 2.156 14.153 1.00 93.75 704 ASP A C 1
ATOM 5519 O O . ASP A 1 704 ? 16.793 1.053 13.804 1.00 93.75 704 ASP A O 1
ATOM 5523 N N . ILE A 1 705 ? 16.175 3.140 13.279 1.00 96.94 705 ILE A N 1
ATOM 5524 C CA . ILE A 1 705 ? 16.522 3.042 11.857 1.00 96.94 705 ILE A CA 1
ATOM 5525 C C . ILE A 1 705 ? 17.534 4.135 11.573 1.00 96.94 705 ILE A C 1
ATOM 5527 O O . ILE A 1 705 ? 17.195 5.312 11.626 1.00 96.94 705 ILE A O 1
ATOM 5531 N N . VAL A 1 706 ? 18.758 3.738 11.251 1.00 97.88 706 VAL A N 1
ATOM 5532 C CA . VAL A 1 706 ? 19.902 4.629 11.074 1.00 97.88 706 VAL A CA 1
ATOM 5533 C C . VAL A 1 706 ? 20.271 4.681 9.596 1.00 97.88 706 VAL A C 1
ATOM 5535 O O . VAL A 1 706 ? 20.734 3.693 9.020 1.00 97.88 706 VAL A O 1
ATOM 5538 N N . GLY A 1 707 ? 20.005 5.832 8.978 1.00 96.25 707 GLY A N 1
ATOM 5539 C CA . GLY A 1 707 ? 20.395 6.157 7.609 1.00 96.25 707 GLY A CA 1
ATOM 5540 C C . GLY A 1 707 ? 21.822 6.704 7.547 1.00 96.25 707 GLY A C 1
ATOM 5541 O O . GLY A 1 707 ? 22.642 6.432 8.421 1.00 96.25 707 GLY A O 1
ATOM 5542 N N . ARG A 1 708 ? 22.137 7.498 6.518 1.00 92.44 708 ARG A N 1
ATOM 5543 C CA . ARG A 1 708 ? 23.476 8.106 6.385 1.00 92.44 708 ARG A CA 1
ATOM 5544 C C . ARG A 1 708 ? 23.751 9.213 7.392 1.00 92.44 708 ARG A C 1
ATOM 5546 O O . ARG A 1 708 ? 24.853 9.292 7.920 1.00 92.44 708 ARG A O 1
ATOM 5553 N N . ASP A 1 709 ? 22.748 10.049 7.631 1.00 89.62 709 ASP A N 1
ATOM 5554 C CA . ASP A 1 709 ? 22.903 11.303 8.372 1.00 89.62 709 ASP A CA 1
ATOM 5555 C C . ASP A 1 709 ? 22.346 11.212 9.805 1.00 89.62 709 ASP A C 1
ATOM 5557 O O . ASP A 1 709 ? 22.148 12.230 10.466 1.00 89.62 709 ASP A O 1
ATOM 5561 N N . GLY A 1 710 ? 22.075 9.994 10.291 1.00 93.38 710 GLY A N 1
ATOM 5562 C CA . GLY A 1 710 ? 21.564 9.732 11.637 1.00 93.38 710 GLY A CA 1
ATOM 5563 C C . GLY A 1 710 ? 20.310 8.860 11.666 1.00 93.38 710 GLY A C 1
ATOM 5564 O O . GLY A 1 710 ? 19.978 8.167 10.698 1.00 93.38 710 GLY A O 1
ATOM 5565 N N . SER A 1 711 ? 19.622 8.869 12.810 1.00 95.38 711 SER A N 1
ATOM 5566 C CA . SER A 1 711 ? 18.405 8.080 13.007 1.00 95.38 711 SER A CA 1
ATOM 5567 C C . SER A 1 711 ? 17.195 8.677 12.277 1.00 95.38 711 SER A C 1
ATOM 5569 O O . SER A 1 711 ? 17.124 9.877 12.008 1.00 95.38 711 SER A O 1
ATOM 5571 N N . LEU A 1 712 ? 16.180 7.854 12.012 1.00 94.31 712 LEU A N 1
ATOM 5572 C CA . LEU A 1 712 ? 14.892 8.288 11.459 1.00 94.31 712 LEU A CA 1
ATOM 5573 C C . LEU A 1 712 ? 14.192 9.308 12.367 1.00 94.31 712 LEU A C 1
ATOM 5575 O O . LEU A 1 712 ? 13.557 10.246 11.887 1.00 94.31 712 LEU A O 1
ATOM 5579 N N . ASN A 1 713 ? 14.353 9.165 13.683 1.00 91.56 713 ASN A N 1
ATOM 5580 C CA . ASN A 1 713 ? 13.834 10.137 14.636 1.00 91.56 713 ASN A CA 1
ATOM 5581 C C . ASN A 1 713 ? 14.570 11.479 14.525 1.00 91.56 713 ASN A C 1
ATOM 5583 O O . ASN A 1 713 ? 13.921 12.520 14.590 1.00 91.56 713 ASN A O 1
ATOM 5587 N N . ASP A 1 714 ? 15.892 11.479 14.320 1.00 92.50 714 ASP A N 1
ATOM 5588 C CA . ASP A 1 714 ? 16.657 12.710 14.082 1.00 92.50 714 ASP A CA 1
ATOM 5589 C C . ASP A 1 714 ? 16.267 13.375 12.762 1.00 92.50 714 ASP A C 1
ATOM 5591 O O . ASP A 1 714 ? 16.095 14.593 12.714 1.00 92.50 714 ASP A O 1
ATOM 5595 N N . HIS A 1 715 ? 16.027 12.582 11.716 1.00 94.88 715 HIS A N 1
ATOM 5596 C CA . HIS A 1 715 ? 15.512 13.080 10.441 1.00 94.88 715 HIS A CA 1
ATOM 5597 C C . HIS A 1 715 ? 14.187 13.823 10.616 1.00 94.88 715 HIS A C 1
ATOM 5599 O O . HIS A 1 715 ? 14.041 14.941 10.121 1.00 94.88 715 HIS A O 1
ATOM 5605 N N . TRP A 1 716 ? 13.243 13.251 11.369 1.00 94.12 716 TRP A N 1
ATOM 5606 C CA . TRP A 1 716 ? 11.955 13.893 11.634 1.00 94.12 716 TRP A CA 1
ATOM 5607 C C . TRP A 1 716 ? 12.036 15.109 12.554 1.00 94.12 716 TRP A C 1
ATOM 5609 O O . TRP A 1 716 ? 11.136 15.937 12.482 1.00 94.12 716 TRP A O 1
ATOM 5619 N N . LYS A 1 717 ? 13.099 15.286 13.356 1.00 91.19 717 LYS A N 1
ATOM 5620 C CA . LYS A 1 717 ? 13.313 16.534 14.122 1.00 91.19 717 LYS A CA 1
ATOM 5621 C C . LYS A 1 717 ? 13.538 17.752 13.220 1.00 91.19 717 LYS A C 1
ATOM 5623 O O . LYS A 1 717 ? 13.366 18.874 13.687 1.00 91.19 717 LYS A O 1
ATOM 5628 N N . ARG A 1 718 ? 13.906 17.550 11.945 1.00 90.75 718 ARG A N 1
ATOM 5629 C CA . ARG A 1 718 ? 13.980 18.626 10.936 1.00 90.75 718 ARG A CA 1
ATOM 5630 C C . ARG A 1 718 ? 12.598 19.166 10.554 1.00 90.75 718 ARG A C 1
ATOM 5632 O O . ARG A 1 718 ? 12.499 20.269 10.025 1.00 90.75 718 ARG A O 1
ATOM 5639 N N . TYR A 1 719 ? 11.550 18.403 10.854 1.00 90.69 719 TYR A N 1
ATOM 5640 C CA . TYR A 1 719 ? 10.150 18.776 10.714 1.00 90.69 719 TYR A CA 1
ATOM 5641 C C . TYR A 1 719 ? 9.488 18.860 12.101 1.00 90.69 719 TYR A C 1
ATOM 5643 O O . TYR A 1 719 ? 10.067 18.507 13.129 1.00 90.69 719 TYR A O 1
ATOM 5651 N N . ASP A 1 720 ? 8.231 19.299 12.154 1.00 89.69 720 ASP A N 1
ATOM 5652 C CA . ASP A 1 720 ? 7.474 19.326 13.413 1.00 89.69 720 ASP A CA 1
ATOM 5653 C C . ASP A 1 720 ? 6.819 17.980 13.765 1.00 89.69 720 ASP A C 1
ATOM 5655 O O . ASP A 1 720 ? 6.098 17.881 14.760 1.00 89.69 720 ASP A O 1
ATOM 5659 N N . GLY A 1 721 ? 7.091 16.923 12.996 1.00 92.50 721 GLY A N 1
ATOM 5660 C CA . GLY A 1 721 ? 6.664 15.557 13.282 1.00 92.50 721 GLY A CA 1
ATOM 5661 C C . GLY A 1 721 ? 6.979 14.583 12.143 1.00 92.50 721 GLY A C 1
ATOM 5662 O O . GLY A 1 721 ? 7.591 14.975 11.149 1.00 92.50 721 GLY A O 1
ATOM 5663 N N . PRO A 1 722 ? 6.547 13.313 12.265 1.00 94.38 722 PRO A N 1
ATOM 5664 C CA . PRO A 1 722 ? 6.800 12.307 11.243 1.00 94.38 722 PRO A CA 1
ATOM 5665 C C . PRO A 1 722 ? 6.205 12.678 9.891 1.00 94.38 722 PRO A C 1
ATOM 5667 O O . PRO A 1 722 ? 5.071 13.161 9.800 1.00 94.38 722 PRO A O 1
ATOM 5670 N N . GLU A 1 723 ? 6.964 12.397 8.841 1.00 94.00 723 GLU A N 1
ATOM 5671 C CA . GLU A 1 723 ? 6.567 12.598 7.455 1.00 94.00 723 GLU A CA 1
ATOM 5672 C C . GLU A 1 723 ? 7.284 11.594 6.543 1.00 94.00 723 GLU A C 1
ATOM 5674 O O . GLU A 1 723 ? 8.251 10.946 6.951 1.00 94.00 723 GLU A O 1
ATOM 5679 N N . ALA A 1 724 ? 6.741 11.402 5.345 1.00 96.00 724 ALA A N 1
ATOM 5680 C CA . ALA A 1 724 ? 7.368 10.596 4.311 1.00 96.00 724 ALA A CA 1
ATOM 5681 C C . ALA A 1 724 ? 6.861 11.024 2.930 1.00 96.00 724 ALA A C 1
ATOM 5683 O O . ALA A 1 724 ? 5.648 11.124 2.691 1.00 96.00 724 ALA A O 1
ATOM 5684 N N . TYR A 1 725 ? 7.772 11.155 1.969 1.00 97.94 725 TYR A N 1
ATOM 5685 C CA . TYR A 1 725 ? 7.462 11.414 0.571 1.00 97.94 725 TYR A CA 1
ATOM 5686 C C . TYR A 1 725 ? 6.551 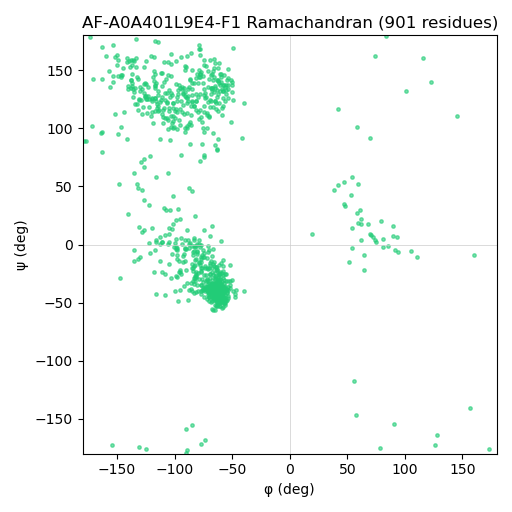10.338 -0.010 1.00 97.94 725 TYR A C 1
ATOM 5688 O O . TYR A 1 725 ? 6.839 9.137 0.044 1.00 97.94 725 TYR A O 1
ATOM 5696 N N . ASN A 1 726 ? 5.430 10.783 -0.585 1.00 96.69 726 ASN A N 1
ATOM 5697 C CA . ASN A 1 726 ? 4.343 9.923 -1.058 1.00 96.69 726 ASN A CA 1
ATOM 5698 C C . ASN A 1 726 ? 3.933 8.857 -0.017 1.00 96.69 726 ASN A C 1
ATOM 5700 O O . ASN A 1 726 ? 3.617 7.720 -0.369 1.00 96.69 726 ASN A O 1
ATOM 5704 N N . SER A 1 727 ? 3.992 9.223 1.269 1.00 96.12 727 SER A N 1
ATOM 5705 C CA . SER A 1 727 ? 3.679 8.363 2.414 1.00 96.12 727 SER A CA 1
ATOM 5706 C C . SER A 1 727 ? 4.522 7.087 2.504 1.00 96.12 727 SER A C 1
ATOM 5708 O O . SER A 1 727 ? 4.039 6.067 3.007 1.00 96.12 727 SER A O 1
ATOM 5710 N N . SER A 1 728 ? 5.750 7.108 1.966 1.00 97.06 728 SER A N 1
ATOM 5711 C CA . SER A 1 728 ? 6.558 5.893 1.849 1.00 97.06 728 SER A CA 1
ATOM 5712 C C . SER A 1 728 ? 8.074 6.063 1.967 1.00 97.06 728 SER A C 1
ATOM 5714 O O . SER A 1 728 ? 8.712 5.117 2.410 1.00 97.06 728 SER A O 1
ATOM 5716 N N . ALA A 1 729 ? 8.679 7.193 1.600 1.00 97.50 729 ALA A N 1
ATOM 5717 C CA . ALA A 1 729 ? 10.143 7.300 1.548 1.00 97.50 729 ALA A CA 1
ATOM 5718 C C . ALA A 1 729 ? 10.691 8.586 2.164 1.00 97.50 729 ALA A C 1
ATOM 5720 O O . ALA A 1 729 ? 9.980 9.584 2.197 1.00 97.50 729 ALA A O 1
ATOM 5721 N N . MET A 1 730 ? 11.963 8.565 2.562 1.00 96.56 730 MET A N 1
ATOM 5722 C CA . MET A 1 730 ? 12.685 9.723 3.096 1.00 96.56 730 MET A CA 1
ATOM 5723 C C . MET A 1 730 ? 14.071 9.855 2.449 1.00 96.56 730 MET A C 1
ATOM 5725 O O . MET A 1 730 ? 14.649 8.851 2.015 1.00 96.56 730 MET A O 1
ATOM 5729 N N . SER A 1 731 ? 14.617 11.072 2.376 1.00 96.88 731 SER A N 1
ATOM 5730 C CA . SER A 1 731 ? 16.017 11.285 1.971 1.00 96.88 731 SER A CA 1
ATOM 5731 C C . SER A 1 731 ? 16.981 10.802 3.059 1.00 96.88 731 SER A C 1
ATOM 5733 O O . SER A 1 731 ? 16.631 10.789 4.232 1.00 96.88 731 SER A O 1
ATOM 5735 N N . GLY A 1 732 ? 18.178 10.336 2.687 1.00 96.44 732 GLY A N 1
ATOM 5736 C CA . GLY A 1 732 ? 19.152 9.794 3.647 1.00 96.44 732 GLY A CA 1
ATOM 5737 C C . GLY A 1 732 ? 18.914 8.336 4.075 1.00 96.44 732 GLY A C 1
ATOM 5738 O O . GLY A 1 732 ? 19.752 7.772 4.781 1.00 96.44 732 GLY A O 1
ATOM 5739 N N . PHE A 1 733 ? 17.837 7.690 3.597 1.00 97.81 733 PHE A N 1
ATOM 5740 C CA . PHE A 1 733 ? 17.499 6.278 3.857 1.00 97.81 733 PHE A CA 1
ATOM 5741 C C . PHE A 1 733 ? 17.399 5.473 2.543 1.00 97.81 733 PHE A C 1
ATOM 5743 O O . PHE A 1 733 ? 16.299 5.172 2.067 1.00 97.81 733 PHE A O 1
ATOM 5750 N N . PRO A 1 734 ? 18.531 5.117 1.905 1.00 97.62 734 PRO A N 1
ATOM 5751 C CA . PRO A 1 734 ? 18.525 4.444 0.607 1.00 97.62 734 PRO A CA 1
ATOM 5752 C C . PRO A 1 734 ? 17.862 3.065 0.681 1.00 97.62 734 PRO A C 1
ATOM 5754 O O . PRO A 1 734 ? 18.046 2.330 1.647 1.00 97.62 734 PRO A O 1
ATOM 5757 N N . ASN A 1 735 ? 17.104 2.683 -0.350 1.00 98.31 735 ASN A N 1
ATOM 5758 C CA . ASN A 1 735 ? 16.369 1.408 -0.414 1.00 98.31 735 ASN A CA 1
ATOM 5759 C C . ASN A 1 735 ? 15.423 1.112 0.770 1.00 98.31 735 ASN A C 1
ATOM 5761 O O . ASN A 1 735 ? 14.972 -0.028 0.906 1.00 98.31 735 ASN A O 1
ATOM 5765 N N . PHE A 1 736 ? 15.105 2.098 1.610 1.00 98.50 736 PHE A N 1
ATOM 5766 C CA . PHE A 1 736 ? 14.167 1.940 2.713 1.00 98.50 736 PHE A CA 1
ATOM 5767 C C . PHE A 1 736 ? 12.816 2.560 2.370 1.00 98.50 736 PHE A C 1
ATOM 5769 O O . PHE A 1 736 ? 12.739 3.705 1.923 1.00 98.50 736 PHE A O 1
ATOM 5776 N N . PHE A 1 737 ? 11.743 1.799 2.587 1.00 98.50 737 PHE A N 1
ATOM 5777 C CA . PHE A 1 737 ? 10.380 2.253 2.332 1.00 98.50 737 PHE A CA 1
ATOM 5778 C C . PHE A 1 737 ? 9.435 1.861 3.465 1.00 98.50 737 PHE A C 1
ATOM 5780 O O . PHE A 1 737 ? 9.371 0.711 3.894 1.00 98.50 737 PHE A O 1
ATOM 5787 N N . MET A 1 738 ? 8.620 2.809 3.904 1.00 97.50 738 MET A N 1
ATOM 5788 C CA . MET A 1 738 ? 7.493 2.578 4.797 1.00 97.50 738 MET A CA 1
ATOM 5789 C C . MET A 1 738 ? 6.249 2.223 3.979 1.00 97.50 738 MET A C 1
ATOM 5791 O O . MET A 1 738 ? 5.943 2.854 2.963 1.00 97.50 738 MET A O 1
ATOM 5795 N N . LEU A 1 739 ? 5.509 1.211 4.418 1.00 97.25 739 LEU A N 1
ATOM 5796 C CA . LEU A 1 739 ? 4.255 0.786 3.810 1.00 97.25 739 LEU A CA 1
ATOM 5797 C C . LEU A 1 739 ? 3.098 1.197 4.703 1.00 97.25 739 LEU A C 1
ATOM 5799 O O . LEU A 1 739 ? 3.035 0.763 5.851 1.00 97.25 739 LEU A O 1
ATOM 5803 N N . PHE A 1 740 ? 2.167 1.988 4.157 1.00 94.75 740 PHE A N 1
ATOM 5804 C CA . PHE A 1 740 ? 1.169 2.684 4.968 1.00 94.75 740 PHE A CA 1
ATOM 5805 C C . PHE A 1 740 ? 1.875 3.504 6.062 1.00 94.75 740 PHE A C 1
ATOM 5807 O O . PHE A 1 740 ? 1.693 3.233 7.239 1.00 94.75 740 PHE A O 1
ATOM 5814 N N . GLY A 1 741 ? 2.761 4.419 5.644 1.00 94.56 741 GLY A N 1
ATOM 5815 C CA . GLY A 1 741 ? 3.532 5.295 6.528 1.00 94.56 741 GLY A CA 1
ATOM 5816 C C . GLY A 1 741 ? 2.832 6.630 6.827 1.00 94.56 741 GLY A C 1
ATOM 5817 O O . GLY A 1 741 ? 1.609 6.747 6.654 1.00 94.56 741 GLY A O 1
ATOM 5818 N N . PRO A 1 742 ? 3.592 7.660 7.248 1.00 95.19 742 PRO A N 1
ATOM 5819 C CA . PRO A 1 742 ? 3.048 8.981 7.543 1.00 95.19 742 PRO A CA 1
ATOM 5820 C C . PRO A 1 742 ? 2.164 9.534 6.423 1.00 95.19 742 PRO A C 1
ATOM 5822 O O . PRO A 1 742 ? 2.418 9.361 5.230 1.00 95.19 742 PRO A O 1
ATOM 5825 N N . ASN A 1 743 ? 1.073 10.179 6.818 1.00 94.81 743 ASN A N 1
ATOM 5826 C CA . ASN A 1 743 ? 0.060 10.759 5.946 1.00 94.81 743 ASN A CA 1
ATOM 5827 C C . ASN A 1 743 ? -0.635 9.765 4.996 1.00 94.81 743 ASN A C 1
ATOM 5829 O O . ASN A 1 743 ? -1.268 10.209 4.050 1.00 94.81 743 ASN A O 1
ATOM 5833 N N . ALA A 1 744 ? -0.593 8.446 5.225 1.00 94.12 744 ALA A N 1
ATOM 5834 C CA . ALA A 1 744 ? -1.338 7.477 4.404 1.00 94.12 744 ALA A CA 1
ATOM 5835 C C . ALA A 1 744 ? -2.812 7.302 4.831 1.00 94.12 744 ALA A C 1
ATOM 5837 O O . ALA A 1 744 ? -3.639 6.765 4.086 1.00 94.12 744 ALA A O 1
ATOM 5838 N N . GLY A 1 745 ? -3.154 7.712 6.056 1.00 89.44 745 GLY A N 1
ATOM 5839 C CA . GLY A 1 745 ? -4.464 7.492 6.654 1.00 89.44 745 GLY A CA 1
ATOM 5840 C C . GLY A 1 745 ? -5.550 8.350 6.013 1.00 89.44 745 GLY A C 1
ATOM 5841 O O . GLY A 1 745 ? -5.396 9.550 5.814 1.00 89.44 745 GLY A O 1
ATOM 5842 N N . THR A 1 746 ? -6.708 7.757 5.737 1.00 77.81 746 THR A N 1
ATOM 5843 C CA . THR A 1 746 ? -7.867 8.495 5.224 1.00 77.81 746 THR A CA 1
ATOM 5844 C C . THR A 1 746 ? -9.104 8.211 6.061 1.00 77.81 746 THR A C 1
ATOM 5846 O O . THR A 1 746 ? -9.409 7.075 6.406 1.00 77.81 746 THR A O 1
ATOM 5849 N N . GLY A 1 747 ? -9.843 9.265 6.416 1.00 80.69 747 GLY A N 1
ATOM 5850 C CA . GLY A 1 747 ? -11.068 9.153 7.223 1.00 80.69 747 GLY A CA 1
ATOM 5851 C C . GLY A 1 747 ? -12.313 8.696 6.447 1.00 80.69 747 GLY A C 1
ATOM 5852 O O . GLY A 1 747 ? -13.418 8.702 7.000 1.00 80.69 747 GLY A O 1
ATOM 5853 N N . HIS A 1 748 ? -12.173 8.370 5.157 1.00 87.75 748 HIS A N 1
ATOM 5854 C CA . HIS A 1 748 ? -13.302 8.170 4.242 1.00 87.75 748 HIS A CA 1
ATOM 5855 C C . HIS A 1 748 ? -13.288 6.887 3.417 1.00 87.75 748 HIS A C 1
ATOM 5857 O O . HIS A 1 748 ? -14.307 6.578 2.810 1.00 87.75 748 HIS A O 1
ATOM 5863 N N . THR A 1 749 ? -12.185 6.146 3.410 1.00 91.69 749 THR A N 1
ATOM 5864 C CA . THR A 1 749 ? -11.953 5.043 2.471 1.00 91.69 749 THR A CA 1
ATOM 5865 C C . THR A 1 749 ? -10.974 4.028 3.078 1.00 91.69 749 THR A C 1
ATOM 5867 O O . THR A 1 749 ? -10.681 4.077 4.274 1.00 91.69 749 THR A O 1
ATOM 5870 N N . SER A 1 750 ? -10.532 3.047 2.294 1.00 94.38 750 SER A N 1
ATOM 5871 C CA . SER A 1 750 ? -9.851 1.850 2.799 1.00 94.38 750 SER A CA 1
ATOM 5872 C C . SER A 1 750 ? -8.365 2.069 3.088 1.00 94.38 750 SER A C 1
ATOM 5874 O O . SER A 1 750 ? -7.582 2.377 2.191 1.00 94.38 750 SER A O 1
ATOM 5876 N N . ALA A 1 751 ? -7.951 1.790 4.328 1.00 93.88 751 ALA A N 1
ATOM 5877 C CA . ALA A 1 751 ? -6.535 1.722 4.702 1.00 93.88 751 ALA A CA 1
ATOM 5878 C C . ALA A 1 751 ? -5.770 0.637 3.922 1.00 93.88 751 ALA A C 1
ATOM 5880 O O . ALA A 1 751 ? -4.588 0.800 3.639 1.00 93.88 751 ALA A O 1
ATOM 5881 N N . LEU A 1 752 ? -6.448 -0.447 3.523 1.00 95.12 752 LEU A N 1
ATOM 5882 C CA . LEU A 1 752 ? -5.823 -1.507 2.735 1.00 95.12 752 LEU A CA 1
ATOM 5883 C C . LEU A 1 752 ? -5.459 -1.025 1.325 1.00 95.12 752 LEU A C 1
ATOM 5885 O O . LEU A 1 752 ? -4.414 -1.396 0.801 1.00 95.12 752 LEU A O 1
ATOM 5889 N N . MET A 1 753 ? -6.274 -0.136 0.745 1.00 95.25 753 MET A N 1
ATOM 5890 C CA . MET A 1 753 ? -5.948 0.518 -0.524 1.00 95.25 753 MET A CA 1
ATOM 5891 C C . MET A 1 753 ? -4.733 1.442 -0.378 1.00 95.25 753 MET A C 1
ATOM 5893 O O . MET A 1 753 ? -3.861 1.431 -1.240 1.00 95.25 753 MET A O 1
ATOM 5897 N N . ALA A 1 754 ? -4.639 2.197 0.719 1.00 95.88 754 ALA A N 1
ATOM 5898 C CA . ALA A 1 754 ? -3.472 3.033 0.996 1.00 95.88 754 ALA A CA 1
ATOM 5899 C C . ALA A 1 754 ? -2.189 2.193 1.153 1.00 95.88 754 ALA A C 1
ATOM 5901 O O . ALA A 1 754 ? -1.150 2.564 0.614 1.00 95.88 754 ALA A O 1
ATOM 5902 N N . ALA A 1 755 ? -2.270 1.030 1.810 1.00 96.50 755 ALA A N 1
ATOM 5903 C CA . ALA A 1 755 ? -1.159 0.084 1.893 1.00 96.50 755 ALA A CA 1
ATOM 5904 C C . ALA A 1 755 ? -0.744 -0.454 0.509 1.00 96.50 755 ALA A C 1
ATOM 5906 O O . ALA A 1 755 ? 0.440 -0.429 0.174 1.00 96.50 755 ALA A O 1
ATOM 5907 N N . GLU A 1 756 ? -1.703 -0.878 -0.328 1.00 97.62 756 GLU A N 1
ATOM 5908 C CA . GLU A 1 756 ? -1.424 -1.299 -1.712 1.00 97.62 756 GLU A CA 1
ATOM 5909 C C . GLU A 1 756 ? -0.816 -0.155 -2.546 1.00 97.62 756 GLU A C 1
ATOM 5911 O O . GLU A 1 756 ? 0.072 -0.401 -3.359 1.00 97.62 756 GLU A O 1
ATOM 5916 N N . ASN A 1 757 ? -1.236 1.096 -2.332 1.00 97.38 757 ASN A N 1
ATOM 5917 C CA . ASN A 1 757 ? -0.659 2.269 -2.993 1.00 97.38 757 ASN A CA 1
ATOM 5918 C C . ASN A 1 757 ? 0.811 2.483 -2.597 1.00 97.38 757 ASN A C 1
ATOM 5920 O O . ASN A 1 757 ? 1.650 2.618 -3.489 1.00 97.38 757 ASN A O 1
ATOM 5924 N N . SER A 1 758 ? 1.151 2.417 -1.303 1.00 97.12 758 SER A N 1
ATOM 5925 C CA . SER A 1 758 ? 2.550 2.479 -0.847 1.00 97.12 758 SER A CA 1
ATOM 5926 C C . SER A 1 758 ? 3.399 1.354 -1.452 1.00 97.12 758 SER A C 1
ATOM 5928 O O . SER A 1 758 ? 4.490 1.620 -1.951 1.00 97.12 758 SER A O 1
ATOM 5930 N N . VAL A 1 759 ? 2.885 0.115 -1.487 1.00 98.44 759 VAL A N 1
ATOM 5931 C CA . VAL A 1 759 ? 3.571 -1.028 -2.124 1.00 98.44 759 VAL A CA 1
ATOM 5932 C C . VAL A 1 759 ? 3.797 -0.761 -3.612 1.00 98.44 759 VAL A C 1
ATOM 5934 O O . VAL A 1 759 ? 4.919 -0.881 -4.102 1.00 98.44 759 VAL A O 1
ATOM 5937 N N . ASN A 1 760 ? 2.749 -0.356 -4.335 1.00 97.50 760 ASN A N 1
ATOM 5938 C CA . ASN A 1 760 ? 2.822 -0.066 -5.765 1.00 97.50 760 ASN A CA 1
ATOM 5939 C C . ASN A 1 760 ? 3.862 1.016 -6.072 1.00 97.50 760 ASN A C 1
ATOM 5941 O O . ASN A 1 760 ? 4.629 0.874 -7.025 1.00 97.50 760 ASN A O 1
ATOM 5945 N N . TYR A 1 761 ? 3.890 2.078 -5.267 1.00 98.31 761 TYR A N 1
ATOM 5946 C CA . TYR A 1 761 ? 4.841 3.169 -5.419 1.00 98.31 761 TYR A CA 1
ATOM 5947 C C . TYR A 1 761 ? 6.278 2.703 -5.175 1.00 98.31 761 TYR A C 1
ATOM 5949 O O . TYR A 1 761 ? 7.122 2.821 -6.066 1.00 98.31 761 TYR A O 1
ATOM 5957 N N . ALA A 1 762 ? 6.541 2.118 -4.004 1.00 98.38 762 ALA A N 1
ATOM 5958 C CA . ALA A 1 762 ? 7.875 1.691 -3.605 1.00 98.38 762 ALA A CA 1
ATOM 5959 C C . ALA A 1 762 ? 8.470 0.688 -4.602 1.00 98.38 762 ALA A C 1
ATOM 5961 O O . ALA A 1 762 ? 9.587 0.864 -5.084 1.00 98.38 762 ALA A O 1
ATOM 5962 N N . LEU A 1 763 ? 7.690 -0.315 -5.014 1.00 98.31 763 LEU A N 1
ATOM 5963 C CA . LEU A 1 763 ? 8.137 -1.330 -5.967 1.00 98.31 763 LEU A CA 1
ATOM 5964 C C . LEU A 1 763 ? 8.434 -0.775 -7.366 1.00 98.31 763 LEU A C 1
ATOM 5966 O O . LEU A 1 763 ? 9.275 -1.334 -8.072 1.00 98.31 763 LEU A O 1
ATOM 5970 N N . ARG A 1 764 ? 7.774 0.308 -7.792 1.00 97.38 764 ARG A N 1
ATOM 5971 C CA . ARG A 1 764 ? 8.085 0.986 -9.064 1.00 97.38 764 ARG A CA 1
ATOM 5972 C C . ARG A 1 764 ? 9.363 1.801 -8.976 1.00 97.38 764 ARG A C 1
ATOM 5974 O O . ARG A 1 764 ? 10.142 1.794 -9.928 1.00 97.38 764 ARG A O 1
ATOM 5981 N N . VAL A 1 765 ? 9.588 2.465 -7.847 1.00 98.06 765 VAL A N 1
ATOM 5982 C CA . VAL A 1 765 ? 10.827 3.203 -7.583 1.00 98.06 765 VAL A CA 1
ATOM 5983 C C . VAL A 1 765 ? 12.020 2.250 -7.489 1.00 98.06 765 VAL A C 1
ATOM 5985 O O . VAL A 1 765 ? 13.051 2.509 -8.101 1.00 98.06 765 VAL A O 1
ATOM 5988 N N . LEU A 1 766 ? 11.856 1.111 -6.812 1.00 98.00 766 LEU A N 1
ATOM 5989 C CA . LEU A 1 766 ? 12.880 0.076 -6.627 1.00 98.00 766 LEU A CA 1
ATOM 5990 C C . LEU A 1 766 ? 13.131 -0.793 -7.862 1.00 98.00 766 LEU A C 1
ATOM 5992 O O . LEU A 1 766 ? 14.052 -1.607 -7.866 1.00 98.00 766 LEU A O 1
ATOM 5996 N N . LYS A 1 767 ? 12.360 -0.614 -8.939 1.00 96.12 767 LYS A N 1
ATOM 5997 C CA . LYS A 1 767 ? 12.534 -1.364 -10.188 1.00 96.12 767 LYS A CA 1
ATOM 5998 C C . LYS A 1 767 ? 13.997 -1.423 -10.667 1.00 96.12 767 LYS A C 1
ATOM 6000 O O . LYS A 1 767 ? 14.431 -2.511 -11.027 1.00 96.12 767 LYS A O 1
ATOM 6005 N N . PRO A 1 768 ? 14.792 -0.333 -10.674 1.00 95.56 768 PRO A N 1
ATOM 6006 C CA . PRO A 1 768 ? 16.202 -0.403 -11.053 1.00 95.56 768 PRO A CA 1
ATOM 6007 C C . PRO A 1 768 ? 17.036 -1.325 -10.155 1.00 95.56 768 PRO A C 1
ATOM 6009 O O . PRO A 1 768 ? 17.940 -1.970 -10.671 1.00 95.56 768 PRO A O 1
ATOM 6012 N N . VAL A 1 769 ? 16.717 -1.432 -8.862 1.00 96.00 769 VAL A N 1
ATOM 6013 C CA . VAL A 1 769 ? 17.408 -2.323 -7.914 1.00 96.00 769 VAL A CA 1
ATOM 6014 C C . VAL A 1 769 ? 17.087 -3.783 -8.222 1.00 96.00 769 VAL A C 1
ATOM 6016 O O . VAL A 1 769 ? 17.988 -4.592 -8.425 1.00 96.00 769 VAL A O 1
ATOM 6019 N N . PHE A 1 770 ? 15.804 -4.113 -8.397 1.00 94.75 770 PHE A N 1
ATOM 6020 C CA . PHE A 1 770 ? 15.384 -5.470 -8.778 1.00 94.75 770 PHE A CA 1
ATOM 6021 C C . PHE A 1 770 ? 15.837 -5.871 -10.187 1.00 94.75 770 PHE A C 1
ATOM 6023 O O . PHE A 1 770 ? 16.008 -7.051 -10.486 1.00 94.75 770 PHE A O 1
ATOM 6030 N N . ASP A 1 771 ? 16.031 -4.892 -11.069 1.00 92.44 771 ASP A N 1
ATOM 6031 C CA . ASP A 1 771 ? 16.588 -5.101 -12.401 1.00 92.44 771 ASP A CA 1
ATOM 6032 C C . ASP A 1 771 ? 18.126 -5.206 -12.377 1.00 92.44 771 ASP A C 1
ATOM 6034 O O . ASP A 1 771 ? 18.704 -5.492 -13.416 1.00 92.44 771 ASP A O 1
ATOM 6038 N N . LYS A 1 772 ? 18.797 -4.997 -11.232 1.00 91.38 772 LYS A N 1
ATOM 6039 C CA . LYS A 1 772 ? 20.269 -4.927 -11.109 1.00 91.38 772 LYS A CA 1
ATOM 6040 C C . LYS A 1 772 ? 20.911 -3.789 -11.928 1.00 91.38 772 LYS A C 1
ATOM 6042 O O . LYS A 1 772 ? 22.047 -3.891 -12.377 1.00 91.38 772 LYS A O 1
ATOM 6047 N N . ARG A 1 773 ? 20.176 -2.687 -12.136 1.00 90.88 773 ARG A N 1
ATOM 6048 C CA . ARG A 1 773 ? 20.652 -1.424 -12.756 1.00 90.88 773 ARG A CA 1
ATOM 6049 C C . ARG A 1 773 ? 21.153 -0.398 -11.753 1.00 90.88 773 ARG A C 1
ATOM 6051 O O . ARG A 1 773 ? 21.740 0.599 -12.157 1.00 90.88 773 ARG A O 1
ATOM 6058 N N . ALA A 1 774 ? 20.832 -0.589 -10.486 1.00 93.94 774 ALA A N 1
ATOM 6059 C CA . ALA A 1 774 ? 21.263 0.250 -9.387 1.00 93.94 774 ALA A CA 1
ATOM 6060 C C . ALA A 1 774 ? 21.464 -0.644 -8.166 1.00 93.94 774 ALA A C 1
ATOM 6062 O O . ALA A 1 774 ? 20.722 -1.607 -7.981 1.00 93.94 774 ALA A O 1
ATOM 6063 N N . ASP A 1 775 ? 22.434 -0.306 -7.330 1.00 93.75 775 ASP A N 1
ATOM 6064 C CA . ASP A 1 775 ? 22.588 -0.933 -6.019 1.00 93.75 775 ASP A CA 1
ATOM 6065 C C . ASP A 1 775 ? 21.627 -0.303 -5.014 1.00 93.75 775 ASP A C 1
ATOM 6067 O O . ASP A 1 775 ? 21.080 -0.998 -4.156 1.00 93.75 775 ASP A O 1
ATOM 6071 N N . ALA A 1 776 ? 21.384 1.004 -5.160 1.00 96.25 776 ALA A N 1
ATOM 6072 C CA . ALA A 1 776 ? 20.445 1.735 -4.334 1.00 96.25 776 ALA A CA 1
ATOM 6073 C C . ALA A 1 776 ? 19.690 2.832 -5.091 1.00 96.25 776 ALA A C 1
ATOM 6075 O O . ALA A 1 776 ? 20.191 3.421 -6.054 1.00 96.25 776 ALA A O 1
ATOM 6076 N N . VAL A 1 777 ? 18.482 3.120 -4.616 1.00 97.06 777 VAL A N 1
ATOM 6077 C CA . VAL A 1 777 ? 17.696 4.306 -4.964 1.00 97.06 777 VAL A CA 1
ATOM 6078 C C . VAL A 1 777 ? 17.442 5.133 -3.714 1.00 97.06 777 VAL A C 1
ATOM 6080 O O . VAL A 1 777 ? 17.241 4.590 -2.628 1.00 97.06 777 VAL A O 1
ATOM 6083 N N . GLU A 1 778 ? 17.449 6.448 -3.875 1.00 95.62 778 GLU A N 1
ATOM 6084 C CA . GLU A 1 778 ? 17.345 7.391 -2.768 1.00 95.62 778 GLU A CA 1
ATOM 6085 C C . GLU A 1 778 ? 16.583 8.644 -3.183 1.00 95.62 778 GLU A C 1
ATOM 6087 O O . GLU A 1 778 ? 16.680 9.096 -4.325 1.00 95.62 778 GLU A O 1
ATOM 6092 N N . LEU A 1 779 ? 15.800 9.189 -2.258 1.00 97.88 779 LEU A N 1
ATOM 6093 C CA . LEU A 1 779 ? 15.016 10.392 -2.484 1.00 97.88 779 LEU A CA 1
ATOM 6094 C C . LEU A 1 779 ? 15.893 11.647 -2.368 1.00 97.88 779 LEU A C 1
ATOM 6096 O O . LEU A 1 779 ? 16.711 11.759 -1.458 1.00 97.88 779 LEU A O 1
ATOM 6100 N N . SER A 1 780 ? 15.684 12.613 -3.261 1.00 97.12 780 SER A N 1
ATOM 6101 C CA . SER A 1 780 ? 16.274 13.948 -3.144 1.00 97.12 780 SER A CA 1
ATOM 6102 C C . SER A 1 780 ? 15.725 14.695 -1.914 1.00 97.12 780 SER A C 1
ATOM 6104 O O . SER A 1 780 ? 14.500 14.799 -1.789 1.00 97.12 780 SER A O 1
ATOM 6106 N N . PRO A 1 781 ? 16.585 15.290 -1.061 1.00 96.12 781 PRO A N 1
ATOM 6107 C CA . PRO A 1 781 ? 16.145 16.110 0.072 1.00 96.12 781 PRO A CA 1
ATOM 6108 C C . PRO A 1 781 ? 15.209 17.257 -0.331 1.00 96.12 781 PRO A C 1
ATOM 6110 O O . PRO A 1 781 ? 14.203 17.506 0.325 1.00 96.12 781 PRO A O 1
ATOM 6113 N N . THR A 1 782 ? 15.471 17.913 -1.467 1.00 97.06 782 THR A N 1
ATOM 6114 C CA . THR A 1 782 ? 14.622 19.008 -1.963 1.00 97.06 782 THR A CA 1
ATOM 6115 C C . THR A 1 782 ? 13.209 18.524 -2.290 1.00 97.06 782 THR A C 1
ATOM 6117 O O . THR A 1 782 ? 12.230 19.186 -1.950 1.00 97.06 782 THR A O 1
ATOM 6120 N N . ALA A 1 783 ? 13.086 17.345 -2.911 1.00 97.81 783 ALA A N 1
ATOM 6121 C CA . ALA A 1 783 ? 11.784 16.778 -3.255 1.00 97.81 783 ALA A CA 1
ATOM 6122 C C . ALA A 1 783 ? 10.978 16.378 -2.007 1.00 97.81 783 ALA A C 1
ATOM 6124 O O . ALA A 1 783 ? 9.750 16.501 -2.003 1.00 97.81 783 ALA A O 1
ATOM 6125 N N . GLU A 1 784 ? 11.659 15.896 -0.964 1.00 97.56 784 GLU A N 1
ATOM 6126 C CA . GLU A 1 784 ? 11.069 15.613 0.348 1.00 97.56 784 GLU A CA 1
ATOM 6127 C C . GLU A 1 784 ? 10.503 16.887 0.988 1.00 97.56 784 GLU A C 1
ATOM 6129 O O . GLU A 1 784 ? 9.305 16.949 1.274 1.00 97.56 784 GLU A O 1
ATOM 6134 N N . ASP A 1 785 ? 11.318 17.939 1.092 1.00 96.88 785 ASP A N 1
ATOM 6135 C CA . ASP A 1 785 ? 10.930 19.215 1.700 1.00 96.88 785 ASP A CA 1
ATOM 6136 C C . ASP A 1 785 ? 9.739 19.876 0.995 1.00 96.88 785 ASP A C 1
ATOM 6138 O O . ASP A 1 785 ? 8.800 20.354 1.641 1.00 96.88 785 ASP A O 1
ATOM 6142 N N . GLU A 1 786 ? 9.755 19.916 -0.339 1.00 97.25 786 GLU A N 1
ATOM 6143 C CA . GLU A 1 786 ? 8.654 20.460 -1.139 1.00 97.25 786 GLU A CA 1
ATOM 6144 C C . GLU A 1 786 ? 7.358 19.672 -0.935 1.00 97.25 786 GLU A C 1
ATOM 6146 O O . GLU A 1 786 ? 6.278 20.255 -0.781 1.00 97.25 786 GLU A O 1
ATOM 6151 N N . TYR A 1 787 ? 7.453 18.342 -0.893 1.00 97.25 787 TYR A N 1
ATOM 6152 C CA . TYR A 1 787 ? 6.301 17.485 -0.657 1.00 97.25 787 TYR A CA 1
ATOM 6153 C C . TYR A 1 787 ? 5.739 17.657 0.755 1.00 97.25 787 TYR A C 1
ATOM 6155 O O . TYR A 1 787 ? 4.524 17.813 0.901 1.00 97.25 787 TYR A O 1
ATOM 6163 N N . SER A 1 788 ? 6.599 17.676 1.773 1.00 96.56 788 SER A N 1
ATOM 6164 C CA . SER A 1 788 ? 6.218 17.864 3.175 1.00 96.56 788 SER A CA 1
ATOM 6165 C C . SER A 1 788 ? 5.464 19.189 3.363 1.00 96.56 788 SER A C 1
ATOM 6167 O O . SER A 1 788 ? 4.327 19.207 3.854 1.00 96.56 788 SER A O 1
ATOM 6169 N N . LYS A 1 789 ? 6.005 20.292 2.821 1.00 96.50 789 LYS A N 1
ATOM 6170 C CA . LYS A 1 789 ? 5.341 21.610 2.806 1.00 96.50 789 LYS A CA 1
ATOM 6171 C C . LYS A 1 789 ? 3.990 21.569 2.086 1.00 96.50 789 LYS A C 1
ATOM 6173 O O . LYS A 1 789 ? 3.007 22.118 2.589 1.00 96.50 789 LYS A O 1
ATOM 6178 N N . ALA A 1 790 ? 3.908 20.904 0.932 1.00 97.19 790 ALA A N 1
ATOM 6179 C CA . ALA A 1 790 ? 2.666 20.789 0.169 1.00 97.19 790 ALA A CA 1
ATOM 6180 C C . ALA A 1 790 ? 1.584 19.988 0.917 1.00 97.19 790 ALA A C 1
ATOM 6182 O O . ALA A 1 790 ? 0.418 20.393 0.929 1.00 97.19 790 ALA A O 1
ATOM 6183 N N . VAL A 1 791 ? 1.954 18.874 1.558 1.00 97.12 791 VAL A N 1
ATOM 6184 C CA . VAL A 1 791 ? 1.041 18.041 2.358 1.00 97.12 791 VAL A CA 1
ATOM 6185 C C . VAL A 1 791 ? 0.509 18.826 3.548 1.00 97.12 791 VAL A C 1
ATOM 6187 O O . VAL A 1 791 ? -0.710 18.941 3.698 1.00 97.12 791 VAL A O 1
ATOM 6190 N N . GLN A 1 792 ? 1.388 19.419 4.357 1.00 96.06 792 GLN A N 1
ATOM 6191 C CA . GLN A 1 792 ? 0.960 20.159 5.544 1.00 96.06 792 GLN A CA 1
ATOM 6192 C C . GLN A 1 792 ? 0.154 21.406 5.169 1.00 96.06 792 GLN A C 1
ATOM 6194 O O . GLN A 1 792 ? -0.920 21.634 5.727 1.00 96.06 792 GLN A O 1
ATOM 6199 N N . GLY A 1 793 ? 0.568 22.153 4.139 1.00 95.81 793 GLY A N 1
ATOM 6200 C CA . GLY A 1 793 ? -0.199 23.286 3.615 1.00 95.81 793 GLY A CA 1
ATOM 6201 C C . GLY A 1 793 ? -1.587 22.892 3.090 1.00 95.81 793 GLY A C 1
ATOM 6202 O O . GLY A 1 793 ? -2.556 23.643 3.243 1.00 95.81 793 GLY A O 1
ATOM 6203 N N . ALA A 1 794 ? -1.728 21.699 2.504 1.00 96.06 794 ALA A N 1
ATOM 6204 C CA . ALA A 1 794 ? -3.024 21.167 2.096 1.00 96.06 794 ALA A CA 1
ATOM 6205 C C . ALA A 1 794 ? -3.877 20.715 3.295 1.00 96.06 794 ALA A C 1
ATOM 6207 O O . ALA A 1 794 ? -5.092 20.932 3.270 1.00 96.06 794 ALA A O 1
ATOM 6208 N N . LEU A 1 795 ? -3.268 20.135 4.338 1.00 94.75 795 LEU A N 1
ATOM 6209 C CA . LEU A 1 795 ? -3.941 19.693 5.568 1.00 94.75 795 LEU A CA 1
ATOM 6210 C C . LEU A 1 795 ? -4.528 20.858 6.369 1.00 94.75 795 LEU A C 1
ATOM 6212 O O . LEU A 1 795 ? -5.657 20.738 6.841 1.00 94.75 795 LEU A O 1
ATOM 6216 N N . GLN A 1 796 ? -3.863 22.018 6.403 1.00 92.88 796 GLN A N 1
ATOM 6217 C CA . GLN A 1 796 ? -4.424 23.239 7.009 1.00 92.88 796 GLN A CA 1
ATOM 6218 C C . GLN A 1 796 ? -5.759 23.667 6.369 1.00 92.88 796 GLN A C 1
ATOM 6220 O O . GLN A 1 796 ? -6.587 24.328 6.989 1.00 92.88 796 GLN A O 1
ATOM 6225 N N . LYS A 1 797 ? -6.025 23.245 5.125 1.00 94.44 797 LYS A N 1
ATOM 6226 C CA . LYS A 1 797 ? -7.276 23.512 4.393 1.00 94.44 797 LYS A CA 1
ATOM 6227 C C . LYS A 1 797 ? -8.285 22.362 4.520 1.00 94.44 797 LYS A C 1
ATOM 6229 O O . LYS A 1 797 ? -9.146 22.190 3.641 1.00 94.44 797 LYS A O 1
ATOM 6234 N N . ARG A 1 798 ? -8.169 21.526 5.556 1.00 94.06 798 ARG A N 1
ATOM 6235 C CA . ARG A 1 798 ? -9.040 20.369 5.819 1.00 94.06 798 ARG A CA 1
ATOM 6236 C C . ARG A 1 798 ? -9.620 20.406 7.227 1.00 94.06 798 ARG A C 1
ATOM 6238 O O . ARG A 1 798 ? -9.011 20.922 8.153 1.00 94.06 798 ARG A O 1
ATOM 6245 N N . VAL A 1 799 ? -10.790 19.789 7.380 1.00 92.38 799 VAL A N 1
ATOM 6246 C CA . VAL A 1 799 ? -11.529 19.720 8.649 1.00 92.38 799 VAL A CA 1
ATOM 6247 C C . VAL A 1 799 ? -10.755 18.995 9.750 1.00 92.38 799 VAL A C 1
ATOM 6249 O O . VAL A 1 799 ? -10.968 19.295 10.914 1.00 92.38 799 VAL A O 1
ATOM 6252 N N . TRP A 1 800 ? -9.825 18.095 9.408 1.00 89.88 800 TRP A N 1
ATOM 6253 C CA . TRP A 1 800 ? -8.949 17.447 10.392 1.00 89.88 800 TRP A CA 1
ATOM 6254 C C . TRP A 1 800 ? -8.148 18.454 11.224 1.00 89.88 800 TRP A C 1
ATOM 6256 O O . TRP A 1 800 ? -7.906 18.190 12.394 1.00 89.88 800 TRP A O 1
ATOM 6266 N N . ASN A 1 801 ? -7.811 19.610 10.644 1.00 86.88 801 ASN A N 1
ATOM 6267 C CA . ASN A 1 801 ? -7.051 20.683 11.284 1.00 86.88 801 ASN A CA 1
ATOM 6268 C C . ASN A 1 801 ? -7.952 21.850 11.744 1.00 86.88 801 ASN A C 1
ATOM 6270 O O . ASN A 1 801 ? -7.455 22.915 12.089 1.00 86.88 801 ASN A O 1
ATOM 6274 N N . ALA A 1 802 ? -9.279 21.675 11.779 1.00 77.12 802 ALA A N 1
ATOM 6275 C CA . ALA A 1 802 ? -10.233 22.723 12.165 1.00 77.12 802 ALA A CA 1
ATOM 6276 C C . ALA A 1 802 ? -10.414 22.882 13.693 1.00 77.12 802 ALA A C 1
ATOM 6278 O O . ALA A 1 802 ? -11.466 23.330 14.141 1.00 77.12 802 ALA A O 1
ATOM 6279 N N . GLY A 1 803 ? -9.414 22.493 14.495 1.00 71.31 803 GLY A N 1
ATOM 6280 C CA . GLY A 1 803 ? -9.385 22.736 15.943 1.00 71.31 803 GLY A CA 1
ATOM 6281 C C . GLY A 1 803 ? -10.010 21.661 16.842 1.00 71.31 803 GLY A C 1
ATOM 6282 O O . GLY A 1 803 ? -10.098 21.880 18.047 1.00 71.31 803 GLY A O 1
ATOM 6283 N N . CYS A 1 804 ? -10.423 20.492 16.328 1.00 75.81 804 CYS A N 1
ATOM 6284 C CA . CYS A 1 804 ? -10.803 19.389 17.221 1.00 75.81 804 CYS A CA 1
ATOM 6285 C C . CYS A 1 804 ? -9.576 18.621 17.728 1.00 75.81 804 CYS A C 1
ATOM 6287 O O . CYS A 1 804 ? -8.634 18.343 16.986 1.00 75.81 804 CYS A O 1
ATOM 6289 N N . GLN A 1 805 ? -9.634 18.175 18.983 1.00 77.00 805 GLN A N 1
ATOM 6290 C CA . GLN A 1 805 ? -8.635 17.259 19.527 1.00 77.00 805 GLN A CA 1
ATOM 6291 C C . GLN A 1 805 ? -8.811 15.863 18.920 1.00 77.00 805 GLN A C 1
ATOM 6293 O O . GLN A 1 805 ? -9.799 15.171 19.180 1.00 77.00 805 GLN A O 1
ATOM 6298 N N . SER A 1 806 ? -7.854 15.434 18.103 1.00 83.38 806 SER A N 1
ATOM 6299 C CA . SER A 1 806 ? -7.838 14.110 17.482 1.00 83.38 806 SER A CA 1
ATOM 6300 C C . SER A 1 806 ? -6.441 13.503 17.557 1.00 83.38 806 SER A C 1
ATOM 6302 O O . SER A 1 806 ? -5.453 14.214 17.682 1.00 83.38 806 SER A O 1
ATOM 6304 N N . TRP A 1 807 ? -6.351 12.180 17.435 1.00 83.81 807 TRP A N 1
ATOM 6305 C CA . TRP A 1 807 ? -5.071 11.466 17.412 1.00 83.81 807 TRP A CA 1
ATOM 6306 C C . TRP A 1 807 ? -4.259 11.702 16.122 1.00 83.81 807 TRP A C 1
ATOM 6308 O O . TRP A 1 807 ? -3.133 11.220 16.014 1.00 83.81 807 TRP A O 1
ATOM 6318 N N . TYR A 1 808 ? -4.814 12.432 15.144 1.00 85.50 808 TYR A N 1
ATOM 6319 C CA . TYR A 1 808 ? -4.138 12.765 13.889 1.00 85.50 808 TYR A CA 1
ATOM 6320 C C . TYR A 1 808 ? -3.029 13.809 14.046 1.00 85.50 808 TYR A C 1
ATOM 6322 O O . TYR A 1 808 ? -2.137 13.856 13.204 1.00 85.50 808 TYR A O 1
ATOM 6330 N N . ILE A 1 809 ? -3.141 14.664 15.066 1.00 86.50 809 ILE A N 1
ATOM 6331 C CA . ILE A 1 809 ? -2.347 15.880 15.236 1.00 86.50 809 ILE A CA 1
ATOM 6332 C C . ILE A 1 809 ? -1.515 15.762 16.515 1.00 86.50 809 ILE A C 1
ATOM 6334 O O . ILE A 1 809 ? -2.022 15.291 17.534 1.00 86.50 809 ILE A O 1
ATOM 6338 N N . ASN A 1 810 ? -0.250 16.174 16.457 1.00 86.31 810 ASN A N 1
ATOM 6339 C CA . ASN A 1 810 ? 0.624 16.245 17.627 1.00 86.31 810 ASN A CA 1
ATOM 6340 C C . ASN A 1 810 ? 0.550 17.616 18.331 1.00 86.31 810 ASN A C 1
ATOM 6342 O O . ASN A 1 810 ? -0.158 18.527 17.908 1.00 86.31 810 ASN A O 1
ATOM 6346 N N . GLU A 1 811 ? 1.316 17.782 19.407 1.00 82.88 811 GLU A N 1
ATOM 6347 C CA . GLU A 1 811 ? 1.333 19.004 20.227 1.00 82.88 811 GLU A CA 1
ATOM 6348 C C . GLU A 1 811 ? 1.767 20.264 19.459 1.00 82.88 811 GLU A C 1
ATOM 6350 O O . GLU A 1 811 ? 1.364 21.370 19.807 1.00 82.88 811 GLU A O 1
ATOM 6355 N N . LYS A 1 812 ? 2.526 20.101 18.370 1.00 84.56 812 LYS A N 1
ATOM 6356 C CA . LYS A 1 812 ? 2.974 21.186 17.489 1.00 84.56 812 LYS A CA 1
ATOM 6357 C C . LYS A 1 812 ? 1.992 21.499 16.353 1.00 84.56 812 LYS A C 1
ATOM 6359 O O . LYS A 1 812 ? 2.341 22.193 15.403 1.00 84.56 812 LYS A O 1
ATOM 6364 N N . ASN A 1 813 ? 0.770 20.969 16.414 1.00 86.56 813 ASN A N 1
ATOM 6365 C CA . ASN A 1 813 ? -0.230 21.073 15.350 1.00 86.56 813 ASN A CA 1
ATOM 6366 C C . ASN A 1 813 ? 0.203 20.424 14.010 1.00 86.56 813 ASN A C 1
ATOM 6368 O O . ASN A 1 813 ? -0.340 20.744 12.948 1.00 86.56 813 ASN A O 1
ATOM 6372 N N . TRP A 1 814 ? 1.159 19.488 14.047 1.00 91.81 814 TRP A N 1
ATOM 6373 C CA . TRP A 1 814 ? 1.581 18.701 12.888 1.00 91.81 814 TRP A CA 1
ATOM 6374 C C . TRP A 1 814 ? 0.672 17.491 12.710 1.00 91.81 814 TRP A C 1
ATOM 6376 O O . TRP A 1 814 ? 0.465 16.715 13.646 1.00 91.81 814 TRP A O 1
ATOM 6386 N N . ASN A 1 815 ? 0.141 17.300 11.502 1.00 93.88 815 ASN A N 1
ATOM 6387 C CA . ASN A 1 815 ? -0.718 16.164 11.192 1.00 93.88 815 ASN A CA 1
ATOM 6388 C C . ASN A 1 815 ? 0.087 15.100 10.441 1.00 93.88 815 ASN A C 1
ATOM 6390 O O . ASN A 1 815 ? 0.299 15.225 9.234 1.00 93.88 815 ASN A O 1
ATOM 6394 N N . ALA A 1 816 ? 0.528 14.055 11.147 1.00 93.81 816 ALA A N 1
ATOM 6395 C CA . ALA A 1 816 ? 1.320 12.967 10.562 1.00 93.81 816 ALA A CA 1
ATOM 6396 C C . ALA A 1 816 ? 0.459 11.806 10.045 1.00 93.81 816 ALA A C 1
ATOM 6398 O O . ALA A 1 816 ? 0.983 10.839 9.501 1.00 93.81 816 ALA A O 1
ATOM 6399 N N . MET A 1 817 ? -0.865 11.851 10.220 1.00 93.19 817 MET A N 1
ATOM 6400 C CA . MET A 1 817 ? -1.724 10.692 9.967 1.00 93.19 817 MET A CA 1
ATOM 6401 C C . MET A 1 817 ? -2.588 10.845 8.717 1.00 93.19 817 MET A C 1
ATOM 6403 O O . MET A 1 817 ? -2.739 9.888 7.958 1.00 93.19 817 MET A O 1
ATOM 6407 N N . ALA A 1 818 ? -3.193 12.016 8.510 1.00 93.94 818 ALA A N 1
ATOM 6408 C CA . ALA A 1 818 ? -4.187 12.212 7.463 1.00 93.94 818 ALA A CA 1
ATOM 6409 C C . ALA A 1 818 ? -3.542 12.492 6.097 1.00 93.94 818 ALA A C 1
ATOM 6411 O O . ALA A 1 818 ? -2.603 13.279 5.986 1.00 93.94 818 ALA A O 1
ATOM 6412 N N . TYR A 1 819 ? -4.106 11.901 5.046 1.00 95.50 819 TYR A N 1
ATOM 6413 C CA . TYR A 1 819 ? -3.816 12.248 3.660 1.00 95.50 819 TYR A CA 1
ATOM 6414 C C . TYR A 1 819 ? -4.760 13.373 3.197 1.00 95.50 819 TYR A C 1
ATOM 6416 O O . TYR A 1 819 ? -5.984 13.204 3.255 1.00 95.50 819 TYR A O 1
ATOM 6424 N N . PRO A 1 820 ? -4.252 14.520 2.709 1.00 95.19 820 PRO A N 1
ATOM 6425 C CA . PRO A 1 820 ? -5.094 15.675 2.387 1.00 95.19 820 PRO A CA 1
ATOM 6426 C C . PRO A 1 820 ? -5.869 15.566 1.066 1.00 95.19 820 PRO A C 1
ATOM 6428 O O . PRO A 1 820 ? -6.623 16.492 0.738 1.00 95.19 820 PRO A O 1
ATOM 6431 N N . TRP A 1 821 ? -5.705 14.483 0.305 1.00 95.62 821 TRP A N 1
ATOM 6432 C CA . TRP A 1 821 ? -6.351 14.263 -0.994 1.00 95.62 821 TRP A CA 1
ATOM 6433 C C . TRP A 1 821 ? -7.127 12.933 -1.030 1.00 95.62 821 TRP A C 1
ATOM 6435 O O . TRP A 1 821 ? -7.273 12.245 -0.019 1.00 95.62 821 TRP A O 1
ATOM 6445 N N . THR A 1 822 ? -7.682 12.592 -2.191 1.00 95.62 822 THR A N 1
ATOM 6446 C CA . THR A 1 822 ? -8.438 11.351 -2.424 1.00 95.62 822 THR A CA 1
ATOM 6447 C C . THR A 1 822 ? -7.506 10.139 -2.514 1.00 95.62 822 THR A C 1
ATOM 6449 O O . THR A 1 822 ? -6.345 10.275 -2.911 1.00 95.62 822 THR A O 1
ATOM 6452 N N . GLN A 1 823 ? -7.992 8.930 -2.210 1.00 94.75 823 GLN A N 1
ATOM 6453 C CA . GLN A 1 823 ? -7.195 7.724 -2.475 1.00 94.75 823 GLN A CA 1
ATOM 6454 C C . GLN A 1 823 ? -7.051 7.459 -3.972 1.00 94.75 823 GLN A C 1
ATOM 6456 O O . GLN A 1 823 ? -6.048 6.880 -4.380 1.00 94.75 823 GLN A O 1
ATOM 6461 N N . ALA A 1 824 ? -7.990 7.930 -4.801 1.00 94.88 824 ALA A N 1
ATOM 6462 C CA . ALA A 1 824 ? -7.810 7.957 -6.253 1.00 94.88 824 ALA A CA 1
ATOM 6463 C C . ALA A 1 824 ? -6.543 8.734 -6.661 1.00 94.88 824 ALA A C 1
ATOM 6465 O O . ALA A 1 824 ? -5.769 8.267 -7.498 1.00 94.88 824 ALA A O 1
ATOM 6466 N N . TYR A 1 825 ? -6.299 9.893 -6.040 1.00 95.44 825 TYR A N 1
ATOM 6467 C CA . TYR A 1 825 ? -5.101 10.690 -6.295 1.00 95.44 825 TYR A CA 1
ATOM 6468 C C . TYR A 1 825 ? -3.834 10.004 -5.776 1.00 95.44 825 TYR A C 1
ATOM 6470 O O . TYR A 1 825 ? -2.828 9.963 -6.485 1.00 95.44 825 TYR A O 1
ATOM 6478 N N . PHE A 1 826 ? -3.890 9.397 -4.584 1.00 96.25 826 PHE A N 1
ATOM 6479 C CA . PHE A 1 826 ? -2.757 8.634 -4.057 1.00 96.25 826 PHE A CA 1
ATOM 6480 C C . PHE A 1 826 ? -2.397 7.450 -4.964 1.00 96.25 826 PHE A C 1
ATOM 6482 O O . PHE A 1 826 ? -1.227 7.237 -5.285 1.00 96.25 826 PHE A O 1
ATOM 6489 N N . TRP A 1 827 ? -3.406 6.716 -5.438 1.00 95.69 827 TRP A N 1
ATOM 6490 C CA . TRP A 1 827 ? -3.243 5.636 -6.406 1.00 95.69 827 TRP A CA 1
ATOM 6491 C C . TRP A 1 827 ? -2.595 6.133 -7.699 1.00 95.69 827 TRP A C 1
ATOM 6493 O O . TRP A 1 827 ? -1.598 5.561 -8.134 1.00 95.69 827 TRP A O 1
ATOM 6503 N N . TYR A 1 828 ? -3.095 7.233 -8.271 1.00 96.25 828 TYR A N 1
ATOM 6504 C CA . TYR A 1 828 ? -2.534 7.830 -9.485 1.00 96.25 828 TYR A CA 1
ATOM 6505 C C . TYR A 1 828 ? -1.054 8.191 -9.308 1.00 96.25 828 TYR A C 1
ATOM 6507 O O . TYR A 1 828 ? -0.210 7.760 -10.092 1.00 96.25 828 TYR A O 1
ATOM 6515 N N . ARG A 1 829 ? -0.708 8.899 -8.226 1.00 94.81 829 ARG A N 1
ATOM 6516 C CA . ARG A 1 829 ? 0.690 9.231 -7.909 1.00 94.81 829 ARG A CA 1
ATOM 6517 C C . ARG A 1 829 ? 1.565 7.998 -7.701 1.00 94.81 829 ARG A C 1
ATOM 6519 O O . ARG A 1 829 ? 2.736 8.006 -8.067 1.00 94.81 829 ARG A O 1
ATOM 6526 N N . SER A 1 830 ? 0.988 6.929 -7.161 1.00 95.62 830 SER A N 1
ATOM 6527 C CA . SER A 1 830 ? 1.683 5.659 -6.946 1.00 95.62 830 SER A CA 1
ATOM 6528 C C . SER A 1 830 ? 1.972 4.902 -8.246 1.00 95.62 830 SER A C 1
ATOM 6530 O O . SER A 1 830 ? 2.878 4.073 -8.282 1.00 95.62 830 SER A O 1
ATOM 6532 N N . LEU A 1 831 ? 1.244 5.189 -9.331 1.00 94.19 831 LEU A N 1
ATOM 6533 C CA . LEU A 1 831 ? 1.512 4.624 -10.656 1.00 94.19 831 LEU A CA 1
ATOM 6534 C C . LEU A 1 831 ? 2.630 5.348 -11.409 1.00 94.19 831 LEU A C 1
ATOM 6536 O O . LEU A 1 831 ? 3.322 4.711 -12.207 1.00 94.19 831 LEU A O 1
ATOM 6540 N N . PHE A 1 832 ? 2.826 6.638 -11.135 1.00 94.62 832 PHE A N 1
ATOM 6541 C CA . PHE A 1 832 ? 3.751 7.498 -11.871 1.00 94.62 832 PHE A CA 1
ATOM 6542 C C . PHE A 1 832 ? 4.748 8.204 -10.934 1.00 94.62 832 PHE A C 1
ATOM 6544 O O . PHE A 1 832 ? 4.633 9.411 -10.708 1.00 94.62 832 PHE A O 1
ATOM 6551 N N . PRO A 1 833 ? 5.750 7.486 -10.382 1.00 94.56 833 PRO A N 1
ATOM 6552 C CA . PRO A 1 833 ? 6.829 8.127 -9.639 1.00 94.56 833 PRO A CA 1
ATOM 6553 C C . PRO A 1 833 ? 7.585 9.143 -10.502 1.00 94.56 833 PRO A C 1
ATOM 6555 O O . PRO A 1 833 ? 7.971 8.848 -11.636 1.00 94.56 833 PRO A O 1
ATOM 6558 N N . ILE A 1 834 ? 7.835 10.329 -9.947 1.00 95.94 834 ILE A N 1
ATOM 6559 C CA . ILE A 1 834 ? 8.574 11.398 -10.624 1.00 95.94 834 ILE A CA 1
ATOM 6560 C C . ILE A 1 834 ? 10.061 11.044 -10.597 1.00 95.94 834 ILE A C 1
ATOM 6562 O O . ILE A 1 834 ? 10.706 11.126 -9.556 1.00 95.94 834 ILE A O 1
ATOM 6566 N N . LYS A 1 835 ? 10.607 10.615 -11.739 1.00 92.81 835 LYS A N 1
ATOM 6567 C CA . LYS A 1 835 ? 11.973 10.069 -11.825 1.00 92.81 835 LYS A CA 1
ATOM 6568 C C . LYS A 1 835 ? 13.057 11.055 -11.373 1.00 92.81 835 LYS A C 1
ATOM 6570 O O . LYS A 1 835 ? 14.026 10.607 -10.776 1.00 92.81 835 LYS A O 1
ATOM 6575 N N . SER A 1 836 ? 12.891 12.355 -11.630 1.00 95.44 836 SER A N 1
ATOM 6576 C CA . SER A 1 836 ? 13.863 13.397 -11.257 1.00 95.44 836 SER A CA 1
ATOM 6577 C C . SER A 1 836 ? 14.026 13.574 -9.746 1.00 95.44 836 SER A C 1
ATOM 6579 O O . SER A 1 836 ? 15.034 14.110 -9.306 1.00 95.44 836 SER A O 1
ATOM 6581 N N . HIS A 1 837 ? 13.076 13.096 -8.938 1.00 97.19 837 HIS A N 1
ATOM 6582 C CA . HIS A 1 837 ? 13.179 13.150 -7.478 1.00 97.19 837 HIS A CA 1
ATOM 6583 C C . HIS A 1 837 ? 14.045 12.030 -6.893 1.00 97.19 837 HIS A C 1
ATOM 6585 O O . HIS A 1 837 ? 14.311 12.037 -5.694 1.00 97.19 837 HIS A O 1
ATOM 6591 N N . TRP A 1 838 ? 14.456 11.057 -7.711 1.00 97.31 838 TRP A N 1
ATOM 6592 C CA . TRP A 1 838 ? 15.141 9.852 -7.262 1.00 97.31 838 TRP A CA 1
ATOM 6593 C C . TRP A 1 838 ? 16.558 9.771 -7.817 1.00 97.31 838 TRP A C 1
ATOM 6595 O O . TRP A 1 838 ? 16.779 9.731 -9.028 1.00 97.31 838 TRP A O 1
ATOM 6605 N N . ILE A 1 839 ? 17.515 9.662 -6.906 1.00 94.75 839 ILE A N 1
ATOM 6606 C CA . ILE A 1 839 ? 18.929 9.446 -7.177 1.00 94.75 839 ILE A CA 1
ATOM 6607 C C . ILE A 1 839 ? 19.168 7.935 -7.245 1.00 94.75 839 ILE A C 1
ATOM 6609 O O . ILE A 1 839 ? 18.689 7.177 -6.402 1.00 94.75 839 ILE A O 1
ATOM 6613 N N . LYS A 1 840 ? 19.902 7.478 -8.262 1.00 93.62 840 LYS A N 1
ATOM 6614 C CA . LYS A 1 840 ? 20.309 6.073 -8.411 1.00 93.62 840 LYS A CA 1
ATOM 6615 C C . LYS A 1 840 ? 21.801 5.969 -8.145 1.00 93.62 840 LYS A C 1
ATOM 6617 O O . LYS A 1 840 ? 22.571 6.704 -8.757 1.00 93.62 840 LYS A O 1
ATOM 6622 N N . LYS A 1 841 ? 22.204 5.037 -7.286 1.00 87.88 841 LYS A N 1
ATOM 6623 C CA . LYS A 1 841 ? 23.613 4.734 -7.025 1.00 87.88 841 LYS A CA 1
ATOM 6624 C C . LYS A 1 841 ? 23.999 3.377 -7.604 1.00 87.88 841 LYS A C 1
ATOM 6626 O O . LYS A 1 841 ? 23.247 2.408 -7.504 1.00 87.88 841 LYS A O 1
ATOM 6631 N N . THR A 1 842 ? 25.193 3.326 -8.180 1.00 81.88 842 THR A N 1
ATOM 6632 C CA . THR A 1 842 ? 25.869 2.117 -8.669 1.00 81.88 842 THR A CA 1
ATOM 6633 C C . THR A 1 842 ? 27.289 2.109 -8.119 1.00 81.88 842 THR A C 1
ATOM 6635 O O . THR A 1 842 ? 27.967 3.135 -8.215 1.00 81.88 842 THR A O 1
ATOM 6638 N N . ARG A 1 843 ? 27.762 0.993 -7.563 1.00 64.25 843 ARG A N 1
ATOM 6639 C CA . ARG A 1 843 ? 29.135 0.888 -7.057 1.00 64.25 843 ARG A CA 1
ATOM 6640 C C . ARG A 1 843 ? 30.157 0.958 -8.197 1.00 64.25 843 ARG A C 1
ATOM 6642 O O . ARG A 1 843 ? 29.940 0.342 -9.246 1.00 64.25 843 ARG A O 1
ATOM 6649 N N . PRO A 1 844 ? 31.302 1.635 -7.996 1.00 42.12 844 PRO A N 1
ATOM 6650 C CA . PRO A 1 844 ? 32.429 1.538 -8.915 1.00 42.12 844 PRO A CA 1
ATOM 6651 C C . PRO A 1 844 ? 32.946 0.090 -8.907 1.00 42.12 844 PRO A C 1
ATOM 6653 O O . PRO A 1 844 ? 33.371 -0.406 -7.870 1.00 42.12 844 PRO A O 1
ATOM 6656 N N . GLY A 1 845 ? 32.865 -0.613 -10.040 1.00 44.06 845 GLY A N 1
ATOM 6657 C CA . GLY A 1 845 ? 33.365 -1.992 -10.186 1.00 44.06 845 GLY A CA 1
ATOM 6658 C C . GLY A 1 845 ? 32.300 -3.096 -10.229 1.00 44.06 845 GLY A C 1
ATOM 6659 O O . GLY A 1 845 ? 32.633 -4.242 -10.523 1.00 44.06 845 GLY A O 1
ATOM 6660 N N . GLY A 1 846 ? 31.018 -2.778 -10.021 1.00 34.62 846 GLY A N 1
ATOM 6661 C CA . GLY A 1 846 ? 29.928 -3.720 -10.284 1.00 34.62 846 GLY A CA 1
ATOM 6662 C C . GLY A 1 846 ? 29.819 -4.010 -11.783 1.00 34.62 846 GLY A C 1
ATOM 6663 O O . GLY A 1 846 ? 29.593 -3.097 -12.580 1.00 34.62 846 GLY A O 1
ATOM 6664 N N . ALA A 1 847 ? 30.003 -5.272 -12.181 1.00 32.44 847 ALA A N 1
ATOM 6665 C CA . ALA A 1 847 ? 29.813 -5.713 -13.558 1.00 32.44 847 ALA A CA 1
ATOM 6666 C C . ALA A 1 847 ? 28.455 -5.215 -14.079 1.00 32.44 847 ALA A C 1
ATOM 6668 O O . ALA A 1 847 ? 27.420 -5.485 -13.470 1.00 32.44 847 ALA A O 1
ATOM 6669 N N . LYS A 1 848 ? 28.457 -4.483 -15.202 1.00 30.81 848 LYS A N 1
ATOM 6670 C CA . LYS A 1 848 ? 27.236 -4.014 -15.870 1.00 30.81 848 LYS A CA 1
ATOM 6671 C C . LYS A 1 848 ? 26.451 -5.232 -16.369 1.00 30.81 848 LYS A C 1
ATOM 6673 O O . LYS A 1 848 ? 26.619 -5.658 -17.509 1.00 30.81 848 LYS A O 1
ATOM 6678 N N . SER A 1 849 ? 25.620 -5.825 -15.512 1.00 27.92 849 SER A N 1
ATOM 6679 C CA . SER A 1 849 ? 24.711 -6.895 -15.909 1.00 27.92 849 SER A CA 1
ATOM 6680 C C . SER A 1 849 ? 23.633 -6.284 -16.794 1.00 27.92 849 SER A C 1
ATOM 6682 O O . SER A 1 849 ? 22.828 -5.465 -16.343 1.00 27.92 849 SER A O 1
ATOM 6684 N N . GLY A 1 850 ? 23.690 -6.641 -18.079 1.00 32.12 850 GLY A N 1
ATOM 6685 C CA . GLY A 1 850 ? 22.786 -6.181 -19.122 1.00 32.12 850 GLY A CA 1
ATOM 6686 C C . GLY A 1 850 ? 21.333 -6.352 -18.705 1.00 32.12 850 GLY A C 1
ATOM 6687 O O . GLY A 1 850 ? 20.922 -7.392 -18.192 1.00 32.12 850 GLY A O 1
ATOM 6688 N N . THR A 1 851 ? 20.560 -5.290 -18.887 1.00 24.62 851 THR A N 1
ATOM 6689 C CA . THR A 1 851 ? 19.213 -5.220 -18.349 1.00 24.62 851 THR A CA 1
ATOM 6690 C C . THR A 1 851 ? 18.148 -5.447 -19.397 1.00 24.62 851 THR A C 1
ATOM 6692 O O . THR A 1 851 ? 17.884 -4.652 -20.297 1.00 24.62 851 THR A O 1
ATOM 6695 N N . SER A 1 852 ? 17.534 -6.609 -19.215 1.00 25.00 852 SER A N 1
ATOM 6696 C CA . SER A 1 852 ? 16.162 -6.929 -19.556 1.00 25.00 852 SER A CA 1
ATOM 6697 C C . SER A 1 852 ? 15.188 -5.931 -18.916 1.00 25.00 852 SER A C 1
ATOM 6699 O O . SER A 1 852 ? 15.379 -5.548 -17.758 1.00 25.00 852 SER A O 1
ATOM 6701 N N . LYS A 1 853 ? 14.137 -5.575 -19.674 1.00 29.38 853 LYS A N 1
ATOM 6702 C CA . LYS A 1 853 ? 12.729 -5.305 -19.280 1.00 29.38 853 LYS A CA 1
ATOM 6703 C C . LYS A 1 853 ? 12.134 -4.190 -20.148 1.00 29.38 853 LYS A C 1
ATOM 6705 O O . LYS A 1 853 ? 12.611 -3.066 -20.109 1.00 29.38 853 LYS A O 1
ATOM 6710 N N . TYR A 1 854 ? 11.181 -4.494 -21.030 1.00 25.33 854 TYR A N 1
ATOM 6711 C CA . TYR A 1 854 ? 9.747 -4.699 -20.751 1.00 25.33 854 TYR A CA 1
ATOM 6712 C C . TYR A 1 854 ? 9.066 -3.478 -20.108 1.00 25.33 854 TYR A C 1
ATOM 6714 O O . TYR A 1 854 ? 9.173 -3.251 -18.902 1.00 25.33 854 TYR A O 1
ATOM 6722 N N . TRP A 1 855 ? 8.354 -2.758 -20.987 1.00 27.30 855 TRP A N 1
ATOM 6723 C CA . TRP A 1 855 ? 6.999 -2.202 -20.880 1.00 27.30 855 TRP A CA 1
ATOM 6724 C C . TRP A 1 855 ? 6.572 -1.553 -19.563 1.00 27.30 855 TRP A C 1
ATOM 6726 O O . TRP A 1 855 ? 6.359 -2.247 -18.574 1.00 27.30 855 TRP A O 1
ATOM 6736 N N . LEU A 1 856 ? 6.290 -0.242 -19.616 1.00 26.33 856 LEU A N 1
ATOM 6737 C CA . LEU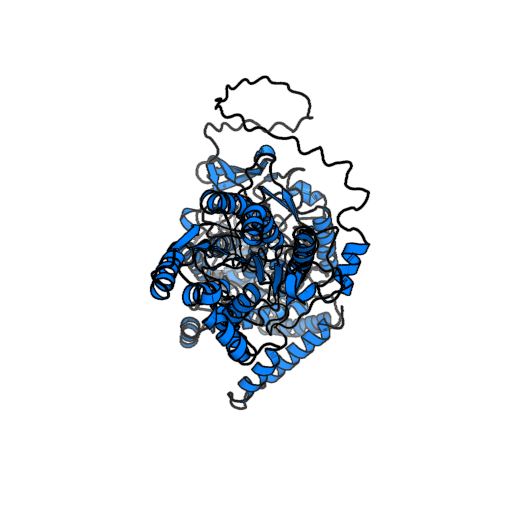 A 1 856 ? 5.202 0.431 -18.886 1.00 26.33 856 LEU A CA 1
ATOM 6738 C C . LEU A 1 856 ? 5.150 1.927 -19.255 1.00 26.33 856 LEU A C 1
ATOM 6740 O O . LEU A 1 856 ? 5.746 2.745 -18.563 1.00 26.33 856 LEU A O 1
ATOM 6744 N N . SER A 1 857 ? 4.398 2.274 -20.304 1.00 25.95 857 SER A N 1
ATOM 6745 C CA . SER A 1 857 ? 3.651 3.545 -20.397 1.00 25.95 857 SER A CA 1
ATOM 6746 C C . SER A 1 857 ? 2.861 3.628 -21.709 1.00 25.95 857 SER A C 1
ATOM 6748 O O . SER A 1 857 ? 3.366 4.137 -22.699 1.00 25.95 857 SER A O 1
ATOM 6750 N N . LEU A 1 858 ? 1.620 3.135 -21.712 1.00 27.17 858 LEU A N 1
ATOM 6751 C CA . LEU A 1 858 ? 0.517 3.704 -22.500 1.00 27.17 858 LEU A CA 1
ATOM 6752 C C . LEU A 1 858 ? -0.792 3.126 -21.933 1.00 27.17 858 LEU A C 1
ATOM 6754 O O . LEU A 1 858 ? -1.152 1.983 -22.213 1.00 27.17 858 LEU A O 1
ATOM 6758 N N . PRO A 1 859 ? -1.460 3.859 -21.032 1.00 34.69 859 PRO A N 1
ATOM 6759 C CA . PRO A 1 859 ? -2.775 4.339 -21.428 1.00 34.69 859 PRO A CA 1
ATOM 6760 C C . PRO A 1 859 ? -3.059 5.707 -20.803 1.00 34.69 859 PRO A C 1
ATOM 6762 O O . PRO A 1 859 ? -3.442 5.797 -19.640 1.00 34.69 859 PRO A O 1
ATOM 6765 N N . PHE A 1 860 ? -2.908 6.777 -21.580 1.00 27.97 860 PHE A N 1
ATOM 6766 C CA . PHE A 1 860 ? -3.507 8.060 -21.195 1.00 27.97 860 PHE A CA 1
ATOM 6767 C C . PHE A 1 860 ? -4.227 8.796 -22.334 1.00 27.97 860 PHE A C 1
ATOM 6769 O O . PHE A 1 860 ? -4.924 9.763 -22.073 1.00 27.97 860 PHE A O 1
ATOM 6776 N N . MET A 1 861 ? -4.186 8.297 -23.577 1.00 27.86 861 MET A N 1
ATOM 6777 C CA . MET A 1 861 ? -4.773 9.013 -24.728 1.00 27.86 861 MET A CA 1
ATOM 6778 C C . MET A 1 861 ? -5.946 8.301 -25.425 1.00 27.86 861 MET A C 1
ATOM 6780 O O . MET A 1 861 ? -6.502 8.831 -26.376 1.00 27.86 861 MET A O 1
ATOM 6784 N N . LEU A 1 862 ? -6.397 7.137 -24.941 1.00 34.97 862 LEU A N 1
ATOM 6785 C CA . LEU A 1 862 ? -7.525 6.390 -25.541 1.00 34.97 862 LEU A CA 1
ATOM 6786 C C . LEU A 1 862 ? -8.787 6.327 -24.661 1.00 34.97 862 LEU A C 1
ATOM 6788 O O . LEU A 1 862 ? -9.767 5.676 -25.017 1.00 34.97 862 LEU A O 1
ATOM 6792 N N . GLY A 1 863 ? -8.798 7.048 -23.534 1.00 30.66 863 GLY A N 1
ATOM 6793 C CA . GLY A 1 863 ? -9.946 7.131 -22.621 1.00 30.66 863 GLY A CA 1
ATOM 6794 C C . GLY A 1 863 ? -11.116 7.989 -23.123 1.00 30.66 863 GLY A C 1
ATOM 6795 O O . GLY A 1 863 ? -12.199 7.928 -22.551 1.00 30.66 863 GLY A O 1
ATOM 6796 N N . LEU A 1 864 ? -10.932 8.758 -24.200 1.00 29.88 864 LEU A N 1
ATOM 6797 C CA . LEU A 1 864 ? -11.946 9.695 -24.699 1.00 29.88 864 LEU A CA 1
ATOM 6798 C C . LEU A 1 864 ? -12.843 9.118 -25.809 1.00 29.88 864 LEU A C 1
ATOM 6800 O O . LEU A 1 864 ? -14.000 9.513 -25.908 1.00 29.88 864 LEU A O 1
ATOM 6804 N N . GLY A 1 865 ? -12.381 8.122 -26.575 1.00 27.84 865 GLY A N 1
ATOM 6805 C CA . GLY A 1 865 ? -13.185 7.501 -27.643 1.00 27.84 865 GLY A CA 1
ATOM 6806 C C . GLY A 1 865 ? -14.160 6.418 -27.161 1.00 27.84 865 GLY A C 1
ATOM 6807 O O . GLY A 1 865 ? -15.228 6.231 -27.737 1.00 27.84 865 GLY A O 1
ATOM 6808 N N . VAL A 1 866 ? -13.835 5.728 -26.062 1.00 34.06 866 VAL A N 1
ATOM 6809 C CA . VAL A 1 866 ? -14.635 4.597 -25.544 1.00 34.06 866 VAL A CA 1
ATOM 6810 C C . VAL A 1 866 ? -15.913 5.063 -24.826 1.00 34.06 866 VAL A C 1
ATOM 6812 O O . VAL A 1 866 ? -16.884 4.315 -24.750 1.00 34.06 866 VAL A O 1
ATOM 6815 N N . SER A 1 867 ? -15.973 6.320 -24.376 1.00 33.22 867 SER A N 1
ATOM 6816 C CA . SER A 1 867 ? -17.156 6.892 -23.710 1.00 33.22 867 SER A CA 1
ATOM 6817 C C . SER A 1 867 ? -18.353 7.086 -24.659 1.00 33.22 867 SER A C 1
ATOM 6819 O O . SER A 1 867 ? -19.506 7.041 -24.231 1.00 33.22 867 SER A O 1
ATOM 6821 N N . LEU A 1 868 ? -18.104 7.242 -25.966 1.00 30.62 868 LEU A N 1
ATOM 6822 C CA . LEU A 1 868 ? -19.157 7.506 -26.953 1.00 30.62 868 LEU A CA 1
ATOM 6823 C C . LEU A 1 868 ? -19.826 6.227 -27.481 1.00 30.62 868 LEU A C 1
ATOM 6825 O O . LEU A 1 868 ? -21.037 6.223 -27.674 1.00 30.62 868 LEU A O 1
ATOM 6829 N N . ALA A 1 869 ? -19.095 5.115 -27.603 1.00 31.31 869 ALA A N 1
ATOM 6830 C CA . ALA A 1 869 ? -19.671 3.829 -28.022 1.00 31.31 869 ALA A CA 1
ATOM 6831 C C . ALA A 1 869 ? -20.399 3.083 -26.882 1.00 31.31 869 ALA A C 1
ATOM 6833 O O . ALA A 1 869 ? -21.317 2.301 -27.122 1.00 31.31 869 ALA A O 1
ATOM 6834 N N . TYR A 1 870 ? -20.032 3.351 -25.622 1.00 33.53 870 TYR A N 1
ATOM 6835 C CA . TYR A 1 870 ? -20.663 2.739 -24.443 1.00 33.53 870 TYR A CA 1
ATOM 6836 C C . TYR A 1 870 ? -22.068 3.301 -24.152 1.00 33.53 870 TYR A C 1
ATOM 6838 O O . TYR A 1 870 ? -22.872 2.661 -23.473 1.00 33.53 870 TYR A O 1
ATOM 6846 N N . LYS A 1 871 ? -22.376 4.490 -24.688 1.00 34.31 871 LYS A N 1
ATOM 6847 C CA . LYS A 1 871 ? -23.665 5.178 -24.535 1.00 34.31 871 LYS A CA 1
ATOM 6848 C C . LYS A 1 871 ? -24.783 4.525 -25.361 1.00 34.31 871 LYS A C 1
ATOM 6850 O O . LYS A 1 871 ? -25.908 4.447 -24.884 1.00 34.31 871 LYS A O 1
ATOM 6855 N N . GLU A 1 872 ? -24.461 4.012 -26.548 1.00 33.59 872 GLU A N 1
ATOM 6856 C CA . GLU A 1 872 ? -25.418 3.380 -27.475 1.00 33.59 872 GLU A CA 1
ATOM 6857 C C . GLU A 1 872 ? -25.824 1.967 -27.017 1.00 33.59 872 GLU A C 1
ATOM 6859 O O . GLU A 1 872 ? -26.991 1.591 -27.081 1.00 33.59 872 GLU A O 1
ATOM 6864 N N . ILE A 1 873 ? -24.889 1.198 -26.448 1.00 32.41 873 ILE A N 1
ATOM 6865 C CA . ILE A 1 873 ? -25.135 -0.197 -26.037 1.00 32.41 873 ILE A CA 1
ATOM 6866 C C . ILE A 1 873 ? -25.954 -0.285 -24.732 1.00 32.41 873 ILE A C 1
ATOM 6868 O O . ILE A 1 873 ? -26.738 -1.214 -24.551 1.00 32.41 873 ILE A O 1
ATOM 6872 N N . LEU A 1 874 ? -25.839 0.701 -23.834 1.00 31.78 874 LEU A N 1
ATOM 6873 C CA . LEU A 1 874 ? -26.620 0.757 -22.587 1.00 31.78 874 LEU A CA 1
ATOM 6874 C C . LEU A 1 874 ? -28.067 1.244 -22.779 1.00 31.78 874 LEU A C 1
ATOM 6876 O O . LEU A 1 874 ? -28.900 1.002 -21.907 1.00 31.78 874 LEU A O 1
ATOM 6880 N N . LEU A 1 875 ? -28.390 1.889 -23.906 1.00 33.91 875 LEU A N 1
ATOM 6881 C CA . LEU A 1 875 ? -29.742 2.387 -24.195 1.00 33.91 875 LEU A CA 1
ATOM 6882 C C . LEU A 1 875 ? -30.689 1.316 -24.764 1.00 33.91 875 LEU A C 1
ATOM 6884 O O . LEU A 1 875 ? -31.900 1.524 -24.754 1.00 33.91 875 LEU A O 1
ATOM 6888 N N . ALA A 1 876 ? -30.173 0.161 -25.192 1.00 31.88 876 ALA A N 1
ATOM 6889 C CA . ALA A 1 876 ? -30.975 -0.892 -25.819 1.00 31.88 876 ALA A CA 1
ATOM 6890 C C . ALA A 1 876 ? -31.403 -2.040 -24.876 1.00 31.88 876 ALA A C 1
ATOM 6892 O O . ALA A 1 876 ? -32.204 -2.876 -25.286 1.00 31.88 876 ALA A O 1
ATOM 6893 N N . ALA A 1 877 ? -30.899 -2.116 -23.633 1.00 33.56 877 ALA A N 1
ATOM 6894 C CA . ALA A 1 877 ? -30.957 -3.364 -22.849 1.00 33.56 877 ALA A CA 1
ATOM 6895 C C . ALA A 1 877 ? -31.536 -3.288 -21.418 1.00 33.56 877 ALA A C 1
ATOM 6897 O O . ALA A 1 877 ? -31.421 -4.267 -20.684 1.00 33.56 877 ALA A O 1
ATOM 6898 N N . VAL A 1 878 ? -32.172 -2.191 -20.980 1.00 31.80 878 VAL A N 1
ATOM 6899 C CA . VAL A 1 878 ? -32.768 -2.128 -19.624 1.00 31.80 878 VAL A CA 1
ATOM 6900 C C . VAL A 1 878 ? -34.167 -1.487 -19.648 1.00 31.80 878 VAL A C 1
ATOM 6902 O O . VAL A 1 878 ? -34.306 -0.375 -20.161 1.00 31.80 878 VAL A O 1
ATOM 6905 N N . PRO A 1 879 ? -35.212 -2.137 -19.090 1.00 31.97 879 PRO A N 1
ATOM 6906 C CA . PRO A 1 879 ? -36.556 -1.566 -18.998 1.00 31.97 879 PRO A CA 1
ATOM 6907 C C . PRO A 1 879 ? -36.585 -0.265 -18.185 1.00 31.97 879 PRO A C 1
ATOM 6909 O O . PRO A 1 879 ? -35.847 -0.098 -17.212 1.00 31.97 879 PRO A O 1
ATOM 6912 N N . ARG A 1 880 ? -37.482 0.651 -18.574 1.00 31.45 880 ARG A N 1
ATOM 6913 C CA . ARG A 1 880 ? -37.733 1.957 -17.941 1.00 31.45 880 ARG A CA 1
ATOM 6914 C C . ARG A 1 880 ? -38.242 1.819 -16.500 1.00 31.45 880 ARG A C 1
ATOM 6916 O O . ARG A 1 880 ? -39.428 1.969 -16.241 1.00 31.45 880 ARG A O 1
ATOM 6923 N N . SER A 1 881 ? -37.343 1.608 -15.550 1.00 34.34 881 SER A N 1
ATOM 6924 C CA . SER A 1 881 ? -37.570 1.929 -14.139 1.00 34.34 881 SER A CA 1
ATOM 6925 C C . SER A 1 881 ? -36.234 1.962 -13.403 1.00 34.34 881 SER A C 1
ATOM 6927 O O . SER A 1 881 ? -35.873 0.982 -12.769 1.00 34.34 881 SER A O 1
ATOM 6929 N N . LEU A 1 882 ? -35.469 3.053 -13.523 1.00 37.47 882 LEU A N 1
ATOM 6930 C CA . LEU A 1 882 ? -34.376 3.409 -12.602 1.00 37.47 882 LEU A CA 1
ATOM 6931 C C . LEU A 1 882 ? -33.866 4.823 -12.938 1.00 37.47 882 LEU A C 1
ATOM 6933 O O . LEU A 1 882 ? -33.054 5.018 -13.839 1.00 37.47 882 LEU A O 1
ATOM 6937 N N . GLU A 1 883 ? -34.276 5.819 -12.147 1.00 33.78 883 GLU A N 1
ATOM 6938 C CA . GLU A 1 883 ? -33.752 7.204 -12.140 1.00 33.78 883 GLU A CA 1
ATOM 6939 C C . GLU A 1 883 ? -32.237 7.313 -11.824 1.00 33.78 883 GLU A C 1
ATOM 6941 O O . GLU A 1 883 ? -31.674 8.405 -11.712 1.00 33.78 883 GLU A O 1
ATOM 6946 N N . PHE A 1 884 ? -31.547 6.184 -11.652 1.00 37.53 884 PHE A N 1
ATOM 6947 C CA . PHE A 1 884 ? -30.171 6.100 -11.174 1.00 37.53 884 PHE A CA 1
ATOM 6948 C C . PHE A 1 884 ? -29.123 6.302 -12.287 1.00 37.53 884 PHE A C 1
ATOM 6950 O O . PHE A 1 884 ? -28.070 6.886 -12.034 1.00 37.53 884 PHE A O 1
ATOM 6957 N N . GLY A 1 885 ? -29.420 5.904 -13.532 1.00 32.53 885 GLY A N 1
ATOM 6958 C CA . GLY A 1 885 ? -28.478 6.004 -14.661 1.00 32.53 885 GLY A CA 1
ATOM 6959 C C . GLY A 1 885 ? -28.178 7.445 -15.096 1.00 32.53 885 GLY A C 1
ATOM 6960 O O . GLY A 1 885 ? -27.023 7.808 -15.324 1.00 32.53 885 GLY A O 1
ATOM 6961 N N . ASN A 1 886 ? -29.198 8.308 -15.108 1.00 33.84 886 ASN A N 1
ATOM 6962 C CA . ASN A 1 886 ? -29.053 9.708 -15.529 1.00 33.84 886 ASN A CA 1
ATOM 6963 C C . ASN A 1 886 ? -28.227 10.553 -14.540 1.00 33.84 886 ASN A C 1
ATOM 6965 O O . ASN A 1 886 ? -27.527 11.476 -14.956 1.00 33.84 886 ASN A O 1
ATOM 6969 N N . LYS A 1 887 ? -28.226 10.206 -13.243 1.00 42.38 887 LYS A N 1
ATOM 6970 C CA . LYS A 1 887 ? -27.425 10.898 -12.212 1.00 42.38 887 LYS A CA 1
ATOM 6971 C C . LYS A 1 887 ? -25.929 10.569 -12.288 1.00 42.38 887 LYS A C 1
ATOM 6973 O O . LYS A 1 887 ? -25.109 11.390 -11.886 1.00 42.38 887 LYS A O 1
ATOM 6978 N N . ILE A 1 888 ? -25.559 9.400 -12.815 1.00 35.41 888 ILE A N 1
ATOM 6979 C CA . ILE A 1 888 ? -24.154 8.985 -12.977 1.00 35.41 888 ILE A CA 1
ATOM 6980 C C . ILE A 1 888 ? -23.521 9.684 -14.185 1.00 35.41 888 ILE A C 1
ATOM 6982 O O . ILE A 1 888 ? -22.405 10.194 -14.089 1.00 35.41 888 ILE A O 1
ATOM 6986 N N . LEU A 1 889 ? -24.248 9.780 -15.301 1.00 34.16 889 LEU A N 1
ATOM 6987 C CA . LEU A 1 889 ? -23.771 10.475 -16.499 1.00 34.16 889 LEU A CA 1
ATOM 6988 C C . LEU A 1 889 ? -23.625 11.987 -16.270 1.00 34.16 889 LEU A C 1
ATOM 6990 O O . LEU A 1 889 ? -22.614 12.560 -16.676 1.00 34.16 889 LEU A O 1
ATOM 6994 N N . SER A 1 890 ? -24.552 12.624 -15.541 1.00 37.19 890 SER A N 1
ATOM 6995 C CA . SER A 1 890 ? -24.413 14.044 -15.176 1.00 37.19 890 SER A CA 1
ATOM 6996 C C . SER A 1 890 ? -23.254 14.291 -14.198 1.00 37.19 890 SER A C 1
ATOM 6998 O O . SER A 1 890 ? -22.635 15.353 -14.226 1.00 37.19 890 SER A O 1
ATOM 7000 N N . PHE A 1 891 ? -22.933 13.310 -13.345 1.00 41.34 891 PHE A N 1
ATOM 7001 C CA . PHE A 1 891 ? -21.806 13.371 -12.413 1.00 41.34 891 PHE A CA 1
ATOM 7002 C C . PHE A 1 891 ? -20.456 13.276 -13.136 1.00 41.34 891 PHE A C 1
ATOM 7004 O O . PHE A 1 891 ? -19.569 14.073 -12.848 1.00 41.34 891 PHE A O 1
ATOM 7011 N N . ILE A 1 892 ? -20.311 12.370 -14.111 1.00 36.34 892 ILE A N 1
ATOM 7012 C CA . ILE A 1 892 ? -19.078 12.225 -14.907 1.00 36.34 892 ILE A CA 1
ATOM 7013 C C . ILE A 1 892 ? -18.835 13.472 -15.770 1.00 36.34 892 ILE A C 1
ATOM 7015 O O . ILE A 1 892 ? -17.714 13.976 -15.819 1.00 36.34 892 ILE A O 1
ATOM 7019 N N . HIS A 1 893 ? -19.886 14.016 -16.390 1.00 33.84 893 HIS A N 1
ATOM 7020 C CA . HIS A 1 893 ? -19.777 15.220 -17.218 1.00 33.84 893 HIS A CA 1
ATOM 7021 C C . HIS A 1 893 ? -19.442 16.471 -16.386 1.00 33.84 893 HIS A C 1
ATOM 7023 O O . HIS A 1 893 ? -18.569 17.252 -16.759 1.00 33.84 893 HIS A O 1
ATOM 7029 N N . GLY A 1 894 ? -20.064 16.625 -15.209 1.00 34.53 894 GLY A N 1
ATOM 7030 C CA . GLY A 1 894 ? -19.748 17.716 -14.283 1.00 34.53 894 GLY A CA 1
ATOM 7031 C C . GLY A 1 894 ? -18.341 17.622 -13.684 1.00 34.53 894 GLY A C 1
ATOM 7032 O O . GLY A 1 894 ? -17.704 18.646 -13.467 1.00 34.53 894 GLY A O 1
ATOM 7033 N N . TYR A 1 895 ? -17.828 16.409 -13.449 1.00 36.81 895 TYR A N 1
ATOM 7034 C CA . TYR A 1 895 ? -16.489 16.188 -12.892 1.00 36.81 895 TYR A CA 1
ATOM 7035 C C . TYR A 1 895 ? -15.372 16.470 -13.910 1.00 36.81 895 TYR A C 1
ATOM 7037 O O . TYR A 1 895 ? -14.361 17.065 -13.550 1.00 36.81 895 TYR A O 1
ATOM 7045 N N . ALA A 1 896 ? -15.568 16.116 -15.186 1.00 32.84 896 ALA A N 1
ATOM 7046 C CA . ALA A 1 896 ? -14.619 16.438 -16.256 1.00 32.84 896 ALA A CA 1
ATOM 7047 C C . ALA A 1 896 ? -14.557 17.952 -16.543 1.00 32.84 896 ALA A C 1
ATOM 7049 O O . ALA A 1 896 ? -13.474 18.503 -16.734 1.00 32.84 896 ALA A O 1
ATOM 7050 N N . SER A 1 897 ? -15.704 18.639 -16.502 1.00 29.66 897 SER A N 1
ATOM 7051 C CA . SER A 1 897 ? -15.789 20.084 -16.759 1.00 29.66 897 SER A CA 1
ATOM 7052 C C . SER A 1 897 ? -15.198 20.954 -15.637 1.00 29.66 897 SER A C 1
ATOM 7054 O O . SER A 1 897 ? -14.700 22.042 -15.915 1.00 29.66 897 SER A O 1
ATOM 7056 N N . ASP A 1 898 ? -15.243 20.506 -14.378 1.00 33.75 898 ASP A N 1
ATOM 7057 C CA . ASP A 1 898 ? -14.706 21.253 -13.221 1.00 33.75 898 ASP A CA 1
ATOM 7058 C C . ASP A 1 898 ? -13.192 21.001 -13.027 1.00 33.75 898 ASP A C 1
ATOM 7060 O O . ASP A 1 898 ? -12.494 21.801 -12.408 1.00 33.75 898 ASP A O 1
ATOM 7064 N N . MET A 1 899 ? -12.665 19.901 -13.588 1.00 34.88 899 MET A N 1
ATOM 7065 C CA . MET A 1 899 ? -11.232 19.575 -13.573 1.00 34.88 899 MET A CA 1
ATOM 7066 C C . MET A 1 899 ? -10.452 20.300 -14.683 1.00 34.88 899 MET A C 1
ATOM 7068 O O . MET A 1 899 ? -9.300 20.661 -14.471 1.00 34.88 899 MET A O 1
ATOM 7072 N N . LEU A 1 900 ? -11.091 20.561 -15.830 1.00 32.78 900 LEU A N 1
ATOM 7073 C CA . LEU A 1 900 ? -10.506 21.310 -16.953 1.00 32.78 900 LEU A CA 1
ATOM 7074 C C . LEU A 1 900 ? -10.556 22.839 -16.781 1.00 32.78 900 LEU A C 1
ATOM 7076 O O . LEU A 1 900 ? -9.910 23.542 -17.541 1.00 32.78 900 LEU A O 1
ATOM 7080 N N . SER A 1 901 ? -11.311 23.364 -15.809 1.00 27.44 901 SER A N 1
ATOM 7081 C CA . SER A 1 901 ? -11.459 24.816 -15.594 1.00 27.44 901 SER A CA 1
ATOM 7082 C C . SER A 1 901 ? -10.576 25.390 -14.475 1.00 27.44 901 SER A C 1
ATOM 7084 O O . SER A 1 901 ? -10.660 26.582 -14.181 1.00 27.44 901 SER A O 1
ATOM 7086 N N . ARG A 1 902 ? -9.751 24.561 -13.812 1.00 36.75 902 ARG A N 1
ATOM 7087 C CA . ARG A 1 902 ? -8.900 24.957 -12.665 1.00 36.75 902 ARG A CA 1
ATOM 7088 C C . ARG A 1 902 ? -7.408 24.623 -12.820 1.00 36.75 902 ARG A C 1
ATOM 7090 O O . ARG A 1 902 ? -6.662 24.719 -11.843 1.00 36.75 902 ARG A O 1
ATOM 7097 N N . HIS A 1 903 ? -6.994 24.268 -14.027 1.00 33.88 903 HIS A N 1
ATOM 7098 C CA . HIS A 1 903 ? -5.615 24.237 -14.511 1.00 33.88 903 HIS A CA 1
ATOM 7099 C C . HIS A 1 903 ? -5.574 25.008 -15.825 1.00 33.88 903 HIS A C 1
ATOM 7101 O O . HIS A 1 903 ? -4.483 25.529 -16.132 1.00 33.88 903 HIS A O 1
#